Protein AF-0000000077546593 (afdb_homodimer)

Nearest PDB structures (foldseek):
  3iib-assembly1_A-2  TM=9.051E-01  e=3.977E-38  Shewanella amazonensis SB2B
  2anp-assembly1_A  TM=7.701E-01  e=1.140E-12  Vibrio proteolyticus
  3b3s-assembly1_A  TM=7.567E-01  e=2.333E-12  Vibrio proteolyticus
  1amp-assembly1_A  TM=7.661E-01  e=3.989E-12  Vibrio proteolyticus
  3b7i-assembly1_A  TM=7.477E-01  e=2.333E-12  Vibrio proteolyticus

Organism: Bursaphelenchus xylophilus (NCBI:txid6326)

pLDDT: mean 95.14, std 12.32, range [29.72, 99.0]

Secondary structure (DSSP, 8-state):
----------------------HHHHHHHHHHHHTSTTTTHHHHHHHHHHHHH----TTSHHHHHHHHHHHHHHHHHT-EEEEEEEEEEEEEEE----EEEEEESS-EE--EEEPBTPPPEEEEEEEEEESSGGGGGTS--TTSEEEE-PPP--HHHHHHHHT-HHHHHHTT--EEEEEPSSS--SS-----B-S-SSS-EEEEPHHHHHHHHHHHHTT---EEEEEE--EEEEEEEEEEEEEEE--SSEEEEEEEEEEE----SSS--IIIIIHHHHHHHHHHHHHHHHHHH-GGGS-SEEEEEEEESS-TTTSHHHHHHHHHHTTSS-EEEEEEE--S------STT-EEEEES-HHHHHHHHHHHHHHHHTT---EEEE-S--GGGHHHHHTT--EEEEE-GGGTTTHHHHTTSTT-SGGG--TTHHHHHHHHHHHHHHHHHH-S--/----------------------HHHHHHHHHHHHTSTTTTHHHHHHHHHHHHH----TTSHHHHHHHHHHHHHHHHHT-EEEEEEEEEEEEEEE----EEEEEESS-EE--EEEPBTPPPEEEEEEEEEESSGGGGGTS--TTSEEEE-PPP--HHHHHHHHT-HHHHHHTT--EEEEEPSSS--SS-----B-S-SSS-EEEEPHHHHHHHHHHHHTT---EEEEEE--EEEEEEEEEEEEEEE--SSEEEEEEEEEEE----SSS--IIIIIHHHHHHHHHHHHHHHHHHH-GGGS-SEEEEEEEESS-TTTSHHHHHHHHHHTTSS-EEEEEEE--S------STT-EEEEES-HHHHHHHHHHHHHHHHTT---EEEE-S--GGGHHHHHTT--EEEEE-GGGGTTHHHHTTSTT--GGG--TTHHHHHHHHHHHHHHHHHH-S--

Structure (mmCIF, N/CA/C/O backbone):
data_AF-0000000077546593-model_v1
#
loop_
_entity.id
_entity.type
_entity.pdbx_description
1 polymer 'Carboxypeptidase Q'
#
loop_
_atom_site.group_PDB
_atom_site.id
_atom_site.type_symbol
_atom_site.label_atom_id
_atom_site.label_alt_id
_atom_site.label_comp_id
_atom_site.label_asym_id
_atom_site.label_entity_id
_atom_site.label_seq_id
_atom_site.pdbx_PDB_ins_code
_atom_site.Cartn_x
_atom_site.Cartn_y
_atom_site.Cartn_z
_atom_site.occupancy
_atom_site.B_iso_or_equiv
_atom_site.auth_seq_id
_atom_site.auth_comp_id
_atom_site.auth_asym_id
_atom_site.auth_atom_id
_atom_site.pdbx_PDB_model_num
ATOM 1 N N . MET A 1 1 ? 4.883 -36.938 -88.875 1 29.72 1 MET A N 1
ATOM 2 C CA . MET A 1 1 ? 4.723 -35.875 -87.875 1 29.72 1 MET A CA 1
ATOM 3 C C . MET A 1 1 ? 4.043 -36.406 -86.625 1 29.72 1 MET A C 1
ATOM 5 O O . MET A 1 1 ? 2.836 -36.656 -86.625 1 29.72 1 MET A O 1
ATOM 9 N N . ASP A 1 2 ? 4.777 -37.281 -85.875 1 33.16 2 ASP A N 1
ATOM 10 C CA . ASP A 1 2 ? 4.535 -38.062 -84.625 1 33.16 2 ASP A CA 1
ATOM 11 C C . ASP A 1 2 ? 4.297 -37.125 -83.438 1 33.16 2 ASP A C 1
ATOM 13 O O . ASP A 1 2 ? 5.141 -36.281 -83.125 1 33.16 2 ASP A O 1
ATOM 17 N N . TRP A 1 3 ? 3.01 -36.75 -83.188 1 35.75 3 TRP A N 1
ATOM 18 C CA . TRP A 1 3 ? 2.479 -35.969 -82.062 1 35.75 3 TRP A CA 1
ATOM 19 C C . TRP A 1 3 ? 2.799 -36.594 -80.75 1 35.75 3 TRP A C 1
ATOM 21 O O . TRP A 1 3 ? 2.34 -37.719 -80.438 1 35.75 3 TRP A O 1
ATOM 31 N N . ILE A 1 4 ? 4.023 -36.438 -80.188 1 37.75 4 ILE A N 1
ATOM 32 C CA . ILE A 1 4 ? 4.465 -36.781 -78.812 1 37.75 4 ILE A CA 1
ATOM 33 C C . ILE A 1 4 ? 3.617 -36.062 -77.812 1 37.75 4 ILE A C 1
ATOM 35 O O . ILE A 1 4 ? 3.613 -34.812 -77.75 1 37.75 4 ILE A O 1
ATOM 39 N N . LEU A 1 5 ? 2.459 -36.562 -77.375 1 36.25 5 LEU A N 1
ATOM 40 C CA . LEU A 1 5 ? 1.644 -36.156 -76.25 1 36.25 5 LEU A CA 1
ATOM 41 C C . LEU A 1 5 ? 2.463 -36.125 -75 1 36.25 5 LEU A C 1
ATOM 43 O O . LEU A 1 5 ? 2.93 -37.156 -74.5 1 36.25 5 LEU A O 1
ATOM 47 N N . HIS A 1 6 ? 3.26 -35.062 -74.75 1 37.56 6 HIS A N 1
ATOM 48 C CA . HIS A 1 6 ? 3.922 -34.906 -73.5 1 37.56 6 HIS A CA 1
ATOM 49 C C . HIS A 1 6 ? 2.906 -34.812 -72.312 1 37.56 6 HIS A C 1
ATOM 51 O O . HIS A 1 6 ? 2.074 -33.906 -72.312 1 37.56 6 HIS A O 1
ATOM 57 N N . LEU A 1 7 ? 2.482 -35.875 -71.75 1 36.53 7 LEU A N 1
ATOM 58 C CA . LEU A 1 7 ? 1.729 -35.938 -70.5 1 36.53 7 LEU A CA 1
ATOM 59 C C . LEU A 1 7 ? 2.467 -35.188 -69.375 1 36.53 7 LEU A C 1
ATOM 61 O O . LEU A 1 7 ? 3.557 -35.594 -69 1 36.53 7 LEU A O 1
ATOM 65 N N . ILE A 1 8 ? 2.277 -33.906 -69.25 1 35.12 8 ILE A N 1
ATOM 66 C CA . ILE A 1 8 ? 2.729 -33.156 -68.062 1 35.12 8 ILE A CA 1
ATOM 67 C C . ILE A 1 8 ? 2.074 -33.719 -66.812 1 35.12 8 ILE A C 1
ATOM 69 O O . ILE A 1 8 ? 0.853 -33.656 -66.625 1 35.12 8 ILE A O 1
ATOM 73 N N . LEU A 1 9 ? 2.633 -34.781 -66.312 1 36.28 9 LEU A N 1
ATOM 74 C CA . LEU A 1 9 ? 2.26 -35.188 -64.938 1 36.28 9 LEU A CA 1
ATOM 75 C C . LEU A 1 9 ? 2.412 -34.062 -63.969 1 36.28 9 LEU A C 1
ATOM 77 O O . LEU A 1 9 ? 3.521 -33.562 -63.75 1 36.28 9 LEU A O 1
ATOM 81 N N . LEU A 1 10 ? 1.39 -33.25 -63.906 1 36.72 10 LEU A N 1
ATOM 82 C CA . LEU A 1 10 ? 1.319 -32.344 -62.75 1 36.72 10 LEU A CA 1
ATOM 83 C C . LEU A 1 10 ? 1.497 -33.094 -61.438 1 36.72 10 LEU A C 1
ATOM 85 O O . LEU A 1 10 ? 0.626 -33.844 -61.031 1 36.72 10 LEU A O 1
ATOM 89 N N . LEU A 1 11 ? 2.711 -33.469 -61.125 1 37.91 11 LEU A N 1
ATOM 90 C CA . LEU A 1 11 ? 3.002 -33.906 -59.781 1 37.91 11 LEU A CA 1
ATOM 91 C C . LEU A 1 11 ? 2.418 -32.906 -58.75 1 37.91 11 LEU A C 1
ATOM 93 O O . LEU A 1 11 ? 2.758 -31.734 -58.75 1 37.91 11 LEU A O 1
ATOM 97 N N . GLY A 1 12 ? 1.158 -33.125 -58.406 1 36.12 12 GLY A N 1
ATOM 98 C CA . GLY A 1 12 ? 0.637 -32.438 -57.219 1 36.12 12 GLY A CA 1
ATOM 99 C C . GLY A 1 12 ? 1.625 -32.375 -56.062 1 36.12 12 GLY A C 1
ATOM 100 O O . GLY A 1 12 ? 2.08 -33.438 -55.594 1 36.12 12 GLY A O 1
ATOM 101 N N . SER A 1 13 ? 2.5 -31.453 -56.125 1 37.66 13 SER A N 1
ATOM 102 C CA . SER A 1 13 ? 3.328 -31.234 -54.938 1 37.66 13 SER A CA 1
ATOM 103 C C . SER A 1 13 ? 2.514 -31.375 -53.656 1 37.66 13 SER A C 1
ATOM 105 O O . SER A 1 13 ? 1.396 -30.875 -53.562 1 37.66 13 SER A O 1
ATOM 107 N N . PRO A 1 14 ? 2.736 -32.375 -52.906 1 39.12 14 PRO A N 1
ATOM 108 C CA . PRO A 1 14 ? 2.09 -32.344 -51.594 1 39.12 14 PRO A CA 1
ATOM 109 C C . PRO A 1 14 ? 2.146 -30.969 -50.938 1 39.12 14 PRO A C 1
ATOM 111 O O . PRO A 1 14 ? 3.211 -30.344 -50.906 1 39.12 14 PRO A O 1
ATOM 114 N N . TYR A 1 15 ? 1.107 -30.156 -51.031 1 35 15 TYR A N 1
ATOM 115 C CA . TYR A 1 15 ? 1.026 -28.984 -50.188 1 35 15 TYR A CA 1
ATOM 116 C C . TYR A 1 15 ? 1.499 -29.312 -48.781 1 35 15 TYR A C 1
ATOM 118 O O . TYR A 1 15 ? 0.92 -30.172 -48.094 1 35 15 TYR A O 1
ATOM 126 N N . LEU A 1 16 ? 2.738 -29.297 -48.594 1 37.88 16 LEU A N 1
ATOM 127 C CA . LEU A 1 16 ? 3.16 -29.188 -47.219 1 37.88 16 LEU A CA 1
ATOM 128 C C . LEU A 1 16 ? 2.252 -28.234 -46.438 1 37.88 16 LEU A C 1
ATOM 130 O O . LEU A 1 16 ? 2.219 -27.031 -46.719 1 37.88 16 LEU A O 1
ATOM 134 N N . THR A 1 17 ? 1.133 -28.656 -46.031 1 39.03 17 THR A N 1
ATOM 135 C CA . THR A 1 17 ? 0.323 -27.859 -45.125 1 39.03 17 THR A CA 1
ATOM 136 C C . THR A 1 17 ? 1.181 -27.281 -44 1 39.03 17 THR A C 1
ATOM 138 O O . THR A 1 17 ? 1.534 -28 -43.062 1 39.03 17 THR A O 1
ATOM 141 N N . VAL A 1 18 ? 2.148 -26.516 -44.344 1 45.38 18 VAL A N 1
ATOM 142 C CA . VAL A 1 18 ? 2.701 -25.719 -43.25 1 45.38 18 VAL A CA 1
ATOM 143 C C . VAL A 1 18 ? 1.57 -25.234 -42.344 1 45.38 18 VAL A C 1
ATOM 145 O O . VAL A 1 18 ? 0.625 -24.594 -42.812 1 45.38 18 VAL A O 1
ATOM 148 N N . GLY A 1 19 ? 1.36 -25.875 -41.281 1 54.28 19 GLY A N 1
ATOM 149 C CA . GLY A 1 19 ? 0.28 -25.641 -40.312 1 54.28 19 GLY A CA 1
ATOM 150 C C . GLY A 1 19 ? 0.201 -24.203 -39.844 1 54.28 19 GLY A C 1
ATOM 151 O O . GLY A 1 19 ? 0.984 -23.781 -39 1 54.28 19 GLY A O 1
ATOM 152 N N . PHE A 1 20 ? -0.291 -23.328 -40.688 1 68.25 20 PHE A N 1
ATOM 153 C CA . PHE A 1 20 ? -0.585 -21.938 -40.344 1 68.25 20 PHE A CA 1
ATOM 154 C C . PHE A 1 20 ? -1.512 -21.875 -39.125 1 68.25 20 PHE A C 1
ATOM 156 O O . PHE A 1 20 ? -2.289 -22.797 -38.875 1 68.25 20 PHE A O 1
ATOM 163 N N . VAL A 1 21 ? -1.148 -20.875 -38.312 1 82.06 21 VAL A N 1
ATOM 164 C CA . VAL A 1 21 ? -2.066 -20.609 -37.188 1 82.06 21 VAL A CA 1
ATOM 165 C C . VAL A 1 21 ? -3.477 -20.391 -37.75 1 82.06 21 VAL A C 1
ATOM 167 O O . VAL A 1 21 ? -3.697 -19.547 -38.594 1 82.06 21 VAL A O 1
ATOM 170 N N . ASN A 1 22 ? -4.387 -21.266 -37.375 1 86.75 22 ASN A N 1
ATOM 171 C CA . ASN A 1 22 ? -5.781 -21.125 -37.781 1 86.75 22 ASN A CA 1
ATOM 172 C C . ASN A 1 22 ? -6.492 -20.031 -37 1 86.75 22 ASN A C 1
ATOM 174 O O . ASN A 1 22 ? -6.914 -20.25 -35.875 1 86.75 22 ASN A O 1
ATOM 178 N N . ASN A 1 23 ? -6.723 -18.984 -37.625 1 92.38 23 ASN A N 1
ATOM 179 C CA . ASN A 1 23 ? -7.277 -17.797 -36.969 1 92.38 23 ASN A CA 1
ATOM 180 C C . ASN A 1 23 ? -8.695 -18.062 -36.469 1 92.38 23 ASN A C 1
ATOM 182 O O . ASN A 1 23 ? -9.109 -17.5 -35.469 1 92.38 23 ASN A O 1
ATOM 186 N N . ASP A 1 24 ? -9.344 -18.922 -37.156 1 94.81 24 ASP A N 1
ATOM 187 C CA . ASP A 1 24 ? -10.703 -19.219 -36.75 1 94.81 24 ASP A CA 1
ATOM 188 C C . ASP A 1 24 ? -10.719 -19.984 -35.406 1 94.81 24 ASP A C 1
ATOM 190 O O . ASP A 1 24 ? -11.578 -19.734 -34.562 1 94.81 24 ASP A O 1
ATOM 194 N N . GLU A 1 25 ? -9.805 -20.859 -35.25 1 96.88 25 GLU A N 1
ATOM 195 C CA . GLU A 1 25 ? -9.703 -21.609 -34 1 96.88 25 GLU A CA 1
ATOM 196 C C . GLU A 1 25 ? -9.297 -20.703 -32.844 1 96.88 25 GLU A C 1
ATOM 198 O O . GLU A 1 25 ? -9.844 -20.797 -31.75 1 96.88 25 GLU A O 1
ATOM 203 N N . VAL A 1 26 ? -8.367 -19.812 -33.094 1 97.94 26 VAL A N 1
ATOM 204 C CA . VAL A 1 26 ? -7.93 -18.875 -32.062 1 97.94 26 VAL A CA 1
ATOM 205 C C . VAL A 1 26 ? -9.086 -17.953 -31.703 1 97.94 26 VAL A C 1
ATOM 207 O O . VAL A 1 26 ? -9.305 -17.656 -30.516 1 97.94 26 VAL A O 1
ATOM 210 N N . GLN A 1 27 ? -9.844 -17.5 -32.656 1 98.25 27 GLN A N 1
ATOM 211 C CA . GLN A 1 27 ? -11.008 -16.656 -32.406 1 98.25 27 GLN A CA 1
ATOM 212 C C . GLN A 1 27 ? -12.039 -17.375 -31.547 1 98.25 27 GLN A C 1
ATOM 214 O O . GLN A 1 27 ? -12.594 -16.812 -30.609 1 98.25 27 GLN A O 1
ATOM 219 N N . THR A 1 28 ? -12.289 -18.656 -31.938 1 98.31 28 THR A N 1
ATOM 220 C CA . THR A 1 28 ? -13.25 -19.438 -31.188 1 98.31 28 THR A CA 1
ATOM 221 C C . THR A 1 28 ? -12.805 -19.594 -29.734 1 98.31 28 THR A C 1
ATOM 223 O O . THR A 1 28 ? -13.594 -19.391 -28.812 1 98.31 28 THR A O 1
ATOM 226 N N . LEU A 1 29 ? -11.602 -19.891 -29.547 1 98.56 29 LEU A N 1
ATOM 227 C CA . LEU A 1 29 ? -11.039 -20.109 -28.219 1 98.56 29 LEU A CA 1
ATOM 228 C C . LEU A 1 29 ? -11.086 -18.828 -27.391 1 98.56 29 LEU A C 1
ATOM 230 O O . LEU A 1 29 ? -11.562 -18.844 -26.25 1 98.56 29 LEU A O 1
ATOM 234 N N . THR A 1 30 ? -10.617 -17.719 -27.938 1 98.62 30 THR A N 1
ATOM 235 C CA . THR A 1 30 ? -10.547 -16.453 -27.203 1 98.62 30 THR A CA 1
ATOM 236 C C . THR A 1 30 ? -11.945 -15.938 -26.891 1 98.62 30 THR A C 1
ATOM 238 O O . THR A 1 30 ? -12.195 -15.43 -25.797 1 98.62 30 THR A O 1
ATOM 241 N N . ARG A 1 31 ? -12.883 -16.094 -27.797 1 98.38 31 ARG A N 1
ATOM 242 C CA . ARG A 1 31 ? -14.258 -15.648 -27.547 1 98.38 31 ARG A CA 1
ATOM 243 C C . ARG A 1 31 ? -14.914 -16.5 -26.469 1 98.38 31 ARG A C 1
ATOM 245 O O . ARG A 1 31 ? -15.695 -15.977 -25.672 1 98.38 31 ARG A O 1
ATOM 252 N N . TYR A 1 32 ? -14.617 -17.797 -26.531 1 98.56 32 TYR A N 1
ATOM 253 C CA . TYR A 1 32 ? -15.156 -18.688 -25.516 1 98.56 32 TYR A CA 1
ATOM 254 C C . TYR A 1 32 ? -14.727 -18.266 -24.125 1 98.56 32 TYR A C 1
ATOM 256 O O . TYR A 1 32 ? -15.508 -18.359 -23.172 1 98.56 32 TYR A O 1
ATOM 264 N N . ILE A 1 33 ? -13.547 -17.766 -23.953 1 98.75 33 ILE A N 1
ATOM 265 C CA . ILE A 1 33 ? -12.969 -17.406 -22.656 1 98.75 33 ILE A CA 1
ATOM 266 C C . ILE A 1 33 ? -13.398 -16 -22.281 1 98.75 33 ILE A C 1
ATOM 268 O O . ILE A 1 33 ? -13.82 -15.758 -21.141 1 98.75 33 ILE A O 1
ATOM 272 N N . LEU A 1 34 ? -13.328 -15.023 -23.219 1 98.5 34 LEU A N 1
ATOM 273 C CA . LEU A 1 34 ? -13.422 -13.602 -22.891 1 98.5 34 LEU A CA 1
ATOM 274 C C . LEU A 1 34 ? -14.875 -13.141 -22.922 1 98.5 34 LEU A C 1
ATOM 276 O O . LEU A 1 34 ? -15.234 -12.172 -22.234 1 98.5 34 LEU A O 1
ATOM 280 N N . ARG A 1 35 ? -15.734 -13.797 -23.672 1 97.44 35 ARG A N 1
ATOM 281 C CA . ARG A 1 35 ? -17.094 -13.32 -23.875 1 97.44 35 ARG A CA 1
ATOM 282 C C . ARG A 1 35 ? -18.094 -14.461 -23.766 1 97.44 35 ARG A C 1
ATOM 284 O O . ARG A 1 35 ? -19.312 -14.234 -23.766 1 97.44 35 ARG A O 1
ATOM 291 N N . GLY A 1 36 ? -17.578 -15.625 -23.688 1 97.94 36 GLY A N 1
ATOM 292 C CA . GLY A 1 36 ? -18.438 -16.797 -23.734 1 97.94 36 GLY A CA 1
ATOM 293 C C . GLY A 1 36 ? -18.641 -17.453 -22.391 1 97.94 36 GLY A C 1
ATOM 294 O O . GLY A 1 36 ? -18.641 -16.781 -21.359 1 97.94 36 GLY A O 1
ATOM 295 N N . PRO A 1 37 ? -18.891 -18.75 -22.406 1 97.81 37 PRO A N 1
ATOM 296 C CA . PRO A 1 37 ? -19.297 -19.484 -21.203 1 97.81 37 PRO A CA 1
ATOM 297 C C . PRO A 1 37 ? -18.203 -19.547 -20.141 1 97.81 37 PRO A C 1
ATOM 299 O O . PRO A 1 37 ? -18.484 -19.734 -18.953 1 97.81 37 PRO A O 1
ATOM 302 N N . SER A 1 38 ? -16.984 -19.359 -20.547 1 98.5 38 SER A N 1
ATOM 303 C CA . SER A 1 38 ? -15.891 -19.547 -19.594 1 98.5 38 SER A CA 1
ATOM 304 C C . SER A 1 38 ? -15.5 -18.219 -18.938 1 98.5 38 SER A C 1
ATOM 306 O O . SER A 1 38 ? -14.602 -18.188 -18.094 1 98.5 38 SER A O 1
ATOM 308 N N . ARG A 1 39 ? -16.188 -17.172 -19.312 1 98.5 39 ARG A N 1
ATOM 309 C CA . ARG A 1 39 ? -15.844 -15.859 -18.75 1 98.5 39 ARG A CA 1
ATOM 310 C C . ARG A 1 39 ? -15.859 -15.891 -17.234 1 98.5 39 ARG A C 1
ATOM 312 O O . ARG A 1 39 ? -16.797 -16.422 -16.625 1 98.5 39 ARG A O 1
ATOM 319 N N . ASN A 1 40 ? -14.75 -15.438 -16.562 1 98.25 40 ASN A N 1
ATOM 320 C CA . ASN A 1 40 ? -14.562 -15.266 -15.125 1 98.25 40 ASN A CA 1
ATOM 321 C C . ASN A 1 40 ? -14.383 -16.609 -14.414 1 98.25 40 ASN A C 1
ATOM 323 O O . ASN A 1 40 ? -14.25 -16.656 -13.188 1 98.25 40 ASN A O 1
ATOM 327 N N . SER A 1 41 ? -14.32 -17.719 -15.164 1 98.62 41 SER A N 1
ATOM 328 C CA . SER A 1 41 ? -14.242 -19.016 -14.516 1 98.62 41 SER A CA 1
ATOM 329 C C . SER A 1 41 ? -12.914 -19.203 -13.797 1 98.62 41 SER A C 1
ATOM 331 O O . SER A 1 41 ? -12.844 -19.875 -12.773 1 98.62 41 SER A O 1
ATOM 333 N N . GLY A 1 42 ? -11.844 -18.609 -14.352 1 98.75 42 GLY A N 1
ATOM 334 C CA . GLY A 1 42 ? -10.562 -18.672 -13.672 1 98.75 42 GLY A CA 1
ATOM 335 C C . GLY A 1 42 ? -10.586 -18.016 -12.297 1 98.75 42 GLY A C 1
ATOM 336 O O . GLY A 1 42 ? -10.078 -18.594 -11.328 1 98.75 42 GLY A O 1
ATOM 337 N N . LEU A 1 43 ? -11.156 -16.844 -12.234 1 98.62 43 LEU A N 1
ATOM 338 C CA . LEU A 1 43 ? -11.281 -16.141 -10.961 1 98.62 43 LEU A CA 1
ATOM 339 C C . LEU A 1 43 ? -12.125 -16.938 -9.977 1 98.62 43 LEU A C 1
ATOM 341 O O . LEU A 1 43 ? -11.789 -17.031 -8.797 1 98.62 43 LEU A O 1
ATOM 345 N N . GLU A 1 44 ? -13.203 -17.469 -10.469 1 98.25 44 GLU A N 1
ATOM 346 C CA . GLU A 1 44 ? -14.102 -18.281 -9.633 1 98.25 44 GLU A CA 1
ATOM 347 C C . GLU A 1 44 ? -13.398 -19.531 -9.133 1 98.25 44 GLU A C 1
ATOM 349 O O . GLU A 1 44 ? -13.656 -20 -8.023 1 98.25 44 GLU A O 1
ATOM 354 N N . TRP A 1 45 ? -12.586 -20.078 -9.984 1 98.75 45 TRP A N 1
ATOM 355 C CA . TRP A 1 45 ? -11.805 -21.25 -9.625 1 98.75 45 TRP A CA 1
ATOM 356 C C . TRP A 1 45 ? -10.773 -20.922 -8.555 1 98.75 45 TRP A C 1
ATOM 358 O O . TRP A 1 45 ? -10.523 -21.719 -7.656 1 98.75 45 TRP A O 1
ATOM 368 N N . LEU A 1 46 ? -10.18 -19.766 -8.586 1 98.81 46 LEU A N 1
ATOM 369 C CA . LEU A 1 46 ? -9.102 -19.344 -7.703 1 98.81 46 LEU A CA 1
ATOM 370 C C . LEU A 1 46 ? -9.633 -19 -6.316 1 98.81 46 LEU A C 1
ATOM 372 O O . LEU A 1 46 ? -8.969 -19.234 -5.309 1 98.81 46 LEU A O 1
ATOM 376 N N . GLU A 1 47 ? -10.797 -18.422 -6.23 1 98.62 47 GLU A N 1
ATOM 377 C CA . GLU A 1 47 ? -11.359 -17.828 -5.023 1 98.62 47 GLU A CA 1
ATOM 378 C C . GLU A 1 47 ? -11.359 -18.828 -3.865 1 98.62 47 GLU A C 1
ATOM 380 O O . GLU A 1 47 ? -10.773 -18.562 -2.814 1 98.62 47 GLU A O 1
ATOM 385 N N . PRO A 1 48 ? -11.961 -20.016 -3.969 1 98.44 48 PRO A N 1
ATOM 386 C CA . PRO A 1 48 ? -11.953 -20.938 -2.82 1 98.44 48 PRO A CA 1
ATOM 387 C C . PRO A 1 48 ? -10.539 -21.406 -2.459 1 98.44 48 PRO A C 1
ATOM 389 O O . PRO A 1 48 ? -10.25 -21.641 -1.284 1 98.44 48 PRO A O 1
ATOM 392 N N . LEU A 1 49 ? -9.656 -21.516 -3.443 1 98.62 49 LEU A N 1
ATOM 393 C CA . LEU A 1 49 ? -8.289 -21.953 -3.176 1 98.62 49 LEU A CA 1
ATOM 394 C C . LEU A 1 49 ? -7.57 -20.953 -2.275 1 98.62 49 LEU A C 1
ATOM 396 O O . LEU A 1 49 ? -7.008 -21.344 -1.245 1 98.62 49 LEU A O 1
ATOM 400 N N . VAL A 1 50 ? -7.652 -19.719 -2.605 1 98.44 50 VAL A N 1
ATOM 401 C CA . VAL A 1 50 ? -6.844 -18.75 -1.884 1 98.44 50 VAL A CA 1
ATOM 402 C C . VAL A 1 50 ? -7.57 -18.312 -0.614 1 98.44 50 VAL A C 1
ATOM 404 O O . VAL A 1 50 ? -6.938 -18.016 0.401 1 98.44 50 VAL A O 1
ATOM 407 N N . ASP A 1 51 ? -8.906 -18.266 -0.627 1 98.44 51 ASP A N 1
ATOM 408 C CA . ASP A 1 51 ? -9.664 -17.844 0.545 1 98.44 51 ASP A CA 1
ATOM 409 C C . ASP A 1 51 ? -9.648 -18.906 1.633 1 98.44 51 ASP A C 1
ATOM 411 O O . ASP A 1 51 ? -9.586 -18.594 2.822 1 98.44 51 ASP A O 1
ATOM 415 N N . ASP A 1 52 ? -9.703 -20.141 1.226 1 98 52 ASP A N 1
ATOM 416 C CA . ASP A 1 52 ? -9.891 -21.203 2.207 1 98 52 ASP A CA 1
ATOM 417 C C . ASP A 1 52 ? -8.547 -21.688 2.768 1 98 52 ASP A C 1
ATOM 419 O O . ASP A 1 52 ? -8.469 -22.109 3.92 1 98 52 ASP A O 1
ATOM 423 N N . PHE A 1 53 ? -7.48 -21.578 1.986 1 98 53 PHE A N 1
ATOM 424 C CA . PHE A 1 53 ? -6.219 -22.156 2.438 1 98 53 PHE A CA 1
ATOM 425 C C . PHE A 1 53 ? -5.219 -21.062 2.781 1 98 53 PHE A C 1
ATOM 427 O O . PHE A 1 53 ? -4.25 -21.297 3.506 1 98 53 PHE A O 1
ATOM 434 N N . GLY A 1 54 ? -5.434 -19.828 2.242 1 97.44 54 GLY A N 1
ATOM 435 C CA . GLY A 1 54 ? -4.477 -18.75 2.48 1 97.44 54 GLY A CA 1
ATOM 436 C C . GLY A 1 54 ? -3.176 -18.938 1.719 1 97.44 54 GLY A C 1
ATOM 437 O O . GLY A 1 54 ? -3.178 -19.422 0.584 1 97.44 54 GLY A O 1
ATOM 438 N N . HIS A 1 55 ? -2.137 -18.422 2.293 1 97.62 55 HIS A N 1
ATOM 439 C CA . HIS A 1 55 ? -0.828 -18.594 1.674 1 97.62 55 HIS A CA 1
ATOM 440 C C . HIS A 1 55 ? -0.419 -20.062 1.662 1 97.62 55 HIS A C 1
ATOM 442 O O . HIS A 1 55 ? -0.894 -20.859 2.484 1 97.62 55 HIS A O 1
ATOM 448 N N . ARG A 1 56 ? 0.406 -20.344 0.781 1 98.56 56 ARG A N 1
ATOM 449 C CA . ARG A 1 56 ? 0.837 -21.719 0.562 1 98.56 56 ARG A CA 1
ATOM 450 C C . ARG A 1 56 ? 2.355 -21.828 0.656 1 98.56 56 ARG A C 1
ATOM 452 O O . ARG A 1 56 ? 3.012 -22.234 -0.306 1 98.56 56 ARG A O 1
ATOM 459 N N . MET A 1 57 ? 2.814 -21.547 1.843 1 98.19 57 MET A N 1
ATOM 460 C CA . MET A 1 57 ? 4.25 -21.594 2.111 1 98.19 57 MET A CA 1
ATOM 461 C C . MET A 1 57 ? 4.77 -23.016 2.078 1 98.19 57 MET A C 1
ATOM 463 O O . MET A 1 57 ? 4.117 -23.938 2.588 1 98.19 57 MET A O 1
ATOM 467 N N . LEU A 1 58 ? 5.891 -23.156 1.426 1 98.62 58 LEU A N 1
ATOM 468 C CA . LEU A 1 58 ? 6.551 -24.453 1.335 1 98.62 58 LEU A CA 1
ATOM 469 C C . LEU A 1 58 ? 6.688 -25.094 2.713 1 98.62 58 LEU A C 1
ATOM 471 O O . LEU A 1 58 ? 7.062 -24.422 3.678 1 98.62 58 LEU A O 1
ATOM 475 N N . CYS A 1 59 ? 6.355 -26.375 2.838 1 98.56 59 CYS A N 1
ATOM 476 C CA . CYS A 1 59 ? 6.516 -27.234 4.008 1 98.56 59 CYS A CA 1
ATOM 477 C C . CYS A 1 59 ? 5.457 -26.922 5.059 1 98.56 59 CYS A C 1
ATOM 479 O O . CYS A 1 59 ? 5.562 -27.359 6.203 1 98.56 59 CYS A O 1
ATOM 481 N N . ARG A 1 60 ? 4.477 -26.172 4.738 1 98.06 60 ARG A N 1
ATOM 482 C CA . ARG A 1 60 ? 3.344 -25.953 5.629 1 98.06 60 ARG A CA 1
ATOM 483 C C . ARG A 1 60 ? 2.148 -26.797 5.227 1 98.06 60 ARG A C 1
ATOM 485 O O . ARG A 1 60 ? 2.02 -27.188 4.062 1 98.06 60 ARG A O 1
ATOM 492 N N . LYS A 1 61 ? 1.291 -27.031 6.211 1 97.38 61 LYS A N 1
ATOM 493 C CA . LYS A 1 61 ? 0.089 -27.828 5.98 1 97.38 61 LYS A CA 1
ATOM 494 C C . LYS A 1 61 ? -0.821 -27.172 4.949 1 97.38 61 LYS A C 1
ATOM 496 O O . LYS A 1 61 ? -1.491 -27.844 4.176 1 97.38 61 LYS A O 1
ATOM 501 N N . SER A 1 62 ? -0.861 -25.891 4.902 1 97.62 62 SER A N 1
ATOM 502 C CA . SER A 1 62 ? -1.716 -25.172 3.969 1 97.62 62 SER A CA 1
ATOM 503 C C . SER A 1 62 ? -1.378 -25.516 2.523 1 97.62 62 SER A C 1
ATOM 505 O O . SER A 1 62 ? -2.275 -25.703 1.697 1 97.62 62 SER A O 1
ATOM 507 N N . LEU A 1 63 ? -0.108 -25.625 2.186 1 98.75 63 LEU A N 1
ATOM 508 C CA . LEU A 1 63 ? 0.301 -25.969 0.83 1 98.75 63 LEU A CA 1
ATOM 509 C C . LEU A 1 63 ? -0.158 -27.375 0.468 1 98.75 63 LEU A C 1
ATOM 511 O O . LEU A 1 63 ? -0.766 -27.578 -0.584 1 98.75 63 LEU A O 1
ATOM 515 N N . GLU A 1 64 ? 0.115 -28.297 1.307 1 98.75 64 GLU A N 1
ATOM 516 C CA . GLU A 1 64 ? -0.197 -29.688 0.982 1 98.75 64 GLU A CA 1
ATOM 517 C C . GLU A 1 64 ? -1.704 -29.922 0.921 1 98.75 64 GLU A C 1
ATOM 519 O O . GLU A 1 64 ? -2.189 -30.672 0.076 1 98.75 64 GLU A O 1
ATOM 524 N N . ASP A 1 65 ? -2.459 -29.281 1.842 1 98.69 65 ASP A N 1
ATOM 525 C CA . ASP A 1 65 ? -3.916 -29.344 1.769 1 98.69 65 ASP A CA 1
ATOM 526 C C . ASP A 1 65 ? -4.43 -28.719 0.474 1 98.69 65 ASP A C 1
ATOM 528 O O . ASP A 1 65 ? -5.375 -29.234 -0.132 1 98.69 65 ASP A O 1
ATOM 532 N N . ALA A 1 66 ? -3.855 -27.625 0.105 1 98.88 66 ALA A N 1
ATOM 533 C CA . ALA A 1 66 ? -4.234 -26.953 -1.141 1 98.88 66 ALA A CA 1
ATOM 534 C C . ALA A 1 66 ? -3.936 -27.844 -2.346 1 98.88 66 ALA A C 1
ATOM 536 O O . ALA A 1 66 ? -4.691 -27.859 -3.318 1 98.88 66 ALA A O 1
ATOM 537 N N . ILE A 1 67 ? -2.828 -28.516 -2.311 1 98.94 67 ILE A N 1
ATOM 538 C CA . ILE A 1 67 ? -2.477 -29.453 -3.377 1 98.94 67 ILE A CA 1
ATOM 539 C C . ILE A 1 67 ? -3.545 -30.531 -3.484 1 98.94 67 ILE A C 1
ATOM 541 O O . ILE A 1 67 ? -4.047 -30.812 -4.574 1 98.94 67 ILE A O 1
ATOM 545 N N . ASP A 1 68 ? -3.898 -31.141 -2.363 1 98.94 68 ASP A N 1
ATOM 546 C CA . ASP A 1 68 ? -4.93 -32.156 -2.361 1 98.94 68 ASP A CA 1
ATOM 547 C C . ASP A 1 68 ? -6.25 -31.625 -2.908 1 98.94 68 ASP A C 1
ATOM 549 O O . ASP A 1 68 ? -6.906 -32.281 -3.719 1 98.94 68 ASP A O 1
ATOM 553 N N . PHE A 1 69 ? -6.613 -30.5 -2.449 1 98.88 69 PHE A N 1
ATOM 554 C CA . PHE A 1 69 ? -7.824 -29.828 -2.896 1 98.88 69 PHE A CA 1
ATOM 555 C C . PHE A 1 69 ? -7.809 -29.641 -4.406 1 98.88 69 PHE A C 1
ATOM 557 O O . PHE A 1 69 ? -8.797 -29.906 -5.086 1 98.88 69 PHE A O 1
ATOM 564 N N . THR A 1 70 ? -6.711 -29.125 -4.902 1 98.94 70 THR A N 1
ATOM 565 C CA . THR A 1 70 ? -6.559 -28.828 -6.324 1 98.94 70 THR A CA 1
ATOM 566 C C . THR A 1 70 ? -6.598 -30.109 -7.145 1 98.94 70 THR A C 1
ATOM 568 O O . THR A 1 70 ? -7.27 -30.188 -8.18 1 98.94 70 THR A O 1
ATOM 571 N N . VAL A 1 71 ? -5.957 -31.125 -6.727 1 98.94 71 VAL A N 1
ATOM 572 C CA . VAL A 1 71 ? -5.91 -32.406 -7.434 1 98.94 71 VAL A CA 1
ATOM 573 C C . VAL A 1 71 ? -7.32 -32.969 -7.559 1 98.94 71 VAL A C 1
ATOM 575 O O . VAL A 1 71 ? -7.711 -33.438 -8.633 1 98.94 71 VAL A O 1
ATOM 578 N N . GLU A 1 72 ? -8.031 -32.938 -6.516 1 98.81 72 GLU A N 1
ATOM 579 C CA . GLU A 1 72 ? -9.398 -33.438 -6.539 1 98.81 72 GLU A CA 1
ATOM 580 C C . GLU A 1 72 ? -10.266 -32.688 -7.543 1 98.81 72 GLU A C 1
ATOM 582 O O . GLU A 1 72 ? -11.031 -33.281 -8.289 1 98.81 72 GLU A O 1
ATOM 587 N N . ARG A 1 73 ? -10.109 -31.453 -7.562 1 98.69 73 ARG A N 1
ATOM 588 C CA . ARG A 1 73 ? -10.875 -30.625 -8.492 1 98.69 73 ARG A CA 1
ATOM 589 C C . ARG A 1 73 ? -10.5 -30.938 -9.938 1 98.69 73 ARG A C 1
ATOM 591 O O . ARG A 1 73 ? -11.359 -30.984 -10.812 1 98.69 73 ARG A O 1
ATOM 598 N N . LEU A 1 74 ? -9.227 -31.094 -10.133 1 98.94 74 LEU A N 1
ATOM 599 C CA . LEU A 1 74 ? -8.758 -31.406 -11.484 1 98.94 74 LEU A CA 1
ATOM 600 C C . LEU A 1 74 ? -9.289 -32.75 -11.945 1 98.94 74 LEU A C 1
ATOM 602 O O . LEU A 1 74 ? -9.641 -32.906 -13.117 1 98.94 74 LEU A O 1
ATOM 606 N N . ARG A 1 75 ? -9.352 -33.719 -11.086 1 98.81 75 ARG A N 1
ATOM 607 C CA . ARG A 1 75 ? -9.93 -35 -11.398 1 98.81 75 ARG A CA 1
ATOM 608 C C . ARG A 1 75 ? -11.406 -34.875 -11.758 1 98.81 75 ARG A C 1
ATOM 610 O O . ARG A 1 75 ? -11.867 -35.469 -12.734 1 98.81 75 ARG A O 1
ATOM 617 N N . GLN A 1 76 ? -12.086 -34.094 -11.008 1 98.5 76 GLN A N 1
ATOM 618 C CA . GLN A 1 76 ? -13.508 -33.875 -11.25 1 98.5 76 GLN A CA 1
ATOM 619 C C . GLN A 1 76 ? -13.742 -33.188 -12.594 1 98.5 76 GLN A C 1
ATOM 621 O O . GLN A 1 76 ? -14.766 -33.406 -13.242 1 98.5 76 GLN A O 1
ATOM 626 N N . ASP A 1 77 ? -12.773 -32.406 -12.969 1 98.44 77 ASP A N 1
ATOM 627 C CA . ASP A 1 77 ? -12.859 -31.719 -14.25 1 98.44 77 ASP A CA 1
ATOM 628 C C . ASP A 1 77 ? -12.688 -32.688 -15.414 1 98.44 77 ASP A C 1
ATOM 630 O O . ASP A 1 77 ? -13.016 -32.344 -16.562 1 98.44 77 ASP A O 1
ATOM 634 N N . GLY A 1 78 ? -12.086 -33.844 -15.211 1 98.25 78 GLY A N 1
ATOM 635 C CA . GLY A 1 78 ? -11.969 -34.875 -16.25 1 98.25 78 GLY A CA 1
ATOM 636 C C . GLY A 1 78 ? -10.648 -34.812 -16.984 1 98.25 78 GLY A C 1
ATOM 637 O O . GLY A 1 78 ? -10.531 -35.375 -18.078 1 98.25 78 GLY A O 1
ATOM 638 N N . PHE A 1 79 ? -9.703 -34.188 -16.438 1 98.88 79 PHE A N 1
ATOM 639 C CA . PHE A 1 79 ? -8.398 -34.125 -17.094 1 98.88 79 PHE A CA 1
ATOM 640 C C . PHE A 1 79 ? -7.73 -35.5 -17.062 1 98.88 79 PHE A C 1
ATOM 642 O O . PHE A 1 79 ? -8.062 -36.344 -16.219 1 98.88 79 PHE A O 1
ATOM 649 N N . ASP A 1 80 ? -6.848 -35.719 -17.984 1 98.5 80 ASP A N 1
ATOM 650 C CA . ASP A 1 80 ? -6.082 -36.969 -18.047 1 98.5 80 ASP A CA 1
ATOM 651 C C . ASP A 1 80 ? -4.859 -36.906 -17.141 1 98.5 80 ASP A C 1
ATOM 653 O O . ASP A 1 80 ? -4.309 -35.812 -16.906 1 98.5 80 ASP A O 1
ATOM 657 N N . ASN A 1 81 ? -4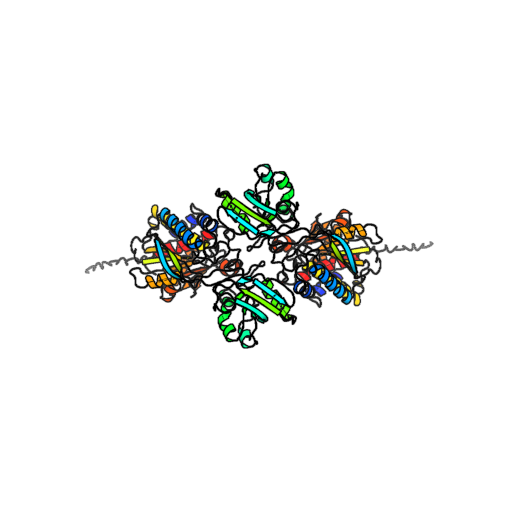.484 -38.031 -16.562 1 98.5 81 ASN A N 1
ATOM 658 C CA . ASN A 1 81 ? -3.211 -38.219 -15.867 1 98.5 81 ASN A CA 1
ATOM 659 C C . ASN A 1 81 ? -3.053 -37.25 -14.703 1 98.5 81 ASN A C 1
ATOM 661 O O . ASN A 1 81 ? -1.994 -36.656 -14.531 1 98.5 81 ASN A O 1
ATOM 665 N N . VAL A 1 82 ? -4.156 -37 -14.016 1 98.88 82 VAL A N 1
ATOM 666 C CA . VAL A 1 82 ? -4.082 -36.125 -12.852 1 98.88 82 VAL A CA 1
ATOM 667 C C . VAL A 1 82 ? -3.357 -36.812 -11.711 1 98.88 82 VAL A C 1
ATOM 669 O O . VAL A 1 82 ? -3.814 -37.875 -11.227 1 98.88 82 VAL A O 1
ATOM 672 N N . HIS A 1 83 ? -2.176 -36.312 -11.289 1 98.88 83 HIS A N 1
ATOM 673 C CA . HIS A 1 83 ? -1.42 -36.906 -10.195 1 98.88 83 HIS A CA 1
ATOM 674 C C . HIS A 1 83 ? -0.409 -35.906 -9.625 1 98.88 83 HIS A C 1
ATOM 676 O O . HIS A 1 83 ? -0.243 -34.812 -10.148 1 98.88 83 HIS A O 1
ATOM 682 N N . THR A 1 84 ? 0.14 -36.281 -8.492 1 98.94 84 THR A N 1
ATOM 683 C CA . THR A 1 84 ? 1.228 -35.5 -7.902 1 98.94 84 THR A CA 1
ATOM 684 C C . THR A 1 84 ? 2.553 -36.25 -8.031 1 98.94 84 THR A C 1
ATOM 686 O O . THR A 1 84 ? 2.572 -37.469 -8.172 1 98.94 84 THR A O 1
ATOM 689 N N . GLU A 1 85 ? 3.609 -35.531 -8.141 1 98.88 85 GLU A N 1
ATOM 690 C CA . GLU A 1 85 ? 4.961 -36.062 -8.039 1 98.88 85 GLU A CA 1
ATOM 691 C C . GLU A 1 85 ? 5.742 -35.406 -6.91 1 98.88 85 GLU A C 1
ATOM 693 O O . GLU A 1 85 ? 5.805 -34.188 -6.824 1 98.88 85 GLU A O 1
ATOM 698 N N . GLU A 1 86 ? 6.336 -36.219 -6.102 1 98.62 86 GLU A N 1
ATOM 699 C CA . GLU A 1 86 ? 7.066 -35.719 -4.938 1 98.62 86 GLU A CA 1
ATOM 700 C C . GLU A 1 86 ? 8.328 -34.969 -5.352 1 98.62 86 GLU A C 1
ATOM 702 O O . GLU A 1 86 ? 9 -35.344 -6.312 1 98.62 86 GLU A O 1
ATOM 707 N N . ALA A 1 87 ? 8.578 -33.938 -4.695 1 98.62 87 ALA A N 1
ATOM 708 C CA . ALA A 1 87 ? 9.844 -33.219 -4.691 1 98.62 87 ALA A CA 1
ATOM 709 C C . ALA A 1 87 ? 10.477 -33.219 -3.303 1 98.62 87 ALA A C 1
ATOM 711 O O . ALA A 1 87 ? 10.055 -32.438 -2.426 1 98.62 87 ALA A O 1
ATOM 712 N N . PRO A 1 88 ? 11.484 -33.969 -3.039 1 98.31 88 PRO A N 1
ATOM 713 C CA . PRO A 1 88 ? 12.047 -34.125 -1.696 1 98.31 88 PRO A CA 1
ATOM 714 C C . PRO A 1 88 ? 13.141 -33.094 -1.398 1 98.31 88 PRO A C 1
ATOM 716 O O . PRO A 1 88 ? 13.547 -32.344 -2.287 1 98.31 88 PRO A O 1
ATOM 719 N N . ASN A 1 89 ? 13.562 -33.062 -0.169 1 97.88 89 ASN A N 1
ATOM 720 C CA . ASN A 1 89 ? 14.695 -32.281 0.322 1 97.88 89 ASN A CA 1
ATOM 721 C C . ASN A 1 89 ? 14.508 -30.797 0.072 1 97.88 89 ASN A C 1
ATOM 723 O O . ASN A 1 89 ? 15.422 -30.109 -0.38 1 97.88 89 ASN A O 1
ATOM 727 N N . MET A 1 90 ? 13.258 -30.328 0.309 1 98.19 90 MET A N 1
ATOM 728 C CA . MET A 1 90 ? 12.938 -28.906 0.129 1 98.19 90 MET A CA 1
ATOM 729 C C . MET A 1 90 ? 13.289 -28.109 1.38 1 98.19 90 MET A C 1
ATOM 731 O O . MET A 1 90 ? 13.109 -28.594 2.5 1 98.19 90 MET A O 1
ATOM 735 N N . PRO A 1 91 ? 13.852 -26.875 1.18 1 97 91 PRO A N 1
ATOM 736 C CA . PRO A 1 91 ? 14.125 -26.062 2.361 1 97 91 PRO A CA 1
ATOM 737 C C . PRO A 1 91 ? 12.867 -25.766 3.182 1 97 91 PRO A C 1
ATOM 739 O O . PRO A 1 91 ? 11.789 -25.562 2.617 1 97 91 PRO A O 1
ATOM 742 N N . ASN A 1 92 ? 13.008 -25.766 4.48 1 98.12 92 ASN A N 1
ATOM 743 C CA . ASN A 1 92 ? 11.938 -25.531 5.449 1 98.12 92 ASN A CA 1
ATOM 744 C C . ASN A 1 92 ? 12.289 -24.406 6.406 1 98.12 92 ASN A C 1
ATOM 746 O O . ASN A 1 92 ? 13.289 -24.484 7.129 1 98.12 92 ASN A O 1
ATOM 750 N N . TRP A 1 93 ? 11.562 -23.328 6.367 1 97.94 93 TRP A N 1
ATOM 751 C CA . TRP A 1 93 ? 11.82 -22.125 7.152 1 97.94 93 TRP A CA 1
ATOM 752 C C . TRP A 1 93 ? 10.531 -21.562 7.73 1 97.94 93 TRP A C 1
ATOM 754 O O . TRP A 1 93 ? 9.492 -21.562 7.066 1 97.94 93 TRP A O 1
ATOM 764 N N . GLU A 1 94 ? 10.57 -21.125 8.945 1 97.75 94 GLU A N 1
ATOM 765 C CA . GLU A 1 94 ? 9.398 -20.562 9.625 1 97.75 94 GLU A CA 1
ATOM 766 C C . GLU A 1 94 ? 9.688 -19.172 10.164 1 97.75 94 GLU A C 1
ATOM 768 O O . GLU A 1 94 ? 10.656 -18.969 10.898 1 97.75 94 GLU A O 1
ATOM 773 N N . ARG A 1 95 ? 8.836 -18.219 9.789 1 97.88 95 ARG A N 1
ATOM 774 C CA . ARG A 1 95 ? 8.977 -16.859 10.273 1 97.88 95 ARG A CA 1
ATOM 775 C C . ARG A 1 95 ? 8.586 -16.766 11.75 1 97.88 95 ARG A C 1
ATOM 777 O O . ARG A 1 95 ? 7.59 -17.344 12.172 1 97.88 95 ARG A O 1
ATOM 784 N N . GLY A 1 96 ? 9.383 -16.031 12.508 1 97.5 96 GLY A N 1
ATOM 785 C CA . GLY A 1 96 ? 9.086 -15.781 13.906 1 97.5 96 GLY A CA 1
ATOM 786 C C . GLY A 1 96 ? 8.68 -14.344 14.172 1 97.5 96 GLY A C 1
ATOM 787 O O . GLY A 1 96 ? 8.398 -13.586 13.242 1 97.5 96 GLY A O 1
ATOM 788 N N . GLU A 1 97 ? 8.469 -14.023 15.461 1 96.69 97 GLU A N 1
ATOM 789 C CA . GLU A 1 97 ? 8.211 -12.641 15.867 1 96.69 97 GLU A CA 1
ATOM 790 C C . GLU A 1 97 ? 9.484 -11.805 15.828 1 96.69 97 GLU A C 1
ATOM 792 O O . GLU A 1 97 ? 10.008 -11.406 16.875 1 96.69 97 GLU A O 1
ATOM 797 N N . ASP A 1 98 ? 9.914 -11.492 14.664 1 98.56 98 ASP A N 1
ATOM 798 C CA . ASP A 1 98 ? 11.148 -10.75 14.414 1 98.56 98 ASP A CA 1
ATOM 799 C C . ASP A 1 98 ? 10.945 -9.258 14.641 1 98.56 98 ASP A C 1
ATOM 801 O O . ASP A 1 98 ? 9.898 -8.703 14.312 1 98.56 98 ASP A O 1
ATOM 805 N N . THR A 1 99 ? 11.938 -8.602 15.258 1 98.62 99 THR A N 1
ATOM 806 C CA . THR A 1 99 ? 11.82 -7.164 15.477 1 98.62 99 THR A CA 1
ATOM 807 C C . THR A 1 99 ? 13.117 -6.457 15.102 1 98.62 99 THR A C 1
ATOM 809 O O . THR A 1 99 ? 14.211 -7.004 15.289 1 98.62 99 THR A O 1
ATOM 812 N N . VAL A 1 100 ? 13.023 -5.336 14.523 1 98.88 100 VAL A N 1
ATOM 813 C CA . VAL A 1 100 ? 14.109 -4.387 14.289 1 98.88 100 VAL A CA 1
ATOM 814 C C . VAL A 1 100 ? 13.727 -3.021 14.867 1 98.88 100 VAL A C 1
ATOM 816 O O . VAL A 1 100 ? 12.656 -2.496 14.578 1 98.88 100 VAL A O 1
ATOM 819 N N . THR A 1 101 ? 14.586 -2.459 15.703 1 98.88 101 THR A N 1
ATOM 820 C CA . THR A 1 101 ? 14.305 -1.189 16.359 1 98.88 101 THR A CA 1
ATOM 821 C C . THR A 1 101 ? 15.453 -0.204 16.156 1 98.88 101 THR A C 1
ATOM 823 O O . THR A 1 101 ? 16.609 -0.54 16.406 1 98.88 101 THR A O 1
ATOM 826 N N . LEU A 1 102 ? 15.156 0.927 15.633 1 98.88 102 LEU A N 1
ATOM 827 C CA . LEU A 1 102 ? 16.094 2.043 15.688 1 98.88 102 LEU A CA 1
ATOM 828 C C . LEU A 1 102 ? 16.188 2.611 17.094 1 98.88 102 LEU A C 1
ATOM 830 O O . LEU A 1 102 ? 15.211 3.162 17.609 1 98.88 102 LEU A O 1
ATOM 834 N N . LEU A 1 103 ? 17.281 2.525 17.672 1 98.75 103 LEU A N 1
ATOM 835 C CA . LEU A 1 103 ? 17.484 2.961 19.047 1 98.75 103 LEU A CA 1
ATOM 836 C C . LEU A 1 103 ? 17.922 4.418 19.094 1 98.75 103 LEU A C 1
ATOM 838 O O . LEU A 1 103 ? 17.562 5.152 20.016 1 98.75 103 LEU A O 1
ATOM 842 N N . GLU A 1 104 ? 18.781 4.77 18.188 1 98.25 104 GLU A N 1
ATOM 843 C CA . GLU A 1 104 ? 19.266 6.137 17.984 1 98.25 104 GLU A CA 1
ATOM 844 C C . GLU A 1 104 ? 19.141 6.555 16.516 1 98.25 104 GLU A C 1
ATOM 846 O O . GLU A 1 104 ? 19.359 5.75 15.617 1 98.25 104 GLU A O 1
ATOM 851 N N . PRO A 1 105 ? 18.781 7.73 16.281 1 97.56 105 PRO A N 1
ATOM 852 C CA . PRO A 1 105 ? 18.656 8.875 17.203 1 97.56 105 PRO A CA 1
ATOM 853 C C . PRO A 1 105 ? 17.359 8.867 17.984 1 97.56 105 PRO A C 1
ATOM 855 O O . PRO A 1 105 ? 17.188 9.656 18.922 1 97.56 105 PRO A O 1
ATOM 858 N N . ARG A 1 106 ? 16.438 8.047 17.609 1 94.75 106 ARG A N 1
ATOM 859 C CA . ARG A 1 106 ? 15.219 7.906 18.406 1 94.75 106 ARG A CA 1
ATOM 860 C C . ARG A 1 106 ? 14.734 6.461 18.406 1 94.75 106 ARG A C 1
ATOM 862 O O . ARG A 1 106 ? 15.07 5.684 17.5 1 94.75 106 ARG A O 1
ATOM 869 N N . ASN A 1 107 ? 13.914 6.16 19.422 1 96.5 107 ASN A N 1
ATOM 870 C CA . ASN A 1 107 ? 13.359 4.816 19.547 1 96.5 107 ASN A CA 1
ATOM 871 C C . ASN A 1 107 ? 12.195 4.602 18.578 1 96.5 107 ASN A C 1
ATOM 873 O O . ASN A 1 107 ? 11.141 5.211 18.734 1 96.5 107 ASN A O 1
ATOM 877 N N . LEU A 1 108 ? 12.422 3.779 17.594 1 97.5 108 LEU A N 1
ATOM 878 C CA . LEU A 1 108 ? 11.43 3.514 16.562 1 97.5 108 LEU A CA 1
ATOM 879 C C . LEU A 1 108 ? 11.445 2.043 16.156 1 97.5 108 LEU A C 1
ATOM 881 O O . LEU A 1 108 ? 12.445 1.549 15.641 1 97.5 108 LEU A O 1
ATOM 885 N N . LYS A 1 109 ? 10.344 1.334 16.5 1 97.62 109 LYS A N 1
ATOM 886 C CA . LYS A 1 109 ? 10.18 -0.006 15.953 1 97.62 109 LYS A CA 1
ATOM 887 C C . LYS A 1 109 ? 9.93 0.049 14.445 1 97.62 109 LYS A C 1
ATOM 889 O O . LYS A 1 109 ? 8.953 0.649 13.992 1 97.62 109 LYS A O 1
ATOM 894 N N . LEU A 1 110 ? 10.766 -0.577 13.648 1 98.5 110 LEU A N 1
ATOM 895 C CA . LEU A 1 110 ? 10.672 -0.517 12.195 1 98.5 110 LEU A CA 1
ATOM 896 C C . LEU A 1 110 ? 9.727 -1.589 11.664 1 98.5 110 LEU A C 1
ATOM 898 O O . LEU A 1 110 ? 9.578 -2.648 12.281 1 98.5 110 LEU A O 1
ATOM 902 N N . ASN A 1 111 ? 9.039 -1.231 10.617 1 97.44 111 ASN A N 1
ATOM 903 C CA . ASN A 1 111 ? 8.164 -2.158 9.906 1 97.44 111 ASN A CA 1
ATOM 904 C C . ASN A 1 111 ? 8.953 -3.051 8.953 1 97.44 111 ASN A C 1
ATOM 906 O O . ASN A 1 111 ? 9.312 -2.627 7.848 1 97.44 111 ASN A O 1
ATOM 910 N N . ILE A 1 112 ? 9.148 -4.348 9.328 1 98.5 112 ILE A N 1
ATOM 911 C CA . ILE A 1 112 ? 10.078 -5.18 8.57 1 98.5 112 ILE A CA 1
ATOM 912 C C . ILE A 1 112 ? 9.398 -6.496 8.195 1 98.5 112 ILE A C 1
ATOM 914 O O . ILE A 1 112 ? 8.367 -6.859 8.781 1 98.5 112 ILE A O 1
ATOM 918 N N . LEU A 1 113 ? 9.914 -7.09 7.176 1 98.5 113 LEU A N 1
ATOM 919 C CA . LEU A 1 113 ? 9.758 -8.516 6.926 1 98.5 113 LEU A CA 1
ATOM 920 C C . LEU A 1 113 ? 11.117 -9.203 6.82 1 98.5 113 LEU A C 1
ATOM 922 O O . LEU A 1 113 ? 11.969 -8.781 6.035 1 98.5 113 LEU A O 1
ATOM 926 N N . THR A 1 114 ? 11.258 -10.172 7.605 1 98.38 114 THR A N 1
ATOM 927 C CA . THR A 1 114 ? 12.516 -10.898 7.602 1 98.38 114 THR A CA 1
ATOM 928 C C . THR A 1 114 ? 12.75 -11.578 6.25 1 98.38 114 THR A C 1
ATOM 930 O O . THR A 1 114 ? 11.805 -12.078 5.633 1 98.38 114 THR A O 1
ATOM 933 N N . ILE A 1 115 ? 13.992 -11.555 5.836 1 98.19 115 ILE A N 1
ATOM 934 C CA . ILE A 1 115 ? 14.383 -12.25 4.613 1 98.19 115 ILE A CA 1
ATOM 935 C C . ILE A 1 115 ? 14.359 -13.758 4.852 1 98.19 115 ILE A C 1
ATOM 937 O O . ILE A 1 115 ? 14.789 -14.234 5.902 1 98.19 115 ILE A O 1
ATOM 941 N N . GLY A 1 116 ? 13.82 -14.453 3.93 1 97.25 116 GLY A N 1
ATOM 942 C CA . GLY A 1 116 ? 13.625 -15.891 4.074 1 97.25 116 GLY A CA 1
ATOM 943 C C . GLY A 1 116 ? 14.922 -16.656 4.242 1 97.25 116 GLY A C 1
ATOM 944 O O . GLY A 1 116 ? 15.922 -16.344 3.586 1 97.25 116 GLY A O 1
ATOM 945 N N . GLY A 1 117 ? 14.938 -17.609 5.141 1 97.25 117 GLY A N 1
ATOM 946 C CA . GLY A 1 117 ? 16.031 -18.547 5.273 1 97.25 117 GLY A CA 1
ATOM 947 C C . GLY A 1 117 ? 17.016 -18.172 6.375 1 97.25 117 GLY A C 1
ATOM 948 O O . GLY A 1 117 ? 17.938 -18.922 6.664 1 97.25 117 GLY A O 1
ATOM 949 N N . VAL A 1 118 ? 16.797 -17.047 7.039 1 98.06 118 VAL A N 1
ATOM 950 C CA . VAL A 1 118 ? 17.766 -16.641 8.055 1 98.06 118 VAL A CA 1
ATOM 951 C C . VAL A 1 118 ? 17.516 -17.406 9.352 1 98.06 118 VAL A C 1
ATOM 953 O O . VAL A 1 118 ? 16.391 -17.828 9.609 1 98.06 118 VAL A O 1
ATOM 956 N N . ASP A 1 119 ? 18.516 -17.562 10.117 1 98.31 119 ASP A N 1
ATOM 957 C CA . ASP A 1 119 ? 18.469 -18.188 11.438 1 98.31 119 ASP A CA 1
ATOM 958 C C . ASP A 1 119 ? 18.25 -17.156 12.531 1 98.31 119 ASP A C 1
ATOM 960 O O . ASP A 1 119 ? 18.438 -15.953 12.312 1 98.31 119 ASP A O 1
ATOM 964 N N . PRO A 1 120 ? 17.844 -17.656 13.734 1 98.5 120 PRO A N 1
ATOM 965 C CA . PRO A 1 120 ? 17.719 -16.719 14.852 1 98.5 120 PRO A CA 1
ATOM 966 C C . PRO A 1 120 ? 19.031 -15.992 15.172 1 98.5 120 PRO A C 1
ATOM 968 O O . PRO A 1 120 ? 20.109 -16.594 15.102 1 98.5 120 PRO A O 1
ATOM 971 N N . ALA A 1 121 ? 18.922 -14.781 15.445 1 98.5 121 ALA A N 1
ATOM 972 C CA . ALA A 1 121 ? 20.094 -13.969 15.805 1 98.5 121 ALA A CA 1
ATOM 973 C C . ALA A 1 121 ? 19.672 -12.672 16.484 1 98.5 121 ALA A C 1
ATOM 975 O O . ALA A 1 121 ? 18.547 -12.188 16.266 1 98.5 121 ALA A O 1
ATOM 976 N N . LYS A 1 122 ? 20.516 -12.188 17.359 1 98.31 122 LYS A N 1
ATOM 977 C CA . LYS A 1 122 ? 20.344 -10.883 17.984 1 98.31 122 LYS A CA 1
ATOM 978 C C . LYS A 1 122 ? 21.594 -10.031 17.828 1 98.31 122 LYS A C 1
ATOM 980 O O . LYS A 1 122 ? 22.703 -10.492 18.125 1 98.31 122 LYS A O 1
ATOM 985 N N . VAL A 1 123 ? 21.438 -8.859 17.359 1 98.75 123 VAL A N 1
ATOM 986 C CA . VAL A 1 123 ? 22.594 -7.98 17.188 1 98.75 123 VAL A CA 1
ATOM 987 C C . VAL A 1 123 ? 22.156 -6.527 17.391 1 98.75 123 VAL A C 1
ATOM 989 O O . VAL A 1 123 ? 21.047 -6.148 17.031 1 98.75 123 VAL A O 1
ATOM 992 N N . THR A 1 124 ? 22.906 -5.746 18.078 1 98.94 124 THR A N 1
ATOM 993 C CA . THR A 1 124 ? 22.797 -4.293 18.172 1 98.94 124 THR A CA 1
ATOM 994 C C . THR A 1 124 ? 24.078 -3.629 17.703 1 98.94 124 THR A C 1
ATOM 996 O O . THR A 1 124 ? 25.172 -3.951 18.188 1 98.94 124 THR A O 1
ATOM 999 N N . ALA A 1 125 ? 23.984 -2.762 16.719 1 98.94 125 ALA A N 1
ATOM 1000 C CA . ALA A 1 125 ? 25.172 -2.119 16.156 1 98.94 125 ALA A CA 1
ATOM 1001 C C . ALA A 1 125 ? 24.812 -0.794 15.492 1 98.94 125 ALA A C 1
ATOM 1003 O O . ALA A 1 125 ? 23.625 -0.474 15.32 1 98.94 125 ALA A O 1
ATOM 1004 N N . GLU A 1 126 ? 25.844 -0.036 15.227 1 98.88 126 GLU A N 1
ATOM 1005 C CA . GLU A 1 126 ? 25.656 1.117 14.352 1 98.88 126 GLU A CA 1
ATOM 1006 C C . GLU A 1 126 ? 25.375 0.683 12.922 1 98.88 126 GLU A C 1
ATOM 1008 O O . GLU A 1 126 ? 25.766 -0.41 12.508 1 98.88 126 GLU A O 1
ATOM 1013 N N . ALA A 1 127 ? 24.688 1.592 12.203 1 98.94 127 ALA A N 1
ATOM 1014 C CA . ALA A 1 127 ? 24.344 1.258 10.828 1 98.94 127 ALA A CA 1
ATOM 1015 C C . ALA A 1 127 ? 25 2.23 9.852 1 98.94 127 ALA A C 1
ATOM 1017 O O . ALA A 1 127 ? 25.25 3.389 10.188 1 98.94 127 ALA A O 1
ATOM 1018 N N . VAL A 1 128 ? 25.281 1.756 8.711 1 98.81 128 VAL A N 1
ATOM 1019 C CA . VAL A 1 128 ? 25.672 2.58 7.574 1 98.81 128 VAL A CA 1
ATOM 1020 C C . VAL A 1 128 ? 24.641 2.432 6.457 1 98.81 128 VAL A C 1
ATOM 1022 O O . VAL A 1 128 ? 24.125 1.336 6.223 1 98.81 128 VAL A O 1
ATOM 1025 N N . VAL A 1 129 ? 24.234 3.555 5.848 1 98.94 129 VAL A N 1
ATOM 1026 C CA . VAL A 1 129 ? 23.25 3.537 4.773 1 98.94 129 VAL A CA 1
ATOM 1027 C C . VAL A 1 129 ? 23.938 3.713 3.426 1 98.94 129 VAL A C 1
ATOM 1029 O O . VAL A 1 129 ? 24.672 4.68 3.223 1 98.94 129 VAL A O 1
ATOM 1032 N N . LEU A 1 130 ? 23.719 2.748 2.547 1 98.88 130 LEU A N 1
ATOM 1033 C CA . LEU A 1 130 ? 24.328 2.777 1.22 1 98.88 130 LEU A CA 1
ATOM 1034 C C . LEU A 1 130 ? 23.266 2.953 0.142 1 98.88 130 LEU A C 1
ATOM 1036 O O . LEU A 1 130 ? 22.297 2.188 0.086 1 98.88 130 LEU A O 1
ATOM 1040 N N . GLU A 1 131 ? 23.453 3.85 -0.778 1 97.75 131 GLU A N 1
ATOM 1041 C CA . GLU A 1 131 ? 22.469 4.156 -1.823 1 97.75 131 GLU A CA 1
ATOM 1042 C C . GLU A 1 131 ? 22.75 3.34 -3.086 1 97.75 131 GLU A C 1
ATOM 1044 O O . GLU A 1 131 ? 21.938 3.338 -4.016 1 97.75 131 GLU A O 1
ATOM 1049 N N . ASP A 1 132 ? 23.906 2.713 -3.068 1 97.44 132 ASP A N 1
ATOM 1050 C CA . ASP A 1 132 ? 24.312 1.876 -4.195 1 97.44 132 ASP A CA 1
ATOM 1051 C C . ASP A 1 132 ? 25.078 0.645 -3.723 1 97.44 132 ASP A C 1
ATOM 1053 O O . ASP A 1 132 ? 25.797 0.704 -2.727 1 97.44 132 ASP A O 1
ATOM 1057 N N . TYR A 1 133 ? 24.938 -0.379 -4.523 1 98.06 133 TYR A N 1
ATOM 1058 C CA . TYR A 1 133 ? 25.516 -1.659 -4.129 1 98.06 133 TYR A CA 1
ATOM 1059 C C . TYR A 1 133 ? 27.047 -1.57 -4.055 1 98.06 133 TYR A C 1
ATOM 1061 O O . TYR A 1 133 ? 27.656 -2.104 -3.127 1 98.06 133 TYR A O 1
ATOM 1069 N N . ASP A 1 134 ? 27.688 -0.84 -4.969 1 97.12 134 ASP A N 1
ATOM 1070 C CA . ASP A 1 134 ? 29.141 -0.818 -5.109 1 97.12 134 ASP A CA 1
ATOM 1071 C C . ASP A 1 134 ? 29.797 -0.104 -3.93 1 97.12 134 ASP A C 1
ATOM 1073 O O . ASP A 1 134 ? 31 -0.26 -3.693 1 97.12 134 ASP A O 1
ATOM 1077 N N . LEU A 1 135 ? 29.078 0.599 -3.213 1 98.06 135 LEU A N 1
ATOM 1078 C CA . LEU A 1 135 ? 29.609 1.348 -2.082 1 98.06 135 LEU A CA 1
ATOM 1079 C C . LEU A 1 135 ? 30.047 0.407 -0.965 1 98.06 135 LEU A C 1
ATOM 1081 O O . LEU A 1 135 ? 30.766 0.816 -0.049 1 98.06 135 LEU A O 1
ATOM 1085 N N . ILE A 1 136 ? 29.656 -0.896 -1.018 1 97.56 136 ILE A N 1
ATOM 1086 C CA . ILE A 1 136 ? 30.109 -1.848 -0.006 1 97.56 136 ILE A CA 1
ATOM 1087 C C . ILE A 1 136 ? 31.625 -1.989 -0.065 1 97.56 136 ILE A C 1
ATOM 1089 O O . ILE A 1 136 ? 32.25 -2.367 0.924 1 97.56 136 ILE A O 1
ATOM 1093 N N . ASN A 1 137 ? 32.219 -1.678 -1.222 1 95.88 137 ASN A N 1
ATOM 1094 C CA . ASN A 1 137 ? 33.656 -1.856 -1.423 1 95.88 137 ASN A CA 1
ATOM 1095 C C . ASN A 1 137 ? 34.438 -0.639 -0.95 1 95.88 137 ASN A C 1
ATOM 1097 O O . ASN A 1 137 ? 35.656 -0.714 -0.77 1 95.88 137 ASN A O 1
ATOM 1101 N N . THR A 1 138 ? 33.812 0.442 -0.758 1 97.69 138 THR A N 1
ATOM 1102 C CA . THR A 1 138 ? 34.531 1.667 -0.43 1 97.69 138 THR A CA 1
ATOM 1103 C C . THR A 1 138 ? 34.125 2.195 0.937 1 97.69 138 THR A C 1
ATOM 1105 O O . THR A 1 138 ? 34.688 3.184 1.426 1 97.69 138 THR A O 1
ATOM 1108 N N . THR A 1 139 ? 33.156 1.611 1.5 1 98.06 139 THR A N 1
ATOM 1109 C CA . THR A 1 139 ? 32.656 2.016 2.811 1 98.06 139 THR A CA 1
ATOM 1110 C C . THR A 1 139 ? 33.031 0.993 3.875 1 98.06 139 THR A C 1
ATOM 1112 O O . THR A 1 139 ? 32.969 -0.215 3.633 1 98.06 139 THR A O 1
ATOM 1115 N N . ASN A 1 140 ? 33.438 1.428 5.023 1 98.12 140 ASN A N 1
ATOM 1116 C CA . ASN A 1 140 ? 33.719 0.521 6.133 1 98.12 140 ASN A CA 1
ATOM 1117 C C . ASN A 1 140 ? 32.438 -0.046 6.727 1 98.12 140 ASN A C 1
ATOM 1119 O O . ASN A 1 140 ? 31.719 0.652 7.445 1 98.12 140 ASN A O 1
ATOM 1123 N N . VAL A 1 141 ? 32.188 -1.314 6.59 1 98.62 141 VAL A N 1
ATOM 1124 C CA . VAL A 1 141 ? 30.969 -1.938 7.062 1 98.62 141 VAL A CA 1
ATOM 1125 C C . VAL A 1 141 ? 31.281 -2.904 8.203 1 98.62 141 VAL A C 1
ATOM 1127 O O . VAL A 1 141 ? 30.391 -3.582 8.719 1 98.62 141 VAL A O 1
ATOM 1130 N N . ASN A 1 142 ? 32.562 -3.008 8.57 1 98.62 142 ASN A N 1
ATOM 1131 C CA . ASN A 1 142 ? 32.969 -3.934 9.625 1 98.62 142 ASN A CA 1
ATOM 1132 C C . ASN A 1 142 ? 32.281 -3.627 10.945 1 98.62 142 ASN A C 1
ATOM 1134 O O . ASN A 1 142 ? 32.406 -2.518 11.469 1 98.62 142 ASN A O 1
ATOM 1138 N N . GLY A 1 143 ? 31.609 -4.617 11.43 1 98.75 143 GLY A N 1
ATOM 1139 C CA . GLY A 1 143 ? 30.922 -4.477 12.703 1 98.75 143 GLY A CA 1
ATOM 1140 C C . GLY A 1 143 ? 29.641 -3.664 12.617 1 98.75 143 GLY A C 1
ATOM 1141 O O . GLY A 1 143 ? 29.094 -3.238 13.633 1 98.75 143 GLY A O 1
ATOM 1142 N N . LYS A 1 144 ? 29.156 -3.383 11.461 1 98.94 144 LYS A N 1
ATOM 1143 C CA . LYS A 1 144 ? 28 -2.51 11.289 1 98.94 144 LYS A CA 1
ATOM 1144 C C . LYS A 1 144 ? 26.844 -3.246 10.617 1 98.94 144 LYS A C 1
ATOM 1146 O O . LYS A 1 144 ? 27.031 -4.309 10.031 1 98.94 144 LYS A O 1
ATOM 1151 N N . ILE A 1 145 ? 25.641 -2.734 10.844 1 98.94 145 ILE A N 1
ATOM 1152 C CA . ILE A 1 145 ? 24.484 -3.135 10.055 1 98.94 145 ILE A CA 1
ATOM 1153 C C . ILE A 1 145 ? 24.453 -2.346 8.75 1 98.94 145 ILE A C 1
ATOM 1155 O O . ILE A 1 145 ? 24.562 -1.118 8.758 1 98.94 145 ILE A O 1
ATOM 1159 N N . VAL A 1 146 ? 24.375 -3.02 7.648 1 98.94 146 VAL A N 1
ATOM 1160 C CA . VAL A 1 146 ? 24.281 -2.355 6.352 1 98.94 146 VAL A CA 1
ATOM 1161 C C . VAL A 1 146 ? 22.828 -2.139 5.977 1 98.94 146 VAL A C 1
ATOM 1163 O O . VAL A 1 146 ? 22.031 -3.082 5.977 1 98.94 146 VAL A O 1
ATOM 1166 N N . VAL A 1 147 ? 22.484 -0.902 5.723 1 98.94 147 VAL A N 1
ATOM 1167 C CA . VAL A 1 147 ? 21.172 -0.525 5.207 1 98.94 147 VAL A CA 1
ATOM 1168 C C . VAL A 1 147 ? 21.281 -0.1 3.746 1 98.94 147 VAL A C 1
ATOM 1170 O O . VAL A 1 147 ? 22.078 0.793 3.416 1 98.94 147 VAL A O 1
ATOM 1173 N N . PHE A 1 148 ? 20.562 -0.727 2.863 1 98.94 148 PHE A N 1
ATOM 1174 C CA . PHE A 1 148 ? 20.516 -0.267 1.48 1 98.94 148 PHE A CA 1
ATOM 1175 C C . PHE A 1 148 ? 19.297 0.631 1.252 1 98.94 148 PHE A C 1
ATOM 1177 O O . PHE A 1 148 ? 18.203 0.319 1.703 1 98.94 148 PHE A O 1
ATOM 1184 N N . ASN A 1 149 ? 19.484 1.718 0.632 1 98.69 149 ASN A N 1
ATOM 1185 C CA . ASN A 1 149 ? 18.453 2.691 0.266 1 98.69 149 ASN A CA 1
ATOM 1186 C C . ASN A 1 149 ? 18.562 3.084 -1.204 1 98.69 149 ASN A C 1
ATOM 1188 O O . ASN A 1 149 ? 18.656 4.27 -1.529 1 98.69 149 ASN A O 1
ATOM 1192 N N . GLN A 1 150 ? 18.5 2.115 -2.068 1 98.19 150 GLN A N 1
ATOM 1193 C CA . GLN A 1 150 ? 18.703 2.322 -3.498 1 98.19 150 GLN A CA 1
ATOM 1194 C C . GLN A 1 150 ? 17.453 2.865 -4.168 1 98.19 150 GLN A C 1
ATOM 1196 O O . GLN A 1 150 ? 16.359 2.752 -3.623 1 98.19 150 GLN A O 1
ATOM 1201 N N . LYS A 1 151 ? 17.672 3.461 -5.324 1 97.12 151 LYS A N 1
ATOM 1202 C CA . LYS A 1 151 ? 16.547 3.775 -6.191 1 97.12 151 LYS A CA 1
ATOM 1203 C C . LYS A 1 151 ? 16.047 2.533 -6.93 1 97.12 151 LYS A C 1
ATOM 1205 O O . LYS A 1 151 ? 16.844 1.664 -7.289 1 97.12 151 LYS A O 1
ATOM 1210 N N . TRP A 1 152 ? 14.758 2.457 -7.16 1 97.06 152 TRP A N 1
ATOM 1211 C CA . TRP A 1 152 ? 14.164 1.337 -7.879 1 97.06 152 TRP A CA 1
ATOM 1212 C C . TRP A 1 152 ? 14.523 1.388 -9.359 1 97.06 152 TRP A C 1
ATOM 1214 O O . TRP A 1 152 ? 14.312 2.404 -10.023 1 97.06 152 TRP A O 1
ATOM 1224 N N . THR A 1 153 ? 15.078 0.327 -9.883 1 96.62 153 THR A N 1
ATOM 1225 C CA . THR A 1 153 ? 15.406 0.265 -11.305 1 96.62 153 THR A CA 1
ATOM 1226 C C . THR A 1 153 ? 14.844 -1.005 -11.938 1 96.62 153 THR A C 1
ATOM 1228 O O . THR A 1 153 ? 15.133 -1.313 -13.094 1 96.62 153 THR A O 1
ATOM 1231 N N . GLY A 1 154 ? 14.078 -1.76 -11.18 1 95.12 154 GLY A N 1
ATOM 1232 C CA . GLY A 1 154 ? 13.516 -3.025 -11.617 1 95.12 154 GLY A CA 1
ATOM 1233 C C . GLY A 1 154 ? 13.875 -4.188 -10.711 1 95.12 154 GLY A C 1
ATOM 1234 O O . GLY A 1 154 ? 14.93 -4.176 -10.078 1 95.12 154 GLY A O 1
ATOM 1235 N N . TYR A 1 155 ? 13.102 -5.156 -10.695 1 94.31 155 TYR A N 1
ATOM 1236 C CA . TYR A 1 155 ? 13.25 -6.262 -9.758 1 94.31 155 TYR A CA 1
ATOM 1237 C C . TYR A 1 155 ? 14.547 -7.016 -10.008 1 94.31 155 TYR A C 1
ATOM 1239 O O . TYR A 1 155 ? 15.32 -7.266 -9.07 1 94.31 155 TYR A O 1
ATOM 1247 N N . TYR A 1 156 ? 14.82 -7.391 -11.203 1 92.62 156 TYR A N 1
ATOM 1248 C CA . TYR A 1 156 ? 15.953 -8.25 -11.531 1 92.62 156 TYR A CA 1
ATOM 1249 C C . TYR A 1 156 ? 17.266 -7.52 -11.336 1 92.62 156 TYR A C 1
ATOM 1251 O O . TYR A 1 156 ? 18.281 -8.125 -10.969 1 92.62 156 TYR A O 1
ATOM 1259 N N . GLU A 1 157 ? 17.188 -6.227 -11.508 1 94.94 157 GLU A N 1
ATOM 1260 C CA . GLU A 1 157 ? 18.375 -5.422 -11.266 1 94.94 157 GLU A CA 1
ATOM 1261 C C . GLU A 1 157 ? 18.609 -5.215 -9.773 1 94.94 157 GLU A C 1
ATOM 1263 O O . GLU A 1 157 ? 19.75 -5.172 -9.312 1 94.94 157 GLU A O 1
ATOM 1268 N N . ASP A 1 158 ? 17.547 -5.156 -9.023 1 97.12 158 ASP A N 1
ATOM 1269 C CA . ASP A 1 158 ? 17.672 -4.695 -7.645 1 97.12 158 ASP A CA 1
ATOM 1270 C C . ASP A 1 158 ? 17.672 -5.867 -6.668 1 97.12 158 ASP A C 1
ATOM 1272 O O . ASP A 1 158 ? 17.953 -5.695 -5.48 1 97.12 158 ASP A O 1
ATOM 1276 N N . ILE A 1 159 ? 17.453 -7.105 -7.102 1 97.12 159 ILE A N 1
ATOM 1277 C CA . ILE A 1 159 ? 17.406 -8.266 -6.219 1 97.12 159 ILE A CA 1
ATOM 1278 C C . ILE A 1 159 ? 18.734 -8.438 -5.512 1 97.12 159 ILE A C 1
ATOM 1280 O O . ILE A 1 159 ? 18.812 -9.023 -4.426 1 97.12 159 ILE A O 1
ATOM 1284 N N . LYS A 1 160 ? 19.828 -7.902 -6.051 1 97.81 160 LYS A N 1
ATOM 1285 C CA . LYS A 1 160 ? 21.156 -8.016 -5.465 1 97.81 160 LYS A CA 1
ATOM 1286 C C . LYS A 1 160 ? 21.203 -7.391 -4.078 1 97.81 160 LYS A C 1
ATOM 1288 O O . LYS A 1 160 ? 21.953 -7.84 -3.209 1 97.81 160 LYS A O 1
ATOM 1293 N N . TYR A 1 161 ? 20.438 -6.41 -3.842 1 98.62 161 TYR A N 1
ATOM 1294 C CA . TYR A 1 161 ? 20.453 -5.734 -2.549 1 98.62 161 TYR A CA 1
ATOM 1295 C C . TYR A 1 161 ? 19.875 -6.637 -1.46 1 98.62 161 TYR A C 1
ATOM 1297 O O . TYR A 1 161 ? 20.406 -6.68 -0.344 1 98.62 161 TYR A O 1
ATOM 1305 N N . ARG A 1 162 ? 18.781 -7.344 -1.724 1 98.31 162 ARG A N 1
ATOM 1306 C CA . ARG A 1 162 ? 18.219 -8.289 -0.762 1 98.31 162 ARG A CA 1
ATOM 1307 C C . ARG A 1 162 ? 19.156 -9.469 -0.544 1 98.31 162 ARG A C 1
ATOM 1309 O O . ARG A 1 162 ? 19.203 -10.039 0.548 1 98.31 162 ARG A O 1
ATOM 1316 N N . ARG A 1 163 ? 19.953 -9.781 -1.566 1 98.12 163 ARG A N 1
ATOM 1317 C CA . ARG A 1 163 ? 20.812 -10.953 -1.528 1 98.12 163 ARG A CA 1
ATOM 1318 C C . ARG A 1 163 ? 22.266 -10.562 -1.229 1 98.12 163 ARG A C 1
ATOM 1320 O O . ARG A 1 163 ? 23.188 -11.273 -1.606 1 98.12 163 ARG A O 1
ATOM 1327 N N . ALA A 1 164 ? 22.453 -9.516 -0.578 1 98.62 164 ALA A N 1
ATOM 1328 C CA . ALA A 1 164 ? 23.797 -8.977 -0.362 1 98.62 164 ALA A CA 1
ATOM 1329 C C . ALA A 1 164 ? 24.453 -9.625 0.852 1 98.62 164 ALA A C 1
ATOM 1331 O O . ALA A 1 164 ? 25.641 -9.406 1.109 1 98.62 164 ALA A O 1
ATOM 1332 N N . ALA A 1 165 ? 23.781 -10.43 1.605 1 98.69 165 ALA A N 1
ATOM 1333 C CA . ALA A 1 165 ? 24.203 -10.875 2.932 1 98.69 165 ALA A CA 1
ATOM 1334 C C . ALA A 1 165 ? 25.562 -11.562 2.873 1 98.69 165 ALA A C 1
ATOM 1336 O O . ALA A 1 165 ? 26.453 -11.281 3.682 1 98.69 165 ALA A O 1
ATOM 1337 N N . LYS A 1 166 ? 25.719 -12.492 1.958 1 98.31 166 LYS A N 1
ATOM 1338 C CA . LYS A 1 166 ? 26.969 -13.25 1.871 1 98.31 166 LYS A CA 1
ATOM 1339 C C . LYS A 1 166 ? 28.156 -12.32 1.676 1 98.31 166 LYS A C 1
ATOM 1341 O O . LYS A 1 166 ? 29.172 -12.445 2.377 1 98.31 166 LYS A O 1
ATOM 1346 N N . GLU A 1 167 ? 28.031 -11.406 0.766 1 98.44 167 GLU A N 1
ATOM 1347 C CA . GLU A 1 167 ? 29.141 -10.516 0.415 1 98.44 167 GLU A CA 1
ATOM 1348 C C . GLU A 1 167 ? 29.453 -9.555 1.557 1 98.44 167 GLU A C 1
ATOM 1350 O O . GLU A 1 167 ? 30.625 -9.367 1.908 1 98.44 167 GLU A O 1
ATOM 1355 N N . ILE A 1 168 ? 28.453 -8.961 2.168 1 98.75 168 ILE A N 1
ATOM 1356 C CA . ILE A 1 168 ? 28.75 -7.949 3.178 1 98.75 168 ILE A CA 1
ATOM 1357 C C . ILE A 1 168 ? 29.219 -8.625 4.465 1 98.75 168 ILE A C 1
ATOM 1359 O O . ILE A 1 168 ? 29.984 -8.047 5.227 1 98.75 168 ILE A O 1
ATOM 1363 N N . LYS A 1 169 ? 28.719 -9.812 4.723 1 98.62 169 LYS A N 1
ATOM 1364 C CA . LYS A 1 169 ? 29.25 -10.578 5.852 1 98.62 169 LYS A CA 1
ATOM 1365 C C . LYS A 1 169 ? 30.75 -10.812 5.711 1 98.62 169 LYS A C 1
ATOM 1367 O O . LYS A 1 169 ? 31.484 -10.703 6.688 1 98.62 169 LYS A O 1
ATOM 1372 N N . ALA A 1 170 ? 31.188 -11.141 4.527 1 98.38 170 ALA A N 1
ATOM 1373 C CA . ALA A 1 170 ? 32.594 -11.352 4.25 1 98.38 170 ALA A CA 1
ATOM 1374 C C . ALA A 1 170 ? 33.406 -10.094 4.52 1 98.38 170 ALA A C 1
ATOM 1376 O O . ALA A 1 170 ? 34.625 -10.164 4.82 1 98.38 170 ALA A O 1
ATOM 1377 N N . LEU A 1 171 ? 32.781 -8.938 4.426 1 98.5 171 LEU A N 1
ATOM 1378 C CA . LEU A 1 171 ? 33.438 -7.66 4.664 1 98.5 171 LEU A CA 1
ATOM 1379 C C . LEU A 1 171 ? 33.312 -7.238 6.125 1 98.5 171 LEU A C 1
ATOM 1381 O O . LEU A 1 171 ? 33.75 -6.16 6.508 1 98.5 171 LEU A O 1
ATOM 1385 N N . GLY A 1 172 ? 32.625 -8.047 6.945 1 98.56 172 GLY A N 1
ATOM 1386 C CA . GLY A 1 172 ? 32.594 -7.832 8.383 1 98.56 172 GLY A CA 1
ATOM 1387 C C . GLY A 1 172 ? 31.266 -7.262 8.875 1 98.56 172 GLY A C 1
ATOM 1388 O O . GLY A 1 172 ? 31.125 -6.957 10.062 1 98.56 172 GLY A O 1
ATOM 1389 N N . ALA A 1 173 ? 30.266 -7.129 8.055 1 98.88 173 ALA A N 1
ATOM 1390 C CA . ALA A 1 173 ? 28.953 -6.633 8.484 1 98.88 173 ALA A CA 1
ATOM 1391 C C . ALA A 1 173 ? 28.281 -7.613 9.438 1 98.88 173 ALA A C 1
ATOM 1393 O O . ALA A 1 173 ? 28.516 -8.82 9.359 1 98.88 173 ALA A O 1
ATOM 1394 N N . VAL A 1 174 ? 27.391 -7.074 10.281 1 98.94 174 VAL A N 1
ATOM 1395 C CA . VAL A 1 174 ? 26.797 -7.934 11.297 1 98.94 174 VAL A CA 1
ATOM 1396 C C . VAL A 1 174 ? 25.297 -8 11.109 1 98.94 174 VAL A C 1
ATOM 1398 O O . VAL A 1 174 ? 24.594 -8.664 11.875 1 98.94 174 VAL A O 1
ATOM 1401 N N . GLY A 1 175 ? 24.766 -7.359 10.086 1 98.88 175 GLY A N 1
ATOM 1402 C CA . GLY A 1 175 ? 23.359 -7.391 9.75 1 98.88 175 GLY A CA 1
ATOM 1403 C C . GLY A 1 175 ? 23.047 -6.719 8.422 1 98.88 175 GLY A C 1
ATOM 1404 O O . GLY A 1 175 ? 23.844 -5.926 7.922 1 98.88 175 GLY A O 1
ATOM 1405 N N . LEU A 1 176 ? 21.906 -7.047 7.844 1 98.94 176 LEU A N 1
ATOM 1406 C CA . LEU A 1 176 ? 21.422 -6.477 6.59 1 98.94 176 LEU A CA 1
ATOM 1407 C C . LEU A 1 176 ? 19.984 -5.977 6.73 1 98.94 176 LEU A C 1
ATOM 1409 O O . LEU A 1 176 ? 19.109 -6.723 7.168 1 98.94 176 LEU A O 1
ATOM 1413 N N . LEU A 1 177 ? 19.797 -4.746 6.438 1 98.94 177 LEU A N 1
ATOM 1414 C CA . LEU A 1 177 ? 18.469 -4.199 6.203 1 98.94 177 LEU A CA 1
ATOM 1415 C C . LEU A 1 177 ? 18.328 -3.725 4.762 1 98.94 177 LEU A C 1
ATOM 1417 O O . LEU A 1 177 ? 18.859 -2.682 4.391 1 98.94 177 LEU A O 1
ATOM 1421 N N . ALA A 1 178 ? 17.578 -4.492 3.988 1 98.81 178 ALA A N 1
ATOM 1422 C CA . ALA A 1 178 ? 17.406 -4.191 2.568 1 98.81 178 ALA A CA 1
ATOM 1423 C C . ALA A 1 178 ? 16.125 -3.414 2.324 1 98.81 178 ALA A C 1
ATOM 1425 O O . ALA A 1 178 ? 15.078 -3.738 2.893 1 98.81 178 ALA A O 1
ATOM 1426 N N . LYS A 1 179 ? 16.219 -2.336 1.52 1 98.69 179 LYS A N 1
ATOM 1427 C CA . LYS A 1 179 ? 14.992 -1.7 1.055 1 98.69 179 LYS A CA 1
ATOM 1428 C C . LYS A 1 179 ? 14.164 -2.662 0.21 1 98.69 179 LYS A C 1
ATOM 1430 O O . LYS A 1 179 ? 14.703 -3.387 -0.628 1 98.69 179 LYS A O 1
ATOM 1435 N N . SER A 1 180 ? 12.867 -2.705 0.447 1 98.56 180 SER A N 1
ATOM 1436 C CA . SER A 1 180 ? 11.953 -3.588 -0.266 1 98.56 180 SER A CA 1
ATOM 1437 C C . SER A 1 180 ? 12.039 -3.375 -1.773 1 98.56 180 SER A C 1
ATOM 1439 O O . SER A 1 180 ? 12.25 -2.252 -2.236 1 98.56 180 SER A O 1
ATOM 1441 N N . LEU A 1 181 ? 11.859 -4.445 -2.514 1 97.69 181 LEU A N 1
ATOM 1442 C CA . LEU A 1 181 ? 11.984 -4.426 -3.967 1 97.69 181 LEU A CA 1
ATOM 1443 C C . LEU A 1 181 ? 10.633 -4.152 -4.625 1 97.69 181 LEU A C 1
ATOM 1445 O O . LEU A 1 181 ? 9.875 -5.086 -4.91 1 97.69 181 LEU A O 1
ATOM 1449 N N . GLY A 1 182 ? 10.375 -2.971 -4.961 1 96.56 182 GLY A N 1
ATOM 1450 C CA . GLY A 1 182 ? 9.164 -2.498 -5.617 1 96.56 182 GLY A CA 1
ATOM 1451 C C . GLY A 1 182 ? 9.117 -0.989 -5.758 1 96.56 182 GLY A C 1
ATOM 1452 O O . GLY A 1 182 ? 9.836 -0.27 -5.066 1 96.56 182 GLY A O 1
ATOM 1453 N N . PRO A 1 183 ? 8.273 -0.524 -6.59 1 96.94 183 PRO A N 1
ATOM 1454 C CA . PRO A 1 183 ? 8.258 0.905 -6.91 1 96.94 183 PRO A CA 1
ATOM 1455 C C . PRO A 1 183 ? 7.297 1.695 -6.027 1 96.94 183 PRO A C 1
ATOM 1457 O O . PRO A 1 183 ? 7.262 2.926 -6.094 1 96.94 183 PRO A O 1
ATOM 1460 N N . PHE A 1 184 ? 6.504 1.004 -5.25 1 97.56 184 PHE A N 1
ATOM 1461 C CA . PHE A 1 184 ? 5.449 1.673 -4.496 1 97.56 184 PHE A CA 1
ATOM 1462 C C . PHE A 1 184 ? 5.176 0.944 -3.186 1 97.56 184 PHE A C 1
ATOM 1464 O O . PHE A 1 184 ? 5.305 -0.28 -3.111 1 97.56 184 PHE A O 1
ATOM 1471 N N . SER A 1 185 ? 4.863 1.708 -2.213 1 97.88 185 SER A N 1
ATOM 1472 C CA . SER A 1 185 ? 4.664 1.163 -0.875 1 97.88 185 SER A CA 1
ATOM 1473 C C . SER A 1 185 ? 3.693 2.018 -0.068 1 97.88 185 SER A C 1
ATOM 1475 O O . SER A 1 185 ? 3.654 3.24 -0.226 1 97.88 185 SER A O 1
ATOM 1477 N N . ILE A 1 186 ? 2.826 1.453 0.714 1 98.31 186 ILE A N 1
ATOM 1478 C CA . ILE A 1 186 ? 2.07 2.066 1.8 1 98.31 186 ILE A CA 1
ATOM 1479 C C . ILE A 1 186 ? 2.451 1.416 3.127 1 98.31 186 ILE A C 1
ATOM 1481 O O . ILE A 1 186 ? 1.636 0.728 3.746 1 98.31 186 ILE A O 1
ATOM 1485 N N . GLY A 1 187 ? 3.703 1.649 3.428 1 98.06 187 GLY A N 1
ATOM 1486 C CA . GLY A 1 187 ? 4.25 0.964 4.586 1 98.06 187 GLY A CA 1
ATOM 1487 C C . GLY A 1 187 ? 4.281 -0.544 4.43 1 98.06 187 GLY A C 1
ATOM 1488 O O . GLY A 1 187 ? 3.957 -1.277 5.367 1 98.06 187 GLY A O 1
ATOM 1489 N N . SER A 1 188 ? 4.66 -1.019 3.289 1 97.88 188 SER A N 1
ATOM 1490 C CA . SER A 1 188 ? 4.496 -2.434 2.967 1 97.88 188 SER A CA 1
ATOM 1491 C C . SER A 1 188 ? 5.832 -3.078 2.617 1 97.88 188 SER A C 1
ATOM 1493 O O . SER A 1 188 ? 6.227 -3.109 1.45 1 97.88 188 SER A O 1
ATOM 1495 N N . PRO A 1 189 ? 6.504 -3.68 3.508 1 98.12 189 PRO A N 1
ATOM 1496 C CA . PRO A 1 189 ? 7.766 -4.352 3.189 1 98.12 189 PRO A CA 1
ATOM 1497 C C . PRO A 1 189 ? 7.562 -5.648 2.408 1 98.12 189 PRO A C 1
ATOM 1499 O O . PRO A 1 189 ? 6.484 -6.246 2.465 1 98.12 189 PRO A O 1
ATOM 1502 N N . HIS A 1 190 ? 8.57 -6.008 1.683 1 97.75 190 HIS A N 1
ATOM 1503 C CA . HIS A 1 190 ? 8.586 -7.223 0.875 1 97.75 190 HIS A CA 1
ATOM 1504 C C . HIS A 1 190 ? 9.477 -8.289 1.505 1 97.75 190 HIS A C 1
ATOM 1506 O O . HIS A 1 190 ? 10.547 -7.98 2.031 1 97.75 190 HIS A O 1
ATOM 1512 N N . THR A 1 191 ? 9.039 -9.469 1.491 1 97.31 191 THR A N 1
ATOM 1513 C CA . THR A 1 191 ? 9.922 -10.57 1.866 1 97.31 191 THR A CA 1
ATOM 1514 C C . THR A 1 191 ? 10.594 -11.164 0.633 1 97.31 191 THR A C 1
ATOM 1516 O O . THR A 1 191 ? 10.633 -10.531 -0.425 1 97.31 191 THR A O 1
ATOM 1519 N N . GLY A 1 192 ? 11.211 -12.344 0.776 1 97.19 192 GLY A N 1
ATOM 1520 C CA . GLY A 1 192 ? 11.922 -13.07 -0.266 1 97.19 192 GLY A CA 1
ATOM 1521 C C . GLY A 1 192 ? 13.148 -13.797 0.244 1 97.19 192 GLY A C 1
ATOM 1522 O O . GLY A 1 192 ? 13.523 -13.648 1.409 1 97.19 192 GLY A O 1
ATOM 1523 N N . GLY A 1 193 ? 13.766 -14.508 -0.626 1 96.12 193 GLY A N 1
ATOM 1524 C CA . GLY A 1 193 ? 14.922 -15.305 -0.249 1 96.12 193 GLY A CA 1
ATOM 1525 C C . GLY A 1 193 ? 16.188 -14.492 -0.138 1 96.12 193 GLY A C 1
ATOM 1526 O O . GLY A 1 193 ? 16.344 -13.469 -0.816 1 96.12 193 GLY A O 1
ATOM 1527 N N . GLY A 1 194 ? 17.094 -14.977 0.705 1 95.19 194 GLY A N 1
ATOM 1528 C CA . GLY A 1 194 ? 18.406 -14.352 0.891 1 95.19 194 GLY A CA 1
ATOM 1529 C C . GLY A 1 194 ? 19.547 -15.203 0.374 1 95.19 194 GLY A C 1
ATOM 1530 O O . GLY A 1 194 ? 19.344 -16.109 -0.441 1 95.19 194 GLY A O 1
ATOM 1531 N N . SER A 1 195 ? 20.75 -14.742 0.827 1 94 195 SER A N 1
ATOM 1532 C CA . SER A 1 195 ? 21.922 -15.438 0.308 1 94 195 SER A CA 1
ATOM 1533 C C . SER A 1 195 ? 22.766 -16.031 1.438 1 94 195 SER A C 1
ATOM 1535 O O . SER A 1 195 ? 23.75 -16.719 1.188 1 94 195 SER A O 1
ATOM 1537 N N . ASP A 1 196 ? 22.406 -15.758 2.689 1 94.44 196 ASP A N 1
ATOM 1538 C CA . ASP A 1 196 ? 23.141 -16.234 3.859 1 94.44 196 ASP A CA 1
ATOM 1539 C C . ASP A 1 196 ? 22.203 -16.422 5.051 1 94.44 196 ASP A C 1
ATOM 1541 O O . ASP A 1 196 ? 21.469 -15.516 5.426 1 94.44 196 ASP A O 1
ATOM 1545 N N . GLU A 1 197 ? 22.297 -17.625 5.676 1 94.69 197 GLU A N 1
ATOM 1546 C CA . GLU A 1 197 ? 21.391 -17.938 6.773 1 94.69 197 GLU A CA 1
ATOM 1547 C C . GLU A 1 197 ? 21.938 -17.422 8.102 1 94.69 197 GLU A C 1
ATOM 1549 O O . GLU A 1 197 ? 21.203 -17.328 9.086 1 94.69 197 GLU A O 1
ATOM 1554 N N . HIS A 1 198 ? 23.156 -16.953 8.102 1 96.62 198 HIS A N 1
ATOM 1555 C CA . HIS A 1 198 ? 23.797 -16.656 9.383 1 96.62 198 HIS A CA 1
ATOM 1556 C C . HIS A 1 198 ? 23.922 -15.156 9.602 1 96.62 198 HIS A C 1
ATOM 1558 O O . HIS A 1 198 ? 24.328 -14.711 10.68 1 96.62 198 HIS A O 1
ATOM 1564 N N . LEU A 1 199 ? 23.688 -14.344 8.664 1 98.5 199 LEU A N 1
ATOM 1565 C CA . LEU A 1 199 ? 23.594 -12.898 8.867 1 98.5 199 LEU A CA 1
ATOM 1566 C C . LEU A 1 199 ? 22.141 -12.469 9.094 1 98.5 199 LEU A C 1
ATOM 1568 O O . LEU A 1 199 ? 21.297 -12.648 8.211 1 98.5 199 LEU A O 1
ATOM 1572 N N . PRO A 1 200 ? 21.812 -11.953 10.297 1 98.62 200 PRO A N 1
ATOM 1573 C CA . PRO A 1 200 ? 20.453 -11.445 10.438 1 98.62 200 PRO A CA 1
ATOM 1574 C C . PRO A 1 200 ? 20.094 -10.422 9.359 1 98.62 200 PRO A C 1
ATOM 1576 O O . PRO A 1 200 ? 20.859 -9.492 9.102 1 98.62 200 PRO A O 1
ATOM 1579 N N . ALA A 1 201 ? 18.953 -10.656 8.68 1 98.81 201 ALA A N 1
ATOM 1580 C CA . ALA A 1 201 ? 18.578 -9.836 7.527 1 98.81 201 ALA A CA 1
ATOM 1581 C C . ALA A 1 201 ? 17.062 -9.648 7.449 1 98.81 201 ALA A C 1
ATOM 1583 O O . ALA A 1 201 ? 16.312 -10.578 7.719 1 98.81 201 ALA A O 1
ATOM 1584 N N . ALA A 1 202 ? 16.656 -8.445 7.16 1 98.81 202 ALA A N 1
ATOM 1585 C CA . ALA A 1 202 ? 15.25 -8.109 6.977 1 98.81 202 ALA A CA 1
ATOM 1586 C C . ALA A 1 202 ? 15.086 -7.02 5.918 1 98.81 202 ALA A C 1
ATOM 1588 O O . ALA A 1 202 ? 16.047 -6.34 5.559 1 98.81 202 ALA A O 1
ATOM 1589 N N . SER A 1 203 ? 13.93 -6.969 5.395 1 98.81 203 SER A N 1
ATOM 1590 C CA . SER A 1 203 ? 13.562 -5.895 4.477 1 98.81 203 SER A CA 1
ATOM 1591 C C . SER A 1 203 ? 12.797 -4.785 5.195 1 98.81 203 SER A C 1
ATOM 1593 O O . SER A 1 203 ? 11.977 -5.059 6.07 1 98.81 203 SER A O 1
ATOM 1595 N N . LEU A 1 204 ? 13.125 -3.59 4.766 1 98.75 204 LEU A N 1
ATOM 1596 C CA . LEU A 1 204 ? 12.414 -2.402 5.23 1 98.75 204 LEU A CA 1
ATOM 1597 C C . LEU A 1 204 ? 11.367 -1.963 4.211 1 98.75 204 LEU A C 1
ATOM 1599 O O . LEU A 1 204 ? 11.492 -2.256 3.02 1 98.75 204 LEU A O 1
ATOM 1603 N N . SER A 1 205 ? 10.305 -1.269 4.723 1 98.25 205 SER A N 1
ATOM 1604 C CA . SER A 1 205 ? 9.477 -0.543 3.77 1 98.25 205 SER A CA 1
ATOM 1605 C C . SER A 1 205 ? 10.281 0.521 3.029 1 98.25 205 SER A C 1
ATOM 1607 O O . SER A 1 205 ? 11.359 0.911 3.475 1 98.25 205 SER A O 1
ATOM 1609 N N . LEU A 1 206 ? 9.781 0.959 1.865 1 98.69 206 LEU A N 1
ATOM 1610 C CA . LEU A 1 206 ? 10.438 2.047 1.149 1 98.69 206 LEU A CA 1
ATOM 1611 C C . LEU A 1 206 ? 10.578 3.279 2.039 1 98.69 206 LEU A C 1
ATOM 1613 O O . LEU A 1 206 ? 11.633 3.91 2.076 1 98.69 206 LEU A O 1
ATOM 1617 N N . GLU A 1 207 ? 9.508 3.564 2.764 1 98.62 207 GLU A N 1
ATOM 1618 C CA . GLU A 1 207 ? 9.414 4.758 3.6 1 98.62 207 GLU A CA 1
ATOM 1619 C C . GLU A 1 207 ? 10.516 4.781 4.656 1 98.62 207 GLU A C 1
ATOM 1621 O O . GLU A 1 207 ? 11.188 5.801 4.844 1 98.62 207 GLU A O 1
ATOM 1626 N N . GLU A 1 208 ? 10.727 3.662 5.242 1 98.75 208 GLU A N 1
ATOM 1627 C CA . GLU A 1 208 ? 11.625 3.646 6.391 1 98.75 208 GLU A CA 1
ATOM 1628 C C . GLU A 1 208 ? 13.078 3.508 5.953 1 98.75 208 GLU A C 1
ATOM 1630 O O . GLU A 1 208 ? 13.984 4.016 6.617 1 98.75 208 GLU A O 1
ATOM 1635 N N . ALA A 1 209 ? 13.328 2.846 4.805 1 98.88 209 ALA A N 1
ATOM 1636 C CA . ALA A 1 209 ? 14.672 2.912 4.234 1 98.88 209 ALA A CA 1
ATOM 1637 C C . ALA A 1 209 ? 15.055 4.352 3.896 1 98.88 209 ALA A C 1
ATOM 1639 O O . ALA A 1 209 ? 16.172 4.789 4.188 1 98.88 209 ALA A O 1
ATOM 1640 N N . GLU A 1 210 ? 14.164 5.066 3.35 1 98.75 210 GLU A N 1
ATOM 1641 C CA . GLU A 1 210 ? 14.414 6.453 2.975 1 98.75 210 GLU A CA 1
ATOM 1642 C C . GLU A 1 210 ? 14.555 7.344 4.207 1 98.75 210 GLU A C 1
ATOM 1644 O O . GLU A 1 210 ? 15.352 8.281 4.211 1 98.75 210 GLU A O 1
ATOM 1649 N N . LEU A 1 211 ? 13.75 7.062 5.23 1 98.81 211 LEU A N 1
ATOM 1650 C CA . LEU A 1 211 ? 13.914 7.754 6.508 1 98.81 211 LEU A CA 1
ATOM 1651 C C . LEU A 1 211 ? 15.336 7.594 7.035 1 98.81 211 LEU A C 1
ATOM 1653 O O . LEU A 1 211 ? 15.984 8.578 7.398 1 98.81 211 LEU A O 1
ATOM 1657 N N . LEU A 1 212 ? 15.828 6.352 7.078 1 98.88 212 LEU A N 1
ATOM 1658 C CA . LEU A 1 212 ? 17.172 6.105 7.562 1 98.88 212 LEU A CA 1
ATOM 1659 C C . LEU A 1 212 ? 18.203 6.816 6.691 1 98.88 212 LEU A C 1
ATOM 1661 O O . LEU A 1 212 ? 19.203 7.324 7.199 1 98.88 212 LEU A O 1
ATOM 1665 N N . GLY A 1 213 ? 17.938 6.816 5.391 1 98.75 213 GLY A N 1
ATOM 1666 C CA . GLY A 1 213 ? 18.797 7.559 4.488 1 98.75 213 GLY A CA 1
ATOM 1667 C C . GLY A 1 213 ? 18.875 9.039 4.812 1 98.75 213 GLY A C 1
ATOM 1668 O O . GLY A 1 213 ? 19.953 9.625 4.832 1 98.75 213 GLY A O 1
ATOM 1669 N N . ARG A 1 214 ? 17.734 9.68 5.035 1 98.5 214 ARG A N 1
ATOM 1670 C CA . ARG A 1 214 ? 17.703 11.109 5.355 1 98.5 214 ARG A CA 1
ATOM 1671 C C . ARG A 1 214 ? 18.391 11.391 6.684 1 98.5 214 ARG A C 1
ATOM 1673 O O . ARG A 1 214 ? 19.109 12.383 6.816 1 98.5 214 ARG A O 1
ATOM 1680 N N . LEU A 1 215 ? 18.188 10.516 7.68 1 98.69 215 LEU A N 1
ATOM 1681 C CA . LEU A 1 215 ? 18.859 10.672 8.961 1 98.69 215 LEU A CA 1
ATOM 1682 C C . LEU A 1 215 ? 20.375 10.586 8.797 1 98.69 215 LEU A C 1
ATOM 1684 O O . LEU A 1 215 ? 21.109 11.406 9.359 1 98.69 215 LEU A O 1
ATOM 1688 N N . ALA A 1 216 ? 20.781 9.625 8.008 1 98.56 216 ALA A N 1
ATOM 1689 C CA . ALA A 1 216 ? 22.219 9.461 7.754 1 98.56 216 ALA A CA 1
ATOM 1690 C C . ALA A 1 216 ? 22.781 10.688 7.047 1 98.56 216 ALA A C 1
ATOM 1692 O O . ALA A 1 216 ? 23.891 11.141 7.375 1 98.56 216 ALA A O 1
ATOM 1693 N N . ARG A 1 217 ? 22.078 11.219 6.117 1 97.62 217 ARG A N 1
ATOM 1694 C CA . ARG A 1 217 ? 22.531 12.383 5.367 1 97.62 217 ARG A CA 1
ATOM 1695 C C . ARG A 1 217 ? 22.672 13.602 6.273 1 97.62 217 ARG A C 1
ATOM 1697 O O . ARG A 1 217 ? 23.5 14.484 6.012 1 97.62 217 ARG A O 1
ATOM 1704 N N . ARG A 1 218 ? 21.922 13.625 7.305 1 97.88 218 ARG A N 1
ATOM 1705 C CA . ARG A 1 218 ? 22 14.727 8.266 1 97.88 218 ARG A CA 1
ATOM 1706 C C . ARG A 1 218 ? 23 14.406 9.367 1 97.88 218 ARG A C 1
ATOM 1708 O O . ARG A 1 218 ? 22.969 15.023 10.438 1 97.88 218 ARG A O 1
ATOM 1715 N N . ASN A 1 219 ? 23.797 13.383 9.219 1 97.75 219 ASN A N 1
ATOM 1716 C CA . ASN A 1 219 ? 24.906 12.977 10.062 1 97.75 219 ASN A CA 1
ATOM 1717 C C . ASN A 1 219 ? 24.438 12.492 11.43 1 97.75 219 ASN A C 1
ATOM 1719 O O . ASN A 1 219 ? 25.094 12.719 12.438 1 97.75 219 ASN A O 1
ATOM 1723 N N . LYS A 1 220 ? 23.25 11.953 11.445 1 98.25 220 LYS A N 1
ATOM 1724 C CA . LYS A 1 220 ? 22.797 11.297 12.672 1 98.25 220 LYS A CA 1
ATOM 1725 C C . LYS A 1 220 ? 23.391 9.906 12.797 1 98.25 220 LYS A C 1
ATOM 1727 O O . LYS A 1 220 ? 23.516 9.18 11.812 1 98.25 220 LYS A O 1
ATOM 1732 N N . THR A 1 221 ? 23.812 9.57 14 1 98.44 221 THR A N 1
ATOM 1733 C CA . THR A 1 221 ? 24.219 8.195 14.266 1 98.44 221 THR A CA 1
ATOM 1734 C C . THR A 1 221 ? 23.016 7.27 14.344 1 98.44 221 THR A C 1
ATOM 1736 O O . THR A 1 221 ? 22.078 7.527 15.094 1 98.44 221 THR A O 1
ATOM 1739 N N . LEU A 1 222 ? 23.125 6.203 13.625 1 98.88 222 LEU A N 1
ATOM 1740 C CA . LEU A 1 222 ? 22.062 5.203 13.625 1 98.88 222 LEU A CA 1
ATOM 1741 C C . LEU A 1 222 ? 22.484 3.965 14.406 1 98.88 222 LEU A C 1
ATOM 1743 O O . LEU A 1 222 ? 23.391 3.242 13.992 1 98.88 222 LEU A O 1
ATOM 1747 N N . LYS A 1 223 ? 21.906 3.74 15.5 1 98.94 223 LYS A N 1
ATOM 1748 C CA . LYS A 1 223 ? 22.062 2.496 16.25 1 98.94 223 LYS A CA 1
ATOM 1749 C C . LYS A 1 223 ? 20.812 1.634 16.156 1 98.94 223 LYS A C 1
ATOM 1751 O O . LYS A 1 223 ? 19.703 2.088 16.469 1 98.94 223 LYS A O 1
ATOM 1756 N N . ILE A 1 224 ? 20.953 0.409 15.703 1 98.94 224 ILE A N 1
ATOM 1757 C CA . ILE A 1 224 ? 19.797 -0.441 15.406 1 98.94 224 ILE A CA 1
ATOM 1758 C C . ILE A 1 224 ? 19.953 -1.785 16.109 1 98.94 224 ILE A C 1
ATOM 1760 O O . ILE A 1 224 ? 21.062 -2.34 16.172 1 98.94 224 ILE A O 1
ATOM 1764 N N . SER A 1 225 ? 18.891 -2.256 16.672 1 98.94 225 SER A N 1
ATOM 1765 C CA . SER A 1 225 ? 18.797 -3.594 17.234 1 98.94 225 SER A CA 1
ATOM 1766 C C . SER A 1 225 ? 17.969 -4.523 16.344 1 98.94 225 SER A C 1
ATOM 1768 O O . SER A 1 225 ? 16.844 -4.195 15.969 1 98.94 225 SER A O 1
ATOM 1770 N N . ILE A 1 226 ? 18.547 -5.625 15.977 1 98.94 226 ILE A N 1
ATOM 1771 C CA . ILE A 1 226 ? 17.875 -6.684 15.227 1 98.94 226 ILE A CA 1
ATOM 1772 C C . ILE A 1 226 ? 17.703 -7.91 16.109 1 98.94 226 ILE A C 1
ATOM 1774 O O . ILE A 1 226 ? 18.672 -8.406 16.703 1 98.94 226 ILE A O 1
ATOM 1778 N N . ASP A 1 227 ? 16.484 -8.375 16.266 1 98.88 227 ASP A N 1
ATOM 1779 C CA . ASP A 1 227 ? 16.141 -9.594 17 1 98.88 227 ASP A CA 1
ATOM 1780 C C . ASP A 1 227 ? 15.336 -10.555 16.125 1 98.88 227 ASP A C 1
ATOM 1782 O O . ASP A 1 227 ? 14.109 -10.453 16.047 1 98.88 227 ASP A O 1
ATOM 1786 N N . ILE A 1 228 ? 16.016 -11.508 15.516 1 98.75 228 ILE A N 1
ATOM 1787 C CA . ILE A 1 228 ? 15.398 -12.477 14.609 1 98.75 228 ILE A CA 1
ATOM 1788 C C . ILE A 1 228 ? 15.078 -13.758 15.375 1 98.75 228 ILE A C 1
ATOM 1790 O O . ILE A 1 228 ? 15.961 -14.359 15.984 1 98.75 228 ILE A O 1
ATOM 1794 N N . ARG A 1 229 ? 13.828 -14.141 15.281 1 98.62 229 ARG A N 1
ATOM 1795 C CA . ARG A 1 229 ? 13.359 -15.367 15.914 1 98.62 229 ARG A CA 1
ATOM 1796 C C . ARG A 1 229 ? 12.992 -16.422 14.859 1 98.62 229 ARG A C 1
ATOM 1798 O O . ARG A 1 229 ? 12.805 -17.594 15.188 1 98.62 229 ARG A O 1
ATOM 1805 N N . SER A 1 230 ? 12.93 -16.031 13.625 1 98.38 230 SER A N 1
ATOM 1806 C CA . SER A 1 230 ? 12.727 -16.953 12.523 1 98.38 230 SER A CA 1
ATOM 1807 C C . SER A 1 230 ? 13.789 -18.062 12.531 1 98.38 230 SER A C 1
ATOM 1809 O O . SER A 1 230 ? 14.891 -17.859 13.039 1 98.38 230 SER A O 1
ATOM 1811 N N . LYS A 1 231 ? 13.367 -19.219 11.938 1 98.25 231 LYS A N 1
ATOM 1812 C CA . LYS A 1 231 ? 14.312 -20.328 12.055 1 98.25 231 LYS A CA 1
ATOM 1813 C C . LYS A 1 231 ? 14.164 -21.312 10.898 1 98.25 231 LYS A C 1
ATOM 1815 O O . LYS A 1 231 ? 13.07 -21.484 10.359 1 98.25 231 LYS A O 1
ATOM 1820 N N . ASN A 1 232 ? 15.227 -21.906 10.594 1 98.12 232 ASN A N 1
ATOM 1821 C CA . ASN A 1 232 ? 15.242 -23.031 9.664 1 98.12 232 ASN A CA 1
ATOM 1822 C C . ASN A 1 232 ? 14.891 -24.344 10.367 1 98.12 232 ASN A C 1
ATOM 1824 O O . ASN A 1 232 ? 15.266 -24.547 11.523 1 98.12 232 ASN A O 1
ATOM 1828 N N . LEU A 1 233 ? 14.164 -25.125 9.695 1 98.38 233 LEU A N 1
ATOM 1829 C CA . LEU A 1 233 ? 13.727 -26.438 10.148 1 98.38 233 LEU A CA 1
ATOM 1830 C C . LEU A 1 233 ? 14.242 -27.547 9.234 1 98.38 233 LEU A C 1
ATOM 1832 O O . LEU A 1 233 ? 14.805 -27.25 8.172 1 98.38 233 LEU A O 1
ATOM 1836 N N . PRO A 1 234 ? 14.156 -28.828 9.664 1 98.19 234 PRO A N 1
ATOM 1837 C CA . PRO A 1 234 ? 14.578 -29.906 8.766 1 98.19 234 PRO A CA 1
ATOM 1838 C C . PRO A 1 234 ? 13.844 -29.891 7.426 1 98.19 234 PRO A C 1
ATOM 1840 O O . PRO A 1 234 ? 12.656 -29.562 7.375 1 98.19 234 PRO A O 1
ATOM 1843 N N . PRO A 1 235 ? 14.531 -30.281 6.367 1 98.25 235 PRO A N 1
ATOM 1844 C CA . PRO A 1 235 ? 13.906 -30.266 5.043 1 98.25 235 PRO A CA 1
ATOM 1845 C C . PRO A 1 235 ? 12.625 -31.094 4.98 1 98.25 235 PRO A C 1
ATOM 1847 O O . PRO A 1 235 ? 12.414 -31.969 5.82 1 98.25 235 PRO A O 1
ATOM 1850 N N . CYS A 1 236 ? 11.82 -30.766 3.998 1 98.69 236 CYS A N 1
ATOM 1851 C CA . CYS A 1 236 ? 10.555 -31.469 3.828 1 98.69 236 CYS A CA 1
ATOM 1852 C C . CYS A 1 236 ? 10.398 -31.984 2.4 1 98.69 236 CYS A C 1
ATOM 1854 O O . CYS A 1 236 ? 11.312 -31.828 1.581 1 98.69 236 CYS A O 1
ATOM 1856 N N . THR A 1 237 ? 9.375 -32.781 2.168 1 98.69 237 THR A N 1
ATOM 1857 C CA . THR A 1 237 ? 8.945 -33.156 0.833 1 98.69 237 THR A CA 1
ATOM 1858 C C . THR A 1 237 ? 7.645 -32.469 0.45 1 98.69 237 THR A C 1
ATOM 1860 O O . THR A 1 237 ? 6.73 -32.344 1.268 1 98.69 237 THR A O 1
ATOM 1863 N N . SER A 1 238 ? 7.621 -31.906 -0.64 1 98.75 238 SER A N 1
ATOM 1864 C CA . SER A 1 238 ? 6.406 -31.328 -1.216 1 98.75 238 SER A CA 1
ATOM 1865 C C . SER A 1 238 ? 6.078 -31.969 -2.561 1 98.75 238 SER A C 1
ATOM 1867 O O . SER A 1 238 ? 6.664 -33 -2.928 1 98.75 238 SER A O 1
ATOM 1869 N N . ARG A 1 239 ? 4.988 -31.469 -3.268 1 98.88 239 ARG A N 1
ATOM 1870 C CA . ARG A 1 239 ? 4.535 -32.156 -4.465 1 98.88 239 ARG A CA 1
ATOM 1871 C C . ARG A 1 239 ? 4.191 -31.188 -5.578 1 98.88 239 ARG A C 1
ATOM 1873 O O . ARG A 1 239 ? 3.619 -30.125 -5.324 1 98.88 239 ARG A O 1
ATOM 1880 N N . ASN A 1 240 ? 4.656 -31.531 -6.75 1 98.94 240 ASN A N 1
ATOM 1881 C CA . ASN A 1 240 ? 4.121 -30.922 -7.961 1 98.94 240 ASN A CA 1
ATOM 1882 C C . ASN A 1 240 ? 2.773 -31.516 -8.352 1 98.94 240 ASN A C 1
ATOM 1884 O O . ASN A 1 240 ? 2.496 -32.688 -8.039 1 98.94 240 ASN A O 1
ATOM 1888 N N . ILE A 1 241 ? 1.904 -30.75 -9.016 1 99 241 ILE A N 1
ATOM 1889 C CA . ILE A 1 241 ? 0.662 -31.25 -9.586 1 99 241 ILE A CA 1
ATOM 1890 C C . ILE A 1 241 ? 0.787 -31.328 -11.109 1 99 241 ILE A C 1
ATOM 1892 O O . ILE A 1 241 ? 1.165 -30.359 -11.758 1 99 241 ILE A O 1
ATOM 1896 N N . ILE A 1 242 ? 0.455 -32.5 -11.68 1 98.94 242 ILE A N 1
ATOM 1897 C CA . ILE A 1 242 ? 0.496 -32.719 -13.117 1 98.94 242 ILE A CA 1
ATOM 1898 C C . ILE A 1 242 ? -0.893 -33.094 -13.625 1 98.94 242 ILE A C 1
ATOM 1900 O O . ILE A 1 242 ? -1.589 -33.906 -13 1 98.94 242 ILE A O 1
ATOM 1904 N N . PHE A 1 243 ? -1.316 -32.531 -14.75 1 98.94 243 PHE A N 1
ATOM 1905 C CA . PHE A 1 243 ? -2.531 -32.969 -15.422 1 98.94 243 PHE A CA 1
ATOM 1906 C C . PHE A 1 243 ? -2.455 -32.688 -16.922 1 98.94 243 PHE A C 1
ATOM 1908 O O . PHE A 1 243 ? -1.799 -31.75 -17.344 1 98.94 243 PHE A O 1
ATOM 1915 N N . ASP A 1 244 ? -3.162 -33.562 -17.75 1 98.88 244 ASP A N 1
ATOM 1916 C CA . ASP A 1 244 ? -2.965 -33.562 -19.188 1 98.88 244 ASP A CA 1
ATOM 1917 C C . ASP A 1 244 ? -4.297 -33.469 -19.922 1 98.88 244 ASP A C 1
ATOM 1919 O O . ASP A 1 244 ? -5.352 -33.75 -19.344 1 98.88 244 ASP A O 1
ATOM 1923 N N . ILE A 1 245 ? -4.199 -32.938 -21.078 1 98.88 245 ILE A N 1
ATOM 1924 C CA . ILE A 1 245 ? -5.039 -33.344 -22.203 1 98.88 245 ILE A CA 1
ATOM 1925 C C . ILE A 1 245 ? -4.23 -34.219 -23.156 1 98.88 245 ILE A C 1
ATOM 1927 O O . ILE A 1 245 ? -3.348 -33.719 -23.875 1 98.88 245 ILE A O 1
ATOM 1931 N N . LYS A 1 246 ? -4.547 -35.469 -23.188 1 98.5 246 LYS A N 1
ATOM 1932 C CA . LYS A 1 246 ? -3.732 -36.438 -23.922 1 98.5 246 LYS A CA 1
ATOM 1933 C C . LYS A 1 246 ? -3.811 -36.188 -25.422 1 98.5 246 LYS A C 1
ATOM 1935 O O . LYS A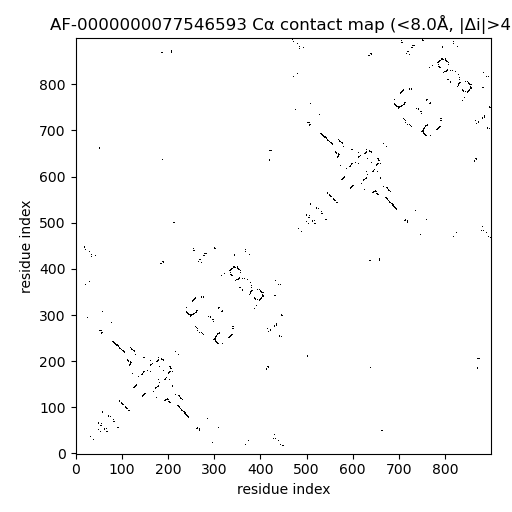 1 246 ? -4.895 -35.938 -25.969 1 98.5 246 LYS A O 1
ATOM 1940 N N . GLY A 1 247 ? -2.643 -36.25 -26.031 1 98.25 247 GLY A N 1
ATOM 1941 C CA . GLY A 1 247 ? -2.58 -36.062 -27.469 1 98.25 247 GLY A CA 1
ATOM 1942 C C . GLY A 1 247 ? -3.158 -37.219 -28.25 1 98.25 247 GLY A C 1
ATOM 1943 O O . GLY A 1 247 ? -2.996 -38.375 -27.859 1 98.25 247 GLY A O 1
ATOM 1944 N N . SER A 1 248 ? -3.668 -36.875 -29.438 1 97.06 248 SER A N 1
ATOM 1945 C CA . SER A 1 248 ? -4.359 -37.875 -30.234 1 97.06 248 SER A CA 1
ATOM 1946 C C . SER A 1 248 ? -3.402 -38.562 -31.203 1 97.06 248 SER A C 1
ATOM 1948 O O . SER A 1 248 ? -3.607 -39.75 -31.562 1 97.06 248 SER A O 1
ATOM 1950 N N . GLU A 1 249 ? -2.375 -37.875 -31.594 1 97.38 249 GLU A N 1
ATOM 1951 C CA . GLU A 1 249 ? -1.489 -38.438 -32.625 1 97.38 249 GLU A CA 1
ATOM 1952 C C . GLU A 1 249 ? -0.076 -38.625 -32.094 1 97.38 249 GLU A C 1
ATOM 1954 O O . GLU A 1 249 ? 0.589 -39.594 -32.438 1 97.38 249 GLU A O 1
ATOM 1959 N N . LYS A 1 250 ? 0.334 -37.719 -31.328 1 97.5 250 LYS A N 1
ATOM 1960 C CA . LYS A 1 250 ? 1.679 -37.75 -30.75 1 97.5 250 LYS A CA 1
ATOM 1961 C C . LYS A 1 250 ? 1.636 -37.625 -29.234 1 97.5 250 LYS A C 1
ATOM 1963 O O . LYS A 1 250 ? 2.186 -36.656 -28.688 1 97.5 250 LYS A O 1
ATOM 1968 N N . PRO A 1 251 ? 1.107 -38.594 -28.531 1 97.44 251 PRO A N 1
ATOM 1969 C CA . PRO A 1 251 ? 0.878 -38.469 -27.094 1 97.44 251 PRO A CA 1
ATOM 1970 C C . PRO A 1 251 ? 2.176 -38.344 -26.297 1 97.44 251 PRO A C 1
ATOM 1972 O O . PRO A 1 251 ? 2.16 -37.906 -25.156 1 97.44 251 PRO A O 1
ATOM 1975 N N . GLU A 1 252 ? 3.324 -38.688 -26.891 1 97.56 252 GLU A N 1
ATOM 1976 C CA . GLU A 1 252 ? 4.594 -38.625 -26.172 1 97.56 252 GLU A CA 1
ATOM 1977 C C . GLU A 1 252 ? 5.281 -37.281 -26.375 1 97.56 252 GLU A C 1
ATOM 1979 O O . GLU A 1 252 ? 6.285 -36.969 -25.719 1 97.56 252 GLU A O 1
ATOM 1984 N N . GLU A 1 253 ? 4.789 -36.406 -27.25 1 98.25 253 GLU A N 1
ATOM 1985 C CA . GLU A 1 253 ? 5.246 -35.031 -27.375 1 98.25 253 GLU A CA 1
ATOM 1986 C C . GLU A 1 253 ? 4.383 -34.094 -26.547 1 98.25 253 GLU A C 1
ATOM 1988 O O . GLU A 1 253 ? 3.156 -34.219 -26.547 1 98.25 253 GLU A O 1
ATOM 1993 N N . VAL A 1 254 ? 5.102 -33.188 -25.828 1 98.62 254 VAL A N 1
ATOM 1994 C CA . VAL A 1 254 ? 4.379 -32.438 -24.797 1 98.62 254 VAL A CA 1
ATOM 1995 C C . VAL A 1 254 ? 4.508 -30.953 -25.062 1 98.62 254 VAL A C 1
ATOM 1997 O O . VAL A 1 254 ? 5.609 -30.453 -25.312 1 98.62 254 VAL A O 1
ATOM 2000 N N . VAL A 1 255 ? 3.436 -30.266 -25.094 1 98.81 255 VAL A N 1
ATOM 2001 C CA . VAL A 1 255 ? 3.361 -28.812 -24.938 1 98.81 255 VAL A CA 1
ATOM 2002 C C . VAL A 1 255 ? 3 -28.469 -23.5 1 98.81 255 VAL A C 1
ATOM 2004 O O . VAL A 1 255 ? 1.901 -28.781 -23.031 1 98.81 255 VAL A O 1
ATOM 2007 N N . LEU A 1 256 ? 3.951 -27.797 -22.812 1 98.88 256 LEU A N 1
ATOM 2008 C CA . LEU A 1 256 ? 3.814 -27.562 -21.375 1 98.88 256 LEU A CA 1
ATOM 2009 C C . LEU A 1 256 ? 3.422 -26.125 -21.078 1 98.88 256 LEU A C 1
ATOM 2011 O O . LEU A 1 256 ? 4.082 -25.188 -21.547 1 98.88 256 LEU A O 1
ATOM 2015 N N . ILE A 1 257 ? 2.322 -25.906 -20.375 1 98.88 257 ILE A N 1
ATOM 2016 C CA . ILE A 1 257 ? 1.991 -24.625 -19.766 1 98.88 257 ILE A CA 1
ATOM 2017 C C . ILE A 1 257 ? 1.949 -24.781 -18.25 1 98.88 257 ILE A C 1
ATOM 2019 O O . ILE A 1 257 ? 1.535 -25.828 -17.734 1 98.88 257 ILE A O 1
ATOM 2023 N N . SER A 1 258 ? 2.457 -23.766 -17.531 1 98.88 258 SER A N 1
ATOM 2024 C CA . SER A 1 258 ? 2.65 -24.031 -16.109 1 98.88 258 SER A CA 1
ATOM 2025 C C . SER A 1 258 ? 2.551 -22.766 -15.273 1 98.88 258 SER A C 1
ATOM 2027 O O . SER A 1 258 ? 2.514 -21.656 -15.828 1 98.88 258 SER A O 1
ATOM 2029 N N . ALA A 1 259 ? 2.365 -22.906 -14.031 1 98.88 259 ALA A N 1
ATOM 2030 C CA . ALA A 1 259 ? 2.385 -21.938 -12.938 1 98.88 259 ALA A CA 1
ATOM 2031 C C . ALA A 1 259 ? 2.859 -22.594 -11.641 1 98.88 259 ALA A C 1
ATOM 2033 O O . ALA A 1 259 ? 3.199 -23.781 -11.617 1 98.88 259 ALA A O 1
ATOM 2034 N N . HIS A 1 260 ? 2.986 -21.781 -10.594 1 98.88 260 HIS A N 1
ATOM 2035 C CA . HIS A 1 260 ? 3.428 -22.453 -9.375 1 98.88 260 HIS A CA 1
ATOM 2036 C C . HIS A 1 260 ? 2.398 -22.297 -8.258 1 98.88 260 HIS A C 1
ATOM 2038 O O . HIS A 1 260 ? 1.675 -21.312 -8.211 1 98.88 260 HIS A O 1
ATOM 2044 N N . ILE A 1 261 ? 2.395 -23.25 -7.359 1 98.88 261 ILE A N 1
ATOM 2045 C CA . ILE A 1 261 ? 1.31 -23.312 -6.387 1 98.88 261 ILE A CA 1
ATOM 2046 C C . ILE A 1 261 ? 1.781 -22.75 -5.055 1 98.88 261 ILE A C 1
ATOM 2048 O O . ILE A 1 261 ? 0.979 -22.219 -4.277 1 98.88 261 ILE A O 1
ATOM 2052 N N . ASP A 1 262 ? 3.09 -22.812 -4.758 1 98.75 262 ASP A N 1
ATOM 2053 C CA . ASP A 1 262 ? 3.557 -22.297 -3.471 1 98.75 262 ASP A CA 1
ATOM 2054 C C . ASP A 1 262 ? 3.568 -20.766 -3.457 1 98.75 262 ASP A C 1
ATOM 2056 O O . ASP A 1 262 ? 3.455 -20.125 -4.508 1 98.75 262 ASP A O 1
ATOM 2060 N N . SER A 1 263 ? 3.588 -20.188 -2.35 1 98.31 263 SER A N 1
ATOM 2061 C CA . SER A 1 263 ? 3.764 -18.766 -2.121 1 98.31 263 SER A CA 1
ATOM 2062 C C . SER A 1 263 ? 4.531 -18.5 -0.831 1 98.31 263 SER A C 1
ATOM 2064 O O . SER A 1 263 ? 4.797 -19.422 -0.06 1 98.31 263 SER A O 1
ATOM 2066 N N . TRP A 1 264 ? 4.977 -17.297 -0.622 1 98.06 264 TRP A N 1
ATOM 2067 C CA . TRP A 1 264 ? 5.477 -16.906 0.694 1 98.06 264 TRP A CA 1
ATOM 2068 C C . TRP A 1 264 ? 4.352 -16.906 1.727 1 98.06 264 TRP A C 1
ATOM 2070 O O . TRP A 1 264 ? 3.188 -17.125 1.384 1 98.06 264 TRP A O 1
ATOM 2080 N N . ASP A 1 265 ? 4.656 -16.719 3.006 1 97.12 265 ASP A N 1
ATOM 2081 C CA . ASP A 1 265 ? 3.785 -16.953 4.156 1 97.12 265 ASP A CA 1
ATOM 2082 C C . ASP A 1 265 ? 2.914 -15.727 4.438 1 97.12 265 ASP A C 1
ATOM 2084 O O . ASP A 1 265 ? 2.48 -15.516 5.57 1 97.12 265 ASP A O 1
ATOM 2088 N N . LEU A 1 266 ? 2.73 -14.852 3.43 1 95.5 266 LEU A N 1
ATOM 2089 C CA . LEU A 1 266 ? 1.966 -13.617 3.582 1 95.5 266 LEU A CA 1
ATOM 2090 C C . LEU A 1 266 ? 0.809 -13.57 2.59 1 95.5 266 LEU A C 1
ATOM 2092 O O . LEU A 1 266 ? 0.878 -14.18 1.519 1 95.5 266 LEU A O 1
ATOM 2096 N N . GLY A 1 267 ? -0.255 -12.75 2.947 1 96.31 267 GLY A N 1
ATOM 2097 C CA . GLY A 1 267 ? -1.395 -12.672 2.047 1 96.31 267 GLY A CA 1
ATOM 2098 C C . GLY A 1 267 ? -2.016 -14.023 1.747 1 96.31 267 GLY A C 1
ATOM 2099 O O . GLY A 1 267 ? -2.141 -14.867 2.637 1 96.31 267 GLY A O 1
ATOM 2100 N N . GLN A 1 268 ? -2.43 -14.078 0.429 1 97.44 268 GLN A N 1
ATOM 2101 C CA . GLN A 1 268 ? -3.078 -15.32 0.021 1 97.44 268 GLN A CA 1
ATOM 2102 C C . GLN A 1 268 ? -2.309 -16 -1.111 1 97.44 268 GLN A C 1
ATOM 2104 O O . GLN A 1 268 ? -2.65 -17.109 -1.526 1 97.44 268 GLN A O 1
ATOM 2109 N N . GLY A 1 269 ? -1.368 -15.32 -1.634 1 98.12 269 GLY A N 1
ATOM 2110 C CA . GLY A 1 269 ? -0.708 -15.844 -2.82 1 98.12 269 GLY A CA 1
ATOM 2111 C C . GLY A 1 269 ? -1.592 -15.82 -4.051 1 98.12 269 GLY A C 1
ATOM 2112 O O . GLY A 1 269 ? -1.448 -16.672 -4.941 1 98.12 269 GLY A O 1
ATOM 2113 N N . ALA A 1 270 ? -2.535 -14.953 -4.078 1 98.69 270 ALA A N 1
ATOM 2114 C CA . ALA A 1 270 ? -3.441 -14.883 -5.223 1 98.69 270 ALA A CA 1
ATOM 2115 C C . ALA A 1 270 ? -2.715 -14.391 -6.469 1 98.69 270 ALA A C 1
ATOM 2117 O O . ALA A 1 270 ? -2.906 -14.93 -7.562 1 98.69 270 ALA A O 1
ATOM 2118 N N . LEU A 1 271 ? -1.945 -13.352 -6.254 1 98.38 271 LEU A N 1
ATOM 2119 C CA . LEU A 1 271 ? -1.174 -12.781 -7.352 1 98.38 271 LEU A CA 1
ATOM 2120 C C . LEU A 1 271 ? 0 -13.68 -7.715 1 98.38 271 LEU A C 1
ATOM 2122 O O . LEU A 1 271 ? 0.202 -14 -8.891 1 98.38 271 LEU A O 1
ATOM 2126 N N . ASP A 1 272 ? 0.724 -14.141 -6.805 1 98 272 ASP A N 1
ATOM 2127 C CA . ASP A 1 272 ? 1.951 -14.922 -6.93 1 98 272 ASP A CA 1
ATOM 2128 C C . ASP A 1 272 ? 1.806 -16.281 -6.258 1 98 272 ASP A C 1
ATOM 2130 O O . ASP A 1 272 ? 2.154 -16.438 -5.086 1 98 272 ASP A O 1
ATOM 2134 N N . ASP A 1 273 ? 1.357 -17.312 -6.906 1 98.12 273 ASP A N 1
ATOM 2135 C CA . ASP A 1 273 ? 1.047 -17.328 -8.336 1 98.12 273 ASP A CA 1
ATOM 2136 C C . ASP A 1 273 ? -0.313 -17.969 -8.594 1 98.12 273 ASP A C 1
ATOM 2138 O O . ASP A 1 273 ? -0.479 -18.719 -9.562 1 98.12 273 ASP A O 1
ATOM 2142 N N . GLY A 1 274 ? -1.254 -17.766 -7.633 1 98.81 274 GLY A N 1
ATOM 2143 C CA . GLY A 1 274 ? -2.598 -18.297 -7.812 1 98.81 274 GLY A CA 1
ATOM 2144 C C . GLY A 1 274 ? -3.232 -17.875 -9.125 1 98.81 274 GLY A C 1
ATOM 2145 O O . GLY A 1 274 ? -3.945 -18.656 -9.758 1 98.81 274 GLY A O 1
ATOM 2146 N N . GLY A 1 275 ? -3.016 -16.625 -9.5 1 98.75 275 GLY A N 1
ATOM 2147 C CA . GLY A 1 275 ? -3.543 -16.141 -10.766 1 98.75 275 GLY A CA 1
ATOM 2148 C C . GLY A 1 275 ? -3.053 -16.938 -11.961 1 98.75 275 GLY A C 1
ATOM 2149 O O . GLY A 1 275 ? -3.828 -17.25 -12.867 1 98.75 275 GLY A O 1
ATOM 2150 N N . GLY A 1 276 ? -1.754 -17.234 -11.969 1 98.81 276 GLY A N 1
ATOM 2151 C CA . GLY A 1 276 ? -1.219 -18.078 -13.023 1 98.81 276 GLY A CA 1
ATOM 2152 C C . GLY A 1 276 ? -1.841 -19.453 -13.062 1 98.81 276 GLY A C 1
ATOM 2153 O O . GLY A 1 276 ? -2.164 -19.969 -14.133 1 98.81 276 GLY A O 1
ATOM 2154 N N . MET A 1 277 ? -2.02 -20.047 -11.898 1 98.94 277 MET A N 1
ATOM 2155 C CA . MET A 1 277 ? -2.674 -21.359 -11.82 1 98.94 277 MET A CA 1
ATOM 2156 C C . MET A 1 277 ? -4.074 -21.297 -12.422 1 98.94 277 MET A C 1
ATOM 2158 O O . MET A 1 277 ? -4.453 -22.172 -13.203 1 98.94 277 MET A O 1
ATOM 2162 N N . ALA A 1 278 ? -4.785 -20.281 -12.047 1 98.94 278 ALA A N 1
ATOM 2163 C CA . ALA A 1 278 ? -6.156 -20.125 -12.523 1 98.94 278 ALA A CA 1
ATOM 2164 C C . ALA A 1 278 ? -6.203 -19.969 -14.039 1 98.94 278 ALA A C 1
ATOM 2166 O O . ALA A 1 278 ? -7.07 -20.547 -14.703 1 98.94 278 ALA A O 1
ATOM 2167 N N . ALA A 1 279 ? -5.309 -19.188 -14.57 1 98.94 279 ALA A N 1
ATOM 2168 C CA . ALA A 1 279 ? -5.254 -18.969 -16.016 1 98.94 279 ALA A CA 1
ATOM 2169 C C . ALA A 1 279 ? -4.934 -20.266 -16.75 1 98.94 279 ALA A C 1
ATOM 2171 O O . ALA A 1 279 ? -5.566 -20.594 -17.766 1 98.94 279 ALA A O 1
ATOM 2172 N N . VAL A 1 280 ? -3.969 -20.984 -16.281 1 98.94 280 VAL A N 1
ATOM 2173 C CA . VAL A 1 280 ? -3.566 -22.25 -16.891 1 98.94 280 VAL A CA 1
ATOM 2174 C C . VAL A 1 280 ? -4.719 -23.25 -16.812 1 98.94 280 VAL A C 1
ATOM 2176 O O . VAL A 1 280 ? -5.035 -23.906 -17.812 1 98.94 280 VAL A O 1
ATOM 2179 N N . TRP A 1 281 ? -5.324 -23.344 -15.656 1 98.94 281 TRP A N 1
ATOM 2180 C CA . TRP A 1 281 ? -6.48 -24.219 -15.508 1 98.94 281 TRP A CA 1
ATOM 2181 C C . TRP A 1 281 ? -7.57 -23.859 -16.516 1 98.94 281 TRP A C 1
ATOM 2183 O O . TRP A 1 281 ? -8.117 -24.734 -17.188 1 98.94 281 TRP A O 1
ATOM 2193 N N . GLN A 1 282 ? -7.891 -22.578 -16.594 1 98.94 282 GLN A N 1
ATOM 2194 C CA . GLN A 1 282 ? -8.969 -22.125 -17.469 1 98.94 282 GLN A CA 1
ATOM 2195 C C . GLN A 1 282 ? -8.648 -22.438 -18.922 1 98.94 282 GLN A C 1
ATOM 2197 O O . GLN A 1 282 ? -9.531 -22.859 -19.672 1 98.94 282 GLN A O 1
ATOM 2202 N N . ALA A 1 283 ? -7.406 -22.219 -19.312 1 98.94 283 ALA A N 1
ATOM 2203 C CA . ALA A 1 283 ? -6.965 -22.547 -20.672 1 98.94 283 ALA A CA 1
ATOM 2204 C C . ALA A 1 283 ? -7.176 -24.031 -20.969 1 98.94 283 ALA A C 1
ATOM 2206 O O . ALA A 1 283 ? -7.777 -24.391 -21.984 1 98.94 283 ALA A O 1
ATOM 2207 N N . MET A 1 284 ? -6.738 -24.875 -20.062 1 98.94 284 MET A N 1
ATOM 2208 C CA . MET A 1 284 ? -6.859 -26.312 -20.219 1 98.94 284 MET A CA 1
ATOM 2209 C C . MET A 1 284 ? -8.328 -26.734 -20.281 1 98.94 284 MET A C 1
ATOM 2211 O O . MET A 1 284 ? -8.711 -27.547 -21.125 1 98.94 284 MET A O 1
ATOM 2215 N N . LYS A 1 285 ? -9.102 -26.172 -19.422 1 98.94 285 LYS A N 1
ATOM 2216 C CA . LYS A 1 285 ? -10.516 -26.516 -19.328 1 98.94 285 LYS A CA 1
ATOM 2217 C C . LYS A 1 285 ? -11.25 -26.172 -20.625 1 98.94 285 LYS A C 1
ATOM 2219 O O . LYS A 1 285 ? -12.031 -26.984 -21.125 1 98.94 285 LYS A O 1
ATOM 2224 N N . VAL A 1 286 ? -10.984 -25.047 -21.156 1 98.81 286 VAL A N 1
ATOM 2225 C CA . VAL A 1 286 ? -11.664 -24.578 -22.359 1 98.81 286 VAL A CA 1
ATOM 2226 C C . VAL A 1 286 ? -11.266 -25.438 -23.547 1 98.81 286 VAL A C 1
ATOM 2228 O O . VAL A 1 286 ? -12.109 -25.844 -24.359 1 98.81 286 VAL A O 1
ATOM 2231 N N . ILE A 1 287 ? -9.953 -25.75 -23.672 1 98.88 287 ILE A N 1
ATOM 2232 C CA . ILE A 1 287 ? -9.5 -26.594 -24.781 1 98.88 287 ILE A CA 1
ATOM 2233 C C . ILE A 1 287 ? -10.18 -27.953 -24.703 1 98.88 287 ILE A C 1
ATOM 2235 O O . ILE A 1 287 ? -10.656 -28.484 -25.719 1 98.88 287 ILE A O 1
ATOM 2239 N N . ARG A 1 288 ? -10.258 -28.5 -23.547 1 98.56 288 ARG A N 1
ATOM 2240 C CA . ARG A 1 288 ? -10.906 -29.781 -23.359 1 98.56 288 ARG A CA 1
ATOM 2241 C C . ARG A 1 288 ? -12.383 -29.719 -23.734 1 98.56 288 ARG A C 1
ATOM 2243 O O . ARG A 1 288 ? -12.891 -30.594 -24.438 1 98.56 288 ARG A O 1
ATOM 2250 N N . GLU A 1 289 ? -13.062 -28.688 -23.266 1 98.19 289 GLU A N 1
ATOM 2251 C CA . GLU A 1 289 ? -14.484 -28.531 -23.531 1 98.19 289 GLU A CA 1
ATOM 2252 C C . GLU A 1 289 ? -14.758 -28.359 -25.016 1 98.19 289 GLU A C 1
ATOM 2254 O O . GLU A 1 289 ? -15.672 -28.984 -25.562 1 98.19 289 GLU A O 1
ATOM 2259 N N . LEU A 1 290 ? -13.992 -27.547 -25.594 1 98.19 290 LEU A N 1
ATOM 2260 C CA . LEU A 1 290 ? -14.164 -27.344 -27.031 1 98.19 290 LEU A CA 1
ATOM 2261 C C . LEU A 1 290 ? -13.883 -28.625 -27.797 1 98.19 290 LEU A C 1
ATOM 2263 O O . LEU A 1 290 ? -14.539 -28.922 -28.797 1 98.19 290 LEU A O 1
ATOM 2267 N N . GLY A 1 291 ? -12.953 -29.453 -27.328 1 97.19 291 GLY A N 1
ATOM 2268 C CA . GLY A 1 291 ? -12.594 -30.703 -27.969 1 97.19 291 GLY A CA 1
ATOM 2269 C C . GLY A 1 291 ? -13.711 -31.719 -27.938 1 97.19 291 GLY A C 1
ATOM 2270 O O . GLY A 1 291 ? -13.734 -32.656 -28.75 1 97.19 291 GLY A O 1
ATOM 2271 N N . GLN A 1 292 ? -14.633 -31.547 -27.094 1 95.88 292 GLN A N 1
ATOM 2272 C CA . GLN A 1 292 ? -15.75 -32.469 -26.969 1 95.88 292 GLN A CA 1
ATOM 2273 C C . GLN A 1 292 ? -16.75 -32.281 -28.094 1 95.88 292 GLN A C 1
ATOM 2275 O O . GLN A 1 292 ? -17.484 -33.188 -28.469 1 95.88 292 GLN A O 1
ATOM 2280 N N . THR A 1 293 ? -16.75 -31.062 -28.703 1 95.5 293 THR A N 1
ATOM 2281 C CA . THR A 1 293 ? -17.781 -30.766 -29.688 1 95.5 293 THR A CA 1
ATOM 2282 C C . THR A 1 293 ? -17.156 -30.391 -31.031 1 95.5 293 THR A C 1
ATOM 2284 O O . THR A 1 293 ? -17.844 -30.406 -32.062 1 95.5 293 THR A O 1
ATOM 2287 N N . ASP A 1 294 ? -15.898 -30.094 -31.031 1 96.5 294 ASP A N 1
ATOM 2288 C CA . ASP A 1 294 ? -15.172 -29.688 -32.25 1 96.5 294 ASP A CA 1
ATOM 2289 C C . ASP A 1 294 ? -13.828 -30.391 -32.344 1 96.5 294 ASP A C 1
ATOM 2291 O O . ASP A 1 294 ? -12.883 -30.047 -31.609 1 96.5 294 ASP A O 1
ATOM 2295 N N . LYS A 1 295 ? -13.625 -31.219 -33.25 1 94.38 295 LYS A N 1
ATOM 2296 C CA . LYS A 1 295 ? -12.438 -32.062 -33.375 1 94.38 295 LYS A CA 1
ATOM 2297 C C . LYS A 1 295 ? -11.195 -31.219 -33.625 1 94.38 295 LYS A C 1
ATOM 2299 O O . LYS A 1 295 ? -10.07 -31.672 -33.375 1 94.38 295 LYS A O 1
ATOM 2304 N N . ARG A 1 296 ? -11.484 -30.047 -34.188 1 93.88 296 ARG A N 1
ATOM 2305 C CA . ARG A 1 296 ? -10.359 -29.156 -34.438 1 93.88 296 ARG A CA 1
ATOM 2306 C C . ARG A 1 296 ? -9.617 -28.812 -33.156 1 93.88 296 ARG A C 1
ATOM 2308 O O . ARG A 1 296 ? -8.461 -28.391 -33.219 1 93.88 296 ARG A O 1
ATOM 2315 N N . PHE A 1 297 ? -10.211 -29.125 -31.984 1 97.56 297 PHE A N 1
ATOM 2316 C CA . PHE A 1 297 ? -9.641 -28.734 -30.703 1 97.56 297 PHE A CA 1
ATOM 2317 C C . PHE A 1 297 ? -9.102 -29.969 -29.969 1 97.56 297 PHE A C 1
ATOM 2319 O O . PHE A 1 297 ? -8.664 -29.859 -28.812 1 97.56 297 PHE A O 1
ATOM 2326 N N . LEU A 1 298 ? -9.141 -31.078 -30.609 1 97.56 298 LEU A N 1
ATOM 2327 C CA . LEU A 1 298 ? -8.406 -32.25 -30.094 1 97.56 298 LEU A CA 1
ATOM 2328 C C . LEU A 1 298 ? -6.918 -32.094 -30.391 1 97.56 298 LEU A C 1
ATOM 2330 O O . LEU A 1 298 ? -6.504 -32.156 -31.547 1 97.56 298 LEU A O 1
ATOM 2334 N N . PRO A 1 299 ? -6.133 -32 -29.328 1 98.31 299 PRO A N 1
ATOM 2335 C CA . PRO A 1 299 ? -4.711 -31.766 -29.609 1 98.31 299 PRO A CA 1
ATOM 2336 C C . PRO A 1 299 ? -4.02 -33 -30.203 1 98.31 299 PRO A C 1
ATOM 2338 O O . PRO A 1 299 ? -4.312 -34.125 -29.812 1 98.31 299 PRO A O 1
ATOM 2341 N N . LYS A 1 300 ? -3.092 -32.781 -31.156 1 97.94 300 LYS A N 1
ATOM 2342 C CA . LYS A 1 300 ? -2.254 -33.844 -31.703 1 97.94 300 LYS A CA 1
ATOM 2343 C C . LYS A 1 300 ? -1.175 -34.25 -30.703 1 97.94 300 LYS A C 1
ATOM 2345 O O . LYS A 1 300 ? -0.899 -35.438 -30.547 1 97.94 300 LYS A O 1
ATOM 2350 N N . ARG A 1 301 ? -0.552 -33.312 -30.094 1 98.62 301 ARG A N 1
ATOM 2351 C CA . ARG A 1 301 ? 0.407 -33.531 -29.016 1 98.62 301 ARG A CA 1
ATOM 2352 C C . ARG A 1 301 ? -0.262 -33.375 -27.656 1 98.62 301 ARG A C 1
ATOM 2354 O O . ARG A 1 301 ? -1.273 -32.688 -27.516 1 98.62 301 ARG A O 1
ATOM 2361 N N . THR A 1 302 ? 0.293 -34 -26.609 1 98.69 302 THR A N 1
ATOM 2362 C CA . THR A 1 302 ? -0.216 -33.844 -25.25 1 98.69 302 THR A CA 1
ATOM 2363 C C . THR A 1 302 ? -0.002 -32.406 -24.75 1 98.69 302 THR A C 1
ATOM 2365 O O . THR A 1 302 ? 1.091 -31.859 -24.891 1 98.69 302 THR A O 1
ATOM 2368 N N . ILE A 1 303 ? -1.075 -31.781 -24.344 1 98.94 303 ILE A N 1
ATOM 2369 C CA . ILE A 1 303 ? -0.927 -30.562 -23.562 1 98.94 303 ILE A CA 1
ATOM 2370 C C . ILE A 1 303 ? -0.841 -30.891 -22.078 1 98.94 303 ILE A C 1
ATOM 2372 O O . ILE A 1 303 ? -1.76 -31.5 -21.516 1 98.94 303 ILE A O 1
ATOM 2376 N N . ARG A 1 304 ? 0.246 -30.594 -21.438 1 98.94 304 ARG A N 1
ATOM 2377 C CA . ARG A 1 304 ? 0.457 -30.828 -20.016 1 98.94 304 ARG A CA 1
ATOM 2378 C C . ARG A 1 304 ? 0.483 -29.516 -19.234 1 98.94 304 ARG A C 1
ATOM 2380 O O . ARG A 1 304 ? 1.134 -28.562 -19.656 1 98.94 304 ARG A O 1
ATOM 2387 N N . ALA A 1 305 ? -0.234 -29.5 -18.203 1 98.94 305 ALA A N 1
ATOM 2388 C CA . ALA A 1 305 ? -0.129 -28.422 -17.234 1 98.94 305 ALA A CA 1
ATOM 2389 C C . ALA A 1 305 ? 0.508 -28.906 -15.93 1 98.94 305 ALA A C 1
ATOM 2391 O O . ALA A 1 305 ? 0.238 -30.016 -15.477 1 98.94 305 ALA A O 1
ATOM 2392 N N . ILE A 1 306 ? 1.393 -28.078 -15.398 1 98.94 306 ILE A N 1
ATOM 2393 C CA . ILE A 1 306 ? 2.012 -28.391 -14.117 1 98.94 306 ILE A CA 1
ATOM 2394 C C . ILE A 1 306 ? 1.935 -27.188 -13.188 1 98.94 306 ILE A C 1
ATOM 2396 O O . ILE A 1 306 ? 2.225 -26.062 -13.594 1 98.94 306 ILE A O 1
ATOM 2400 N N . PHE A 1 307 ? 1.472 -27.391 -11.969 1 98.94 307 PHE A N 1
ATOM 2401 C CA . PHE A 1 307 ? 1.61 -26.438 -10.875 1 98.94 307 PHE A CA 1
ATOM 2402 C C . PHE A 1 307 ? 2.793 -26.797 -9.984 1 98.94 307 PHE A C 1
ATOM 2404 O O . PHE A 1 307 ? 2.734 -27.781 -9.227 1 98.94 307 PHE A O 1
ATOM 2411 N N . TRP A 1 308 ? 3.809 -25.984 -10.086 1 98.94 308 TRP A N 1
ATOM 2412 C CA . TRP A 1 308 ? 5.082 -26.281 -9.438 1 98.94 308 TRP A CA 1
ATOM 2413 C C . TRP A 1 308 ? 5.027 -25.938 -7.949 1 98.94 308 TRP A C 1
ATOM 2415 O O . TRP A 1 308 ? 4.48 -24.906 -7.562 1 98.94 308 TRP A O 1
ATOM 2425 N N . THR A 1 309 ? 5.551 -26.812 -7.102 1 98.81 309 THR A N 1
ATOM 2426 C CA . THR A 1 309 ? 5.875 -26.453 -5.727 1 98.81 309 THR A CA 1
ATOM 2427 C C . THR A 1 309 ? 7.262 -25.828 -5.641 1 98.81 309 THR A C 1
ATOM 2429 O O . THR A 1 309 ? 8.016 -25.844 -6.617 1 98.81 309 THR A O 1
ATOM 2432 N N . ALA A 1 310 ? 7.582 -25.141 -4.555 1 98.44 310 ALA A N 1
ATOM 2433 C CA . ALA A 1 310 ? 8.898 -24.641 -4.172 1 98.44 310 ALA A CA 1
ATOM 2434 C C . ALA A 1 310 ? 9.477 -23.719 -5.246 1 98.44 310 ALA A C 1
ATOM 2436 O O . ALA A 1 310 ? 10.68 -23.719 -5.488 1 98.44 310 ALA A O 1
ATOM 2437 N N . GLU A 1 311 ? 8.617 -23.062 -5.992 1 98.5 311 GLU A N 1
ATOM 2438 C CA . GLU A 1 311 ? 9.117 -22.047 -6.914 1 98.5 311 GLU A CA 1
ATOM 2439 C C . GLU A 1 311 ? 9.867 -20.938 -6.172 1 98.5 311 GLU A C 1
ATOM 2441 O O . GLU A 1 311 ? 10.938 -20.516 -6.598 1 98.5 311 GLU A O 1
ATOM 2446 N N . GLU A 1 312 ? 9.352 -20.5 -5.008 1 97.5 312 GLU A N 1
ATOM 2447 C CA . GLU A 1 312 ? 9.875 -19.391 -4.227 1 97.5 312 GLU A CA 1
ATOM 2448 C C . GLU A 1 312 ? 11.273 -19.688 -3.701 1 97.5 312 GLU A C 1
ATOM 2450 O O . GLU A 1 312 ? 11.984 -18.781 -3.25 1 97.5 312 GLU A O 1
ATOM 2455 N N . HIS A 1 313 ? 11.594 -20.922 -3.754 1 95.81 313 HIS A N 1
ATOM 2456 C CA . HIS A 1 313 ? 12.883 -21.375 -3.246 1 95.81 313 HIS A CA 1
ATOM 2457 C C . HIS A 1 313 ? 13.781 -21.859 -4.379 1 95.81 313 HIS A C 1
ATOM 2459 O O . HIS A 1 313 ? 14.344 -22.953 -4.305 1 95.81 313 HIS A O 1
ATOM 2465 N N . GLY A 1 314 ? 13.82 -21.062 -5.379 1 94.94 314 GLY A N 1
ATOM 2466 C CA . GLY A 1 314 ? 14.766 -21.281 -6.465 1 94.94 314 GLY A CA 1
ATOM 2467 C C . GLY A 1 314 ? 14.234 -22.234 -7.52 1 94.94 314 GLY A C 1
ATOM 2468 O O . GLY A 1 314 ? 14.992 -23.047 -8.07 1 94.94 314 GLY A O 1
ATOM 2469 N N . PHE A 1 315 ? 13.008 -22.328 -7.75 1 97.81 315 PHE A N 1
ATOM 2470 C CA . PHE A 1 315 ? 12.383 -23.172 -8.766 1 97.81 315 PHE A CA 1
ATOM 2471 C C . PHE A 1 315 ? 12.609 -24.656 -8.461 1 97.81 315 PHE A C 1
ATOM 2473 O O . PHE A 1 315 ? 12.727 -25.469 -9.383 1 97.81 315 PHE A O 1
ATOM 2480 N N . ALA A 1 316 ? 12.688 -25 -7.242 1 98.19 316 ALA A N 1
ATOM 2481 C CA . ALA A 1 316 ? 13.18 -26.328 -6.859 1 98.19 316 ALA A CA 1
ATOM 2482 C C . ALA A 1 316 ? 12.242 -27.422 -7.348 1 98.19 316 ALA A C 1
ATOM 2484 O O . ALA A 1 316 ? 12.688 -28.5 -7.754 1 98.19 316 ALA A O 1
ATOM 2485 N N . GLY A 1 317 ? 10.961 -27.203 -7.27 1 98.69 317 GLY A N 1
ATOM 2486 C CA . GLY A 1 317 ? 10.016 -28.188 -7.762 1 98.69 317 GLY A CA 1
ATOM 2487 C C . GLY A 1 317 ? 10.156 -28.469 -9.25 1 98.69 317 GLY A C 1
ATOM 2488 O O . GLY A 1 317 ? 10.18 -29.625 -9.68 1 98.69 317 GLY A O 1
ATOM 2489 N N . ALA A 1 318 ? 10.266 -27.406 -9.984 1 98.81 318 ALA A N 1
ATOM 2490 C CA . ALA A 1 318 ? 10.422 -27.516 -11.438 1 98.81 318 ALA A CA 1
ATOM 2491 C C . ALA A 1 318 ? 11.75 -28.172 -11.797 1 98.81 318 ALA A C 1
ATOM 2493 O O . ALA A 1 318 ? 11.812 -29.016 -12.695 1 98.81 318 ALA A O 1
ATOM 2494 N N . LYS A 1 319 ? 12.805 -27.766 -11.125 1 98.56 319 LYS A N 1
ATOM 2495 C CA . LYS A 1 319 ? 14.125 -28.344 -11.375 1 98.56 319 LYS A CA 1
ATOM 2496 C C . LYS A 1 319 ? 14.125 -29.844 -11.102 1 98.56 319 LYS A C 1
ATOM 2498 O O . LYS A 1 319 ? 14.695 -30.625 -11.867 1 98.56 319 LYS A O 1
ATOM 2503 N N . HIS A 1 320 ? 13.516 -30.219 -10.008 1 98.62 320 HIS A N 1
ATOM 2504 C CA . HIS A 1 320 ? 13.438 -31.641 -9.672 1 98.62 320 HIS A CA 1
ATOM 2505 C C . HIS A 1 320 ? 12.68 -32.406 -10.742 1 98.62 320 HIS A C 1
ATOM 2507 O O . HIS A 1 320 ? 13.109 -33.5 -11.164 1 98.62 320 HIS A O 1
ATOM 2513 N N . TYR A 1 321 ? 11.547 -31.938 -11.156 1 98.69 321 TYR A N 1
ATOM 2514 C CA . TYR A 1 321 ? 10.758 -32.594 -12.203 1 98.69 321 TYR A CA 1
ATOM 2515 C C . TYR A 1 321 ? 11.578 -32.75 -13.484 1 98.69 321 TYR A C 1
ATOM 2517 O O . TYR A 1 321 ? 11.555 -33.781 -14.117 1 98.69 321 TYR A O 1
ATOM 2525 N N . TYR A 1 322 ? 12.242 -31.656 -13.898 1 98.69 322 TYR A N 1
ATOM 2526 C CA . TYR A 1 322 ? 13.078 -31.688 -15.094 1 98.69 322 TYR A CA 1
ATOM 2527 C C . TYR A 1 322 ? 14.102 -32.812 -15.023 1 98.69 322 TYR A C 1
ATOM 2529 O O . TYR A 1 322 ? 14.242 -33.594 -15.969 1 98.69 322 TYR A O 1
ATOM 2537 N N . GLU A 1 323 ? 14.797 -32.906 -13.914 1 98.06 323 GLU A N 1
ATOM 2538 C CA . GLU A 1 323 ? 15.844 -33.906 -13.75 1 98.06 323 GLU A CA 1
ATOM 2539 C C . GLU A 1 323 ? 15.266 -35.312 -13.828 1 98.06 323 GLU A C 1
ATOM 2541 O O . GLU A 1 323 ? 15.914 -36.25 -14.352 1 98.06 323 GLU A O 1
ATOM 2546 N N . GLN A 1 324 ? 14.047 -35.469 -13.32 1 97.25 324 GLN A N 1
ATOM 2547 C CA . GLN A 1 324 ? 13.422 -36.781 -13.297 1 97.25 324 GLN A CA 1
ATOM 2548 C C . GLN A 1 324 ? 12.922 -37.188 -14.68 1 97.25 324 GLN A C 1
ATOM 2550 O O . GLN A 1 324 ? 12.789 -38.375 -14.984 1 97.25 324 GLN A O 1
ATOM 2555 N N . HIS A 1 325 ? 12.664 -36.188 -15.539 1 97.25 325 HIS A N 1
ATOM 2556 C CA . HIS A 1 325 ? 11.938 -36.5 -16.766 1 97.25 325 HIS A CA 1
ATOM 2557 C C . HIS A 1 325 ? 12.797 -36.219 -18 1 97.25 325 HIS A C 1
ATOM 2559 O O . HIS A 1 325 ? 12.422 -36.625 -19.109 1 97.25 325 HIS A O 1
ATOM 2565 N N . LYS A 1 326 ? 13.93 -35.594 -17.875 1 95.06 326 LYS A N 1
ATOM 2566 C CA . LYS A 1 326 ? 14.719 -35.125 -19 1 95.06 326 LYS A CA 1
ATOM 2567 C C . LYS A 1 326 ? 15.172 -36.281 -19.891 1 95.06 326 LYS A C 1
ATOM 2569 O O . LYS A 1 326 ? 15.359 -36.125 -21.094 1 95.06 326 LYS A O 1
ATOM 2574 N N . ASN A 1 327 ? 15.32 -37.562 -19.359 1 93.81 327 ASN A N 1
ATOM 2575 C CA . ASN A 1 327 ? 15.789 -38.719 -20.109 1 93.81 327 ASN A CA 1
ATOM 2576 C C . ASN A 1 327 ? 14.672 -39.719 -20.344 1 93.81 327 ASN A C 1
ATOM 2578 O O . ASN A 1 327 ? 14.93 -40.875 -20.703 1 93.81 327 ASN A O 1
ATOM 2582 N N . GLY A 1 328 ? 13.445 -39.25 -20.125 1 92.62 328 GLY A N 1
ATOM 2583 C CA . GLY A 1 328 ? 12.328 -40.188 -20.281 1 92.62 328 GLY A CA 1
ATOM 2584 C C . GLY A 1 328 ? 11.82 -40.281 -21.703 1 92.62 328 GLY A C 1
ATOM 2585 O O . GLY A 1 328 ? 12.477 -39.812 -22.641 1 92.62 328 GLY A O 1
ATOM 2586 N N . LYS A 1 329 ? 10.695 -40.906 -21.859 1 92.38 329 LYS A N 1
ATOM 2587 C CA . LYS A 1 329 ? 10.086 -41.156 -23.156 1 92.38 329 LYS A CA 1
ATOM 2588 C C . LYS A 1 329 ? 9.414 -39.906 -23.719 1 92.38 329 LYS A C 1
ATOM 2590 O O . LYS A 1 329 ? 9.258 -39.781 -24.922 1 92.38 329 LYS A O 1
ATOM 2595 N N . GLU A 1 330 ? 9.086 -39.062 -22.859 1 95.31 330 GLU A N 1
ATOM 2596 C CA . GLU A 1 330 ? 8.383 -37.875 -23.297 1 95.31 330 GLU A CA 1
ATOM 2597 C C . GLU A 1 330 ? 9.359 -36.812 -23.844 1 95.31 330 GLU A C 1
ATOM 2599 O O . GLU A 1 330 ? 10.461 -36.656 -23.312 1 95.31 330 GLU A O 1
ATOM 2604 N N . LYS A 1 331 ? 8.945 -36.219 -24.906 1 95.94 331 LYS A N 1
ATOM 2605 C CA . LYS A 1 331 ? 9.703 -35.125 -25.5 1 95.94 331 LYS A CA 1
ATOM 2606 C C . LYS A 1 331 ? 8.938 -33.812 -25.375 1 95.94 331 LYS A C 1
ATOM 2608 O O . LYS A 1 331 ? 7.82 -33.688 -25.875 1 95.94 331 LYS A O 1
ATOM 2613 N N . PHE A 1 332 ? 9.57 -32.875 -24.766 1 98.12 332 PHE A N 1
ATOM 2614 C CA . PHE A 1 332 ? 8.922 -31.562 -24.625 1 98.12 332 PHE A CA 1
ATOM 2615 C C . PHE A 1 332 ? 9.117 -30.734 -25.891 1 98.12 332 PHE A C 1
ATOM 2617 O O . PHE A 1 332 ? 10.242 -30.375 -26.234 1 98.12 332 PHE A O 1
ATOM 2624 N N . TYR A 1 333 ? 8.039 -30.484 -26.562 1 97.81 333 TYR A N 1
ATOM 2625 C CA . TYR A 1 333 ? 8.008 -29.75 -27.828 1 97.81 333 TYR A CA 1
ATOM 2626 C C . TYR A 1 333 ? 8.062 -28.234 -27.578 1 97.81 333 TYR A C 1
ATOM 2628 O O . TYR A 1 333 ? 8.633 -27.5 -28.375 1 97.81 333 TYR A O 1
ATOM 2636 N N . PHE A 1 334 ? 7.492 -27.781 -26.516 1 98.5 334 PHE A N 1
ATOM 2637 C CA . PHE A 1 334 ? 7.371 -26.391 -26.078 1 98.5 334 PHE A CA 1
ATOM 2638 C C . PHE A 1 334 ? 7.062 -26.312 -24.594 1 98.5 334 PHE A C 1
ATOM 2640 O O . PHE A 1 334 ? 6.359 -27.172 -24.047 1 98.5 334 PHE A O 1
ATOM 2647 N N . VAL A 1 335 ? 7.676 -25.297 -23.922 1 98.88 335 VAL A N 1
ATOM 2648 C CA . VAL A 1 335 ? 7.383 -25.125 -22.5 1 98.88 335 VAL A CA 1
ATOM 2649 C C . VAL A 1 335 ? 7.098 -23.641 -22.219 1 98.88 335 VAL A C 1
ATOM 2651 O O . VAL A 1 335 ? 7.691 -22.766 -22.828 1 98.88 335 VAL A O 1
ATOM 2654 N N . SER A 1 336 ? 6.18 -23.375 -21.25 1 98.69 336 SER A N 1
ATOM 2655 C CA . SER A 1 336 ? 5.84 -22.016 -20.906 1 98.69 336 SER A CA 1
ATOM 2656 C C . SER A 1 336 ? 5.395 -21.906 -19.453 1 98.69 336 SER A C 1
ATOM 2658 O O . SER A 1 336 ? 5.027 -22.906 -18.828 1 98.69 336 SER A O 1
ATOM 2660 N N . GLU A 1 337 ? 5.527 -20.719 -18.922 1 97.44 337 GLU A N 1
ATOM 2661 C CA . GLU A 1 337 ? 4.98 -20.406 -17.609 1 97.44 337 GLU A CA 1
ATOM 2662 C C . GLU A 1 337 ? 4.445 -18.969 -17.562 1 97.44 337 GLU A C 1
ATOM 2664 O O . GLU A 1 337 ? 4.707 -18.188 -18.453 1 97.44 337 GLU A O 1
ATOM 2669 N N . THR A 1 338 ? 3.596 -18.656 -16.609 1 96.56 338 THR A N 1
ATOM 2670 C CA . THR A 1 338 ? 3.125 -17.312 -16.312 1 96.56 338 THR A CA 1
ATOM 2671 C C . THR A 1 338 ? 3.273 -17.016 -14.82 1 96.56 338 THR A C 1
ATOM 2673 O O . THR A 1 338 ? 2.574 -17.594 -13.992 1 96.56 338 THR A O 1
ATOM 2676 N N . ASP A 1 339 ? 4.215 -16.078 -14.484 1 95.5 339 ASP A N 1
ATOM 2677 C CA . ASP A 1 339 ? 4.527 -15.859 -13.07 1 95.5 339 ASP A CA 1
ATOM 2678 C C . ASP A 1 339 ? 4.805 -14.383 -12.805 1 95.5 339 ASP A C 1
ATOM 2680 O O . ASP A 1 339 ? 5.48 -14.039 -11.828 1 95.5 339 ASP A O 1
ATOM 2684 N N . GLN A 1 340 ? 4.422 -13.469 -13.578 1 95.06 340 GLN A N 1
ATOM 2685 C CA . GLN A 1 340 ? 4.578 -12.039 -13.312 1 95.06 340 GLN A CA 1
ATOM 2686 C C . GLN A 1 340 ? 3.238 -11.32 -13.391 1 95.06 340 GLN A C 1
ATOM 2688 O O . GLN A 1 340 ? 3.137 -10.242 -13.984 1 95.06 340 GLN A O 1
ATOM 2693 N N . GLY A 1 341 ? 2.258 -12.055 -12.812 1 94.38 341 GLY A N 1
ATOM 2694 C CA . GLY A 1 341 ? 0.911 -11.516 -12.719 1 94.38 341 GLY A CA 1
ATOM 2695 C C . GLY A 1 341 ? 0.028 -11.906 -13.891 1 94.38 341 GLY A C 1
ATOM 2696 O O . GLY A 1 341 ? 0.355 -11.617 -15.047 1 94.38 341 GLY A O 1
ATOM 2697 N N . ALA A 1 342 ? -1.023 -12.586 -13.609 1 98.12 342 ALA A N 1
ATOM 2698 C CA . ALA A 1 342 ? -2.033 -12.922 -14.602 1 98.12 342 ALA A CA 1
ATOM 2699 C C . ALA A 1 342 ? -2.916 -11.719 -14.93 1 98.12 342 ALA A C 1
ATOM 2701 O O . ALA A 1 342 ? -4.102 -11.711 -14.594 1 98.12 342 ALA A O 1
ATOM 2702 N N . PHE A 1 343 ? -2.273 -10.734 -15.633 1 98.44 343 PHE A N 1
ATOM 2703 C CA . PHE A 1 343 ? -2.967 -9.484 -15.93 1 98.44 343 PHE A CA 1
ATOM 2704 C C . PHE A 1 343 ? -3.35 -9.406 -17.406 1 98.44 343 PHE A C 1
ATOM 2706 O O . PHE A 1 343 ? -2.682 -10 -18.25 1 98.44 343 PHE A O 1
ATOM 2713 N N . LYS A 1 344 ? -4.387 -8.688 -17.641 1 98.19 344 LYS A N 1
ATOM 2714 C CA . LYS A 1 344 ? -4.82 -8.352 -19 1 98.19 344 LYS A CA 1
ATOM 2715 C C . LYS A 1 344 ? -3.791 -7.469 -19.703 1 98.19 344 LYS A C 1
ATOM 2717 O O . LYS A 1 344 ? -3.344 -6.465 -19.141 1 98.19 344 LYS A O 1
ATOM 2722 N N . PRO A 1 345 ? -3.359 -7.891 -20.891 1 98.06 345 PRO A N 1
ATOM 2723 C CA . PRO A 1 345 ? -2.529 -6.973 -21.672 1 98.06 345 PRO A CA 1
ATOM 2724 C C . PRO A 1 345 ? -3.301 -5.738 -22.141 1 98.06 345 PRO A C 1
ATOM 2726 O O . PRO A 1 345 ? -4.402 -5.863 -22.688 1 98.06 345 PRO A O 1
ATOM 2729 N N . THR A 1 346 ? -2.721 -4.598 -21.953 1 97.31 346 THR A N 1
ATOM 2730 C CA . THR A 1 346 ? -3.436 -3.389 -22.344 1 97.31 346 THR A CA 1
ATOM 2731 C C . THR A 1 346 ? -2.719 -2.678 -23.484 1 97.31 346 THR A C 1
ATOM 2733 O O . THR A 1 346 ? -3.312 -1.845 -24.172 1 97.31 346 THR A O 1
ATOM 2736 N N . THR A 1 347 ? -1.472 -2.959 -23.672 1 97.44 347 THR A N 1
ATOM 2737 C CA . THR A 1 347 ? -0.675 -2.422 -24.766 1 97.44 347 THR A CA 1
ATOM 2738 C C . THR A 1 347 ? 0.262 -3.488 -25.328 1 97.44 347 THR A C 1
ATOM 2740 O O . THR A 1 347 ? 0.363 -4.586 -24.781 1 97.44 347 THR A O 1
ATOM 2743 N N . THR A 1 348 ? 0.965 -3.146 -26.344 1 96.62 348 THR A N 1
ATOM 2744 C CA . THR A 1 348 ? 1.904 -4.074 -26.969 1 96.62 348 THR A CA 1
ATOM 2745 C C . THR A 1 348 ? 3.193 -4.164 -26.156 1 96.62 348 THR A C 1
ATOM 2747 O O . THR A 1 348 ? 4.133 -4.859 -26.547 1 96.62 348 THR A O 1
ATOM 2750 N N . LYS A 1 349 ? 3.168 -3.51 -24.984 1 96.56 349 LYS A N 1
ATOM 2751 C CA . LYS A 1 349 ? 4.277 -3.693 -24.047 1 96.56 349 LYS A CA 1
ATOM 2752 C C . LYS A 1 349 ? 4.125 -4.992 -23.25 1 96.56 349 LYS A C 1
ATOM 2754 O O . LYS A 1 349 ? 5.07 -5.441 -22.609 1 96.56 349 LYS A O 1
ATOM 2759 N N . SER A 1 350 ? 2.934 -5.516 -23.344 1 98 350 SER A N 1
ATOM 2760 C CA . SER A 1 350 ? 2.809 -6.91 -22.922 1 98 350 SER A CA 1
ATOM 2761 C C . SER A 1 350 ? 3.518 -7.844 -23.891 1 98 350 SER A C 1
ATOM 2763 O O . SER A 1 350 ? 3.4 -7.684 -25.109 1 98 350 SER A O 1
ATOM 2765 N N . ILE A 1 351 ? 4.25 -8.844 -23.312 1 97.81 351 ILE A N 1
ATOM 2766 C CA . ILE A 1 351 ? 5.113 -9.57 -24.219 1 97.81 351 ILE A CA 1
ATOM 2767 C C . ILE A 1 351 ? 5.035 -11.07 -23.922 1 97.81 351 ILE A C 1
ATOM 2769 O O . ILE A 1 351 ? 4.75 -11.469 -22.797 1 97.81 351 ILE A O 1
ATOM 2773 N N . LEU A 1 352 ? 5.258 -11.828 -24.969 1 98.31 352 LEU A N 1
ATOM 2774 C CA . LEU A 1 352 ? 5.789 -13.18 -24.844 1 98.31 352 LEU A CA 1
ATOM 2775 C C . LEU A 1 352 ? 7.316 -13.172 -24.828 1 98.31 352 LEU A C 1
ATOM 2777 O O . LEU A 1 352 ? 7.945 -13.031 -25.891 1 98.31 352 LEU A O 1
ATOM 2781 N N . ARG A 1 353 ? 7.898 -13.281 -23.688 1 97.75 353 ARG A N 1
ATOM 2782 C CA . ARG A 1 353 ? 9.352 -13.422 -23.625 1 97.75 353 ARG A CA 1
ATOM 2783 C C . ARG A 1 353 ? 9.781 -14.789 -24.141 1 97.75 353 ARG A C 1
ATOM 2785 O O . ARG A 1 353 ? 9.586 -15.805 -23.469 1 97.75 353 ARG A O 1
ATOM 2792 N N . PHE A 1 354 ? 10.406 -14.789 -25.266 1 98.56 354 PHE A N 1
ATOM 2793 C CA . PHE A 1 354 ? 10.609 -16 -26.031 1 98.56 354 PHE A CA 1
ATOM 2794 C C . PHE A 1 354 ? 12.094 -16.375 -26.078 1 98.56 354 PHE A C 1
ATOM 2796 O O . PHE A 1 354 ? 12.953 -15.508 -26.219 1 98.56 354 PHE A O 1
ATOM 2803 N N . MET A 1 355 ? 12.375 -17.609 -25.859 1 98.62 355 MET A N 1
ATOM 2804 C CA . MET A 1 355 ? 13.695 -18.188 -26.094 1 98.62 355 MET A CA 1
ATOM 2805 C C . MET A 1 355 ? 13.609 -19.344 -27.078 1 98.62 355 MET A C 1
ATOM 2807 O O . MET A 1 355 ? 12.867 -20.312 -26.859 1 98.62 355 MET A O 1
ATOM 2811 N N . GLY A 1 356 ? 14.242 -19.266 -28.188 1 98.12 356 GLY A N 1
ATOM 2812 C CA . GLY A 1 356 ? 14.258 -20.25 -29.266 1 98.12 356 GLY A CA 1
ATOM 2813 C C . GLY A 1 356 ? 14.977 -19.766 -30.516 1 98.12 356 GLY A C 1
ATOM 2814 O O . GLY A 1 356 ? 15.672 -18.734 -30.469 1 98.12 356 GLY A O 1
ATOM 2815 N N . ASN A 1 357 ? 14.898 -20.469 -31.641 1 97.06 357 ASN A N 1
ATOM 2816 C CA . ASN A 1 357 ? 15.586 -20.094 -32.875 1 97.06 357 ASN A CA 1
ATOM 2817 C C . ASN A 1 357 ? 14.703 -19.219 -33.75 1 97.06 357 ASN A C 1
ATOM 2819 O O . ASN A 1 357 ? 13.562 -18.922 -33.406 1 97.06 357 ASN A O 1
ATOM 2823 N N . THR A 1 358 ? 15.188 -18.891 -34.844 1 96.75 358 THR A N 1
ATOM 2824 C CA . THR A 1 358 ? 14.539 -17.938 -35.75 1 96.75 358 THR A CA 1
ATOM 2825 C C . THR A 1 358 ? 13.25 -18.531 -36.312 1 96.75 358 THR A C 1
ATOM 2827 O O . THR A 1 358 ? 12.258 -17.812 -36.469 1 96.75 358 THR A O 1
ATOM 2830 N N . THR A 1 359 ? 13.32 -19.766 -36.656 1 96.69 359 THR A N 1
ATOM 2831 C CA . THR A 1 359 ? 12.141 -20.422 -37.188 1 96.69 359 THR A CA 1
ATOM 2832 C C . THR A 1 359 ? 11.023 -20.469 -36.156 1 96.69 359 THR A C 1
ATOM 2834 O O . THR A 1 359 ? 9.867 -20.188 -36.469 1 96.69 359 THR A O 1
ATOM 2837 N N . GLN A 1 360 ? 11.375 -20.781 -34.969 1 97.38 360 GLN A N 1
ATOM 2838 C CA . GLN A 1 360 ? 10.422 -20.844 -33.875 1 97.38 360 GLN A CA 1
ATOM 2839 C C . GLN A 1 360 ? 9.859 -19.469 -33.562 1 97.38 360 GLN A C 1
ATOM 2841 O O . GLN A 1 360 ? 8.672 -19.328 -33.25 1 97.38 360 GLN A O 1
ATOM 2846 N N . ARG A 1 361 ? 10.672 -18.438 -33.656 1 97.19 361 ARG A N 1
ATOM 2847 C CA . ARG A 1 361 ? 10.25 -17.062 -33.406 1 97.19 361 ARG A CA 1
ATOM 2848 C C . ARG A 1 361 ? 9.203 -16.625 -34.438 1 97.19 361 ARG A C 1
ATOM 2850 O O . ARG A 1 361 ? 8.273 -15.891 -34.094 1 97.19 361 ARG A O 1
ATOM 2857 N N . ALA A 1 362 ? 9.398 -17.031 -35.625 1 96.5 362 ALA A N 1
ATOM 2858 C CA . ALA A 1 362 ? 8.43 -16.703 -36.688 1 96.5 362 ALA A CA 1
ATOM 2859 C C . ALA A 1 362 ? 7.055 -17.266 -36.344 1 96.5 362 ALA A C 1
ATOM 2861 O O . ALA A 1 362 ? 6.035 -16.609 -36.594 1 96.5 362 ALA A O 1
ATOM 2862 N N . LYS A 1 363 ? 7.082 -18.453 -35.875 1 95.56 363 LYS A N 1
ATOM 2863 C CA . LYS A 1 363 ? 5.816 -19.047 -35.438 1 95.56 363 LYS A CA 1
ATOM 2864 C C . LYS A 1 363 ? 5.195 -18.266 -34.281 1 95.56 363 LYS A C 1
ATOM 2866 O O . LYS A 1 363 ? 3.98 -18.062 -34.25 1 95.56 363 LYS A O 1
ATOM 2871 N N . MET A 1 364 ? 6.02 -17.828 -33.344 1 97.75 364 MET A N 1
ATOM 2872 C CA . MET A 1 364 ? 5.523 -17.016 -32.25 1 97.75 364 MET A CA 1
ATOM 2873 C C . MET A 1 364 ? 4.906 -15.719 -32.75 1 97.75 364 MET A C 1
ATOM 2875 O O . MET A 1 364 ? 3.885 -15.266 -32.219 1 97.75 364 MET A O 1
ATOM 2879 N N . GLN A 1 365 ? 5.484 -15.172 -33.75 1 97.62 365 GLN A N 1
ATOM 2880 C CA . GLN A 1 365 ? 4.969 -13.938 -34.344 1 97.62 365 GLN A CA 1
ATOM 2881 C C . GLN A 1 365 ? 3.6 -14.172 -34.969 1 97.62 365 GLN A C 1
ATOM 2883 O O . GLN A 1 365 ? 2.721 -13.312 -34.906 1 97.62 365 GLN A O 1
ATOM 2888 N N . GLU A 1 366 ? 3.475 -15.328 -35.625 1 97.06 366 GLU A N 1
ATOM 2889 C CA . GLU A 1 366 ? 2.172 -15.656 -36.188 1 97.06 366 GLU A CA 1
ATOM 2890 C C . GLU A 1 366 ? 1.104 -15.758 -35.094 1 97.06 366 GLU A C 1
ATOM 2892 O O . GLU A 1 366 ? -0.02 -15.289 -35.281 1 97.06 366 GLU A O 1
ATOM 2897 N N . ILE A 1 367 ? 1.471 -16.391 -34.031 1 97.88 367 ILE A N 1
ATOM 2898 C CA . ILE A 1 367 ? 0.542 -16.547 -32.938 1 97.88 367 ILE A CA 1
ATOM 2899 C C . ILE A 1 367 ? 0.16 -15.18 -32.375 1 97.88 367 ILE A C 1
ATOM 2901 O O . ILE A 1 367 ? -1.019 -14.906 -32.125 1 97.88 367 ILE A O 1
ATOM 2905 N N . VAL A 1 368 ? 1.104 -14.297 -32.188 1 98.25 368 VAL A N 1
ATOM 2906 C CA . VAL A 1 368 ? 0.901 -12.953 -31.672 1 98.25 368 VAL A CA 1
ATOM 2907 C C . VAL A 1 368 ? -0.01 -12.164 -32.594 1 98.25 368 VAL A C 1
ATOM 2909 O O . VAL A 1 368 ? -0.899 -11.438 -32.156 1 98.25 368 VAL A O 1
ATOM 2912 N N . GLN A 1 369 ? 0.192 -12.312 -33.875 1 97.81 369 GLN A N 1
ATOM 2913 C CA . GLN A 1 369 ? -0.66 -11.633 -34.844 1 97.81 369 GLN A CA 1
ATOM 2914 C C . GLN A 1 369 ? -2.105 -12.109 -34.75 1 97.81 369 GLN A C 1
ATOM 2916 O O . GLN A 1 369 ? -3.037 -11.305 -34.844 1 97.81 369 GLN A O 1
ATOM 2921 N N . SER A 1 370 ? -2.221 -13.383 -34.562 1 97.81 370 SER A N 1
ATOM 2922 C CA . SER A 1 370 ? -3.566 -13.922 -34.406 1 97.81 370 SER A CA 1
ATOM 2923 C C . SER A 1 370 ? -4.227 -13.391 -33.156 1 97.81 370 SER A C 1
ATOM 2925 O O . SER A 1 370 ? -5.414 -13.07 -33.156 1 97.81 370 SER A O 1
ATOM 2927 N N . LEU A 1 371 ? -3.508 -13.312 -32.031 1 98.56 371 LEU A N 1
ATOM 2928 C CA . LEU A 1 371 ? -4.027 -12.758 -30.797 1 98.56 371 LEU A CA 1
ATOM 2929 C C . LEU A 1 371 ? -4.418 -11.297 -30.969 1 98.56 371 LEU A C 1
ATOM 2931 O O . LEU A 1 371 ? -5.477 -10.875 -30.5 1 98.56 371 LEU A O 1
ATOM 2935 N N . LYS A 1 372 ? -3.598 -10.555 -31.656 1 98.19 372 LYS A N 1
ATOM 2936 C CA . LYS A 1 372 ? -3.875 -9.148 -31.906 1 98.19 372 LYS A CA 1
ATOM 2937 C C . LYS A 1 372 ? -5.16 -8.977 -32.719 1 98.19 372 LYS A C 1
ATOM 2939 O O . LYS A 1 372 ? -5.938 -8.055 -32.469 1 98.19 372 LYS A O 1
ATOM 2944 N N . ARG A 1 373 ? -5.355 -9.852 -33.688 1 97.31 373 ARG A N 1
ATOM 2945 C CA . ARG A 1 373 ? -6.57 -9.812 -34.469 1 97.31 373 ARG A CA 1
ATOM 2946 C C . ARG A 1 373 ? -7.805 -10.047 -33.625 1 97.31 373 ARG A C 1
ATOM 2948 O O . ARG A 1 373 ? -8.914 -9.656 -34 1 97.31 373 ARG A O 1
ATOM 2955 N N . ASN A 1 374 ? -7.578 -10.703 -32.562 1 97.31 374 ASN A N 1
ATOM 2956 C CA . ASN A 1 374 ? -8.672 -10.961 -31.625 1 97.31 374 ASN A CA 1
ATOM 2957 C C . ASN A 1 374 ? -8.641 -10 -30.438 1 97.31 374 ASN A C 1
ATOM 2959 O O . ASN A 1 374 ? -9.07 -10.352 -29.328 1 97.31 374 ASN A O 1
ATOM 2963 N N . ASP A 1 375 ? -8.047 -8.867 -30.531 1 96.62 375 ASP A N 1
ATOM 2964 C CA . ASP A 1 375 ? -8.086 -7.715 -29.641 1 96.62 375 ASP A CA 1
ATOM 2965 C C . ASP A 1 375 ? -7.273 -7.977 -28.375 1 96.62 375 ASP A C 1
ATOM 2967 O O . ASP A 1 375 ? -7.668 -7.559 -27.281 1 96.62 375 ASP A O 1
ATOM 2971 N N . ILE A 1 376 ? -6.23 -8.703 -28.484 1 98.5 376 ILE A N 1
ATOM 2972 C CA . ILE A 1 376 ? -5.293 -8.93 -27.391 1 98.5 376 ILE A CA 1
ATOM 2973 C C . ILE A 1 376 ? -3.934 -8.328 -27.734 1 98.5 376 ILE A C 1
ATOM 2975 O O . ILE A 1 376 ? -3.139 -8.945 -28.453 1 98.5 376 ILE A O 1
ATOM 2979 N N . PRO A 1 377 ? -3.711 -7.141 -27.25 1 98.5 377 PRO A N 1
ATOM 2980 C CA . PRO A 1 377 ? -2.447 -6.488 -27.609 1 98.5 377 PRO A CA 1
ATOM 2981 C C . PRO A 1 377 ? -1.242 -7.141 -26.938 1 98.5 377 PRO A C 1
ATOM 2983 O O . PRO A 1 377 ? -1.148 -7.148 -25.703 1 98.5 377 PRO A O 1
ATOM 2986 N N . ILE A 1 378 ? -0.328 -7.676 -27.703 1 98.25 378 ILE A N 1
ATOM 2987 C CA . ILE A 1 378 ? 0.828 -8.406 -27.203 1 98.25 378 ILE A CA 1
ATOM 2988 C C . ILE A 1 378 ? 1.918 -8.453 -28.281 1 98.25 378 ILE A C 1
ATOM 2990 O O . ILE A 1 378 ? 1.643 -8.242 -29.453 1 98.25 378 ILE A O 1
ATOM 2994 N N . SER A 1 379 ? 3.166 -8.578 -27.891 1 98.5 379 SER A N 1
ATOM 2995 C CA . SER A 1 379 ? 4.293 -8.711 -28.812 1 98.5 379 SER A CA 1
ATOM 2996 C C . SER A 1 379 ? 5.223 -9.844 -28.391 1 98.5 379 SER A C 1
ATOM 2998 O O . SER A 1 379 ? 5.035 -10.445 -27.328 1 98.5 379 SER A O 1
ATOM 3000 N N . VAL A 1 380 ? 6.121 -10.242 -29.25 1 98.12 380 VAL A N 1
ATOM 3001 C CA . VAL A 1 380 ? 7.16 -11.211 -28.922 1 98.12 380 VAL A CA 1
ATOM 3002 C C . VAL A 1 380 ? 8.477 -10.492 -28.672 1 98.12 380 VAL A C 1
ATOM 3004 O O . VAL A 1 380 ? 8.875 -9.609 -29.438 1 98.12 380 VAL A O 1
ATOM 3007 N N . GLN A 1 381 ? 9.062 -10.758 -27.594 1 97.44 381 GLN A N 1
ATOM 3008 C CA . GLN A 1 381 ? 10.383 -10.227 -27.266 1 97.44 381 GLN A CA 1
ATOM 3009 C C . GLN A 1 381 ? 11.344 -11.352 -26.875 1 97.44 381 GLN A C 1
ATOM 3011 O O . GLN A 1 381 ? 11 -12.219 -26.078 1 97.44 381 GLN A O 1
ATOM 3016 N N . GLU A 1 382 ? 12.531 -11.328 -27.469 1 97.12 382 GLU A N 1
ATOM 3017 C CA . GLU A 1 382 ? 13.531 -12.328 -27.109 1 97.12 382 GLU A CA 1
ATOM 3018 C C . GLU A 1 382 ? 14.047 -12.102 -25.688 1 97.12 382 GLU A C 1
ATOM 3020 O O . GLU A 1 382 ? 14.227 -10.961 -25.266 1 97.12 382 GLU A O 1
ATOM 3025 N N . GLY A 1 383 ? 14.211 -13.227 -25.016 1 95.56 383 GLY A N 1
ATOM 3026 C CA . GLY A 1 383 ? 14.766 -13.18 -23.672 1 95.56 383 GLY A CA 1
ATOM 3027 C C . GLY A 1 383 ? 15.164 -14.539 -23.141 1 95.56 383 GLY A C 1
ATOM 3028 O O . GLY A 1 383 ? 14.625 -15.562 -23.578 1 95.56 383 GLY A O 1
ATOM 3029 N N . ASP A 1 384 ? 16.047 -14.508 -22.156 1 94.56 384 ASP A N 1
ATOM 3030 C CA . ASP A 1 384 ? 16.609 -15.773 -21.688 1 94.56 384 ASP A CA 1
ATOM 3031 C C . ASP A 1 384 ? 16.109 -16.094 -20.281 1 94.56 384 ASP A C 1
ATOM 3033 O O . ASP A 1 384 ? 16.5 -17.109 -19.703 1 94.56 384 ASP A O 1
ATOM 3037 N N . LYS A 1 385 ? 15.312 -15.289 -19.703 1 93.56 385 LYS A N 1
ATOM 3038 C CA . LYS A 1 385 ? 14.75 -15.555 -18.391 1 93.56 385 LYS A CA 1
ATOM 3039 C C . LYS A 1 385 ? 13.391 -16.25 -18.5 1 93.56 385 LYS A C 1
ATOM 3041 O O . LYS A 1 385 ? 12.375 -15.594 -18.75 1 93.56 385 LYS A O 1
ATOM 3046 N N . GLN A 1 386 ? 13.383 -17.578 -18.125 1 97.06 386 GLN A N 1
ATOM 3047 C CA . GLN A 1 386 ? 12.18 -18.344 -18.422 1 97.06 386 GLN A CA 1
ATOM 3048 C C . GLN A 1 386 ? 11.57 -18.922 -17.141 1 97.06 386 GLN A C 1
ATOM 3050 O O . GLN A 1 386 ? 10.656 -19.75 -17.188 1 97.06 386 GLN A O 1
ATOM 3055 N N . GLY A 1 387 ? 12.117 -18.516 -15.93 1 96.25 387 GLY A N 1
ATOM 3056 C CA . GLY A 1 387 ? 11.516 -18.906 -14.664 1 96.25 387 GLY A CA 1
ATOM 3057 C C . GLY A 1 387 ? 11.531 -20.406 -14.422 1 96.25 387 GLY A C 1
ATOM 3058 O O . GLY A 1 387 ? 12.578 -21.047 -14.555 1 96.25 387 GLY A O 1
ATOM 3059 N N . ASP A 1 388 ? 10.359 -20.938 -14.172 1 98 388 ASP A N 1
ATOM 3060 C CA . ASP A 1 388 ? 10.227 -22.344 -13.797 1 98 388 ASP A CA 1
ATOM 3061 C C . ASP A 1 388 ? 10.625 -23.266 -14.945 1 98 388 ASP A C 1
ATOM 3063 O O . ASP A 1 388 ? 11.008 -24.422 -14.727 1 98 388 ASP A O 1
ATOM 3067 N N . VAL A 1 389 ? 10.586 -22.781 -16.156 1 98.56 389 VAL A N 1
ATOM 3068 C CA . VAL A 1 389 ? 10.852 -23.672 -17.281 1 98.56 389 VAL A CA 1
ATOM 3069 C C . VAL A 1 389 ? 12.258 -23.422 -17.828 1 98.56 389 VAL A C 1
ATOM 3071 O O . VAL A 1 389 ? 12.578 -23.828 -18.938 1 98.56 389 VAL A O 1
ATOM 3074 N N . GLN A 1 390 ? 13.023 -22.797 -17.031 1 98.31 390 GLN A N 1
ATOM 3075 C CA . GLN A 1 390 ? 14.367 -22.406 -17.438 1 98.31 390 GLN A CA 1
ATOM 3076 C C . GLN A 1 390 ? 15.203 -23.625 -17.812 1 98.31 390 GLN A C 1
ATOM 3078 O O . GLN A 1 390 ? 15.977 -23.578 -18.781 1 98.31 390 GLN A O 1
ATOM 3083 N N . SER A 1 391 ? 15.125 -24.719 -17.078 1 98.5 391 SER A N 1
ATOM 3084 C CA . SER A 1 391 ? 15.93 -25.922 -17.344 1 98.5 391 SER A CA 1
ATOM 3085 C C . SER A 1 391 ? 15.688 -26.453 -18.75 1 98.5 391 SER A C 1
ATOM 3087 O O . SER A 1 391 ? 16.641 -26.828 -19.453 1 98.5 391 SER A O 1
ATOM 3089 N N . TRP A 1 392 ? 14.43 -26.5 -19.219 1 98.56 392 TRP A N 1
ATOM 3090 C CA . TRP A 1 392 ? 14.109 -26.922 -20.578 1 98.56 392 TRP A CA 1
ATOM 3091 C C . TRP A 1 392 ? 14.664 -25.938 -21.609 1 98.56 392 TRP A C 1
ATOM 3093 O O . TRP A 1 392 ? 15.211 -26.344 -22.625 1 98.56 392 TRP A O 1
ATOM 3103 N N . ALA A 1 393 ? 14.469 -24.672 -21.25 1 98.38 393 ALA A N 1
ATOM 3104 C CA . ALA A 1 393 ? 14.945 -23.625 -22.156 1 98.38 393 ALA A CA 1
ATOM 3105 C C . ALA A 1 393 ? 16.453 -23.734 -22.391 1 98.38 393 ALA A C 1
ATOM 3107 O O . ALA A 1 393 ? 16.922 -23.609 -23.516 1 98.38 393 ALA A O 1
ATOM 3108 N N . ASP A 1 394 ? 17.156 -23.953 -21.328 1 97.94 394 ASP A N 1
ATOM 3109 C CA . ASP A 1 394 ? 18.609 -24.078 -21.406 1 97.94 394 ASP A CA 1
ATOM 3110 C C . ASP A 1 394 ? 19.016 -25.281 -22.25 1 97.94 394 ASP A C 1
ATOM 3112 O O . ASP A 1 394 ? 20.094 -25.297 -22.828 1 97.94 394 ASP A O 1
ATOM 3116 N N . ASP A 1 395 ? 18.141 -26.203 -22.328 1 97.19 395 ASP A N 1
ATOM 3117 C CA . ASP A 1 395 ? 18.406 -27.406 -23.109 1 97.19 395 ASP A CA 1
ATOM 3118 C C . ASP A 1 395 ? 17.906 -27.25 -24.547 1 97.19 395 ASP A C 1
ATOM 3120 O O . ASP A 1 395 ? 17.891 -28.219 -25.312 1 97.19 395 ASP A O 1
ATOM 3124 N N . GLY A 1 396 ? 17.391 -26.141 -24.875 1 97.06 396 GLY A N 1
ATOM 3125 C CA . GLY A 1 396 ? 17.094 -25.828 -26.25 1 97.06 396 GLY A CA 1
ATOM 3126 C C . GLY A 1 396 ? 15.617 -25.969 -26.594 1 97.06 396 GLY A C 1
ATOM 3127 O O . GLY A 1 396 ? 15.203 -25.75 -27.734 1 97.06 396 GLY A O 1
ATOM 3128 N N . VAL A 1 397 ? 14.797 -26.344 -25.672 1 98.25 397 VAL A N 1
ATOM 3129 C CA . VAL A 1 397 ? 13.359 -26.406 -25.922 1 98.25 397 VAL A CA 1
ATOM 3130 C C . VAL A 1 397 ? 12.797 -25 -26.047 1 98.25 397 VAL A C 1
ATOM 3132 O O . VAL A 1 397 ? 13.008 -24.156 -25.172 1 98.25 397 VAL A O 1
ATOM 3135 N N . PRO A 1 398 ? 12.125 -24.656 -27.141 1 98.44 398 PRO A N 1
ATOM 3136 C CA . PRO A 1 398 ? 11.531 -23.312 -27.234 1 98.44 398 PRO A CA 1
ATOM 3137 C C . PRO A 1 398 ? 10.578 -23.016 -26.078 1 98.44 398 PRO A C 1
ATOM 3139 O O . PRO A 1 398 ? 9.82 -23.891 -25.656 1 98.44 398 PRO A O 1
ATOM 3142 N N . SER A 1 399 ? 10.711 -21.766 -25.547 1 98.75 399 SER A N 1
ATOM 3143 C CA . SER A 1 399 ? 10.008 -21.453 -24.312 1 98.75 399 SER A CA 1
ATOM 3144 C C . SER A 1 399 ? 9.508 -20.016 -24.297 1 98.75 399 SER A C 1
ATOM 3146 O O . SER A 1 399 ? 10.055 -19.156 -25 1 98.75 399 SER A O 1
ATOM 3148 N N . VAL A 1 400 ? 8.445 -19.812 -23.531 1 98.25 400 VAL A N 1
ATOM 3149 C CA . VAL A 1 400 ? 7.855 -18.484 -23.406 1 98.25 400 VAL A CA 1
ATOM 3150 C C . VAL A 1 400 ? 7.473 -18.219 -21.938 1 98.25 400 VAL A C 1
ATOM 3152 O O . VAL A 1 400 ? 6.98 -19.125 -21.25 1 98.25 400 VAL A O 1
ATOM 3155 N N . GLN A 1 401 ? 7.73 -17.047 -21.516 1 97.62 401 GLN A N 1
ATOM 3156 C CA . GLN A 1 401 ? 7.09 -16.469 -20.344 1 97.62 401 GLN A CA 1
ATOM 3157 C C . GLN A 1 401 ? 6.18 -15.312 -20.734 1 97.62 401 GLN A C 1
ATOM 3159 O O . GLN A 1 401 ? 6.613 -14.375 -21.406 1 97.62 401 GLN A O 1
ATOM 3164 N N . TYR A 1 402 ? 4.945 -15.375 -20.344 1 97.75 402 TYR A N 1
ATOM 3165 C CA . TYR A 1 402 ? 4.062 -14.227 -20.562 1 97.75 402 TYR A CA 1
ATOM 3166 C C . TYR A 1 402 ? 4.301 -13.148 -19.516 1 97.75 402 TYR A C 1
ATOM 3168 O O . TYR A 1 402 ? 4.305 -13.438 -18.312 1 97.75 402 TYR A O 1
ATOM 3176 N N . VAL A 1 403 ? 4.504 -11.914 -19.984 1 97.31 403 VAL A N 1
ATOM 3177 C CA . VAL A 1 403 ? 4.703 -10.766 -19.109 1 97.31 403 VAL A CA 1
ATOM 3178 C C . VAL A 1 403 ? 3.787 -9.625 -19.547 1 97.31 403 VAL A C 1
ATOM 3180 O O . VAL A 1 403 ? 4.051 -8.953 -20.547 1 97.31 403 VAL A O 1
ATOM 3183 N N . ALA A 1 404 ? 2.771 -9.375 -18.766 1 97.62 404 ALA A N 1
ATOM 3184 C CA . ALA A 1 404 ? 1.869 -8.258 -19.031 1 97.62 404 ALA A CA 1
ATOM 3185 C C . ALA A 1 404 ? 2.576 -6.918 -18.828 1 97.62 404 ALA A C 1
ATOM 3187 O O . ALA A 1 404 ? 3.6 -6.848 -18.156 1 97.62 404 ALA A O 1
ATOM 3188 N N . ASP A 1 405 ? 2.035 -5.879 -19.422 1 96.75 405 ASP A N 1
ATOM 3189 C CA . ASP A 1 405 ? 2.59 -4.547 -19.219 1 96.75 405 ASP A CA 1
ATOM 3190 C C . ASP A 1 405 ? 2.559 -4.168 -17.734 1 96.75 405 ASP A C 1
ATOM 3192 O O . ASP A 1 405 ? 3.502 -3.555 -17.234 1 96.75 405 ASP A O 1
ATOM 3196 N N . LYS A 1 406 ? 1.553 -4.586 -16.953 1 95.31 406 LYS A N 1
ATOM 3197 C CA . LYS A 1 406 ? 1.464 -4.371 -15.516 1 95.31 406 LYS A CA 1
ATOM 3198 C C . LYS A 1 406 ? 2.488 -5.219 -14.766 1 95.31 406 LYS A C 1
ATOM 3200 O O . LYS A 1 406 ? 2.736 -5 -13.578 1 95.31 406 LYS A O 1
ATOM 3205 N N . GLY A 1 407 ? 3.072 -6.145 -15.453 1 94.06 407 GLY A N 1
ATOM 3206 C CA . GLY A 1 407 ? 4.008 -7.066 -14.828 1 94.06 407 GLY A CA 1
ATOM 3207 C C . GLY A 1 407 ? 5.352 -6.434 -14.523 1 94.06 407 GLY A C 1
ATOM 3208 O O . GLY A 1 407 ? 6.117 -6.953 -13.703 1 94.06 407 GLY A O 1
ATOM 3209 N N . ALA A 1 408 ? 5.605 -5.277 -15.102 1 88.19 408 ALA A N 1
ATOM 3210 C CA . ALA A 1 408 ? 6.918 -4.652 -14.945 1 88.19 408 ALA A CA 1
ATOM 3211 C C . ALA A 1 408 ? 6.949 -3.744 -13.719 1 88.19 408 ALA A C 1
ATOM 3213 O O . ALA A 1 408 ? 8.016 -3.492 -13.156 1 88.19 408 ALA A O 1
ATOM 3214 N N . ASP A 1 409 ? 5.809 -3.303 -13.305 1 91.75 409 ASP A N 1
ATOM 3215 C CA . ASP A 1 409 ? 5.793 -2.352 -12.203 1 91.75 409 ASP A CA 1
ATOM 3216 C C . ASP A 1 409 ? 4.676 -2.676 -11.211 1 91.75 409 ASP A C 1
ATOM 3218 O O . ASP A 1 409 ? 4.941 -3.051 -10.07 1 91.75 409 ASP A O 1
ATOM 3222 N N . PHE A 1 410 ? 3.404 -2.715 -11.695 1 96.5 410 PHE A N 1
ATOM 3223 C CA . PHE A 1 410 ? 2.234 -2.875 -10.844 1 96.5 410 PHE A CA 1
ATOM 3224 C C . PHE A 1 410 ? 2.297 -4.191 -10.078 1 96.5 410 PHE A C 1
ATOM 3226 O O . PHE A 1 410 ? 1.908 -4.258 -8.914 1 96.5 410 PHE A O 1
ATOM 3233 N N . TYR A 1 411 ? 2.795 -5.227 -10.742 1 97.69 411 TYR A N 1
ATOM 3234 C CA . TYR A 1 411 ? 2.986 -6.527 -10.109 1 97.69 411 TYR A CA 1
ATOM 3235 C C . TYR A 1 411 ? 3.797 -6.395 -8.82 1 97.69 411 TYR A C 1
ATOM 3237 O O . TYR A 1 411 ? 3.467 -7.008 -7.805 1 97.69 411 TYR A O 1
ATOM 3245 N N . PHE A 1 412 ? 4.754 -5.527 -8.781 1 97.81 412 PHE A N 1
ATOM 3246 C CA . PHE A 1 412 ? 5.715 -5.449 -7.684 1 97.81 412 PHE A CA 1
ATOM 3247 C C . PHE A 1 412 ? 5.215 -4.508 -6.594 1 97.81 412 PHE A C 1
ATOM 3249 O O . PHE A 1 412 ? 5.871 -4.336 -5.562 1 97.81 412 PHE A O 1
ATOM 3256 N N . TYR A 1 413 ? 4.023 -3.902 -6.773 1 97.75 413 TYR A N 1
ATOM 3257 C CA . TYR A 1 413 ? 3.361 -3.264 -5.641 1 97.75 413 TYR A CA 1
ATOM 3258 C C . TYR A 1 413 ? 3.041 -4.277 -4.551 1 97.75 413 TYR A C 1
ATOM 3260 O O . TYR A 1 413 ? 3.123 -3.967 -3.359 1 97.75 413 TYR A O 1
ATOM 3268 N N . PHE A 1 414 ? 2.727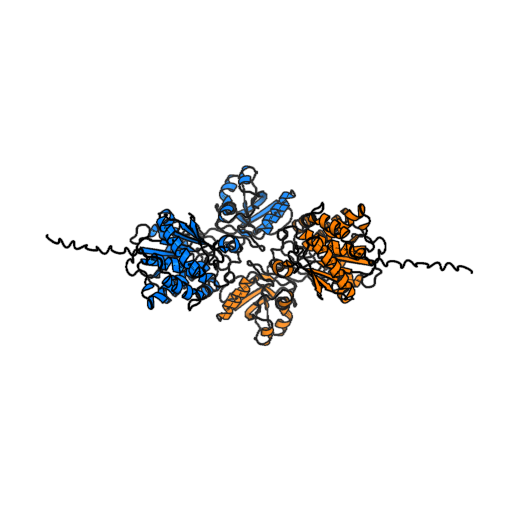 -5.52 -5.051 1 98 414 PHE A N 1
ATOM 3269 C CA . PHE A 1 414 ? 2.094 -6.484 -4.16 1 98 414 PHE A CA 1
ATOM 3270 C C . PHE A 1 414 ? 2.98 -7.711 -3.977 1 98 414 PHE A C 1
ATOM 3272 O O . PHE A 1 414 ? 2.846 -8.438 -2.988 1 98 414 PHE A O 1
ATOM 3279 N N . HIS A 1 415 ? 3.877 -7.949 -4.922 1 97.62 415 HIS A N 1
ATOM 3280 C CA . HIS A 1 415 ? 4.738 -9.125 -4.902 1 97.62 415 HIS A CA 1
ATOM 3281 C C . HIS A 1 415 ? 5.465 -9.258 -3.568 1 97.62 415 HIS A C 1
ATOM 3283 O O . HIS A 1 415 ? 6.113 -8.305 -3.115 1 97.62 415 HIS A O 1
ATOM 3289 N N . HIS A 1 416 ? 5.188 -10.398 -2.865 1 97.62 416 HIS A N 1
ATOM 3290 C CA . HIS A 1 416 ? 5.895 -10.727 -1.633 1 97.62 416 HIS A CA 1
ATOM 3291 C C . HIS A 1 416 ? 5.484 -9.797 -0.498 1 97.62 416 HIS A C 1
ATOM 3293 O O . HIS A 1 416 ? 6.277 -9.531 0.411 1 97.62 416 HIS A O 1
ATOM 3299 N N . THR A 1 417 ? 4.277 -9.164 -0.584 1 98 417 THR A N 1
ATOM 3300 C CA . THR A 1 417 ? 3.75 -8.344 0.5 1 98 417 THR A CA 1
ATOM 3301 C C . THR A 1 417 ? 2.484 -8.969 1.083 1 98 417 THR A C 1
ATOM 3303 O O . THR A 1 417 ? 1.971 -9.953 0.551 1 98 417 THR A O 1
ATOM 3306 N N . THR A 1 418 ? 2.029 -8.328 2.131 1 97.5 418 THR A N 1
ATOM 3307 C CA . THR A 1 418 ? 0.787 -8.742 2.773 1 97.5 418 THR A CA 1
ATOM 3308 C C . THR A 1 418 ? -0.419 -8.336 1.932 1 97.5 418 THR A C 1
ATOM 3310 O O . THR A 1 418 ? -1.549 -8.727 2.227 1 97.5 418 THR A O 1
ATOM 3313 N N . GLY A 1 419 ? -0.195 -7.648 0.848 1 98.25 419 GLY A N 1
ATOM 3314 C CA . GLY A 1 419 ? -1.289 -7.184 0.012 1 98.25 419 GLY A CA 1
ATOM 3315 C C . GLY A 1 419 ? -1.615 -8.133 -1.128 1 98.25 419 GLY A C 1
ATOM 3316 O O . GLY A 1 419 ? -2.49 -7.844 -1.947 1 98.25 419 GLY A O 1
ATOM 3317 N N . ASP A 1 420 ? -1.003 -9.305 -1.197 1 98.38 420 ASP A N 1
ATOM 3318 C CA . ASP A 1 420 ? -1.233 -10.266 -2.266 1 98.38 420 ASP A CA 1
ATOM 3319 C C . ASP A 1 420 ? -2.545 -11.023 -2.053 1 98.38 420 ASP A C 1
ATOM 3321 O O . ASP A 1 420 ? -2.545 -12.148 -1.549 1 98.38 420 ASP A O 1
ATOM 3325 N N . TYR A 1 421 ? -3.641 -10.43 -2.51 1 98.56 421 TYR A N 1
ATOM 3326 C CA . TYR A 1 421 ? -4.984 -10.977 -2.352 1 98.56 421 TYR A CA 1
ATOM 3327 C C . TYR A 1 421 ? -5.719 -11.008 -3.686 1 98.56 421 TYR A C 1
ATOM 3329 O O . TYR A 1 421 ? -5.25 -10.438 -4.676 1 98.56 421 TYR A O 1
ATOM 3337 N N . LEU A 1 422 ? -6.84 -11.617 -3.668 1 98.25 422 LEU A N 1
ATOM 3338 C CA . LEU A 1 422 ? -7.648 -11.883 -4.852 1 98.25 422 LEU A CA 1
ATOM 3339 C C . LEU A 1 422 ? -8.109 -10.586 -5.504 1 98.25 422 LEU A C 1
ATOM 3341 O O . LEU A 1 422 ? -8.258 -10.516 -6.723 1 98.25 422 LEU A O 1
ATOM 3345 N N . ASN A 1 423 ? -8.242 -9.539 -4.723 1 96.69 423 ASN A N 1
ATOM 3346 C CA . ASN A 1 423 ? -8.859 -8.305 -5.195 1 96.69 423 ASN A CA 1
ATOM 3347 C C . ASN A 1 423 ? -7.953 -7.551 -6.156 1 96.69 423 ASN A C 1
ATOM 3349 O O . ASN A 1 423 ? -8.375 -6.57 -6.773 1 96.69 423 ASN A O 1
ATOM 3353 N N . ILE A 1 424 ? -6.77 -8.031 -6.336 1 97.94 424 ILE A N 1
ATOM 3354 C CA . ILE A 1 424 ? -5.828 -7.383 -7.246 1 97.94 424 ILE A CA 1
ATOM 3355 C C . ILE A 1 424 ? -6.293 -7.57 -8.688 1 97.94 424 ILE A C 1
ATOM 3357 O O . ILE A 1 424 ? -6.043 -6.715 -9.547 1 97.94 424 ILE A O 1
ATOM 3361 N N . PHE A 1 425 ? -6.961 -8.719 -8.961 1 98.06 425 PHE A N 1
ATOM 3362 C CA . PHE A 1 425 ? -7.406 -9.031 -10.312 1 98.06 425 PHE A CA 1
ATOM 3363 C C . PHE A 1 425 ? -8.711 -8.312 -10.633 1 98.06 425 PHE A C 1
ATOM 3365 O O . PHE A 1 425 ? -9.672 -8.391 -9.867 1 98.06 425 PHE A O 1
ATOM 3372 N N . GLU A 1 426 ? -8.641 -7.605 -11.711 1 94.31 426 GLU A N 1
ATOM 3373 C CA . GLU A 1 426 ? -9.812 -6.863 -12.172 1 94.31 426 GLU A CA 1
ATOM 3374 C C . GLU A 1 426 ? -9.992 -7.012 -13.68 1 94.31 426 GLU A C 1
ATOM 3376 O O . GLU A 1 426 ? -9.07 -7.422 -14.383 1 94.31 426 GLU A O 1
ATOM 3381 N N . ASP A 1 427 ? -11.156 -6.773 -14.18 1 91.38 427 ASP A N 1
ATOM 3382 C CA . ASP A 1 427 ? -11.445 -6.527 -15.586 1 91.38 427 ASP A CA 1
ATOM 3383 C C . ASP A 1 427 ? -10.984 -7.695 -16.453 1 91.38 427 ASP A C 1
ATOM 3385 O O . ASP A 1 427 ? -10.328 -7.488 -17.484 1 91.38 427 ASP A O 1
ATOM 3389 N N . GLY A 1 428 ? -11.195 -8.914 -16.047 1 97.44 428 GLY A N 1
ATOM 3390 C CA . GLY A 1 428 ? -10.906 -10.078 -16.875 1 97.44 428 GLY A CA 1
ATOM 3391 C C . GLY A 1 428 ? -9.438 -10.438 -16.906 1 97.44 428 GLY A C 1
ATOM 3392 O O . GLY A 1 428 ? -8.992 -11.188 -17.781 1 97.44 428 GLY A O 1
ATOM 3393 N N . ASP A 1 429 ? -8.648 -9.953 -15.984 1 98.5 429 ASP A N 1
ATOM 3394 C CA . ASP A 1 429 ? -7.211 -10.188 -15.914 1 98.5 429 ASP A CA 1
ATOM 3395 C C . ASP A 1 429 ? -6.879 -11.656 -16.156 1 98.5 429 ASP A C 1
ATOM 3397 O O . ASP A 1 429 ? -6.145 -11.992 -17.078 1 98.5 429 ASP A O 1
ATOM 3401 N N . ILE A 1 430 ? -7.473 -12.508 -15.438 1 98.81 430 ILE A N 1
ATOM 3402 C CA . ILE A 1 430 ? -7.156 -13.938 -15.5 1 98.81 430 ILE A CA 1
ATOM 3403 C C . ILE A 1 430 ? -7.648 -14.516 -16.828 1 98.81 430 ILE A C 1
ATOM 3405 O O . ILE A 1 430 ? -6.965 -15.336 -17.438 1 98.81 430 ILE A O 1
ATOM 3409 N N . ASP A 1 431 ? -8.797 -14.031 -17.344 1 98.88 431 ASP A N 1
ATOM 3410 C CA . ASP A 1 431 ? -9.344 -14.508 -18.625 1 98.88 431 ASP A CA 1
ATOM 3411 C C . ASP A 1 431 ? -8.383 -14.227 -19.766 1 98.88 431 ASP A C 1
ATOM 3413 O O . ASP A 1 431 ? -8.148 -15.102 -20.609 1 98.88 431 ASP A O 1
ATOM 3417 N N . TYR A 1 432 ? -7.855 -13.055 -19.812 1 98.88 432 TYR A N 1
ATOM 3418 C CA . TYR A 1 432 ? -6.957 -12.703 -20.906 1 98.88 432 TYR A CA 1
ATOM 3419 C C . TYR A 1 432 ? -5.676 -13.531 -20.844 1 98.88 432 TYR A C 1
ATOM 3421 O O . TYR A 1 432 ? -5.145 -13.945 -21.875 1 98.88 432 TYR A O 1
ATOM 3429 N N . THR A 1 433 ? -5.188 -13.719 -19.656 1 98.81 433 THR A N 1
ATOM 3430 C CA . THR A 1 433 ? -4.016 -14.578 -19.516 1 98.81 433 THR A CA 1
ATOM 3431 C C . THR A 1 433 ? -4.332 -16 -19.953 1 98.81 433 THR A C 1
ATOM 3433 O O . THR A 1 433 ? -3.523 -16.641 -20.625 1 98.81 433 THR A O 1
ATOM 3436 N N . ALA A 1 434 ? -5.5 -16.484 -19.609 1 98.94 434 ALA A N 1
ATOM 3437 C CA . ALA A 1 434 ? -5.941 -17.797 -20.031 1 98.94 434 ALA A CA 1
ATOM 3438 C C . ALA A 1 434 ? -6.031 -17.891 -21.547 1 98.94 434 ALA A C 1
ATOM 3440 O O . ALA A 1 434 ? -5.648 -18.906 -22.141 1 98.94 434 ALA A O 1
ATOM 3441 N N . ALA A 1 435 ? -6.551 -16.859 -22.156 1 98.88 435 ALA A N 1
ATOM 3442 C CA . ALA A 1 435 ? -6.676 -16.844 -23.609 1 98.88 435 ALA A CA 1
ATOM 3443 C C . ALA A 1 435 ? -5.309 -16.953 -24.281 1 98.88 435 ALA A C 1
ATOM 3445 O O . ALA A 1 435 ? -5.152 -17.656 -25.281 1 98.88 435 ALA A O 1
ATOM 3446 N N . ILE A 1 436 ? -4.352 -16.25 -23.734 1 98.88 436 ILE A N 1
ATOM 3447 C CA . ILE A 1 436 ? -3 -16.266 -24.281 1 98.88 436 ILE A CA 1
ATOM 3448 C C . ILE A 1 436 ? -2.391 -17.656 -24.109 1 98.88 436 ILE A C 1
ATOM 3450 O O . ILE A 1 436 ? -1.91 -18.25 -25.078 1 98.88 436 ILE A O 1
ATOM 3454 N N . MET A 1 437 ? -2.471 -18.234 -22.906 1 98.81 437 MET A N 1
ATOM 3455 C CA . MET A 1 437 ? -1.911 -19.547 -22.641 1 98.81 437 MET A CA 1
ATOM 3456 C C . MET A 1 437 ? -2.629 -20.625 -23.438 1 98.81 437 MET A C 1
ATOM 3458 O O . MET A 1 437 ? -1.997 -21.562 -23.938 1 98.81 437 MET A O 1
ATOM 3462 N N . GLY A 1 438 ? -3.916 -20.484 -23.516 1 98.88 438 GLY A N 1
ATOM 3463 C CA . GLY A 1 438 ? -4.691 -21.422 -24.297 1 98.88 438 GLY A CA 1
ATOM 3464 C C . GLY A 1 438 ? -4.348 -21.406 -25.781 1 98.88 438 GLY A C 1
ATOM 3465 O O . GLY A 1 438 ? -4.262 -22.453 -26.422 1 98.88 438 GLY A O 1
ATOM 3466 N N . THR A 1 439 ? -4.188 -20.203 -26.297 1 98.75 439 THR A N 1
ATOM 3467 C CA . THR A 1 439 ? -3.816 -20.062 -27.703 1 98.75 439 THR A CA 1
ATOM 3468 C C . THR A 1 439 ? -2.459 -20.703 -27.969 1 98.75 439 THR A C 1
ATOM 3470 O O . THR A 1 439 ? -2.301 -21.453 -28.938 1 98.75 439 THR A O 1
ATOM 3473 N N . LEU A 1 440 ? -1.499 -20.422 -27.109 1 98.69 440 LEU A N 1
ATOM 3474 C CA . LEU A 1 440 ? -0.184 -21.031 -27.25 1 98.69 440 LEU A CA 1
ATOM 3475 C C . LEU A 1 440 ? -0.293 -22.562 -27.219 1 98.69 440 LEU A C 1
ATOM 3477 O O . LEU A 1 440 ? 0.226 -23.234 -28.109 1 98.69 440 LEU A O 1
ATOM 3481 N N . ALA A 1 441 ? -0.984 -23.078 -26.25 1 98.75 441 ALA A N 1
ATOM 3482 C CA . ALA A 1 441 ? -1.1 -24.516 -26.062 1 98.75 441 ALA A CA 1
ATOM 3483 C C . ALA A 1 441 ? -1.803 -25.172 -27.25 1 98.75 441 ALA A C 1
ATOM 3485 O O . ALA A 1 441 ? -1.33 -26.172 -27.797 1 98.75 441 ALA A O 1
ATOM 3486 N N . HIS A 1 442 ? -2.881 -24.578 -27.703 1 98.62 442 HIS A N 1
ATOM 3487 C CA . HIS A 1 442 ? -3.688 -25.156 -28.766 1 98.62 442 HIS A CA 1
ATOM 3488 C C . HIS A 1 442 ? -2.934 -25.141 -30.094 1 98.62 442 HIS A C 1
ATOM 3490 O O . HIS A 1 442 ? -2.85 -26.172 -30.781 1 98.62 442 HIS A O 1
ATOM 3496 N N . VAL A 1 443 ? -2.412 -24.016 -30.438 1 98.25 443 VAL A N 1
ATOM 3497 C CA . VAL A 1 443 ? -1.762 -23.859 -31.734 1 98.25 443 VAL A CA 1
ATOM 3498 C C . VAL A 1 443 ? -0.533 -24.766 -31.812 1 98.25 443 VAL A C 1
ATOM 3500 O O . VAL A 1 443 ? -0.342 -25.5 -32.781 1 98.25 443 VAL A O 1
ATOM 3503 N N . LEU A 1 444 ? 0.262 -24.797 -30.75 1 98.38 444 LEU A N 1
ATOM 3504 C CA . LEU A 1 444 ? 1.543 -25.5 -30.797 1 98.38 444 LEU A CA 1
ATOM 3505 C C . LEU A 1 444 ? 1.347 -27 -30.656 1 98.38 444 LEU A C 1
ATOM 3507 O O . LEU A 1 444 ? 2.176 -27.797 -31.109 1 98.38 444 LEU A O 1
ATOM 3511 N N . SER A 1 445 ? 0.258 -27.422 -30.016 1 98.12 445 SER A N 1
ATOM 3512 C CA . SER A 1 445 ? -0.006 -28.859 -29.891 1 98.12 445 SER A CA 1
ATOM 3513 C C . SER A 1 445 ? -0.52 -29.438 -31.203 1 98.12 445 SER A C 1
ATOM 3515 O O . SER A 1 445 ? -0.523 -30.656 -31.391 1 98.12 445 SER A O 1
ATOM 3517 N N . ASN A 1 446 ? -0.881 -28.562 -32.156 1 96.75 446 ASN A N 1
ATOM 3518 C CA . ASN A 1 446 ? -1.519 -29.062 -33.375 1 96.75 446 ASN A CA 1
ATOM 3519 C C . ASN A 1 446 ? -0.666 -28.766 -34.594 1 96.75 446 ASN A C 1
ATOM 3521 O O . ASN A 1 446 ? -1.018 -29.172 -35.719 1 96.75 446 ASN A O 1
ATOM 3525 N N . GLN A 1 447 ? 0.445 -28.141 -34.344 1 92.25 447 GLN A N 1
ATOM 3526 C CA . GLN A 1 447 ? 1.292 -27.875 -35.5 1 92.25 447 GLN A CA 1
ATOM 3527 C C . GLN A 1 447 ? 2.111 -29.109 -35.844 1 92.25 447 GLN A C 1
ATOM 3529 O O . GLN A 1 447 ? 2.492 -29.891 -34.969 1 92.25 447 GLN A O 1
ATOM 3534 N N . ASP A 1 448 ? 2.365 -29.219 -37.156 1 89.44 448 ASP A N 1
ATOM 3535 C CA . ASP A 1 448 ? 3.121 -30.375 -37.625 1 89.44 448 ASP A CA 1
ATOM 3536 C C . ASP A 1 448 ? 4.621 -30.172 -37.406 1 89.44 448 ASP A C 1
ATOM 3538 O O . ASP A 1 448 ? 5.324 -31.109 -37 1 89.44 448 ASP A O 1
ATOM 3542 N N . LYS A 1 449 ? 5.059 -29 -37.719 1 87.94 449 LYS A N 1
ATOM 3543 C CA . LYS A 1 449 ? 6.461 -28.641 -37.531 1 87.94 449 LYS A CA 1
ATOM 3544 C C . LYS A 1 449 ? 6.594 -27.156 -37.188 1 87.94 449 LYS A C 1
ATOM 3546 O O . LYS A 1 449 ? 5.656 -26.375 -37.375 1 87.94 449 LYS A O 1
ATOM 3551 N N . TRP A 1 450 ? 7.754 -26.844 -36.625 1 90.88 450 TRP A N 1
ATOM 3552 C CA . TRP A 1 450 ? 8.055 -25.438 -36.406 1 90.88 450 TRP A CA 1
ATOM 3553 C C . TRP A 1 450 ? 8.258 -24.703 -37.719 1 90.88 450 TRP A C 1
ATOM 3555 O O . TRP A 1 450 ? 7.934 -23.516 -37.844 1 90.88 450 TRP A O 1
ATOM 3565 N N . MET B 1 1 ? -21.031 92.188 -22.109 1 29.77 1 MET B N 1
ATOM 3566 C CA . MET B 1 1 ? -20.953 90.75 -22.531 1 29.77 1 MET B CA 1
ATOM 3567 C C . MET B 1 1 ? -19.938 90 -21.703 1 29.77 1 MET B C 1
ATOM 3569 O O . MET B 1 1 ? -18.734 90.125 -21.906 1 29.77 1 MET B O 1
ATOM 3573 N N . ASP B 1 2 ? -20.219 89.875 -20.344 1 32.03 2 ASP B N 1
ATOM 3574 C CA . ASP B 1 2 ? -19.516 89.25 -19.188 1 32.03 2 ASP B CA 1
ATOM 3575 C C . ASP B 1 2 ? -19.344 87.75 -19.344 1 32.03 2 ASP B C 1
ATOM 3577 O O . ASP B 1 2 ? -20.328 87.062 -19.516 1 32.03 2 ASP B O 1
ATOM 3581 N N . TRP B 1 3 ? -18.219 87.312 -19.953 1 34.5 3 TRP B N 1
ATOM 3582 C CA . TRP B 1 3 ? -17.766 85.938 -20.156 1 34.5 3 TRP B CA 1
ATOM 3583 C C . TRP B 1 3 ? -17.625 85.25 -18.828 1 34.5 3 TRP B C 1
ATOM 3585 O O . TRP B 1 3 ? -16.797 85.625 -18 1 34.5 3 TRP B O 1
ATOM 3595 N N . ILE B 1 4 ? -18.703 84.75 -18.172 1 38.5 4 ILE B N 1
ATOM 3596 C CA . ILE B 1 4 ? -18.703 83.875 -17.016 1 38.5 4 ILE B CA 1
ATOM 3597 C C . ILE B 1 4 ? -17.953 82.562 -17.359 1 38.5 4 ILE B C 1
ATOM 3599 O O . ILE B 1 4 ? -18.344 81.875 -18.281 1 38.5 4 ILE B O 1
ATOM 3603 N N . LEU B 1 5 ? -16.625 82.5 -17.156 1 36.25 5 LEU B N 1
ATOM 3604 C CA . LEU B 1 5 ? -15.773 81.312 -17.156 1 36.25 5 LEU B CA 1
ATOM 3605 C C . LEU B 1 5 ? -16.312 80.25 -16.203 1 36.25 5 LEU B C 1
ATOM 3607 O O . LEU B 1 5 ? -16.375 80.5 -15 1 36.25 5 LEU B O 1
ATOM 3611 N N . HIS B 1 6 ? -17.281 79.438 -16.641 1 37.09 6 HIS B N 1
ATOM 3612 C CA . HIS B 1 6 ? -17.688 78.312 -15.867 1 37.09 6 HIS B CA 1
ATOM 3613 C C . HIS B 1 6 ? -16.516 77.375 -15.633 1 37.09 6 HIS B C 1
ATOM 3615 O O . HIS B 1 6 ? -15.953 76.812 -16.594 1 37.09 6 HIS B O 1
ATOM 3621 N N . LEU B 1 7 ? -15.719 77.562 -14.633 1 36.09 7 LEU B N 1
ATOM 3622 C CA . LEU B 1 7 ? -14.734 76.562 -14.172 1 36.09 7 LEU B CA 1
ATOM 3623 C C . LEU B 1 7 ? -15.406 75.25 -13.852 1 36.09 7 LEU B C 1
ATOM 3625 O O . LEU B 1 7 ? -16.234 75.125 -12.945 1 36.09 7 LEU B O 1
ATOM 3629 N N . ILE B 1 8 ? -15.531 74.312 -14.781 1 35.22 8 ILE B N 1
ATOM 3630 C CA . ILE B 1 8 ? -15.891 72.938 -14.547 1 35.22 8 ILE B CA 1
ATOM 3631 C C . ILE B 1 8 ? -14.875 72.312 -13.602 1 35.22 8 ILE B C 1
ATOM 3633 O O . ILE B 1 8 ? -13.695 72.188 -13.945 1 35.22 8 ILE B O 1
ATOM 3637 N N . LEU B 1 9 ? -15.102 72.5 -12.336 1 36.19 9 LEU B N 1
ATOM 3638 C CA . LEU B 1 9 ? -14.375 71.688 -11.375 1 36.19 9 LEU B CA 1
ATOM 3639 C C . LEU B 1 9 ? -14.547 70.188 -11.688 1 36.19 9 LEU B C 1
ATOM 3641 O O . LEU B 1 9 ? -15.664 69.625 -11.602 1 36.19 9 LEU B O 1
ATOM 3645 N N . LEU B 1 10 ? -13.734 69.688 -12.586 1 36.31 10 LEU B N 1
ATOM 3646 C CA . LEU B 1 10 ? -13.609 68.25 -12.664 1 36.31 10 LEU B CA 1
ATOM 3647 C C . LEU B 1 10 ? -13.336 67.625 -11.281 1 36.31 10 LEU B C 1
ATOM 3649 O O . LEU B 1 10 ? -12.258 67.875 -10.719 1 36.31 10 LEU B O 1
ATOM 3653 N N . LEU B 1 11 ? -14.352 67.5 -10.484 1 37.69 11 LEU B N 1
ATOM 3654 C CA . LEU B 1 11 ? -14.234 66.688 -9.305 1 37.69 11 LEU B CA 1
ATOM 3655 C C . LEU B 1 11 ? -13.625 65.312 -9.672 1 37.69 11 LEU B C 1
ATOM 3657 O O . LEU B 1 11 ? -14.18 64.562 -10.484 1 37.69 11 LEU B O 1
ATOM 3661 N N . GLY B 1 12 ? -12.297 65.25 -9.703 1 36.22 12 GLY B N 1
ATOM 3662 C CA . GLY B 1 12 ? -11.656 63.969 -9.727 1 36.22 12 GLY B CA 1
ATOM 3663 C C . GLY B 1 12 ? -12.328 62.938 -8.812 1 36.22 12 GLY B C 1
ATOM 3664 O O . GLY B 1 12 ? -12.461 63.188 -7.609 1 36.22 12 GLY B O 1
ATOM 3665 N N . SER B 1 13 ? -13.32 62.281 -9.289 1 37.75 13 SER B N 1
ATOM 3666 C CA . SER B 1 13 ? -13.852 61.156 -8.547 1 37.75 13 SER B CA 1
ATOM 3667 C C . SER B 1 13 ? -12.727 60.344 -7.91 1 37.75 13 SER B C 1
ATOM 3669 O O . SER B 1 13 ? -11.711 60.062 -8.555 1 37.75 13 SER B O 1
ATOM 3671 N N . PRO B 1 14 ? -12.602 60.344 -6.648 1 39.12 14 PRO B N 1
ATOM 3672 C CA . PRO B 1 14 ? -11.656 59.375 -6.094 1 39.12 14 PRO B CA 1
ATOM 3673 C C . PRO B 1 14 ? -11.766 58 -6.754 1 39.12 14 PRO B C 1
ATOM 3675 O O . PRO B 1 14 ? -12.867 57.469 -6.891 1 39.12 14 PRO B O 1
ATOM 3678 N N . TYR B 1 15 ? -10.953 57.688 -7.742 1 35.09 15 TYR B N 1
ATOM 3679 C CA . TYR B 1 15 ? -10.828 56.312 -8.141 1 35.09 15 TYR B CA 1
ATOM 3680 C C . TYR B 1 15 ? -10.828 55.375 -6.918 1 35.09 15 TYR B C 1
ATOM 3682 O O . TYR B 1 15 ? -9.953 55.5 -6.055 1 35.09 15 TYR B O 1
ATOM 3690 N N . LEU B 1 16 ? -11.969 55.094 -6.473 1 37.59 16 LEU B N 1
ATOM 3691 C CA . LEU B 1 16 ? -12 53.938 -5.609 1 37.59 16 LEU B CA 1
ATOM 3692 C C . LEU B 1 16 ? -11.078 52.844 -6.141 1 37.59 16 LEU B C 1
ATOM 3694 O O . LEU B 1 16 ? -11.32 52.281 -7.215 1 37.59 16 LEU B O 1
ATOM 3698 N N . THR B 1 17 ? -9.836 52.906 -5.938 1 38.81 17 THR B N 1
ATOM 3699 C CA . THR B 1 17 ? -8.945 51.812 -6.242 1 38.81 17 THR B CA 1
ATOM 3700 C C . THR B 1 17 ? -9.539 50.5 -5.75 1 38.81 17 THR B C 1
ATOM 3702 O O . THR B 1 17 ? -9.5 50.188 -4.551 1 38.81 17 THR B O 1
ATOM 3705 N N . VAL B 1 18 ? -10.664 50.125 -6.246 1 45.22 18 VAL B N 1
ATOM 3706 C CA . VAL B 1 18 ? -11.008 48.719 -6.027 1 45.22 18 VAL B CA 1
ATOM 3707 C C . VAL B 1 18 ? -9.758 47.844 -6.18 1 45.22 18 VAL B C 1
ATOM 3709 O O . VAL B 1 18 ? -9.07 47.938 -7.203 1 45.22 18 VAL B O 1
ATOM 3712 N N . GLY B 1 19 ? -9.172 47.5 -5.113 1 54.25 19 GLY B N 1
ATOM 3713 C CA . GLY B 1 19 ? -7.914 46.75 -5.023 1 54.25 19 GLY B CA 1
ATOM 3714 C C . GLY B 1 19 ? -7.906 45.469 -5.84 1 54.25 19 GLY B C 1
ATOM 3715 O O . GLY B 1 19 ? -8.461 44.469 -5.418 1 54.25 19 GLY B O 1
ATOM 3716 N N . PHE B 1 20 ? -7.805 45.594 -7.145 1 68.31 20 PHE B N 1
ATOM 3717 C CA . PHE B 1 20 ? -7.613 44.469 -8.062 1 68.31 20 PHE B CA 1
ATOM 3718 C C . PHE B 1 20 ? -6.402 43.656 -7.656 1 68.31 20 PHE B C 1
ATOM 3720 O O . PHE B 1 20 ? -5.469 44.156 -7.035 1 68.31 20 PHE B O 1
ATOM 3727 N N . VAL B 1 21 ? -6.645 42.344 -7.805 1 82.12 21 VAL B N 1
ATOM 3728 C CA . VAL B 1 21 ? -5.5 41.438 -7.613 1 82.12 21 VAL B CA 1
ATOM 3729 C C . VAL B 1 21 ? -4.34 41.906 -8.492 1 82.12 21 VAL B C 1
ATOM 3731 O O . VAL B 1 21 ? -4.488 42 -9.711 1 82.12 21 VAL B O 1
ATOM 3734 N N . ASN B 1 22 ? -3.26 42.312 -7.887 1 86.94 22 ASN B N 1
ATOM 3735 C CA . ASN B 1 22 ? -2.068 42.719 -8.625 1 86.94 22 ASN B CA 1
ATOM 3736 C C . ASN B 1 22 ? -1.316 41.5 -9.172 1 86.94 22 ASN B C 1
ATOM 3738 O O . ASN B 1 22 ? -0.566 40.844 -8.445 1 86.94 22 ASN B O 1
ATOM 3742 N N . ASN B 1 23 ? -1.412 41.312 -10.406 1 92.38 23 ASN B N 1
ATOM 3743 C CA . ASN B 1 23 ? -0.855 40.125 -11.047 1 92.38 23 ASN B CA 1
ATOM 3744 C C . ASN B 1 23 ? 0.668 40.094 -10.953 1 92.38 23 ASN B C 1
ATOM 3746 O O . ASN B 1 23 ? 1.273 39.031 -10.883 1 92.38 23 ASN B O 1
ATOM 3750 N N . ASP B 1 24 ? 1.208 41.25 -10.898 1 94.81 24 ASP B N 1
ATOM 3751 C CA . ASP B 1 24 ? 2.662 41.344 -10.805 1 94.81 24 ASP B CA 1
ATOM 3752 C C . ASP B 1 24 ? 3.148 40.844 -9.445 1 94.81 24 ASP B C 1
ATOM 3754 O O . ASP B 1 24 ? 4.18 40.156 -9.359 1 94.81 24 ASP B O 1
ATOM 3758 N N . GLU B 1 25 ? 2.439 41.188 -8.438 1 96.81 25 GLU B N 1
ATOM 3759 C CA . GLU B 1 25 ? 2.797 40.719 -7.098 1 96.81 25 GLU B CA 1
ATOM 3760 C C . GLU B 1 25 ? 2.617 39.188 -6.969 1 96.81 25 GLU B C 1
ATOM 3762 O O . GLU B 1 25 ? 3.463 38.531 -6.391 1 96.81 25 GLU B O 1
ATOM 3767 N N . VAL B 1 26 ? 1.546 38.688 -7.52 1 97.94 26 VAL B N 1
ATOM 3768 C CA . VAL B 1 26 ? 1.298 37.25 -7.488 1 97.94 26 VAL B CA 1
ATOM 3769 C C . VAL B 1 26 ? 2.385 36.531 -8.273 1 97.94 26 VAL B C 1
ATOM 3771 O O . VAL B 1 26 ? 2.885 35.469 -7.844 1 97.94 26 VAL B O 1
ATOM 3774 N N . GLN B 1 27 ? 2.773 37.062 -9.414 1 98.25 27 GLN B N 1
ATOM 3775 C CA . GLN B 1 27 ? 3.836 36.469 -10.219 1 98.25 27 GLN B CA 1
ATOM 3776 C C . GLN B 1 27 ? 5.156 36.438 -9.453 1 98.25 27 GLN B C 1
ATOM 3778 O O . GLN B 1 27 ? 5.875 35.438 -9.469 1 98.25 27 GLN B O 1
ATOM 3783 N N . THR B 1 28 ? 5.449 37.594 -8.805 1 98.31 28 THR B N 1
ATOM 3784 C CA . THR B 1 28 ? 6.68 37.656 -8.031 1 98.31 28 THR B CA 1
ATOM 3785 C C . THR B 1 28 ? 6.688 36.625 -6.918 1 98.31 28 THR B C 1
ATOM 3787 O O . THR B 1 28 ? 7.68 35.906 -6.738 1 98.31 28 THR B O 1
ATOM 3790 N N . LEU B 1 29 ? 5.637 36.531 -6.246 1 98.56 29 LEU B N 1
ATOM 3791 C CA . LEU B 1 29 ? 5.512 35.594 -5.125 1 98.56 29 LEU B CA 1
ATOM 3792 C C . LEU B 1 29 ? 5.617 34.156 -5.602 1 98.56 29 LEU B C 1
ATOM 3794 O O . LEU B 1 29 ? 6.398 33.375 -5.051 1 98.56 29 LEU B O 1
ATOM 3798 N N . THR B 1 30 ? 4.875 33.781 -6.637 1 98.62 30 THR B N 1
ATOM 3799 C CA . THR B 1 30 ? 4.848 32.406 -7.109 1 98.62 30 THR B CA 1
ATOM 3800 C C . THR B 1 30 ? 6.195 32 -7.711 1 98.62 30 THR B C 1
ATOM 3802 O O . THR B 1 30 ? 6.676 30.891 -7.496 1 98.62 30 THR B O 1
ATOM 3805 N N . ARG B 1 31 ? 6.859 32.906 -8.398 1 98.44 31 ARG B N 1
ATOM 3806 C CA . ARG B 1 31 ? 8.172 32.625 -8.969 1 98.44 31 ARG B CA 1
ATOM 3807 C C . ARG B 1 31 ? 9.219 32.438 -7.875 1 98.44 31 ARG B C 1
ATOM 3809 O O . ARG B 1 31 ? 10.125 31.625 -8 1 98.44 31 ARG B O 1
ATOM 3816 N N . TYR B 1 32 ? 9.078 33.312 -6.852 1 98.56 32 TYR B N 1
ATOM 3817 C CA . TYR B 1 32 ? 10 33.188 -5.723 1 98.56 32 TYR B CA 1
ATOM 3818 C C . TYR B 1 32 ? 9.93 31.812 -5.082 1 98.56 32 TYR B C 1
ATOM 3820 O O . TYR B 1 32 ? 10.953 31.266 -4.668 1 98.56 32 TYR B O 1
ATOM 3828 N N . ILE B 1 33 ? 8.797 31.219 -5.02 1 98.75 33 ILE B N 1
ATOM 3829 C CA . ILE B 1 33 ? 8.562 29.938 -4.352 1 98.75 33 ILE B CA 1
ATOM 3830 C C . ILE B 1 33 ? 8.898 28.797 -5.297 1 98.75 33 ILE B C 1
ATOM 3832 O O . ILE B 1 33 ? 9.586 27.844 -4.918 1 98.75 33 ILE B O 1
ATOM 3836 N N . LEU B 1 34 ? 8.422 28.844 -6.574 1 98.5 34 LEU B N 1
ATOM 3837 C CA . LEU B 1 34 ? 8.422 27.688 -7.465 1 98.5 34 LEU B CA 1
ATOM 3838 C C . LEU B 1 34 ? 9.734 27.594 -8.234 1 98.5 34 LEU B C 1
ATOM 3840 O O . LEU B 1 34 ? 10.141 26.5 -8.648 1 98.5 34 LEU B O 1
ATOM 3844 N N . ARG B 1 35 ? 10.43 28.703 -8.43 1 97.5 35 ARG B N 1
ATOM 3845 C CA . ARG B 1 35 ? 11.609 28.719 -9.297 1 97.5 35 ARG B CA 1
ATOM 3846 C C . ARG B 1 35 ? 12.734 29.531 -8.656 1 97.5 35 ARG B C 1
ATOM 3848 O O . ARG B 1 35 ? 13.867 29.516 -9.156 1 97.5 35 ARG B O 1
ATOM 3855 N N . GLY B 1 36 ? 12.422 30.156 -7.602 1 97.94 36 GLY B N 1
ATOM 3856 C CA . GLY B 1 36 ? 13.383 31.078 -7 1 97.94 36 GLY B CA 1
ATOM 3857 C C . GLY B 1 36 ? 14.031 30.516 -5.75 1 97.94 36 GLY B C 1
ATOM 3858 O O . GLY B 1 36 ? 14.25 29.312 -5.637 1 97.94 36 GLY B O 1
ATOM 3859 N N . PRO B 1 37 ? 14.445 31.406 -4.855 1 97.81 37 PRO B N 1
ATOM 3860 C CA . PRO B 1 37 ? 15.273 31.031 -3.701 1 97.81 37 PRO B CA 1
ATOM 3861 C C . PRO B 1 37 ? 14.531 30.125 -2.715 1 97.81 37 PRO B C 1
ATOM 3863 O O . PRO B 1 37 ? 15.164 29.406 -1.938 1 97.81 37 PRO B O 1
ATOM 3866 N N . SER B 1 38 ? 13.242 30.141 -2.75 1 98.5 38 SER B N 1
ATOM 3867 C CA . SER B 1 38 ? 12.492 29.406 -1.734 1 98.5 38 SER B CA 1
ATOM 3868 C C . SER B 1 38 ? 12.133 28.016 -2.215 1 98.5 38 SER B C 1
ATOM 3870 O O . SER B 1 38 ? 11.516 27.234 -1.48 1 98.5 38 SER B O 1
ATOM 3872 N N . ARG B 1 39 ? 12.531 27.703 -3.422 1 98.5 39 ARG B N 1
ATOM 3873 C CA . ARG B 1 39 ? 12.188 26.391 -3.977 1 98.5 39 ARG B CA 1
ATOM 3874 C C . ARG B 1 39 ? 12.633 25.266 -3.043 1 98.5 39 ARG B C 1
ATOM 3876 O O . ARG B 1 39 ? 13.766 25.281 -2.549 1 98.5 39 ARG B O 1
ATOM 3883 N N . ASN B 1 40 ? 11.719 24.312 -2.666 1 98.31 40 ASN B N 1
ATOM 3884 C CA . ASN B 1 40 ? 11.914 23.109 -1.878 1 98.31 40 ASN B CA 1
ATOM 3885 C C . ASN B 1 40 ? 12.125 23.422 -0.4 1 98.31 40 ASN B C 1
ATOM 3887 O O . ASN B 1 40 ? 12.359 22.531 0.408 1 98.31 40 ASN B O 1
ATOM 3891 N N . SER B 1 41 ? 12.008 24.703 -0.006 1 98.62 41 SER B N 1
ATOM 3892 C CA . SER B 1 41 ? 12.289 25.062 1.382 1 98.62 41 SER B CA 1
ATOM 3893 C C . SER B 1 41 ? 11.25 24.469 2.326 1 98.62 41 SER B C 1
ATOM 3895 O O . SER B 1 41 ? 11.562 24.125 3.473 1 98.62 41 SER B O 1
ATOM 3897 N N . GLY B 1 42 ? 9.992 24.344 1.848 1 98.75 42 GLY B N 1
ATOM 3898 C CA . GLY B 1 42 ? 8.977 23.703 2.662 1 98.75 42 GLY B CA 1
ATOM 3899 C C . GLY B 1 42 ? 9.305 22.266 3 1 98.75 42 GLY B C 1
ATOM 3900 O O . GLY B 1 42 ? 9.164 21.844 4.148 1 98.75 42 GLY B O 1
ATOM 3901 N N . LEU B 1 43 ? 9.703 21.531 1.996 1 98.62 43 LEU B N 1
ATOM 3902 C CA . LEU B 1 43 ? 10.086 20.125 2.197 1 98.62 43 LEU B CA 1
ATOM 3903 C C . LEU B 1 43 ? 11.273 20.031 3.148 1 98.62 43 LEU B C 1
ATOM 3905 O O . LEU B 1 43 ? 11.305 19.156 4.02 1 98.62 43 LEU B O 1
ATOM 3909 N N . GLU B 1 44 ? 12.234 20.891 2.951 1 98.31 44 GLU B N 1
ATOM 3910 C CA . GLU B 1 44 ? 13.422 20.906 3.801 1 98.31 44 GLU B CA 1
ATOM 3911 C C . GLU B 1 44 ? 13.07 21.266 5.242 1 98.31 44 GLU B C 1
ATOM 3913 O O . GLU B 1 44 ? 13.688 20.766 6.18 1 98.31 44 GLU B O 1
ATOM 3918 N N . TRP B 1 45 ? 12.125 22.141 5.359 1 98.75 45 TRP B N 1
ATOM 3919 C CA . TRP B 1 45 ? 11.641 22.531 6.68 1 98.75 45 TRP B CA 1
ATOM 3920 C C . TRP B 1 45 ? 10.922 21.375 7.367 1 98.75 45 TRP B C 1
ATOM 3922 O O . TRP B 1 45 ? 11.039 21.203 8.578 1 98.75 45 TRP B O 1
ATOM 3932 N N . LEU B 1 46 ? 10.195 20.578 6.66 1 98.81 46 LEU B N 1
ATOM 3933 C CA . LEU B 1 46 ? 9.367 19.484 7.172 1 98.81 46 LEU B CA 1
ATOM 3934 C C . LEU B 1 46 ? 10.219 18.297 7.598 1 98.81 46 LEU B C 1
ATOM 3936 O O . LEU B 1 46 ? 9.906 17.609 8.57 1 98.81 46 LEU B O 1
ATOM 3940 N N . GLU B 1 47 ? 11.281 18.016 6.898 1 98.62 47 GLU B N 1
ATOM 3941 C CA . GLU B 1 47 ? 12.086 16.812 7.023 1 98.62 47 GLU B CA 1
ATOM 3942 C C . GLU B 1 47 ? 12.539 16.594 8.461 1 98.62 47 GLU B C 1
ATOM 3944 O O . GLU B 1 47 ? 12.242 15.555 9.062 1 98.62 47 GLU B O 1
ATOM 3949 N N . PRO B 1 48 ? 13.242 17.531 9.117 1 98.44 48 PRO B N 1
ATOM 3950 C CA . PRO B 1 48 ? 13.672 17.266 10.492 1 98.44 48 PRO B CA 1
ATOM 3951 C C . PRO B 1 48 ? 12.5 17.109 11.453 1 98.44 48 PRO B C 1
ATOM 3953 O O . PRO B 1 48 ? 12.586 16.344 12.43 1 98.44 48 PRO B O 1
ATOM 3956 N N . LEU B 1 49 ? 11.391 17.797 11.195 1 98.62 49 LEU B N 1
ATOM 3957 C CA . LEU B 1 49 ? 10.227 17.703 12.07 1 98.62 49 LEU B CA 1
ATOM 3958 C C . LEU B 1 49 ? 9.664 16.281 12.07 1 98.62 49 LEU B C 1
ATOM 3960 O O . LEU B 1 49 ? 9.477 15.688 13.133 1 98.62 49 LEU B O 1
ATOM 3964 N N . VAL B 1 50 ? 9.484 15.734 10.938 1 98.44 50 VAL B N 1
ATOM 3965 C CA . VAL B 1 50 ? 8.797 14.453 10.867 1 98.44 50 VAL B CA 1
ATOM 3966 C C . VAL B 1 50 ? 9.797 13.32 11.102 1 98.44 50 VAL B C 1
ATOM 3968 O O . VAL B 1 50 ? 9.445 12.281 11.672 1 98.44 50 VAL B O 1
ATOM 3971 N N . ASP B 1 51 ? 11.055 13.477 10.68 1 98.44 51 ASP B N 1
ATOM 3972 C CA . ASP B 1 51 ? 12.047 12.422 10.852 1 98.44 51 ASP B CA 1
ATOM 3973 C C . ASP B 1 51 ? 12.484 12.305 12.305 1 98.44 51 ASP B C 1
ATOM 3975 O O . ASP B 1 51 ? 12.719 11.203 12.805 1 98.44 51 ASP B O 1
ATOM 3979 N N . ASP B 1 52 ? 12.578 13.422 12.969 1 98 52 ASP B N 1
ATOM 3980 C CA . ASP B 1 52 ? 13.172 13.406 14.305 1 98 52 ASP B CA 1
ATOM 3981 C C . ASP B 1 52 ? 12.125 13.117 15.375 1 98 52 ASP B C 1
ATOM 3983 O O . ASP B 1 52 ? 12.43 12.523 16.406 1 98 52 ASP B O 1
ATOM 3987 N N . PHE B 1 53 ? 10.867 13.492 15.133 1 98 53 PHE B N 1
ATOM 3988 C CA . PHE B 1 53 ? 9.867 13.359 16.188 1 98 53 PHE B CA 1
ATOM 3989 C C . PHE B 1 53 ? 8.875 12.258 15.852 1 98 53 PHE B C 1
ATOM 3991 O O . PHE B 1 53 ? 8.188 11.75 16.734 1 98 53 PHE B O 1
ATOM 3998 N N . GLY B 1 54 ? 8.758 11.883 14.547 1 97.44 54 GLY B N 1
ATOM 3999 C CA . GLY B 1 54 ? 7.777 10.883 14.164 1 97.44 54 GLY B CA 1
ATOM 4000 C C . GLY B 1 54 ? 6.352 11.398 14.203 1 97.44 54 GLY B C 1
ATOM 4001 O O . GLY B 1 54 ? 6.098 12.562 13.891 1 97.44 54 GLY B O 1
ATOM 4002 N N . HIS B 1 55 ? 5.453 10.492 14.445 1 97.62 55 HIS B N 1
ATOM 4003 C CA . HIS B 1 55 ? 4.059 10.898 14.578 1 97.62 55 HIS B CA 1
ATOM 4004 C C . HIS B 1 55 ? 3.859 11.805 15.789 1 97.62 55 HIS B C 1
ATOM 4006 O O . HIS B 1 55 ? 4.645 11.766 16.734 1 97.62 55 HIS B O 1
ATOM 4012 N N . ARG B 1 56 ? 2.863 12.531 15.688 1 98.56 56 ARG B N 1
ATOM 4013 C CA . ARG B 1 56 ? 2.57 13.539 16.703 1 98.56 56 ARG B CA 1
ATOM 4014 C C . ARG B 1 56 ? 1.172 13.344 17.281 1 98.56 56 ARG B C 1
ATOM 4016 O O . ARG B 1 56 ? 0.328 14.234 17.188 1 98.56 56 ARG B O 1
ATOM 4023 N N . MET B 1 57 ? 1.032 12.203 17.922 1 98.19 57 MET B N 1
ATOM 4024 C CA . MET B 1 57 ? -0.248 11.844 18.516 1 98.19 57 MET B CA 1
ATOM 4025 C C . MET B 1 57 ? -0.562 12.734 19.719 1 98.19 57 MET B C 1
ATOM 4027 O O . MET B 1 57 ? 0.323 13.031 20.516 1 98.19 57 MET B O 1
ATOM 4031 N N . LEU B 1 58 ? -1.794 13.156 19.734 1 98.62 58 LEU B N 1
ATOM 4032 C CA . LEU B 1 58 ? -2.275 13.984 20.844 1 98.62 58 LEU B CA 1
ATOM 4033 C C . LEU B 1 58 ? -1.934 13.352 22.188 1 98.62 58 LEU B C 1
ATOM 4035 O O . LEU B 1 58 ? -2.109 12.148 22.375 1 98.62 58 LEU B O 1
ATOM 4039 N N . CYS B 1 59 ? -1.41 14.141 23.125 1 98.56 59 CYS B N 1
ATOM 4040 C CA . CYS B 1 59 ? -1.121 13.805 24.516 1 98.56 59 CYS B CA 1
ATOM 4041 C C . CYS B 1 59 ? 0.141 12.953 24.609 1 98.56 59 CYS B C 1
ATOM 4043 O O . CYS B 1 59 ? 0.427 12.383 25.672 1 98.56 59 CYS B O 1
ATOM 4045 N N . ARG B 1 60 ? 0.887 12.828 23.594 1 98 60 ARG B N 1
ATOM 4046 C CA . ARG B 1 60 ? 2.188 12.164 23.641 1 98 60 ARG B CA 1
ATOM 4047 C C . ARG B 1 60 ? 3.318 13.188 23.688 1 98 60 ARG B C 1
ATOM 4049 O O . ARG B 1 60 ? 3.16 14.32 23.25 1 98 60 ARG B O 1
ATOM 4056 N N . LYS B 1 61 ? 4.438 12.719 24.219 1 97.38 61 LYS B N 1
ATOM 4057 C CA . LYS B 1 61 ? 5.617 13.578 24.344 1 97.38 61 LYS B CA 1
ATOM 4058 C C . LYS B 1 61 ? 6.102 14.039 22.969 1 97.38 61 LYS B C 1
ATOM 4060 O O . LYS B 1 61 ? 6.609 15.148 22.828 1 97.38 61 LYS B O 1
ATOM 4065 N N . SER B 1 62 ? 5.969 13.25 21.969 1 97.62 62 SER B N 1
ATOM 4066 C CA . SER B 1 62 ? 6.422 13.586 20.625 1 97.62 62 SER B CA 1
ATOM 4067 C C . SER B 1 62 ? 5.738 14.852 20.109 1 97.62 62 SER B C 1
ATOM 4069 O O . SER B 1 62 ? 6.383 15.703 19.5 1 97.62 62 SER B O 1
ATOM 4071 N N . LEU B 1 63 ? 4.445 14.992 20.344 1 98.75 63 LEU B N 1
ATOM 4072 C CA . LEU B 1 63 ? 3.721 16.188 19.906 1 98.75 63 LEU B CA 1
ATOM 4073 C C . LEU B 1 63 ? 4.242 17.438 20.609 1 98.75 63 LEU B C 1
ATOM 4075 O O . LEU B 1 63 ? 4.551 18.438 19.969 1 98.75 63 LEU B O 1
ATOM 4079 N N . GLU B 1 64 ? 4.34 17.375 21.875 1 98.75 64 GLU B N 1
ATOM 4080 C CA . GLU B 1 64 ? 4.727 18.562 22.641 1 98.75 64 GLU B CA 1
ATOM 4081 C C . GLU B 1 64 ? 6.172 18.953 22.344 1 98.75 64 GLU B C 1
ATOM 4083 O O . GLU B 1 64 ? 6.496 20.141 22.266 1 98.75 64 GLU B O 1
ATOM 4088 N N . ASP B 1 65 ? 7.07 17.953 22.203 1 98.69 65 ASP B N 1
ATOM 4089 C CA . ASP B 1 65 ? 8.445 18.234 21.797 1 98.69 65 ASP B CA 1
ATOM 4090 C C . ASP B 1 65 ? 8.484 18.859 20.406 1 98.69 65 ASP B C 1
ATOM 4092 O O . ASP B 1 65 ? 9.273 19.781 20.156 1 98.69 65 ASP B O 1
ATOM 4096 N N . ALA B 1 66 ? 7.68 18.344 19.531 1 98.88 66 ALA B N 1
ATOM 4097 C CA . ALA B 1 66 ? 7.602 18.891 18.172 1 98.88 66 ALA B CA 1
ATOM 4098 C C . ALA B 1 66 ? 7.094 20.328 18.203 1 98.88 66 ALA B C 1
ATOM 4100 O O . ALA B 1 66 ? 7.543 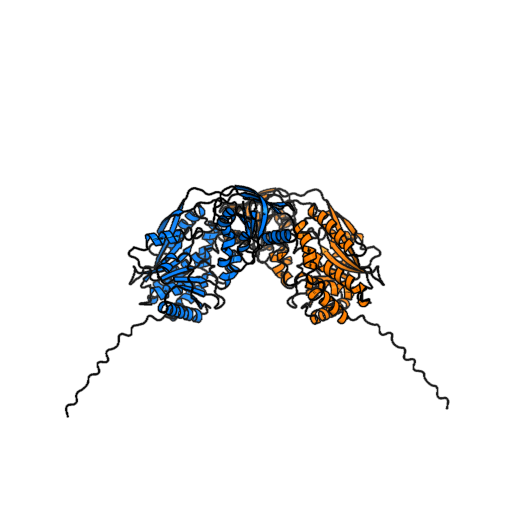21.172 17.406 1 98.88 66 ALA B O 1
ATOM 4101 N N . ILE B 1 67 ? 6.141 20.594 19.031 1 98.94 67 ILE B N 1
ATOM 4102 C CA . ILE B 1 67 ? 5.629 21.953 19.188 1 98.94 67 ILE B CA 1
ATOM 4103 C C . ILE B 1 67 ? 6.754 22.891 19.641 1 98.94 67 ILE B C 1
ATOM 4105 O O . ILE B 1 67 ? 6.961 23.953 19.047 1 98.94 67 ILE B O 1
ATOM 4109 N N . ASP B 1 68 ? 7.492 22.484 20.656 1 98.94 68 ASP B N 1
ATOM 4110 C CA . ASP B 1 68 ? 8.609 23.297 21.141 1 98.94 68 ASP B CA 1
ATOM 4111 C C . ASP B 1 68 ? 9.633 23.531 20.047 1 98.94 68 ASP B C 1
ATOM 4113 O O . ASP B 1 68 ? 10.117 24.641 19.859 1 98.94 68 ASP B O 1
ATOM 4117 N N . PHE B 1 69 ? 9.961 22.5 19.375 1 98.88 69 PHE B N 1
ATOM 4118 C CA . PHE B 1 69 ? 10.906 22.562 18.266 1 98.88 69 PHE B CA 1
ATOM 4119 C C . PHE B 1 69 ? 10.438 23.562 17.219 1 98.88 69 PHE B C 1
ATOM 4121 O O . PHE B 1 69 ? 11.219 24.375 16.734 1 98.88 69 PHE B O 1
ATOM 4128 N N . THR B 1 70 ? 9.18 23.438 16.844 1 98.94 70 THR B N 1
ATOM 4129 C CA . THR B 1 70 ? 8.594 24.297 15.812 1 98.94 70 THR B CA 1
ATOM 4130 C C . THR B 1 70 ? 8.57 25.75 16.281 1 98.94 70 THR B C 1
ATOM 4132 O O . THR B 1 70 ? 8.922 26.656 15.516 1 98.94 70 THR B O 1
ATOM 4135 N N . VAL B 1 71 ? 8.211 26.016 17.453 1 98.94 71 VAL B N 1
ATOM 4136 C CA . VAL B 1 71 ? 8.133 27.359 18 1 98.94 71 VAL B CA 1
ATOM 4137 C C . VAL B 1 71 ? 9.508 28.016 17.953 1 98.94 71 VAL B C 1
ATOM 4139 O O . VAL B 1 71 ? 9.641 29.188 17.547 1 98.94 71 VAL B O 1
ATOM 4142 N N . GLU B 1 72 ? 10.484 27.312 18.344 1 98.81 72 GLU B N 1
ATOM 4143 C CA . GLU B 1 72 ? 11.844 27.844 18.344 1 98.81 72 GLU B CA 1
ATOM 4144 C C . GLU B 1 72 ? 12.273 28.203 16.922 1 98.81 72 GLU B C 1
ATOM 4146 O O . GLU B 1 72 ? 12.875 29.266 16.703 1 98.81 72 GLU B O 1
ATOM 4151 N N . ARG B 1 73 ? 11.961 27.406 16.016 1 98.69 73 ARG B N 1
ATOM 4152 C CA . ARG B 1 73 ? 12.312 27.656 14.633 1 98.69 73 ARG B CA 1
ATOM 4153 C C . ARG B 1 73 ? 11.586 28.891 14.102 1 98.69 73 ARG B C 1
ATOM 4155 O O . ARG B 1 73 ? 12.164 29.688 13.359 1 98.69 73 ARG B O 1
ATOM 4162 N N . LEU B 1 74 ? 10.352 28.969 14.461 1 98.94 74 LEU B N 1
ATOM 4163 C CA . LEU B 1 74 ? 9.57 30.125 14.016 1 98.94 74 LEU B CA 1
ATOM 4164 C C . LEU B 1 74 ? 10.117 31.422 14.602 1 98.94 74 LEU B C 1
ATOM 4166 O O . LEU B 1 74 ? 10.141 32.438 13.922 1 98.94 74 LEU B O 1
ATOM 4170 N N . ARG B 1 75 ? 10.539 31.406 15.82 1 98.81 75 ARG B N 1
ATOM 4171 C CA . ARG B 1 75 ? 11.172 32.562 16.438 1 98.81 75 ARG B CA 1
ATOM 4172 C C . ARG B 1 75 ? 12.453 32.938 15.703 1 98.81 75 ARG B C 1
ATOM 4174 O O . ARG B 1 75 ? 12.695 34.125 15.438 1 98.81 75 ARG B O 1
ATOM 4181 N N . GLN B 1 76 ? 13.211 31.969 15.383 1 98.5 76 GLN B N 1
ATOM 4182 C CA . GLN B 1 76 ? 14.469 32.188 14.68 1 98.5 76 GLN B CA 1
ATOM 4183 C C . GLN B 1 76 ? 14.219 32.781 13.289 1 98.5 76 GLN B C 1
ATOM 4185 O O . GLN B 1 76 ? 15.039 33.531 12.773 1 98.5 76 GLN B O 1
ATOM 4190 N N . ASP B 1 77 ? 13.094 32.406 12.742 1 98.38 77 ASP B N 1
ATOM 4191 C CA . ASP B 1 77 ? 12.727 32.938 11.43 1 98.38 77 ASP B CA 1
ATOM 4192 C C . ASP B 1 77 ? 12.359 34.406 11.492 1 98.38 77 ASP B C 1
ATOM 4194 O O . ASP B 1 77 ? 12.312 35.094 10.461 1 98.38 77 ASP B O 1
ATOM 4198 N N . GLY B 1 78 ? 11.992 34.938 12.648 1 98.25 78 GLY B N 1
ATOM 4199 C CA . GLY B 1 78 ? 11.734 36.344 12.828 1 98.25 78 GLY B CA 1
ATOM 4200 C C . GLY B 1 78 ? 10.266 36.719 12.719 1 98.25 78 GLY B C 1
ATOM 4201 O O . GLY B 1 78 ? 9.914 37.875 12.523 1 98.25 78 GLY B O 1
ATOM 4202 N N . PHE B 1 79 ? 9.43 35.75 12.844 1 98.88 79 PHE B N 1
ATOM 4203 C CA . PHE B 1 79 ? 8 36.031 12.789 1 98.88 79 PHE B CA 1
ATOM 4204 C C . PHE B 1 79 ? 7.559 36.812 14.023 1 98.88 79 PHE B C 1
ATOM 4206 O O . PHE B 1 79 ? 8.227 36.781 15.062 1 98.88 79 PHE B O 1
ATOM 4213 N N . ASP B 1 80 ? 6.484 37.562 13.883 1 98.5 80 ASP B N 1
ATOM 4214 C CA . ASP B 1 80 ? 5.898 38.312 14.984 1 98.5 80 ASP B CA 1
ATOM 4215 C C . ASP B 1 80 ? 4.984 37.406 15.828 1 98.5 80 ASP B C 1
ATOM 4217 O O . ASP B 1 80 ? 4.387 36.469 15.32 1 98.5 80 ASP B O 1
ATOM 4221 N N . ASN B 1 81 ? 4.938 37.688 17.141 1 98.5 81 ASN B N 1
ATOM 4222 C CA . ASN B 1 81 ? 3.945 37.125 18.047 1 98.5 81 ASN B CA 1
ATOM 4223 C C . ASN B 1 81 ? 3.998 35.594 18.078 1 98.5 81 ASN B C 1
ATOM 4225 O O . ASN B 1 81 ? 2.961 34.938 18.016 1 98.5 81 ASN B O 1
ATOM 4229 N N . VAL B 1 82 ? 5.207 35.062 17.984 1 98.88 82 VAL B N 1
ATOM 4230 C CA . VAL B 1 82 ? 5.348 33.594 18.047 1 98.88 82 VAL B CA 1
ATOM 4231 C C . VAL B 1 82 ? 5.074 33.125 19.469 1 98.88 82 VAL B C 1
ATOM 4233 O O . VAL B 1 82 ? 5.777 33.5 20.406 1 98.88 82 VAL B O 1
ATOM 4236 N N . HIS B 1 83 ? 4.004 32.312 19.656 1 98.88 83 HIS B N 1
ATOM 4237 C CA . HIS B 1 83 ? 3.674 31.766 20.969 1 98.88 83 HIS B CA 1
ATOM 4238 C C . HIS B 1 83 ? 2.746 30.562 20.859 1 98.88 83 HIS B C 1
ATOM 4240 O O . HIS B 1 83 ? 2.291 30.219 19.766 1 98.88 83 HIS B O 1
ATOM 4246 N N . THR B 1 84 ? 2.598 29.875 21.969 1 98.94 84 THR B N 1
ATOM 4247 C CA . THR B 1 84 ? 1.628 28.781 22.047 1 98.94 84 THR B CA 1
ATOM 4248 C C . THR B 1 84 ? 0.43 29.188 22.906 1 98.94 84 THR B C 1
ATOM 4250 O O . THR B 1 84 ? 0.532 30.094 23.734 1 98.94 84 THR B O 1
ATOM 4253 N N . GLU B 1 85 ? -0.694 28.672 22.594 1 98.81 85 GLU B N 1
ATOM 4254 C CA . GLU B 1 85 ? -1.878 28.766 23.453 1 98.81 85 GLU B CA 1
ATOM 4255 C C . GLU B 1 85 ? -2.389 27.391 23.859 1 98.81 85 GLU B C 1
ATOM 4257 O O . GLU B 1 85 ? -2.586 26.516 23 1 98.81 85 GLU B O 1
ATOM 4262 N N . GLU B 1 86 ? -2.615 27.219 25.109 1 98.62 86 GLU B N 1
ATOM 4263 C CA . GLU B 1 86 ? -3.043 25.938 25.641 1 98.62 86 GLU B CA 1
ATOM 4264 C C . GLU B 1 86 ? -4.457 25.594 25.188 1 98.62 86 GLU B C 1
ATOM 4266 O O . GLU B 1 86 ? -5.316 26.469 25.094 1 98.62 86 GLU B O 1
ATOM 4271 N N . ALA B 1 87 ? -4.648 24.391 24.875 1 98.62 87 ALA B N 1
ATOM 4272 C CA . ALA B 1 87 ? -5.949 23.75 24.703 1 98.62 87 ALA B CA 1
ATOM 4273 C C . ALA B 1 87 ? -6.152 22.625 25.703 1 98.62 87 ALA B C 1
ATOM 4275 O O . ALA B 1 87 ? -5.609 21.531 25.547 1 98.62 87 ALA B O 1
ATOM 4276 N N . PRO B 1 88 ? -6.938 22.797 26.734 1 98.31 88 PRO B N 1
ATOM 4277 C CA . PRO B 1 88 ? -7.074 21.812 27.812 1 98.31 88 PRO B CA 1
ATOM 4278 C C . PRO B 1 88 ? -8.164 20.781 27.547 1 98.31 88 PRO B C 1
ATOM 4280 O O . PRO B 1 88 ? -8.898 20.906 26.547 1 98.31 88 PRO B O 1
ATOM 4283 N N . ASN B 1 89 ? -8.227 19.781 28.359 1 97.88 89 ASN B N 1
ATOM 4284 C CA . ASN B 1 89 ? -9.258 18.766 28.391 1 97.88 89 ASN B CA 1
ATOM 4285 C C . ASN B 1 89 ? -9.344 18 27.078 1 97.88 89 ASN B C 1
ATOM 4287 O O . ASN B 1 89 ? -10.438 17.766 26.547 1 97.88 89 ASN B O 1
ATOM 4291 N N . MET B 1 90 ? -8.164 17.688 26.516 1 98.19 90 MET B N 1
ATOM 4292 C CA . MET B 1 90 ? -8.086 16.938 25.266 1 98.19 90 MET B CA 1
ATOM 4293 C C . MET B 1 90 ? -8.172 15.438 25.516 1 98.19 90 MET B C 1
ATOM 4295 O O . MET B 1 90 ? -7.625 14.938 26.5 1 98.19 90 MET B O 1
ATOM 4299 N N . PRO B 1 91 ? -8.93 14.719 24.625 1 97 91 PRO B N 1
ATOM 4300 C CA . PRO B 1 91 ? -8.961 13.266 24.812 1 97 91 PRO B CA 1
ATOM 4301 C C . PRO B 1 91 ? -7.574 12.633 24.734 1 97 91 PRO B C 1
ATOM 4303 O O . PRO B 1 91 ? -6.742 13.055 23.922 1 97 91 PRO B O 1
ATOM 4306 N N . ASN B 1 92 ? -7.336 11.648 25.547 1 98.19 92 ASN B N 1
ATOM 4307 C CA . ASN B 1 92 ? -6.082 10.914 25.656 1 98.19 92 ASN B CA 1
ATOM 4308 C C . ASN B 1 92 ? -6.301 9.414 25.484 1 98.19 92 ASN B C 1
ATOM 4310 O O . ASN B 1 92 ? -7.043 8.797 26.25 1 98.19 92 ASN B O 1
ATOM 4314 N N . TRP B 1 93 ? -5.754 8.828 24.453 1 98 93 TRP B N 1
ATOM 4315 C CA . TRP B 1 93 ? -5.938 7.426 24.094 1 98 93 TRP B CA 1
ATOM 4316 C C . TRP B 1 93 ? -4.621 6.793 23.656 1 98 93 TRP B C 1
ATOM 4318 O O . TRP B 1 93 ? -3.82 7.43 22.969 1 98 93 TRP B O 1
ATOM 4328 N N . GLU B 1 94 ? -4.387 5.594 24.078 1 97.75 94 GLU B N 1
ATOM 4329 C CA . GLU B 1 94 ? -3.154 4.887 23.734 1 97.75 94 GLU B CA 1
ATOM 4330 C C . GLU B 1 94 ? -3.455 3.535 23.094 1 97.75 94 GLU B C 1
ATOM 4332 O O . GLU B 1 94 ? -4.195 2.725 23.656 1 97.75 94 GLU B O 1
ATOM 4337 N N . ARG B 1 95 ? -2.881 3.314 21.922 1 97.88 95 ARG B N 1
ATOM 4338 C CA . ARG B 1 95 ? -3.053 2.039 21.219 1 97.88 95 ARG B CA 1
ATOM 4339 C C . ARG B 1 95 ? -2.279 0.928 21.922 1 97.88 95 ARG B C 1
ATOM 4341 O O . ARG B 1 95 ? -1.135 1.124 22.344 1 97.88 95 ARG B O 1
ATOM 4348 N N . GLY B 1 96 ? -2.914 -0.213 22.062 1 97.56 96 GLY B N 1
ATOM 4349 C CA . GLY B 1 96 ? -2.268 -1.388 22.625 1 97.56 96 GLY B CA 1
ATOM 4350 C C . GLY B 1 96 ? -2 -2.471 21.609 1 97.56 96 GLY B C 1
ATOM 4351 O O . GLY B 1 96 ? -2.105 -2.23 20.391 1 97.56 96 GLY B O 1
ATOM 4352 N N . GLU B 1 97 ? -1.486 -3.617 22.078 1 96.75 97 GLU B N 1
ATOM 4353 C CA . GLU B 1 97 ? -1.305 -4.785 21.219 1 96.75 97 GLU B CA 1
ATOM 4354 C C . GLU B 1 97 ? -2.639 -5.469 20.922 1 96.75 97 GLU B C 1
ATOM 4356 O O . GLU B 1 97 ? -2.896 -6.57 21.422 1 96.75 97 GLU B O 1
ATOM 4361 N N . ASP B 1 98 ? -3.414 -4.852 20.109 1 98.62 98 ASP B N 1
ATOM 4362 C CA . ASP B 1 98 ? -4.754 -5.309 19.766 1 98.62 98 ASP B CA 1
ATOM 4363 C C . ASP B 1 98 ? -4.695 -6.43 18.719 1 98.62 98 ASP B C 1
ATOM 4365 O O . ASP B 1 98 ? -3.859 -6.398 17.812 1 98.62 98 ASP B O 1
ATOM 4369 N N . THR B 1 99 ? -5.559 -7.441 18.875 1 98.62 99 THR B N 1
ATOM 4370 C CA . THR B 1 99 ? -5.574 -8.531 17.906 1 98.62 99 THR B CA 1
ATOM 4371 C C . THR B 1 99 ? -7.008 -8.883 17.516 1 98.62 99 THR B C 1
ATOM 4373 O O . THR B 1 99 ? -7.918 -8.805 18.344 1 98.62 99 THR B O 1
ATOM 4376 N N . VAL B 1 100 ? -7.223 -9.172 16.297 1 98.88 100 VAL B N 1
ATOM 4377 C CA . VAL B 1 100 ? -8.445 -9.758 15.758 1 98.88 100 VAL B CA 1
ATOM 4378 C C . VAL B 1 100 ? -8.102 -11.023 14.977 1 98.88 100 VAL B C 1
ATOM 4380 O O . VAL B 1 100 ? -7.223 -11.016 14.109 1 98.88 100 VAL B O 1
ATOM 4383 N N . THR B 1 101 ? -8.758 -12.133 15.305 1 98.88 101 THR B N 1
ATOM 4384 C CA . THR B 1 101 ? -8.469 -13.414 14.672 1 98.88 101 THR B CA 1
ATOM 4385 C C . THR B 1 101 ? -9.742 -14.055 14.141 1 98.88 101 THR B C 1
ATOM 4387 O O . THR B 1 101 ? -10.734 -14.172 14.867 1 98.88 101 THR B O 1
ATOM 4390 N N . LEU B 1 102 ? -9.758 -14.352 12.898 1 98.88 102 LEU B N 1
ATOM 4391 C CA . LEU B 1 102 ? -10.781 -15.242 12.359 1 98.88 102 LEU B CA 1
ATOM 4392 C C . LEU B 1 102 ? -10.547 -16.672 12.812 1 98.88 102 LEU B C 1
ATOM 4394 O O . LEU B 1 102 ? -9.547 -17.297 12.438 1 98.88 102 LEU B O 1
ATOM 4398 N N . LEU B 1 103 ? -11.422 -17.203 13.523 1 98.81 103 LEU B N 1
ATOM 4399 C CA . LEU B 1 103 ? -11.281 -18.547 14.086 1 98.81 103 LEU B CA 1
ATOM 4400 C C . LEU B 1 103 ? -11.883 -19.578 13.148 1 98.81 103 LEU B C 1
ATOM 4402 O O . LEU B 1 103 ? -11.375 -20.703 13.055 1 98.81 103 LEU B O 1
ATOM 4406 N N . GLU B 1 104 ? -13 -19.234 12.578 1 98.25 104 GLU B N 1
ATOM 4407 C CA . GLU B 1 104 ? -13.68 -20.047 11.57 1 98.25 104 GLU B CA 1
ATOM 4408 C C . GLU B 1 104 ? -14.023 -19.203 10.336 1 98.25 104 GLU B C 1
ATOM 4410 O O . GLU B 1 104 ? -14.391 -18.031 10.461 1 98.25 104 GLU B O 1
ATOM 4415 N N . PRO B 1 105 ? -13.906 -19.75 9.219 1 97.56 105 PRO B N 1
ATOM 4416 C CA . PRO B 1 105 ? -13.695 -21.156 8.883 1 97.56 105 PRO B CA 1
ATOM 4417 C C . PRO B 1 105 ? -12.227 -21.562 8.992 1 97.56 105 PRO B C 1
ATOM 4419 O O . PRO B 1 105 ? -11.914 -22.766 8.914 1 97.56 105 PRO B O 1
ATOM 4422 N N . ARG B 1 106 ? -11.344 -20.641 9.109 1 94.88 106 ARG B N 1
ATOM 4423 C CA . ARG B 1 106 ? -9.953 -20.984 9.359 1 94.88 106 ARG B CA 1
ATOM 4424 C C . ARG B 1 106 ? -9.297 -19.984 10.305 1 94.88 106 ARG B C 1
ATOM 4426 O O . ARG B 1 106 ? -9.773 -18.844 10.438 1 94.88 106 ARG B O 1
ATOM 4433 N N . ASN B 1 107 ? -8.203 -20.438 10.906 1 96.62 107 ASN B N 1
ATOM 4434 C CA . ASN B 1 107 ? -7.461 -19.594 11.828 1 96.62 107 ASN B CA 1
ATOM 4435 C C . ASN B 1 107 ? -6.605 -18.562 11.078 1 96.62 107 ASN B C 1
ATOM 4437 O O . ASN B 1 107 ? -5.641 -18.938 10.406 1 96.62 107 ASN B O 1
ATOM 4441 N N . LEU B 1 108 ? -6.984 -17.328 11.172 1 97.5 108 LEU B N 1
ATOM 4442 C CA . LEU B 1 108 ? -6.297 -16.25 10.461 1 97.5 108 LEU B CA 1
ATOM 4443 C C . LEU B 1 108 ? -6.23 -14.992 11.328 1 97.5 108 LEU B C 1
ATOM 4445 O O . LEU B 1 108 ? -7.266 -14.414 11.664 1 97.5 108 LEU B O 1
ATOM 4449 N N . LYS B 1 109 ? -4.996 -14.641 11.75 1 97.69 109 LYS B N 1
ATOM 4450 C CA . LYS B 1 109 ? -4.82 -13.328 12.375 1 97.69 109 LYS B CA 1
ATOM 4451 C C . LYS B 1 109 ? -5.02 -12.211 11.359 1 97.69 109 LYS B C 1
ATOM 4453 O O . LYS B 1 109 ? -4.297 -12.133 10.359 1 97.69 109 LYS B O 1
ATOM 4458 N N . LEU B 1 110 ? -5.949 -11.312 11.578 1 98.5 110 LEU B N 1
ATOM 4459 C CA . LEU B 1 110 ? -6.281 -10.25 10.633 1 98.5 110 LEU B CA 1
ATOM 4460 C C . LEU B 1 110 ? -5.391 -9.031 10.852 1 98.5 110 LEU B C 1
ATOM 4462 O O . LEU B 1 110 ? -4.934 -8.781 11.969 1 98.5 110 LEU B O 1
ATOM 4466 N N . ASN B 1 111 ? -5.07 -8.391 9.766 1 97.44 111 ASN B N 1
ATOM 4467 C CA . ASN B 1 111 ? -4.32 -7.137 9.781 1 97.44 111 ASN B CA 1
ATOM 4468 C C . ASN B 1 111 ? -5.223 -5.949 10.102 1 97.44 111 ASN B C 1
ATOM 4470 O O . ASN B 1 111 ? -5.926 -5.445 9.219 1 97.44 111 ASN B O 1
ATOM 4474 N N . ILE B 1 112 ? -5.133 -5.418 11.359 1 98.5 112 ILE B N 1
ATOM 4475 C CA . ILE B 1 112 ? -6.117 -4.43 11.781 1 98.5 112 ILE B CA 1
ATOM 4476 C C . ILE B 1 112 ? -5.406 -3.203 12.352 1 98.5 112 ILE B C 1
ATOM 4478 O O . ILE B 1 112 ? -4.219 -3.264 12.68 1 98.5 112 ILE B O 1
ATOM 4482 N N . LEU B 1 113 ? -6.109 -2.125 12.328 1 98.5 113 LEU B N 1
ATOM 4483 C CA . LEU B 1 113 ? -5.848 -0.988 13.203 1 98.5 113 LEU B CA 1
ATOM 4484 C C . LEU B 1 113 ? -7.078 -0.644 14.039 1 98.5 113 LEU B C 1
ATOM 4486 O O . LEU B 1 113 ? -8.164 -0.442 13.492 1 98.5 113 LEU B O 1
ATOM 4490 N N . THR B 1 114 ? -6.859 -0.618 15.266 1 98.38 114 THR B N 1
ATOM 4491 C CA . THR B 1 114 ? -7.961 -0.302 16.172 1 98.38 114 THR B CA 1
ATOM 4492 C C . THR B 1 114 ? -8.469 1.117 15.93 1 98.38 114 THR B C 1
ATOM 4494 O O . THR B 1 114 ? -7.68 2.029 15.672 1 98.38 114 THR B O 1
ATOM 4497 N N . ILE B 1 115 ? -9.773 1.249 16 1 98.19 115 ILE B N 1
ATOM 4498 C CA . ILE B 1 115 ? -10.391 2.566 15.898 1 98.19 115 ILE B CA 1
ATOM 4499 C C . ILE B 1 115 ? -10.102 3.373 17.156 1 98.19 115 ILE B C 1
ATOM 4501 O O . ILE B 1 115 ? -10.156 2.838 18.266 1 98.19 115 ILE B O 1
ATOM 4505 N N . GLY B 1 116 ? -9.758 4.59 16.984 1 97.31 116 GLY B N 1
ATOM 4506 C CA . GLY B 1 116 ? -9.344 5.438 18.094 1 97.31 116 GLY B CA 1
ATOM 4507 C C . GLY B 1 116 ? -10.43 5.641 19.125 1 97.31 116 GLY B C 1
ATOM 4508 O O . GLY B 1 116 ? -11.609 5.789 18.781 1 97.31 116 GLY B O 1
ATOM 4509 N N . GLY B 1 117 ? -10.062 5.594 20.375 1 97.31 117 GLY B N 1
ATOM 4510 C CA . GLY B 1 117 ? -10.945 5.965 21.469 1 97.31 117 GLY B CA 1
ATOM 4511 C C . GLY B 1 117 ? -11.609 4.773 22.125 1 97.31 117 GLY B C 1
ATOM 4512 O O . GLY B 1 117 ? -12.312 4.926 23.141 1 97.31 117 GLY B O 1
ATOM 4513 N N . VAL B 1 118 ? -11.375 3.566 21.625 1 98.12 118 VAL B N 1
ATOM 4514 C CA . VAL B 1 118 ? -12.062 2.414 22.203 1 98.12 118 VAL B CA 1
ATOM 4515 C C . VAL B 1 118 ? -11.352 1.979 23.484 1 98.12 118 VAL B C 1
ATOM 4517 O O . VAL B 1 118 ? -10.148 2.213 23.656 1 98.12 118 VAL B O 1
ATOM 4520 N N . ASP B 1 119 ? -12.078 1.366 24.359 1 98.31 119 ASP B N 1
ATOM 4521 C CA . ASP B 1 119 ? -11.578 0.799 25.594 1 98.31 119 ASP B CA 1
ATOM 4522 C C . ASP B 1 119 ? -11.203 -0.671 25.422 1 98.31 119 ASP B C 1
ATOM 4524 O O . ASP B 1 119 ? -11.602 -1.307 24.453 1 98.31 119 ASP B O 1
ATOM 4528 N N . PRO B 1 120 ? -10.414 -1.192 26.406 1 98.5 120 PRO B N 1
ATOM 4529 C CA . PRO B 1 120 ? -10.102 -2.621 26.344 1 98.5 120 PRO B CA 1
ATOM 4530 C C . PRO B 1 120 ? -11.344 -3.502 26.359 1 98.5 120 PRO B C 1
ATOM 4532 O O . PRO B 1 120 ? -12.305 -3.199 27.078 1 98.5 120 PRO B O 1
ATOM 4535 N N . ALA B 1 121 ? -11.328 -4.477 25.594 1 98.5 121 ALA B N 1
ATOM 4536 C CA . ALA B 1 121 ? -12.438 -5.43 25.531 1 98.5 121 ALA B CA 1
ATOM 4537 C C . ALA B 1 121 ? -12.016 -6.723 24.844 1 98.5 121 ALA B C 1
ATOM 4539 O O . ALA B 1 121 ? -11.07 -6.73 24.047 1 98.5 121 ALA B O 1
ATOM 4540 N N . LYS B 1 122 ? -12.633 -7.816 25.25 1 98.31 122 LYS B N 1
ATOM 4541 C CA . LYS B 1 122 ? -12.469 -9.109 24.594 1 98.31 122 LYS B CA 1
ATOM 4542 C C . LYS B 1 122 ? -13.82 -9.719 24.219 1 98.31 122 LYS B C 1
ATOM 4544 O O . LYS B 1 122 ? -14.727 -9.781 25.047 1 98.31 122 LYS B O 1
ATOM 4549 N N . VAL B 1 123 ? -13.953 -10.086 23.016 1 98.81 123 VAL B N 1
ATOM 4550 C CA . VAL B 1 123 ? -15.211 -10.688 22.578 1 98.81 123 VAL B CA 1
ATOM 4551 C C . VAL B 1 123 ? -14.945 -11.727 21.5 1 98.81 123 VAL B C 1
ATOM 4553 O O . VAL B 1 123 ? -14.023 -11.562 20.688 1 98.81 123 VAL B O 1
ATOM 4556 N N . THR B 1 124 ? -15.562 -12.844 21.531 1 98.94 124 THR B N 1
ATOM 4557 C CA . THR B 1 124 ? -15.625 -13.844 20.469 1 98.94 124 THR B CA 1
ATOM 4558 C C . THR B 1 124 ? -17.078 -14.094 20.062 1 98.94 124 THR B C 1
ATOM 4560 O O . THR B 1 124 ? -17.922 -14.391 20.906 1 98.94 124 THR B O 1
ATOM 4563 N N . ALA B 1 125 ? -17.359 -13.906 18.797 1 98.94 125 ALA B N 1
ATOM 4564 C CA . ALA B 1 125 ? -18.719 -14.07 18.312 1 98.94 125 ALA B CA 1
ATOM 4565 C C . ALA B 1 125 ? -18.75 -14.383 16.812 1 98.94 125 ALA B C 1
ATOM 4567 O O . ALA B 1 125 ? -17.719 -14.312 16.141 1 98.94 125 ALA B O 1
ATOM 4568 N N . GLU B 1 126 ? -19.906 -14.82 16.391 1 98.88 126 GLU B N 1
ATOM 4569 C CA . GLU B 1 126 ? -20.125 -14.891 14.945 1 98.88 126 GLU B CA 1
ATOM 4570 C C . GLU B 1 126 ? -20.203 -13.5 14.328 1 98.88 126 GLU B C 1
ATOM 4572 O O . GLU B 1 126 ? -20.562 -12.531 15.008 1 98.88 126 GLU B O 1
ATOM 4577 N N . ALA B 1 127 ? -19.875 -13.477 13.031 1 98.94 127 ALA B N 1
ATOM 4578 C CA . ALA B 1 127 ? -19.891 -12.18 12.359 1 98.94 127 ALA B CA 1
ATOM 4579 C C . ALA B 1 127 ? -20.906 -12.172 11.219 1 98.94 127 ALA B C 1
ATOM 4581 O O . ALA B 1 127 ? -21.203 -13.211 10.633 1 98.94 127 ALA B O 1
ATOM 4582 N N . VAL B 1 128 ? -21.453 -11.047 10.977 1 98.81 128 VAL B N 1
ATOM 4583 C CA . VAL B 1 128 ? -22.234 -10.781 9.781 1 98.81 128 VAL B CA 1
ATOM 4584 C C . VAL B 1 128 ? -21.547 -9.719 8.93 1 98.81 128 VAL B C 1
ATOM 4586 O O . VAL B 1 128 ? -20.984 -8.758 9.469 1 98.81 128 VAL B O 1
ATOM 4589 N N . VAL B 1 129 ? -21.5 -9.938 7.609 1 98.94 129 VAL B N 1
ATOM 4590 C CA . VAL B 1 129 ? -20.859 -8.992 6.699 1 98.94 129 VAL B CA 1
ATOM 4591 C C . VAL B 1 129 ? -21.922 -8.195 5.957 1 98.94 129 VAL B C 1
ATOM 4593 O O . VAL B 1 129 ? -22.797 -8.766 5.316 1 98.94 129 VAL B O 1
ATOM 4596 N N . LEU B 1 130 ? -21.828 -6.875 6.094 1 98.88 130 LEU B N 1
ATOM 4597 C CA . LEU B 1 130 ? -22.781 -5.984 5.441 1 98.88 130 LEU B CA 1
ATOM 4598 C C . LEU B 1 130 ? -22.094 -5.156 4.355 1 98.88 130 LEU B C 1
ATOM 4600 O O . LEU B 1 130 ? -21.094 -4.492 4.621 1 98.88 130 LEU B O 1
ATOM 4604 N N . GLU B 1 131 ? -22.656 -5.082 3.189 1 97.75 131 GLU B N 1
ATOM 4605 C CA . GLU B 1 131 ? -22.062 -4.375 2.057 1 97.75 131 GLU B CA 1
ATOM 4606 C C . GLU B 1 131 ? -22.578 -2.936 1.982 1 97.75 131 GLU B C 1
ATOM 4608 O O . GLU B 1 131 ? -22.062 -2.135 1.194 1 97.75 131 GLU B O 1
ATOM 4613 N N . ASP B 1 132 ? -23.594 -2.678 2.791 1 97.5 132 ASP B N 1
ATOM 4614 C CA . ASP B 1 132 ? -24.172 -1.342 2.852 1 97.5 132 ASP B CA 1
ATOM 4615 C C . ASP B 1 132 ? -24.609 -0.998 4.273 1 97.5 132 ASP B C 1
ATOM 4617 O O . ASP B 1 132 ? -25.016 -1.879 5.031 1 97.5 132 ASP B O 1
ATOM 4621 N N . TYR B 1 133 ? -24.578 0.281 4.512 1 98.06 133 TYR B N 1
ATOM 4622 C CA . TYR B 1 133 ? -24.859 0.744 5.867 1 98.06 133 TYR B CA 1
ATOM 4623 C C . TYR B 1 133 ? -26.281 0.428 6.273 1 98.06 133 TYR B C 1
ATOM 4625 O O . TYR B 1 133 ? -26.547 0.001 7.402 1 98.06 133 TYR B O 1
ATOM 4633 N N . ASP B 1 134 ? -27.266 0.549 5.371 1 97.12 134 ASP B N 1
ATOM 4634 C CA . ASP B 1 134 ? -28.688 0.446 5.676 1 97.12 134 ASP B CA 1
ATOM 4635 C C . ASP B 1 134 ? -29.062 -0.987 6.043 1 97.12 134 ASP B C 1
ATOM 4637 O O . ASP B 1 134 ? -30.109 -1.221 6.648 1 97.12 134 ASP B O 1
ATOM 4641 N N . LEU B 1 135 ? -28.266 -1.886 5.75 1 98.12 135 LEU B N 1
ATOM 4642 C CA . LEU B 1 135 ? -28.547 -3.291 6.02 1 98.12 135 LEU B CA 1
ATOM 4643 C C . LEU B 1 135 ? -28.516 -3.568 7.52 1 98.12 135 LEU B C 1
ATOM 4645 O O . LEU B 1 135 ? -29 -4.613 7.969 1 98.12 135 LEU B O 1
ATOM 4649 N N . ILE B 1 136 ? -28 -2.627 8.344 1 97.62 136 ILE B N 1
ATOM 4650 C CA . ILE B 1 136 ? -28.016 -2.82 9.789 1 97.62 136 ILE B CA 1
ATOM 4651 C C . ILE B 1 136 ? -29.453 -2.885 10.289 1 97.62 136 ILE B C 1
ATOM 4653 O O . ILE B 1 136 ? -29.719 -3.459 11.352 1 97.62 136 ILE B O 1
ATOM 4657 N N . ASN B 1 137 ? -30.391 -2.291 9.531 1 95.88 137 ASN B N 1
ATOM 4658 C CA . ASN B 1 137 ? -31.781 -2.213 9.953 1 95.88 137 ASN B CA 1
ATOM 4659 C C . ASN B 1 137 ? -32.562 -3.465 9.547 1 95.88 137 ASN B C 1
ATOM 4661 O O . ASN B 1 137 ? -33.656 -3.713 10.062 1 95.88 137 ASN B O 1
ATOM 4665 N N . THR B 1 138 ? -32.062 -4.238 8.68 1 97.69 138 THR B N 1
ATOM 4666 C CA . THR B 1 138 ? -32.812 -5.375 8.164 1 97.69 138 THR B CA 1
ATOM 4667 C C . THR B 1 138 ? -32.094 -6.684 8.469 1 97.69 138 THR B C 1
ATOM 4669 O O . THR B 1 138 ? -32.594 -7.766 8.18 1 97.69 138 THR B O 1
ATOM 4672 N N . THR B 1 139 ? -30.922 -6.602 8.984 1 98.06 139 THR B N 1
ATOM 4673 C CA . THR B 1 139 ? -30.141 -7.781 9.328 1 98.06 139 THR B CA 1
ATOM 4674 C C . THR B 1 139 ? -30.062 -7.961 10.836 1 98.06 139 THR B C 1
ATOM 4676 O O . THR B 1 139 ? -29.922 -6.984 11.578 1 98.06 139 THR B O 1
ATOM 4679 N N . ASN B 1 140 ? -30.188 -9.156 11.32 1 98.19 140 ASN B N 1
ATOM 4680 C CA . ASN B 1 140 ? -30.016 -9.43 12.742 1 98.19 140 ASN B CA 1
ATOM 4681 C C . ASN B 1 140 ? -28.562 -9.336 13.156 1 98.19 140 ASN B C 1
ATOM 4683 O O . ASN B 1 140 ? -27.766 -10.234 12.859 1 98.19 140 ASN B O 1
ATOM 4687 N N . VAL B 1 141 ? -28.203 -8.375 13.953 1 98.62 141 VAL B N 1
ATOM 4688 C CA . VAL B 1 141 ? -26.812 -8.164 14.359 1 98.62 141 VAL B CA 1
ATOM 4689 C C . VAL B 1 141 ? -26.672 -8.43 15.852 1 98.62 141 VAL B C 1
ATOM 4691 O O . VAL B 1 141 ? -25.594 -8.25 16.422 1 98.62 141 VAL B O 1
ATOM 4694 N N . ASN B 1 142 ? -27.781 -8.805 16.516 1 98.62 142 ASN B N 1
ATOM 4695 C CA . ASN B 1 142 ? -27.75 -9.039 17.953 1 98.62 142 ASN B CA 1
ATOM 4696 C C . ASN B 1 142 ? -26.75 -10.141 18.328 1 98.62 142 ASN B C 1
ATOM 4698 O O . ASN B 1 142 ? -26.859 -11.266 17.844 1 98.62 142 ASN B O 1
ATOM 4702 N N . GLY B 1 143 ? -25.844 -9.766 19.172 1 98.75 143 GLY B N 1
ATOM 4703 C CA . GLY B 1 143 ? -24.859 -10.719 19.641 1 98.75 143 GLY B CA 1
ATOM 4704 C C . GLY B 1 143 ? -23.781 -11.016 18.609 1 98.75 143 GLY B C 1
ATOM 4705 O O . GLY B 1 143 ? -23.031 -11.984 18.766 1 98.75 143 GLY B O 1
ATOM 4706 N N . LYS B 1 144 ? -23.656 -10.266 17.578 1 98.94 144 LYS B N 1
ATOM 4707 C CA . LYS B 1 144 ? -22.734 -10.562 16.5 1 98.94 144 LYS B CA 1
ATOM 4708 C C . LYS B 1 144 ? -21.719 -9.43 16.312 1 98.94 144 LYS B C 1
ATOM 4710 O O . LYS B 1 144 ? -21.938 -8.32 16.812 1 98.94 144 LYS B O 1
ATOM 4715 N N . ILE B 1 145 ? -20.594 -9.773 15.727 1 98.94 145 ILE B N 1
ATOM 4716 C CA . ILE B 1 145 ? -19.672 -8.773 15.219 1 98.94 145 ILE B CA 1
ATOM 4717 C C . ILE B 1 145 ? -20.109 -8.305 13.836 1 98.94 145 ILE B C 1
ATOM 4719 O O . ILE B 1 145 ? -20.375 -9.125 12.953 1 98.94 145 ILE B O 1
ATOM 4723 N N . VAL B 1 146 ? -20.25 -7.035 13.656 1 98.94 146 VAL B N 1
ATOM 4724 C CA . VAL B 1 146 ? -20.625 -6.488 12.352 1 98.94 146 VAL B CA 1
ATOM 4725 C C . VAL B 1 146 ? -19.375 -6.152 11.555 1 98.94 146 VAL B C 1
ATOM 4727 O O . VAL B 1 146 ? -18.484 -5.434 12.031 1 98.94 146 VAL B O 1
ATOM 4730 N N . VAL B 1 147 ? -19.266 -6.719 10.375 1 98.94 147 VAL B N 1
ATOM 4731 C CA . VAL B 1 147 ? -18.219 -6.398 9.414 1 98.94 147 VAL B CA 1
ATOM 4732 C C . VAL B 1 147 ? -18.812 -5.598 8.25 1 98.94 147 VAL B C 1
ATOM 4734 O O . VAL B 1 147 ? -19.766 -6.035 7.609 1 98.94 147 VAL B O 1
ATOM 4737 N N . PHE B 1 148 ? -18.297 -4.434 7.98 1 98.94 148 PHE B N 1
ATOM 4738 C CA . PHE B 1 148 ? -18.688 -3.689 6.793 1 98.94 148 PHE B CA 1
ATOM 4739 C C . PHE B 1 148 ? -17.719 -3.939 5.645 1 98.94 148 PHE B C 1
ATOM 4741 O O . PHE B 1 148 ? -16.5 -3.904 5.836 1 98.94 148 PHE B O 1
ATOM 4748 N N . ASN B 1 149 ? -18.203 -4.23 4.512 1 98.69 149 ASN B N 1
ATOM 4749 C CA . ASN B 1 149 ? -17.469 -4.449 3.277 1 98.69 149 ASN B CA 1
ATOM 4750 C C . ASN B 1 149 ? -18.016 -3.619 2.127 1 98.69 149 ASN B C 1
ATOM 4752 O O . ASN B 1 149 ? -18.359 -4.16 1.071 1 98.69 149 ASN B O 1
ATOM 4756 N N . GLN B 1 150 ? -18.094 -2.334 2.326 1 98.19 150 GLN B N 1
ATOM 4757 C CA . GLN B 1 150 ? -18.719 -1.426 1.375 1 98.19 150 GLN B CA 1
ATOM 4758 C C . GLN B 1 150 ? -17.781 -1.112 0.21 1 98.19 150 GLN B C 1
ATOM 4760 O O . GLN B 1 150 ? -16.578 -1.298 0.314 1 98.19 150 GLN B O 1
ATOM 4765 N N . LYS B 1 151 ? -18.406 -0.672 -0.863 1 97.12 151 LYS B N 1
ATOM 4766 C CA . LYS B 1 151 ? -17.609 -0.081 -1.939 1 97.12 151 LYS B CA 1
ATOM 4767 C C . LYS B 1 151 ? -17.188 1.346 -1.595 1 97.12 151 LYS B C 1
ATOM 4769 O O . LYS B 1 151 ? -17.938 2.076 -0.94 1 97.12 151 LYS B O 1
ATOM 4774 N N . TRP B 1 152 ? -16.016 1.74 -2.047 1 97.06 152 TRP B N 1
ATOM 4775 C CA . TRP B 1 152 ? -15.508 3.088 -1.812 1 97.06 152 TRP B CA 1
ATOM 4776 C C . TRP B 1 152 ? -16.281 4.109 -2.639 1 97.06 152 TRP B C 1
ATOM 4778 O O . TRP B 1 152 ? -16.391 3.971 -3.859 1 97.06 152 TRP B O 1
ATOM 4788 N N . THR B 1 153 ? -16.812 5.125 -2.008 1 96.69 153 THR B N 1
ATOM 4789 C CA . THR B 1 153 ? -17.516 6.184 -2.725 1 96.69 153 THR B CA 1
ATOM 4790 C C . THR B 1 153 ? -16.984 7.555 -2.316 1 96.69 153 THR B C 1
ATOM 4792 O O . THR B 1 153 ? -17.547 8.586 -2.705 1 96.69 153 THR B O 1
ATOM 4795 N N . GLY B 1 154 ? -15.961 7.586 -1.508 1 95.19 154 GLY B N 1
ATOM 4796 C CA . GLY B 1 154 ? -15.375 8.812 -0.986 1 95.19 154 GLY B CA 1
ATOM 4797 C C . GLY B 1 154 ? -15.312 8.844 0.53 1 95.19 154 GLY B C 1
ATOM 4798 O O . GLY B 1 154 ? -16.141 8.219 1.204 1 95.19 154 GLY B O 1
ATOM 4799 N N . TYR B 1 155 ? -14.438 9.562 1.044 1 94.38 155 TYR B N 1
ATOM 4800 C CA . TYR B 1 155 ? -14.172 9.562 2.479 1 94.38 155 TYR B CA 1
ATOM 4801 C C . TYR B 1 155 ? -15.375 10.062 3.26 1 94.38 155 TYR B C 1
ATOM 4803 O O . TYR B 1 155 ? -15.812 9.422 4.223 1 94.38 155 TYR B O 1
ATOM 4811 N N . TYR B 1 156 ? -15.922 11.164 2.9 1 92.62 156 TYR B N 1
ATOM 4812 C CA . TYR B 1 156 ? -16.969 11.82 3.668 1 92.62 156 TYR B CA 1
ATOM 4813 C C . TYR B 1 156 ? -18.266 11.023 3.607 1 92.62 156 TYR B C 1
ATOM 4815 O O . TYR B 1 156 ? -19.047 11.023 4.562 1 92.62 156 TYR B O 1
ATOM 4823 N N . GLU B 1 157 ? -18.406 10.32 2.514 1 94.94 157 GLU B N 1
ATOM 4824 C CA . GLU B 1 157 ? -19.578 9.461 2.398 1 94.94 157 GLU B CA 1
ATOM 4825 C C . GLU B 1 157 ? -19.406 8.172 3.201 1 94.94 157 GLU B C 1
ATOM 4827 O O . GLU B 1 157 ? -20.359 7.652 3.77 1 94.94 157 GLU B O 1
ATOM 4832 N N . ASP B 1 158 ? -18.188 7.715 3.301 1 97.12 158 ASP B N 1
ATOM 4833 C CA . ASP B 1 158 ? -17.969 6.371 3.818 1 97.12 158 ASP B CA 1
ATOM 4834 C C . ASP B 1 158 ? -17.547 6.406 5.285 1 97.12 158 ASP B C 1
ATOM 4836 O O . ASP B 1 158 ? -17.5 5.371 5.949 1 97.12 158 ASP B O 1
ATOM 4840 N N . ILE B 1 159 ? -17.312 7.562 5.887 1 97.12 159 ILE B N 1
ATOM 4841 C CA . ILE B 1 159 ? -16.859 7.668 7.27 1 97.12 159 ILE B CA 1
ATOM 4842 C C . ILE B 1 159 ? -17.906 7.082 8.203 1 97.12 159 ILE B C 1
ATOM 4844 O O . ILE B 1 159 ? -17.594 6.645 9.312 1 97.12 159 ILE B O 1
ATOM 4848 N N . LYS B 1 160 ? -19.172 6.992 7.789 1 97.88 160 LYS B N 1
ATOM 4849 C CA . LYS B 1 160 ? -20.25 6.457 8.602 1 97.88 160 LYS B CA 1
ATOM 4850 C C . LYS B 1 160 ? -19.984 5 8.977 1 97.88 160 LYS B C 1
ATOM 4852 O O . LYS B 1 160 ? -20.406 4.547 10.047 1 97.88 160 LYS B O 1
ATOM 4857 N N . TYR B 1 161 ? -19.312 4.289 8.164 1 98.62 161 TYR B N 1
ATOM 4858 C CA . TYR B 1 161 ? -19.047 2.881 8.438 1 98.62 161 TYR B CA 1
ATOM 4859 C C . TYR B 1 161 ? -18.078 2.729 9.609 1 98.62 161 TYR B C 1
ATOM 4861 O O . TYR B 1 161 ? -18.25 1.854 10.461 1 98.62 161 TYR B O 1
ATOM 4869 N N . ARG B 1 162 ? -17.016 3.533 9.672 1 98.31 162 ARG B N 1
ATOM 4870 C CA . ARG B 1 162 ? -16.078 3.502 10.797 1 98.31 162 ARG B CA 1
ATOM 4871 C C . ARG B 1 162 ? -16.75 3.979 12.078 1 98.31 162 ARG B C 1
ATOM 4873 O O . ARG B 1 162 ? -16.422 3.518 13.172 1 98.31 162 ARG B O 1
ATOM 4880 N N . ARG B 1 163 ? -17.75 4.84 11.922 1 98.19 163 ARG B N 1
ATOM 4881 C CA . ARG B 1 163 ? -18.422 5.457 13.07 1 98.19 163 ARG B CA 1
ATOM 4882 C C . ARG B 1 163 ? -19.75 4.789 13.359 1 98.19 163 ARG B C 1
ATOM 4884 O O . ARG B 1 163 ? -20.656 5.41 13.922 1 98.19 163 ARG B O 1
ATOM 4891 N N . ALA B 1 164 ? -19.891 3.592 13.016 1 98.69 164 ALA B N 1
ATOM 4892 C CA . ALA B 1 164 ? -21.188 2.904 13.125 1 98.69 164 ALA B CA 1
ATOM 4893 C C . ALA B 1 164 ? -21.375 2.334 14.523 1 98.69 164 ALA B C 1
ATOM 4895 O O . ALA B 1 164 ? -22.469 1.844 14.852 1 98.69 164 ALA B O 1
ATOM 4896 N N . ALA B 1 165 ? -20.422 2.385 15.383 1 98.69 165 ALA B N 1
ATOM 4897 C CA . ALA B 1 165 ? -20.391 1.632 16.641 1 98.69 165 ALA B CA 1
ATOM 4898 C C . ALA B 1 165 ? -21.594 1.952 17.5 1 98.69 165 ALA B C 1
ATOM 4900 O O . ALA B 1 165 ? -22.25 1.047 18.031 1 98.69 165 ALA B O 1
ATOM 4901 N N . LYS B 1 166 ? -21.891 3.223 17.688 1 98.38 166 LYS B N 1
ATOM 4902 C CA . LYS B 1 166 ? -22.984 3.621 18.562 1 98.38 166 LYS B CA 1
ATOM 4903 C C . LYS B 1 166 ? -24.312 3.006 18.094 1 98.38 166 LYS B C 1
ATOM 4905 O O . LYS B 1 166 ? -25.047 2.432 18.891 1 98.38 166 LYS B O 1
ATOM 4910 N N . GLU B 1 167 ? -24.562 3.104 16.812 1 98.44 167 GLU B N 1
ATOM 4911 C CA . GLU B 1 167 ? -25.828 2.641 16.25 1 98.44 167 GLU B CA 1
ATOM 4912 C C . GLU B 1 167 ? -25.938 1.121 16.312 1 98.44 167 GLU B C 1
ATOM 4914 O O . GLU B 1 167 ? -26.969 0.582 16.719 1 98.44 167 GLU B O 1
ATOM 4919 N N . ILE B 1 168 ? -24.906 0.407 15.945 1 98.75 168 ILE B N 1
ATOM 4920 C CA . ILE B 1 168 ? -25.016 -1.045 15.875 1 98.75 168 ILE B CA 1
ATOM 4921 C C . ILE B 1 168 ? -25.016 -1.631 17.281 1 98.75 168 ILE B C 1
ATOM 4923 O O . ILE B 1 168 ? -25.609 -2.682 17.531 1 98.75 168 ILE B O 1
ATOM 4927 N N . LYS B 1 169 ? -24.312 -0.995 18.203 1 98.62 169 LYS B N 1
ATOM 4928 C CA . LYS B 1 169 ? -24.391 -1.406 19.594 1 98.62 169 LYS B CA 1
ATOM 4929 C C . LYS B 1 169 ? -25.828 -1.348 20.109 1 98.62 169 LYS B C 1
ATOM 4931 O O . LYS B 1 169 ? -26.281 -2.248 20.828 1 98.62 169 LYS B O 1
ATOM 4936 N N . ALA B 1 170 ? -26.547 -0.3 19.766 1 98.38 170 ALA B N 1
ATOM 4937 C CA . ALA B 1 170 ? -27.938 -0.138 20.172 1 98.38 170 ALA B CA 1
ATOM 4938 C C . ALA B 1 170 ? -28.797 -1.271 19.609 1 98.38 170 ALA B C 1
ATOM 4940 O O . ALA B 1 170 ? -29.844 -1.606 20.188 1 98.38 170 ALA B O 1
ATOM 4941 N N . LEU B 1 171 ? -28.375 -1.871 18.516 1 98.5 171 LEU B N 1
ATOM 4942 C CA . LEU B 1 171 ? -29.094 -2.971 17.891 1 98.5 171 LEU B CA 1
ATOM 4943 C C . LEU B 1 171 ? -28.609 -4.316 18.406 1 98.5 171 LEU B C 1
ATOM 4945 O O . LEU B 1 171 ? -29.062 -5.367 17.969 1 98.5 171 LEU B O 1
ATOM 4949 N N . GLY B 1 172 ? -27.625 -4.312 19.312 1 98.56 172 GLY B N 1
ATOM 4950 C CA . GLY B 1 172 ? -27.219 -5.52 20.016 1 98.56 172 GLY B CA 1
ATOM 4951 C C . GLY B 1 172 ? -25.906 -6.09 19.516 1 98.56 172 GLY B C 1
ATOM 4952 O O . GLY B 1 172 ? -25.469 -7.156 19.953 1 98.56 172 GLY B O 1
ATOM 4953 N N . ALA B 1 173 ? -25.188 -5.434 18.641 1 98.88 173 ALA B N 1
ATOM 4954 C CA . ALA B 1 173 ? -23.891 -5.902 18.156 1 98.88 173 ALA B CA 1
ATOM 4955 C C . ALA B 1 173 ? -22.859 -5.891 19.266 1 98.88 173 ALA B C 1
ATOM 4957 O O . ALA B 1 173 ? -22.938 -5.078 20.203 1 98.88 173 ALA B O 1
ATOM 4958 N N . VAL B 1 174 ? -21.844 -6.746 19.125 1 98.94 174 VAL B N 1
ATOM 4959 C CA . VAL B 1 174 ? -20.875 -6.867 20.219 1 98.94 174 VAL B CA 1
ATOM 4960 C C . VAL B 1 174 ? -19.484 -6.477 19.719 1 98.94 174 VAL B C 1
ATOM 4962 O O . VAL B 1 174 ? -18.516 -6.52 20.484 1 98.94 174 VAL B O 1
ATOM 4965 N N . GLY B 1 175 ? -19.359 -6.074 18.484 1 98.88 175 GLY B N 1
ATOM 4966 C CA . GLY B 1 175 ? -18.109 -5.609 17.891 1 98.88 175 GLY B CA 1
ATOM 4967 C C . GLY B 1 175 ? -18.281 -5.02 16.516 1 98.88 175 GLY B C 1
ATOM 4968 O O . GLY B 1 175 ? -19.281 -5.27 15.844 1 98.88 175 GLY B O 1
ATOM 4969 N N . LEU B 1 176 ? -17.328 -4.223 16.078 1 98.94 176 LEU B N 1
ATOM 4970 C CA . LEU B 1 176 ? -17.297 -3.596 14.766 1 98.94 176 LEU B CA 1
ATOM 4971 C C . LEU B 1 176 ? -15.961 -3.838 14.07 1 98.94 176 LEU B C 1
ATOM 4973 O O . LEU B 1 176 ? -14.898 -3.564 14.641 1 98.94 176 LEU B O 1
ATOM 4977 N N . LEU B 1 177 ? -16.016 -4.406 12.922 1 98.94 177 LEU B N 1
ATOM 4978 C CA . LEU B 1 177 ? -14.891 -4.41 12 1 98.94 177 LEU B CA 1
ATOM 4979 C C . LEU B 1 177 ? -15.219 -3.625 10.734 1 98.94 177 LEU B C 1
ATOM 4981 O O . LEU B 1 177 ? -15.977 -4.098 9.883 1 98.94 177 LEU B O 1
ATOM 4985 N N . ALA B 1 178 ? -14.641 -2.441 10.633 1 98.81 178 ALA B N 1
ATOM 4986 C CA . ALA B 1 178 ? -14.914 -1.555 9.5 1 98.81 178 ALA B CA 1
ATOM 4987 C C . ALA B 1 178 ? -13.859 -1.709 8.414 1 98.81 178 ALA B C 1
ATOM 4989 O O . ALA B 1 178 ? -12.664 -1.78 8.703 1 98.81 178 ALA B O 1
ATOM 4990 N N . LYS B 1 179 ? -14.32 -1.826 7.145 1 98.69 179 LYS B N 1
ATOM 4991 C CA . LYS B 1 179 ? -13.367 -1.729 6.043 1 98.69 179 LYS B CA 1
ATOM 4992 C C . LYS B 1 179 ? -12.688 -0.36 6.023 1 98.69 179 LYS B C 1
ATOM 4994 O O . LYS B 1 179 ? -13.344 0.666 6.215 1 98.69 179 LYS B O 1
ATOM 4999 N N . SER B 1 180 ? -11.391 -0.332 5.832 1 98.56 180 SER B N 1
ATOM 5000 C CA . SER B 1 180 ? -10.602 0.898 5.809 1 98.56 180 SER B CA 1
ATOM 5001 C C . SER B 1 180 ? -11.141 1.874 4.766 1 98.56 180 SER B C 1
ATOM 5003 O O . SER B 1 180 ? -11.602 1.461 3.701 1 98.56 180 SER B O 1
ATOM 5005 N N . LEU B 1 181 ? -11.039 3.145 5.074 1 97.69 181 LEU B N 1
ATOM 5006 C CA . LEU B 1 181 ? -11.57 4.199 4.215 1 97.69 181 LEU B CA 1
ATOM 5007 C C . LEU B 1 181 ? -10.508 4.684 3.234 1 97.69 181 LEU B C 1
ATOM 5009 O O . LEU B 1 181 ? -9.734 5.59 3.553 1 97.69 181 LEU B O 1
ATOM 5013 N N . GLY B 1 182 ? -10.516 4.207 2.074 1 96.69 182 GLY B N 1
ATOM 5014 C CA . GLY B 1 182 ? -9.617 4.543 0.985 1 96.69 182 GLY B CA 1
ATOM 5015 C C . GLY B 1 182 ? -9.805 3.672 -0.241 1 96.69 182 GLY B C 1
ATOM 5016 O O . GLY B 1 182 ? -10.398 2.596 -0.157 1 96.69 182 GLY B O 1
ATOM 5017 N N . PRO B 1 183 ? -9.305 4.102 -1.321 1 96.94 183 PRO B N 1
ATOM 5018 C CA . PRO B 1 183 ? -9.562 3.414 -2.588 1 96.94 183 PRO B CA 1
ATOM 5019 C C . PRO B 1 183 ? -8.508 2.365 -2.922 1 96.94 183 PRO B C 1
ATOM 5021 O O . PRO B 1 183 ? -8.656 1.618 -3.891 1 96.94 183 PRO B O 1
ATOM 5024 N N . PHE B 1 184 ? -7.441 2.33 -2.166 1 97.62 184 PHE B N 1
ATOM 5025 C CA . PHE B 1 184 ? -6.316 1.471 -2.512 1 97.62 184 PHE B CA 1
ATOM 5026 C C . PHE B 1 184 ? -5.59 0.999 -1.257 1 97.62 184 PHE B C 1
ATOM 5028 O O . PHE B 1 184 ? -5.523 1.724 -0.262 1 97.62 184 PHE B O 1
ATOM 5035 N N . SER B 1 185 ? -5.125 -0.181 -1.339 1 97.94 185 SER B N 1
ATOM 5036 C CA . SER B 1 185 ? -4.492 -0.802 -0.181 1 97.94 185 SER B CA 1
ATOM 5037 C C . SER B 1 185 ? -3.447 -1.829 -0.606 1 97.94 185 SER B C 1
ATOM 5039 O O . SER B 1 185 ? -3.613 -2.506 -1.623 1 97.94 185 SER B O 1
ATOM 5041 N N . ILE B 1 186 ? -2.328 -1.924 0.044 1 98.31 186 ILE B N 1
ATOM 5042 C CA . ILE B 1 186 ? -1.377 -3.029 0.029 1 98.31 186 ILE B CA 1
ATOM 5043 C C . ILE B 1 186 ? -1.272 -3.641 1.426 1 98.31 186 ILE B C 1
ATOM 5045 O O . ILE B 1 186 ? -0.235 -3.529 2.082 1 98.31 186 ILE B O 1
ATOM 5049 N N . GLY B 1 187 ? -2.396 -4.195 1.791 1 98.06 187 GLY B N 1
ATOM 5050 C CA . GLY B 1 187 ? -2.494 -4.68 3.158 1 98.06 187 GLY B CA 1
ATOM 5051 C C . GLY B 1 187 ? -2.373 -3.578 4.191 1 98.06 187 GLY B C 1
ATOM 5052 O O . GLY B 1 187 ? -1.691 -3.742 5.207 1 98.06 187 GLY B O 1
ATOM 5053 N N . SER B 1 188 ? -3.01 -2.475 3.975 1 97.88 188 SER B N 1
ATOM 5054 C CA . SER B 1 188 ? -2.762 -1.284 4.781 1 97.88 188 SER B CA 1
ATOM 5055 C C . SER B 1 188 ? -4.047 -0.782 5.434 1 97.88 188 SER B C 1
ATOM 5057 O O . SER B 1 188 ? -4.746 0.06 4.867 1 97.88 188 SER B O 1
ATOM 5059 N N . PRO B 1 189 ? -4.352 -1.147 6.598 1 98.12 189 PRO B N 1
ATOM 5060 C CA . PRO B 1 189 ? -5.551 -0.64 7.27 1 98.12 189 PRO B CA 1
ATOM 5061 C C . PRO B 1 189 ? -5.406 0.814 7.715 1 98.12 189 PRO B C 1
ATOM 5063 O O . PRO B 1 189 ? -4.289 1.309 7.871 1 98.12 189 PRO B O 1
ATOM 5066 N N . HIS B 1 190 ? -6.523 1.445 7.852 1 97.88 190 HIS B N 1
ATOM 5067 C CA . HIS B 1 190 ? -6.602 2.838 8.273 1 97.88 190 HIS B CA 1
ATOM 5068 C C . HIS B 1 190 ? -7.129 2.951 9.703 1 97.88 190 HIS B C 1
ATOM 5070 O O . HIS B 1 190 ? -8.039 2.217 10.094 1 97.88 190 HIS B O 1
ATOM 5076 N N . THR B 1 191 ? -6.559 3.793 10.445 1 97.31 191 THR B N 1
ATOM 5077 C CA . THR B 1 191 ? -7.148 4.113 11.742 1 97.31 191 THR B CA 1
ATOM 5078 C C . THR B 1 191 ? -8.062 5.336 11.633 1 97.31 191 THR B C 1
ATOM 5080 O O . THR B 1 191 ? -8.484 5.703 10.539 1 97.31 191 THR B O 1
ATOM 5083 N N . GLY B 1 192 ? -8.445 5.914 12.773 1 97.25 192 GLY B N 1
ATOM 5084 C CA . GLY B 1 192 ? -9.32 7.07 12.891 1 97.25 192 GLY B CA 1
ATOM 5085 C C . GLY B 1 192 ? -10.258 7 14.086 1 97.25 192 GLY B C 1
ATOM 5086 O O . GLY B 1 192 ? -10.305 5.984 14.781 1 97.25 192 GLY B O 1
ATOM 5087 N N . GLY B 1 193 ? -10.984 8.047 14.273 1 96.19 193 GLY B N 1
ATOM 5088 C CA . GLY B 1 193 ? -11.875 8.125 15.422 1 96.19 193 GLY B CA 1
ATOM 5089 C C . GLY B 1 193 ? -13.164 7.344 15.234 1 96.19 193 GLY B C 1
ATOM 5090 O O . GLY B 1 193 ? -13.633 7.176 14.109 1 96.19 193 GLY B O 1
ATOM 5091 N N . GLY B 1 194 ? -13.719 6.898 16.359 1 95.31 194 GLY B N 1
ATOM 5092 C CA . GLY B 1 194 ? -14.992 6.184 16.359 1 95.31 194 GLY B CA 1
ATOM 5093 C C . GLY B 1 194 ? -16.109 6.977 17.016 1 95.31 194 GLY B C 1
ATOM 5094 O O . GLY B 1 194 ? -16.031 8.203 17.125 1 95.31 194 GLY B O 1
ATOM 5095 N N . SER B 1 195 ? -17.203 6.172 17.281 1 94.06 195 SER B N 1
ATOM 5096 C CA . SER B 1 195 ? -18.375 6.859 17.828 1 94.06 195 SER B CA 1
ATOM 5097 C C . SER B 1 195 ? -18.766 6.297 19.188 1 94.06 195 SER B C 1
ATOM 5099 O O . SER B 1 195 ? -19.688 6.797 19.812 1 94.06 195 SER B O 1
ATOM 5101 N N . ASP B 1 196 ? -18.109 5.23 19.641 1 94.56 196 ASP B N 1
ATOM 5102 C CA . ASP B 1 196 ? -18.422 4.574 20.906 1 94.56 196 ASP B CA 1
ATOM 5103 C C . ASP B 1 196 ? -17.172 3.934 21.5 1 94.56 196 ASP B C 1
ATOM 5105 O O . ASP B 1 196 ? -16.484 3.152 20.844 1 94.56 196 ASP B O 1
ATOM 5109 N N . GLU B 1 197 ? -16.922 4.238 22.797 1 94.88 197 GLU B N 1
ATOM 5110 C CA . GLU B 1 197 ? -15.695 3.73 23.422 1 94.88 197 GLU B CA 1
ATOM 5111 C C . GLU B 1 197 ? -15.914 2.33 24 1 94.88 197 GLU B C 1
ATOM 5113 O O . GLU B 1 197 ? -14.945 1.634 24.328 1 94.88 197 GLU B O 1
ATOM 5118 N N . HIS B 1 198 ? -17.141 1.868 23.984 1 96.69 198 HIS B N 1
ATOM 5119 C CA . HIS B 1 198 ? -17.422 0.635 24.719 1 96.69 198 HIS B CA 1
ATOM 5120 C C . HIS B 1 198 ? -17.672 -0.524 23.75 1 96.69 198 HIS B C 1
ATOM 5122 O O . HIS B 1 198 ? -17.844 -1.667 24.188 1 96.69 198 HIS B O 1
ATOM 5128 N N . LEU B 1 199 ? -17.812 -0.32 22.531 1 98.56 199 LEU B N 1
ATOM 5129 C CA . LEU B 1 199 ? -17.859 -1.396 21.547 1 98.56 199 LEU B CA 1
ATOM 5130 C C . LEU B 1 199 ? -16.484 -1.65 20.953 1 98.56 199 LEU B C 1
ATOM 5132 O O . LEU B 1 199 ? -15.906 -0.766 20.312 1 98.56 199 LEU B O 1
ATOM 5136 N N . PRO B 1 200 ? -15.898 -2.84 21.203 1 98.62 200 PRO B N 1
ATOM 5137 C CA . PRO B 1 200 ? -14.625 -3.094 20.516 1 98.62 200 PRO B CA 1
ATOM 5138 C C . PRO B 1 200 ? -14.719 -2.91 19 1 98.62 200 PRO B C 1
ATOM 5140 O O . PRO B 1 200 ? -15.641 -3.428 18.375 1 98.62 200 PRO B O 1
ATOM 5143 N N . ALA B 1 201 ? -13.797 -2.107 18.453 1 98.81 201 ALA B N 1
ATOM 5144 C CA . ALA B 1 201 ? -13.883 -1.729 17.031 1 98.81 201 ALA B CA 1
ATOM 5145 C C . ALA B 1 201 ? -12.492 -1.598 16.422 1 98.81 201 ALA B C 1
ATOM 5147 O O . ALA B 1 201 ? -11.562 -1.096 17.062 1 98.81 201 ALA B O 1
ATOM 5148 N N . ALA B 1 202 ? -12.336 -2.115 15.234 1 98.81 202 ALA B N 1
ATOM 5149 C CA . ALA B 1 202 ? -11.094 -2.016 14.469 1 98.81 202 ALA B CA 1
ATOM 5150 C C . ALA B 1 202 ? -11.383 -1.915 12.977 1 98.81 202 ALA B C 1
ATOM 5152 O O . ALA B 1 202 ? -12.492 -2.217 12.523 1 98.81 202 ALA B O 1
ATOM 5153 N N . SER B 1 203 ? -10.438 -1.4 12.297 1 98.81 203 SER B N 1
ATOM 5154 C CA . SER B 1 203 ? -10.5 -1.371 10.836 1 98.81 203 SER B CA 1
ATOM 5155 C C . SER B 1 203 ? -9.711 -2.531 10.227 1 98.81 203 SER B C 1
ATOM 5157 O O . SER B 1 203 ? -8.648 -2.895 10.727 1 98.81 203 SER B O 1
ATOM 5159 N N . LEU B 1 204 ? -10.297 -3.025 9.156 1 98.75 204 LEU B N 1
ATOM 5160 C CA . LEU B 1 204 ? -9.648 -4.051 8.352 1 98.75 204 LEU B CA 1
ATOM 5161 C C . LEU B 1 204 ? -9 -3.438 7.113 1 98.75 204 LEU B C 1
ATOM 5163 O O . LEU B 1 204 ? -9.414 -2.371 6.652 1 98.75 204 LEU B O 1
ATOM 5167 N N . SER B 1 205 ? -7.938 -4.137 6.609 1 98.31 205 SER B N 1
ATOM 5168 C CA . SER B 1 205 ? -7.508 -3.789 5.258 1 98.31 205 SER B CA 1
ATOM 5169 C C . SER B 1 205 ? -8.625 -4.031 4.246 1 98.31 205 SER B C 1
ATOM 5171 O O . SER B 1 205 ? -9.578 -4.758 4.527 1 98.31 205 SER B O 1
ATOM 5173 N N . LEU B 1 206 ? -8.539 -3.377 3.08 1 98.69 206 LEU B N 1
ATOM 5174 C CA . LEU B 1 206 ? -9.516 -3.635 2.023 1 98.69 206 LEU B CA 1
ATOM 5175 C C . LEU B 1 206 ? -9.555 -5.117 1.673 1 98.69 206 LEU B C 1
ATOM 5177 O O . LEU B 1 206 ? -10.633 -5.695 1.52 1 98.69 206 LEU B O 1
ATOM 5181 N N . GLU B 1 207 ? -8.375 -5.711 1.593 1 98.69 207 GLU B N 1
ATOM 5182 C CA . GLU B 1 207 ? -8.211 -7.098 1.172 1 98.69 207 GLU B CA 1
ATOM 5183 C C . GLU B 1 207 ? -8.961 -8.047 2.102 1 98.69 207 GLU B C 1
ATOM 5185 O O . GLU B 1 207 ? -9.68 -8.938 1.641 1 98.69 207 GLU B O 1
ATOM 5190 N N . GLU B 1 208 ? -8.844 -7.789 3.346 1 98.75 208 GLU B N 1
ATOM 5191 C CA . GLU B 1 208 ? -9.367 -8.758 4.305 1 98.75 208 GLU B CA 1
ATOM 5192 C C . GLU B 1 208 ? -10.859 -8.531 4.559 1 98.75 208 GLU B C 1
ATOM 5194 O O . GLU B 1 208 ? -11.594 -9.477 4.828 1 98.75 208 GLU B O 1
ATOM 5199 N N . ALA B 1 209 ? -11.32 -7.27 4.434 1 98.88 209 ALA B N 1
ATOM 5200 C CA . ALA B 1 209 ? -12.773 -7.066 4.422 1 98.88 209 ALA B CA 1
ATOM 5201 C C . ALA B 1 209 ? -13.414 -7.797 3.25 1 98.88 209 ALA B C 1
ATOM 5203 O O . ALA B 1 209 ? -14.453 -8.453 3.414 1 98.88 209 ALA B O 1
ATOM 5204 N N . GLU B 1 210 ? -12.82 -7.738 2.135 1 98.75 210 GLU B N 1
ATOM 5205 C CA . GLU B 1 210 ? -13.359 -8.391 0.943 1 98.75 210 GLU B CA 1
ATOM 5206 C C . GLU B 1 210 ? -13.258 -9.906 1.058 1 98.75 210 GLU B C 1
ATOM 5208 O O . GLU B 1 210 ? -14.133 -10.633 0.581 1 98.75 210 GLU B O 1
ATOM 5213 N N . LEU B 1 211 ? -12.164 -10.391 1.654 1 98.81 211 LEU B N 1
ATOM 5214 C CA . LEU B 1 211 ? -12.047 -11.812 1.947 1 98.81 211 LEU B CA 1
ATOM 5215 C C . LEU B 1 211 ? -13.227 -12.297 2.787 1 98.81 211 LEU B C 1
ATOM 5217 O O . LEU B 1 211 ? -13.867 -13.297 2.453 1 98.81 211 LEU B O 1
ATOM 5221 N N . LEU B 1 212 ? -13.516 -11.578 3.879 1 98.88 212 LEU B N 1
ATOM 5222 C CA . LEU B 1 212 ? -14.633 -11.961 4.738 1 98.88 212 LEU B CA 1
ATOM 5223 C C . LEU B 1 212 ? -15.945 -11.906 3.973 1 98.88 212 LEU B C 1
ATOM 5225 O O . LEU B 1 212 ? -16.828 -12.758 4.176 1 98.88 212 LEU B O 1
ATOM 5229 N N . GLY B 1 213 ? -16.062 -10.891 3.117 1 98.75 213 GLY B N 1
ATOM 5230 C CA . GLY B 1 213 ? -17.234 -10.82 2.268 1 98.75 213 GLY B CA 1
ATOM 5231 C C . GLY B 1 213 ? -17.406 -12.031 1.374 1 98.75 213 GLY B C 1
ATOM 5232 O O . GLY B 1 213 ? -18.516 -12.57 1.254 1 98.75 213 GLY B O 1
ATOM 5233 N N . ARG B 1 214 ? -16.344 -12.469 0.713 1 98.5 214 ARG B N 1
ATOM 5234 C CA . ARG B 1 214 ? -16.422 -13.625 -0.173 1 98.5 214 ARG B CA 1
ATOM 5235 C C . ARG B 1 214 ? -16.734 -14.898 0.609 1 98.5 214 ARG B C 1
ATOM 5237 O O . ARG B 1 214 ? -17.516 -15.734 0.153 1 98.5 214 ARG B O 1
ATOM 5244 N N . LEU B 1 215 ? -16.141 -15.047 1.795 1 98.69 215 LEU B N 1
ATOM 5245 C CA . LEU B 1 215 ? -16.438 -16.203 2.639 1 98.69 215 LEU B CA 1
ATOM 5246 C C . LEU B 1 215 ? -17.906 -16.219 3.029 1 98.69 215 LEU B C 1
ATOM 5248 O O . LEU B 1 215 ? -18.562 -17.266 2.963 1 98.69 215 LEU B O 1
ATOM 5252 N N . ALA B 1 216 ? -18.406 -15.047 3.395 1 98.56 216 ALA B N 1
ATOM 5253 C CA . ALA B 1 216 ? -19.812 -14.945 3.77 1 98.56 216 ALA B CA 1
ATOM 5254 C C . ALA B 1 216 ? -20.719 -15.289 2.594 1 98.56 216 ALA B C 1
ATOM 5256 O O . ALA B 1 216 ? -21.734 -15.977 2.762 1 98.56 216 ALA B O 1
ATOM 5257 N N . ARG B 1 217 ? -20.375 -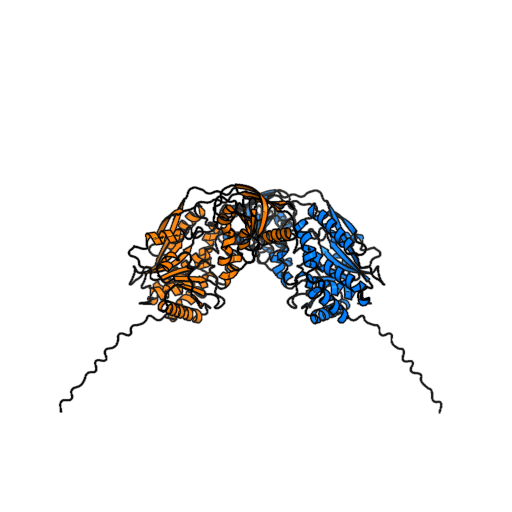14.852 1.435 1 97.62 217 ARG B N 1
ATOM 5258 C CA . ARG B 1 217 ? -21.172 -15.102 0.246 1 97.62 217 ARG B CA 1
ATOM 5259 C C . ARG B 1 217 ? -21.219 -16.594 -0.082 1 97.62 217 ARG B C 1
ATOM 5261 O O . ARG B 1 217 ? -22.188 -17.078 -0.67 1 97.62 217 ARG B O 1
ATOM 5268 N N . ARG B 1 218 ? -20.203 -17.281 0.3 1 97.88 218 ARG B N 1
ATOM 5269 C CA . ARG B 1 218 ? -20.156 -18.719 0.081 1 97.88 218 ARG B CA 1
ATOM 5270 C C . ARG B 1 218 ? -20.75 -19.469 1.266 1 97.88 218 ARG B C 1
ATOM 5272 O O . ARG B 1 218 ? -20.5 -20.672 1.439 1 97.88 218 ARG B O 1
ATOM 5279 N N . ASN B 1 219 ? -21.406 -18.797 2.154 1 97.75 219 ASN B N 1
ATOM 5280 C CA . ASN B 1 219 ? -22.188 -19.312 3.279 1 97.75 219 ASN B CA 1
ATOM 5281 C C . ASN B 1 219 ? -21.281 -19.953 4.332 1 97.75 219 ASN B C 1
ATOM 5283 O O . ASN B 1 219 ? -21.656 -20.953 4.957 1 97.75 219 ASN B O 1
ATOM 5287 N N . LYS B 1 220 ? -20.094 -19.469 4.426 1 98.25 220 LYS B N 1
ATOM 5288 C CA . LYS B 1 220 ? -19.219 -19.891 5.523 1 98.25 220 LYS B CA 1
ATOM 5289 C C . LYS B 1 220 ? -19.578 -19.156 6.812 1 98.25 220 LYS B C 1
ATOM 5291 O O . LYS B 1 220 ? -19.875 -17.953 6.793 1 98.25 220 LYS B O 1
ATOM 5296 N N . THR B 1 221 ? -19.578 -19.891 7.898 1 98.44 221 THR B N 1
ATOM 5297 C CA . THR B 1 221 ? -19.719 -19.25 9.203 1 98.44 221 THR B CA 1
ATOM 5298 C C . THR B 1 221 ? -18.422 -18.547 9.602 1 98.44 221 THR B C 1
ATOM 5300 O O . THR B 1 221 ? -17.359 -19.156 9.594 1 98.44 221 THR B O 1
ATOM 5303 N N . LEU B 1 222 ? -18.594 -17.328 9.992 1 98.88 222 LEU B N 1
ATOM 5304 C CA . LEU B 1 222 ? -17.438 -16.547 10.445 1 98.88 222 LEU B CA 1
ATOM 5305 C C . LEU B 1 222 ? -17.453 -16.391 11.961 1 98.88 222 LEU B C 1
ATOM 5307 O O . LEU B 1 222 ? -18.344 -15.711 12.5 1 98.88 222 LEU B O 1
ATOM 5311 N N . LYS B 1 223 ? -16.594 -16.984 12.625 1 98.94 223 LYS B N 1
ATOM 5312 C CA . LYS B 1 223 ? -16.359 -16.75 14.047 1 98.94 223 LYS B CA 1
ATOM 5313 C C . LYS B 1 223 ? -15.086 -15.953 14.281 1 98.94 223 LYS B C 1
ATOM 5315 O O . LYS B 1 223 ? -14.008 -16.344 13.828 1 98.94 223 LYS B O 1
ATOM 5320 N N . ILE B 1 224 ? -15.188 -14.836 14.961 1 98.94 224 ILE B N 1
ATOM 5321 C CA . ILE B 1 224 ? -14.07 -13.914 15.094 1 98.94 224 ILE B CA 1
ATOM 5322 C C . ILE B 1 224 ? -13.836 -13.586 16.562 1 98.94 224 ILE B C 1
ATOM 5324 O O . ILE B 1 224 ? -14.797 -13.414 17.328 1 98.94 224 ILE B O 1
ATOM 5328 N N . SER B 1 225 ? -12.602 -13.547 16.953 1 98.94 225 SER B N 1
ATOM 5329 C CA . SER B 1 225 ? -12.172 -13.094 18.266 1 98.94 225 SER B CA 1
ATOM 5330 C C . SER B 1 225 ? -11.523 -11.711 18.188 1 98.94 225 SER B C 1
ATOM 5332 O O . SER B 1 225 ? -10.609 -11.484 17.391 1 98.94 225 SER B O 1
ATOM 5334 N N . ILE B 1 226 ? -12.023 -10.797 18.953 1 98.94 226 ILE B N 1
ATOM 5335 C CA . ILE B 1 226 ? -11.461 -9.461 19.094 1 98.94 226 ILE B CA 1
ATOM 5336 C C . ILE B 1 226 ? -10.883 -9.297 20.5 1 98.94 226 ILE B C 1
ATOM 5338 O O . ILE B 1 226 ? -11.57 -9.547 21.5 1 98.94 226 ILE B O 1
ATOM 5342 N N . ASP B 1 227 ? -9.609 -8.945 20.594 1 98.88 227 ASP B N 1
ATOM 5343 C CA . ASP B 1 227 ? -8.922 -8.656 21.844 1 98.88 227 ASP B CA 1
ATOM 5344 C C . ASP B 1 227 ? -8.273 -7.277 21.828 1 98.88 227 ASP B C 1
ATOM 5346 O O . ASP B 1 227 ? -7.141 -7.125 21.359 1 98.88 227 ASP B O 1
ATOM 5350 N N . ILE B 1 228 ? -8.969 -6.293 22.359 1 98.75 228 ILE B N 1
ATOM 5351 C CA . ILE B 1 228 ? -8.516 -4.906 22.375 1 98.75 228 ILE B CA 1
ATOM 5352 C C . ILE B 1 228 ? -7.828 -4.598 23.703 1 98.75 228 ILE B C 1
ATOM 5354 O O . ILE B 1 228 ? -8.422 -4.781 24.766 1 98.75 228 ILE B O 1
ATOM 5358 N N . ARG B 1 229 ? -6.613 -4.105 23.578 1 98.62 229 ARG B N 1
ATOM 5359 C CA . ARG B 1 229 ? -5.832 -3.711 24.75 1 98.62 229 ARG B CA 1
ATOM 5360 C C . ARG B 1 229 ? -5.645 -2.197 24.797 1 98.62 229 ARG B C 1
ATOM 5362 O O . ARG B 1 229 ? -5.227 -1.649 25.812 1 98.62 229 ARG B O 1
ATOM 5369 N N . SER B 1 230 ? -5.973 -1.524 23.734 1 98.38 230 SER B N 1
ATOM 5370 C CA . SER B 1 230 ? -5.973 -0.065 23.719 1 98.38 230 SER B CA 1
ATOM 5371 C C . SER B 1 230 ? -6.828 0.507 24.844 1 98.38 230 SER B C 1
ATOM 5373 O O . SER B 1 230 ? -7.77 -0.143 25.297 1 98.38 230 SER B O 1
ATOM 5375 N N . LYS B 1 231 ? -6.441 1.766 25.234 1 98.25 231 LYS B N 1
ATOM 5376 C CA . LYS B 1 231 ? -7.168 2.266 26.391 1 98.25 231 LYS B CA 1
ATOM 5377 C C . LYS B 1 231 ? -7.219 3.791 26.406 1 98.25 231 LYS B C 1
ATOM 5379 O O . LYS B 1 231 ? -6.305 4.449 25.891 1 98.25 231 LYS B O 1
ATOM 5384 N N . ASN B 1 232 ? -8.234 4.262 26.969 1 98.19 232 ASN B N 1
ATOM 5385 C CA . ASN B 1 232 ? -8.359 5.684 27.266 1 98.19 232 ASN B CA 1
ATOM 5386 C C . ASN B 1 232 ? -7.648 6.055 28.562 1 98.19 232 ASN B C 1
ATOM 5388 O O . ASN B 1 232 ? -7.645 5.277 29.516 1 98.19 232 ASN B O 1
ATOM 5392 N N . LEU B 1 233 ? -7.047 7.18 28.547 1 98.38 233 LEU B N 1
ATOM 5393 C CA . LEU B 1 233 ? -6.324 7.75 29.672 1 98.38 233 LEU B CA 1
ATOM 5394 C C . LEU B 1 233 ? -6.93 9.086 30.094 1 98.38 233 LEU B C 1
ATOM 5396 O O . LEU B 1 233 ? -7.801 9.617 29.406 1 98.38 233 LEU B O 1
ATOM 5400 N N . PRO B 1 234 ? -6.539 9.617 31.281 1 98.19 234 PRO B N 1
ATOM 5401 C CA . PRO B 1 234 ? -7.047 10.938 31.672 1 98.19 234 PRO B CA 1
ATOM 5402 C C . PRO B 1 234 ? -6.734 12.016 30.641 1 98.19 234 PRO B C 1
ATOM 5404 O O . PRO B 1 234 ? -5.668 11.992 30.016 1 98.19 234 PRO B O 1
ATOM 5407 N N . PRO B 1 235 ? -7.645 12.961 30.484 1 98.25 235 PRO B N 1
ATOM 5408 C CA . PRO B 1 235 ? -7.43 14.023 29.5 1 98.25 235 PRO B CA 1
ATOM 5409 C C . PRO B 1 235 ? -6.121 14.773 29.703 1 98.25 235 PRO B C 1
ATOM 5411 O O . PRO B 1 235 ? -5.562 14.75 30.812 1 98.25 235 PRO B O 1
ATOM 5414 N N . CYS B 1 236 ? -5.672 15.414 28.656 1 98.69 236 CYS B N 1
ATOM 5415 C CA . CYS B 1 236 ? -4.426 16.172 28.719 1 98.69 236 CYS B CA 1
ATOM 5416 C C . CYS B 1 236 ? -4.621 17.578 28.188 1 98.69 236 CYS B C 1
ATOM 5418 O O . CYS B 1 236 ? -5.738 17.969 27.844 1 98.69 236 CYS B O 1
ATOM 5420 N N . THR B 1 237 ? -3.609 18.406 28.359 1 98.69 237 THR B N 1
ATOM 5421 C CA . THR B 1 237 ? -3.529 19.734 27.734 1 98.69 237 THR B CA 1
ATOM 5422 C C . THR B 1 237 ? -2.496 19.734 26.609 1 98.69 237 THR B C 1
ATOM 5424 O O . THR B 1 237 ? -1.407 19.172 26.766 1 98.69 237 THR B O 1
ATOM 5427 N N . SER B 1 238 ? -2.867 20.172 25.531 1 98.75 238 SER B N 1
ATOM 5428 C CA . SER B 1 238 ? -1.951 20.391 24.422 1 98.75 238 SER B CA 1
ATOM 5429 C C . SER B 1 238 ? -1.934 21.859 24 1 98.75 238 SER B C 1
ATOM 5431 O O . SER B 1 238 ? -2.455 22.719 24.703 1 98.75 238 SER B O 1
ATOM 5433 N N . ARG B 1 239 ? -1.164 22.203 22.875 1 98.88 239 ARG B N 1
ATOM 5434 C CA . ARG B 1 239 ? -0.978 23.609 22.562 1 98.88 239 ARG B CA 1
ATOM 5435 C C . ARG B 1 239 ? -1.103 23.844 21.062 1 98.88 239 ARG B C 1
ATOM 5437 O O . ARG B 1 239 ? -0.629 23.047 20.25 1 98.88 239 ARG B O 1
ATOM 5444 N N . ASN B 1 240 ? -1.821 24.891 20.734 1 98.94 240 ASN B N 1
ATOM 5445 C CA . ASN B 1 240 ? -1.736 25.469 19.406 1 98.94 240 ASN B CA 1
ATOM 5446 C C . ASN B 1 240 ? -0.488 26.328 19.234 1 98.94 240 ASN B C 1
ATOM 5448 O O . ASN B 1 240 ? 0.02 26.891 20.219 1 98.94 240 ASN B O 1
ATOM 5452 N N . ILE B 1 241 ? 0.047 26.438 18.016 1 99 241 ILE B N 1
ATOM 5453 C CA . ILE B 1 241 ? 1.131 27.375 17.703 1 99 241 ILE B CA 1
ATOM 5454 C C . ILE B 1 241 ? 0.59 28.547 16.891 1 99 241 ILE B C 1
ATOM 5456 O O . ILE B 1 241 ? -0.081 28.344 15.867 1 99 241 ILE B O 1
ATOM 5460 N N . ILE B 1 242 ? 0.893 29.766 17.312 1 98.94 242 ILE B N 1
ATOM 5461 C CA . ILE B 1 242 ? 0.474 30.984 16.625 1 98.94 242 ILE B CA 1
ATOM 5462 C C . ILE B 1 242 ? 1.701 31.781 16.203 1 98.94 242 ILE B C 1
ATOM 5464 O O . ILE B 1 242 ? 2.645 31.938 16.984 1 98.94 242 ILE B O 1
ATOM 5468 N N . PHE B 1 243 ? 1.712 32.312 15 1 98.94 243 PHE B N 1
ATOM 5469 C CA . PHE B 1 243 ? 2.736 33.281 14.586 1 98.94 243 PHE B CA 1
ATOM 5470 C C . PHE B 1 243 ? 2.205 34.188 13.508 1 98.94 243 PHE B C 1
ATOM 5472 O O . PHE B 1 243 ? 1.333 33.812 12.719 1 98.94 243 PHE B O 1
ATOM 5479 N N . ASP B 1 244 ? 2.76 35.469 13.453 1 98.88 244 ASP B N 1
ATOM 5480 C CA . ASP B 1 244 ? 2.164 36.531 12.648 1 98.88 244 ASP B CA 1
ATOM 5481 C C . ASP B 1 244 ? 3.211 37.188 11.758 1 98.88 244 ASP B C 1
ATOM 5483 O O . ASP B 1 244 ? 4.41 37.094 12.008 1 98.88 244 ASP B O 1
ATOM 5487 N N . ILE B 1 245 ? 2.719 37.688 10.68 1 98.88 245 ILE B N 1
ATOM 5488 C CA . ILE B 1 245 ? 3.246 38.906 10.078 1 98.88 245 ILE B CA 1
ATOM 5489 C C . ILE B 1 245 ? 2.322 40.094 10.383 1 98.88 245 ILE B C 1
ATOM 5491 O O . ILE B 1 245 ? 1.22 40.188 9.836 1 98.88 245 ILE B O 1
ATOM 5495 N N . LYS B 1 246 ? 2.787 40.969 11.227 1 98.5 246 LYS B N 1
ATOM 5496 C CA . LYS B 1 246 ? 1.927 42.031 11.727 1 98.5 246 LYS B CA 1
ATOM 5497 C C . LYS B 1 246 ? 1.539 43 10.609 1 98.5 246 LYS B C 1
ATOM 5499 O O . LYS B 1 246 ? 2.385 43.406 9.805 1 98.5 246 LYS B O 1
ATOM 5504 N N . GLY B 1 247 ? 0.272 43.344 10.633 1 98.25 247 GLY B N 1
ATOM 5505 C CA . GLY B 1 247 ? -0.224 44.281 9.641 1 98.25 247 GLY B CA 1
ATOM 5506 C C . GLY B 1 247 ? 0.256 45.688 9.867 1 98.25 247 GLY B C 1
ATOM 5507 O O . GLY B 1 247 ? 0.365 46.156 11.016 1 98.25 247 GLY B O 1
ATOM 5508 N N . SER B 1 248 ? 0.365 46.438 8.766 1 97.06 248 SER B N 1
ATOM 5509 C CA . SER B 1 248 ? 0.929 47.781 8.836 1 97.06 248 SER B CA 1
ATOM 5510 C C . SER B 1 248 ? -0.162 48.812 9.047 1 97.06 248 SER B C 1
ATOM 5512 O O . SER B 1 248 ? 0.087 49.875 9.633 1 97.06 248 SER B O 1
ATOM 5514 N N . GLU B 1 249 ? -1.344 48.531 8.594 1 97.31 249 GLU B N 1
ATOM 5515 C CA . GLU B 1 249 ? -2.404 49.531 8.625 1 97.31 249 GLU B CA 1
ATOM 5516 C C . GLU B 1 249 ? -3.568 49.094 9.5 1 97.31 249 GLU B C 1
ATOM 5518 O O . GLU B 1 249 ? -4.168 49.906 10.211 1 97.31 249 GLU B O 1
ATOM 5523 N N . LYS B 1 250 ? -3.861 47.875 9.422 1 97.44 250 LYS B N 1
ATOM 5524 C CA . LYS B 1 250 ? -4.973 47.281 10.164 1 97.44 250 LYS B CA 1
ATOM 5525 C C . LYS B 1 250 ? -4.516 46.062 10.953 1 97.44 250 LYS B C 1
ATOM 5527 O O . LYS B 1 250 ? -5.008 44.969 10.734 1 97.44 250 LYS B O 1
ATOM 5532 N N . PRO B 1 251 ? -3.684 46.25 11.977 1 97.44 251 PRO B N 1
ATOM 5533 C CA . PRO B 1 251 ? -3.072 45.125 12.672 1 97.44 251 PRO B CA 1
ATOM 5534 C C . PRO B 1 251 ? -4.098 44.281 13.422 1 97.44 251 PRO B C 1
ATOM 5536 O O . PRO B 1 251 ? -3.816 43.125 13.766 1 97.44 251 PRO B O 1
ATOM 5539 N N . GLU B 1 252 ? -5.316 44.781 13.641 1 97.5 252 GLU B N 1
ATOM 5540 C CA . GLU B 1 252 ? -6.324 44.031 14.391 1 97.5 252 GLU B CA 1
ATOM 5541 C C . GLU B 1 252 ? -7.207 43.219 13.453 1 97.5 252 GLU B C 1
ATOM 5543 O O . GLU B 1 252 ? -8.016 42.406 13.906 1 97.5 252 GLU B O 1
ATOM 5548 N N . GLU B 1 253 ? -7.098 43.375 12.148 1 98.19 253 GLU B N 1
ATOM 5549 C CA . GLU B 1 253 ? -7.754 42.5 11.164 1 98.19 253 GLU B CA 1
ATOM 5550 C C . GLU B 1 253 ? -6.828 41.375 10.703 1 98.19 253 GLU B C 1
ATOM 5552 O O . GLU B 1 253 ? -5.641 41.625 10.453 1 98.19 253 GLU B O 1
ATOM 5557 N N . VAL B 1 254 ? -7.426 40.156 10.664 1 98.62 254 VAL B N 1
ATOM 5558 C CA . VAL B 1 254 ? -6.547 39 10.516 1 98.62 254 VAL B CA 1
ATOM 5559 C C . VAL B 1 254 ? -6.941 38.219 9.273 1 98.62 254 VAL B C 1
ATOM 5561 O O . VAL B 1 254 ? -8.125 37.938 9.062 1 98.62 254 VAL B O 1
ATOM 5564 N N . VAL B 1 255 ? -6.023 37.938 8.438 1 98.81 255 VAL B N 1
ATOM 5565 C CA . VAL B 1 255 ? -6.102 36.875 7.43 1 98.81 255 VAL B CA 1
ATOM 5566 C C . VAL B 1 255 ? -5.398 35.625 7.93 1 98.81 255 VAL B C 1
ATOM 5568 O O . VAL B 1 255 ? -4.184 35.625 8.141 1 98.81 255 VAL B O 1
ATOM 5571 N N . LEU B 1 256 ? -6.191 34.562 8.094 1 98.88 256 LEU B N 1
ATOM 5572 C CA . LEU B 1 256 ? -5.688 33.344 8.758 1 98.88 256 LEU B CA 1
ATOM 5573 C C . LEU B 1 256 ? -5.422 32.25 7.738 1 98.88 256 LEU B C 1
ATOM 5575 O O . LEU B 1 256 ? -6.305 31.891 6.949 1 98.88 256 LEU B O 1
ATOM 5579 N N . ILE B 1 257 ? -4.207 31.719 7.684 1 98.88 257 ILE B N 1
ATOM 5580 C CA . ILE B 1 257 ? -3.885 30.469 7.008 1 98.88 257 ILE B CA 1
ATOM 5581 C C . ILE B 1 257 ? -3.396 29.453 8.031 1 98.88 257 ILE B C 1
ATOM 5583 O O . ILE B 1 257 ? -2.723 29.797 9 1 98.88 257 ILE B O 1
ATOM 5587 N N . SER B 1 258 ? -3.809 28.188 7.836 1 98.88 258 SER B N 1
ATOM 5588 C CA . SER B 1 258 ? -3.555 27.266 8.953 1 98.88 258 SER B CA 1
ATOM 5589 C C . SER B 1 258 ? -3.396 25.828 8.469 1 98.88 258 SER B C 1
ATOM 5591 O O . SER B 1 258 ? -3.668 25.531 7.301 1 98.88 258 SER B O 1
ATOM 5593 N N . ALA B 1 259 ? -2.844 25.016 9.281 1 98.88 259 ALA B N 1
ATOM 5594 C CA . ALA B 1 259 ? -2.68 23.562 9.219 1 98.88 259 ALA B CA 1
ATOM 5595 C C . ALA B 1 259 ? -2.678 22.953 10.617 1 98.88 259 ALA B C 1
ATOM 5597 O O . ALA B 1 259 ? -2.834 23.672 11.609 1 98.88 259 ALA B O 1
ATOM 5598 N N . HIS B 1 260 ? -2.611 21.641 10.68 1 98.88 260 HIS B N 1
ATOM 5599 C CA . HIS B 1 260 ? -2.6 21.109 12.031 1 98.88 260 HIS B CA 1
ATOM 5600 C C . HIS B 1 260 ? -1.327 20.312 12.297 1 98.88 260 HIS B C 1
ATOM 5602 O O . HIS B 1 260 ? -0.759 19.719 11.375 1 98.88 260 HIS B O 1
ATOM 5608 N N . ILE B 1 261 ? -0.939 20.266 13.547 1 98.88 261 ILE B N 1
ATOM 5609 C CA . ILE B 1 261 ? 0.375 19.719 13.875 1 98.88 261 ILE B CA 1
ATOM 5610 C C . ILE B 1 261 ? 0.226 18.281 14.383 1 98.88 261 ILE B C 1
ATOM 5612 O O . ILE B 1 261 ? 1.142 17.469 14.234 1 98.88 261 ILE B O 1
ATOM 5616 N N . ASP B 1 262 ? -0.927 17.922 14.961 1 98.75 262 ASP B N 1
ATOM 5617 C CA . ASP B 1 262 ? -1.074 16.578 15.484 1 98.75 262 ASP B CA 1
ATOM 5618 C C . ASP B 1 262 ? -1.276 15.562 14.359 1 98.75 262 ASP B C 1
ATOM 5620 O O . ASP B 1 262 ? -1.538 15.945 13.219 1 98.75 262 ASP B O 1
ATOM 5624 N N . SER B 1 263 ? -1.068 14.359 14.602 1 98.31 263 SER B N 1
ATOM 5625 C CA . SER B 1 263 ? -1.356 13.227 13.719 1 98.31 263 SER B CA 1
ATOM 5626 C C . SER B 1 263 ? -1.752 11.992 14.516 1 98.31 263 SER B C 1
ATOM 5628 O O . SER B 1 263 ? -1.66 11.977 15.742 1 98.31 263 SER B O 1
ATOM 5630 N N . TRP B 1 264 ? -2.264 10.992 13.867 1 98.06 264 TRP B N 1
ATOM 5631 C CA . TRP B 1 264 ? -2.416 9.695 14.508 1 98.06 264 TRP B CA 1
ATOM 5632 C C . TRP B 1 264 ? -1.055 9.078 14.812 1 98.06 264 TRP B C 1
ATOM 5634 O O . TRP B 1 264 ? -0.017 9.625 14.438 1 98.06 264 TRP B O 1
ATOM 5644 N N . ASP B 1 265 ? -1.002 7.953 15.523 1 97.12 265 ASP B N 1
ATOM 5645 C CA . ASP B 1 265 ? 0.183 7.363 16.141 1 97.12 265 ASP B CA 1
ATOM 5646 C C . ASP B 1 265 ? 0.932 6.473 15.156 1 97.12 265 ASP B C 1
ATOM 5648 O O . ASP B 1 265 ? 1.645 5.551 15.555 1 97.12 265 ASP B O 1
ATOM 5652 N N . LEU B 1 266 ? 0.688 6.66 13.836 1 95.5 266 LEU B N 1
ATOM 5653 C CA . LEU B 1 266 ? 1.298 5.848 12.797 1 95.5 266 LEU B CA 1
ATOM 5654 C C . LEU B 1 266 ? 2.109 6.707 11.836 1 95.5 266 LEU B C 1
ATOM 5656 O O . LEU B 1 266 ? 1.817 7.895 11.664 1 95.5 266 LEU B O 1
ATOM 5660 N N . GLY B 1 267 ? 3.117 6.059 11.141 1 96.25 267 GLY B N 1
ATOM 5661 C CA . GLY B 1 267 ? 3.938 6.828 10.219 1 96.25 267 GLY B CA 1
ATOM 5662 C C . GLY B 1 267 ? 4.617 8.016 10.883 1 96.25 267 GLY B C 1
ATOM 5663 O O . GLY B 1 267 ? 5.09 7.914 12.016 1 96.25 267 GLY B O 1
ATOM 5664 N N . GLN B 1 268 ? 4.66 9.094 10.023 1 97.38 268 GLN B N 1
ATOM 5665 C CA . GLN B 1 268 ? 5.316 10.289 10.531 1 97.38 268 GLN B CA 1
ATOM 5666 C C . GLN B 1 268 ? 4.355 11.477 10.562 1 97.38 268 GLN B C 1
ATOM 5668 O O . GLN B 1 268 ? 4.707 12.555 11.055 1 97.38 268 GLN B O 1
ATOM 5673 N N . GLY B 1 269 ? 3.223 11.305 10 1 98.06 269 GLY B N 1
ATOM 5674 C CA . GLY B 1 269 ? 2.326 12.445 9.867 1 98.06 269 GLY B CA 1
ATOM 5675 C C . GLY B 1 269 ? 2.816 13.469 8.859 1 98.06 269 GLY B C 1
ATOM 5676 O O . GLY B 1 269 ? 2.541 14.664 9.008 1 98.06 269 GLY B O 1
ATOM 5677 N N . ALA B 1 270 ? 3.59 13.055 7.922 1 98.69 270 ALA B N 1
ATOM 5678 C CA . ALA B 1 270 ? 4.117 13.984 6.926 1 98.69 270 ALA B CA 1
ATOM 5679 C C . ALA B 1 270 ? 3.004 14.5 6.02 1 98.69 270 ALA B C 1
ATOM 5681 O O . ALA B 1 270 ? 2.947 15.695 5.715 1 98.69 270 ALA B O 1
ATOM 5682 N N . LEU B 1 271 ? 2.191 13.555 5.582 1 98.38 271 LEU B N 1
ATOM 5683 C CA . LEU B 1 271 ? 1.071 13.906 4.719 1 98.38 271 LEU B CA 1
ATOM 5684 C C . LEU B 1 271 ? -0.027 14.609 5.508 1 98.38 271 LEU B C 1
ATOM 5686 O O . LEU B 1 271 ? -0.508 15.672 5.102 1 98.38 271 LEU B O 1
ATOM 5690 N N . ASP B 1 272 ? -0.4 14.141 6.594 1 98 272 ASP B N 1
ATOM 5691 C CA . ASP B 1 272 ? -1.498 14.578 7.453 1 98 272 ASP B CA 1
ATOM 5692 C C . ASP B 1 272 ? -0.99 14.977 8.836 1 98 272 ASP B C 1
ATOM 5694 O O . ASP B 1 272 ? -0.968 14.156 9.758 1 98 272 ASP B O 1
ATOM 5698 N N . ASP B 1 273 ? -0.607 16.188 9.078 1 98.12 273 ASP B N 1
ATOM 5699 C CA . ASP B 1 273 ? -0.715 17.297 8.148 1 98.12 273 ASP B CA 1
ATOM 5700 C C . ASP B 1 273 ? 0.588 18.094 8.094 1 98.12 273 ASP B C 1
ATOM 5702 O O . ASP B 1 273 ? 0.568 19.328 8.023 1 98.12 273 ASP B O 1
ATOM 5706 N N . GLY B 1 274 ? 1.729 17.375 8.258 1 98.81 274 GLY B N 1
ATOM 5707 C CA . GLY B 1 274 ? 3.021 18.031 8.164 1 98.81 274 GLY B CA 1
ATOM 5708 C C . GLY B 1 274 ? 3.195 18.828 6.879 1 98.81 274 GLY B C 1
ATOM 5709 O O . GLY B 1 274 ? 3.795 19.891 6.883 1 98.81 274 GLY B O 1
ATOM 5710 N N . GLY B 1 275 ? 2.717 18.266 5.785 1 98.75 275 GLY B N 1
ATOM 5711 C CA . GLY B 1 275 ? 2.793 18.969 4.512 1 98.75 275 GLY B CA 1
ATOM 5712 C C . GLY B 1 275 ? 2.094 20.312 4.523 1 98.75 275 GLY B C 1
ATOM 5713 O O . GLY B 1 275 ? 2.615 21.281 3.992 1 98.75 275 GLY B O 1
ATOM 5714 N N . GLY B 1 276 ? 0.901 20.344 5.113 1 98.75 276 GLY B N 1
ATOM 5715 C CA . GLY B 1 276 ? 0.207 21.609 5.262 1 98.75 276 GLY B CA 1
ATOM 5716 C C . GLY B 1 276 ? 0.972 22.609 6.098 1 98.75 276 GLY B C 1
ATOM 5717 O O . GLY B 1 276 ? 1.046 23.797 5.75 1 98.75 276 GLY B O 1
ATOM 5718 N N . MET B 1 277 ? 1.548 22.156 7.184 1 98.94 277 MET B N 1
ATOM 5719 C CA . MET B 1 277 ? 2.367 23.031 8.023 1 98.94 277 MET B CA 1
ATOM 5720 C C . MET B 1 277 ? 3.52 23.625 7.223 1 98.94 277 MET B C 1
ATOM 5722 O O . MET B 1 277 ? 3.775 24.828 7.297 1 98.94 277 MET B O 1
ATOM 5726 N N . ALA B 1 278 ? 4.164 22.781 6.48 1 98.94 278 ALA B N 1
ATOM 5727 C CA . ALA B 1 278 ? 5.316 23.203 5.691 1 98.94 278 ALA B CA 1
ATOM 5728 C C . ALA B 1 278 ? 4.91 24.25 4.648 1 98.94 278 ALA B C 1
ATOM 5730 O O . ALA B 1 278 ? 5.625 25.219 4.43 1 98.94 278 ALA B O 1
ATOM 5731 N N . ALA B 1 279 ? 3.803 24.031 4.012 1 98.94 279 ALA B N 1
ATOM 5732 C CA . ALA B 1 279 ? 3.316 24.953 2.992 1 98.94 279 ALA B CA 1
ATOM 5733 C C . ALA B 1 279 ? 2.973 26.312 3.605 1 98.94 279 ALA B C 1
ATOM 5735 O O . ALA B 1 279 ? 3.332 27.359 3.059 1 98.94 279 ALA B O 1
ATOM 5736 N N . VAL B 1 280 ? 2.289 26.297 4.703 1 98.94 280 VAL B N 1
ATOM 5737 C CA . VAL B 1 280 ? 1.898 27.516 5.395 1 98.94 280 VAL B CA 1
ATOM 5738 C C . VAL B 1 280 ? 3.145 28.266 5.859 1 98.94 280 VAL B C 1
ATOM 5740 O O . VAL B 1 280 ? 3.25 29.484 5.668 1 98.94 280 VAL B O 1
ATOM 5743 N N . TRP B 1 281 ? 4.066 27.531 6.449 1 98.94 281 TRP B N 1
ATOM 5744 C CA . TRP B 1 281 ? 5.324 28.156 6.867 1 98.94 281 TRP B CA 1
ATOM 5745 C C . TRP B 1 281 ? 6.027 28.812 5.684 1 98.94 281 TRP B C 1
ATOM 5747 O O . TRP B 1 281 ? 6.473 29.953 5.777 1 98.94 281 TRP B O 1
ATOM 5757 N N . GLN B 1 282 ? 6.141 28.078 4.594 1 98.94 282 GLN B N 1
ATOM 5758 C CA . GLN B 1 282 ? 6.852 28.578 3.422 1 98.94 282 GLN B CA 1
ATOM 5759 C C . GLN B 1 282 ? 6.18 29.828 2.865 1 98.94 282 GLN B C 1
ATOM 5761 O O . GLN B 1 282 ? 6.859 30.797 2.486 1 98.94 282 GLN B O 1
ATOM 5766 N N . ALA B 1 283 ? 4.867 29.812 2.828 1 98.94 283 ALA B N 1
ATOM 5767 C CA . ALA B 1 283 ? 4.105 30.984 2.387 1 98.94 283 ALA B CA 1
ATOM 5768 C C . ALA B 1 283 ? 4.418 32.188 3.256 1 98.94 283 ALA B C 1
ATOM 5770 O O . ALA B 1 283 ? 4.742 33.281 2.74 1 98.94 283 ALA B O 1
ATOM 5771 N N . MET B 1 284 ? 4.367 32.031 4.547 1 98.94 284 MET B N 1
ATOM 5772 C CA . MET B 1 284 ? 4.625 33.094 5.5 1 98.94 284 MET B CA 1
ATOM 5773 C C . MET B 1 284 ? 6.059 33.594 5.367 1 98.94 284 MET B C 1
ATOM 5775 O O . MET B 1 284 ? 6.289 34.812 5.359 1 98.94 284 MET B O 1
ATOM 5779 N N . LYS B 1 285 ? 6.961 32.688 5.23 1 98.94 285 LYS B N 1
ATOM 5780 C CA . LYS B 1 285 ? 8.375 33.031 5.148 1 98.94 285 LYS B CA 1
ATOM 5781 C C . LYS B 1 285 ? 8.664 33.875 3.906 1 98.94 285 LYS B C 1
ATOM 5783 O O . LYS B 1 285 ? 9.367 34.875 3.98 1 98.94 285 LYS B O 1
ATOM 5788 N N . VAL B 1 286 ? 8.109 33.5 2.826 1 98.81 286 VAL B N 1
ATOM 5789 C CA . VAL B 1 286 ? 8.352 34.188 1.561 1 98.81 286 VAL B CA 1
ATOM 5790 C C . VAL B 1 286 ? 7.746 35.594 1.602 1 98.81 286 VAL B C 1
ATOM 5792 O O . VAL B 1 286 ? 8.375 36.562 1.173 1 98.81 286 VAL B O 1
ATOM 5795 N N . ILE B 1 287 ? 6.512 35.719 2.127 1 98.88 287 ILE B N 1
ATOM 5796 C CA . ILE B 1 287 ? 5.875 37.031 2.225 1 98.88 287 ILE B CA 1
ATOM 5797 C C . ILE B 1 287 ? 6.723 37.938 3.096 1 98.88 287 ILE B C 1
ATOM 5799 O O . ILE B 1 287 ? 6.949 39.125 2.744 1 98.88 287 ILE B O 1
ATOM 5803 N N . ARG B 1 288 ? 7.195 37.438 4.172 1 98.56 288 ARG B N 1
ATOM 5804 C CA . ARG B 1 288 ? 8.031 38.25 5.066 1 98.56 288 ARG B CA 1
ATOM 5805 C C . ARG B 1 288 ? 9.32 38.656 4.379 1 98.56 288 ARG B C 1
ATOM 5807 O O . ARG B 1 288 ? 9.719 39.844 4.465 1 98.56 288 ARG B O 1
ATOM 5814 N N . GLU B 1 289 ? 9.961 37.75 3.691 1 98.12 289 GLU B N 1
ATOM 5815 C CA . GLU B 1 289 ? 11.227 38.031 3.014 1 98.12 289 GLU B CA 1
ATOM 5816 C C . GLU B 1 289 ? 11.039 39.062 1.911 1 98.12 289 GLU B C 1
ATOM 5818 O O . GLU B 1 289 ? 11.836 40 1.788 1 98.12 289 GLU B O 1
ATOM 5823 N N . LEU B 1 290 ? 10.031 38.844 1.169 1 98.19 290 LEU B N 1
ATOM 5824 C CA . LEU B 1 290 ? 9.758 39.812 0.109 1 98.19 290 LEU B CA 1
ATOM 5825 C C . LEU B 1 290 ? 9.445 41.188 0.691 1 98.19 290 LEU B C 1
ATOM 5827 O O . LEU B 1 290 ? 9.812 42.219 0.111 1 98.19 290 LEU B O 1
ATOM 5831 N N . GLY B 1 291 ? 8.797 41.25 1.843 1 97.12 291 GLY B N 1
ATOM 5832 C CA . GLY B 1 291 ? 8.445 42.5 2.498 1 97.12 291 GLY B CA 1
ATOM 5833 C C . GLY B 1 291 ? 9.648 43.281 2.967 1 97.12 291 GLY B C 1
ATOM 5834 O O . GLY B 1 291 ? 9.562 44.5 3.16 1 97.12 291 GLY B O 1
ATOM 5835 N N . GLN B 1 292 ? 10.758 42.656 3.086 1 95.88 292 GLN B N 1
ATOM 5836 C CA . GLN B 1 292 ? 11.977 43.344 3.537 1 95.88 292 GLN B CA 1
ATOM 5837 C C . GLN B 1 292 ? 12.586 44.188 2.42 1 95.88 292 GLN B C 1
ATOM 5839 O O . GLN B 1 292 ? 13.289 45.156 2.686 1 95.88 292 GLN B O 1
ATOM 5844 N N . THR B 1 293 ? 12.242 43.844 1.167 1 95.44 293 THR B N 1
ATOM 5845 C CA . THR B 1 293 ? 12.906 44.531 0.065 1 95.44 293 THR B CA 1
ATOM 5846 C C . THR B 1 293 ? 11.891 45.188 -0.843 1 95.44 293 THR B C 1
ATOM 5848 O O . THR B 1 293 ? 12.25 46.062 -1.647 1 95.44 293 THR B O 1
ATOM 5851 N N . ASP B 1 294 ? 10.641 44.844 -0.723 1 96.44 294 ASP B N 1
ATOM 5852 C CA . ASP B 1 294 ? 9.562 45.375 -1.547 1 96.44 294 ASP B CA 1
ATOM 5853 C C . ASP B 1 294 ? 8.352 45.719 -0.695 1 96.44 294 ASP B C 1
ATOM 5855 O O . ASP B 1 294 ? 7.617 44.844 -0.248 1 96.44 294 ASP B O 1
ATOM 5859 N N . LYS B 1 295 ? 8 46.938 -0.574 1 94.31 295 LYS B N 1
ATOM 5860 C CA . LYS B 1 295 ? 6.945 47.406 0.309 1 94.31 295 LYS B CA 1
ATOM 5861 C C . LYS B 1 295 ? 5.582 46.906 -0.118 1 94.31 295 LYS B C 1
ATOM 5863 O O . LYS B 1 295 ? 4.648 46.844 0.685 1 94.31 295 LYS B O 1
ATOM 5868 N N . ARG B 1 296 ? 5.539 46.562 -1.389 1 93.88 296 ARG B N 1
ATOM 5869 C CA . ARG B 1 296 ? 4.281 46.031 -1.902 1 93.88 296 ARG B CA 1
ATOM 5870 C C . ARG B 1 296 ? 3.896 44.75 -1.185 1 93.88 296 ARG B C 1
ATOM 5872 O O . ARG B 1 296 ? 2.73 44.344 -1.196 1 93.88 296 ARG B O 1
ATOM 5879 N N . PHE B 1 297 ? 4.844 44.156 -0.413 1 97.5 297 PHE B N 1
ATOM 5880 C CA . PHE B 1 297 ? 4.617 42.875 0.235 1 97.5 297 PHE B CA 1
ATOM 5881 C C . PHE B 1 297 ? 4.473 43.062 1.742 1 97.5 297 PHE B C 1
ATOM 5883 O O . PHE B 1 297 ? 4.355 42.062 2.477 1 97.5 297 PHE B O 1
ATOM 5890 N N . LEU B 1 298 ? 4.477 44.281 2.186 1 97.56 298 LEU B N 1
ATOM 5891 C CA . LEU B 1 298 ? 4.074 44.531 3.562 1 97.56 298 LEU B CA 1
ATOM 5892 C C . LEU B 1 298 ? 2.559 44.469 3.709 1 97.56 298 LEU B C 1
ATOM 5894 O O . LEU B 1 298 ? 1.842 45.312 3.15 1 97.56 298 LEU B O 1
ATOM 5898 N N . PRO B 1 299 ? 2.09 43.5 4.492 1 98.25 299 PRO B N 1
ATOM 5899 C CA . PRO B 1 299 ? 0.633 43.375 4.555 1 98.25 299 PRO B CA 1
ATOM 5900 C C . PRO B 1 299 ? -0.033 44.531 5.305 1 98.25 299 PRO B C 1
ATOM 5902 O O . PRO B 1 299 ? 0.504 45 6.305 1 98.25 299 PRO B O 1
ATOM 5905 N N . LYS B 1 300 ? -1.217 44.969 4.828 1 97.94 300 LYS B N 1
ATOM 5906 C CA . LYS B 1 300 ? -2.025 45.969 5.535 1 97.94 300 LYS B CA 1
ATOM 5907 C C . LYS B 1 300 ? -2.717 45.344 6.746 1 97.94 300 LYS B C 1
ATOM 5909 O O . LYS B 1 300 ? -2.777 45.969 7.812 1 97.94 300 LYS B O 1
ATOM 5914 N N . ARG B 1 301 ? -3.248 44.188 6.602 1 98.56 301 ARG B N 1
ATOM 5915 C CA . ARG B 1 301 ? -3.824 43.375 7.676 1 98.56 301 ARG B CA 1
ATOM 5916 C C . ARG B 1 301 ? -2.82 42.375 8.203 1 98.56 301 ARG B C 1
ATOM 5918 O O . ARG B 1 301 ? -1.911 41.938 7.477 1 98.56 301 ARG B O 1
ATOM 5925 N N . THR B 1 302 ? -2.977 41.906 9.445 1 98.69 302 THR B N 1
ATOM 5926 C CA . THR B 1 302 ? -2.129 40.875 9.992 1 98.69 302 THR B CA 1
ATOM 5927 C C . THR B 1 302 ? -2.383 39.531 9.281 1 98.69 302 THR B C 1
ATOM 5929 O O . THR B 1 302 ? -3.533 39.125 9.094 1 98.69 302 THR B O 1
ATOM 5932 N N . ILE B 1 303 ? -1.327 38.969 8.75 1 98.94 303 ILE B N 1
ATOM 5933 C CA . ILE B 1 303 ? -1.408 37.562 8.336 1 98.94 303 ILE B CA 1
ATOM 5934 C C . ILE B 1 303 ? -1.026 36.656 9.508 1 98.94 303 ILE B C 1
ATOM 5936 O O . ILE B 1 303 ? 0.088 36.75 10.031 1 98.94 303 ILE B O 1
ATOM 5940 N N . ARG B 1 304 ? -1.92 35.844 9.969 1 98.94 304 ARG B N 1
ATOM 5941 C CA . ARG B 1 304 ? -1.686 34.906 11.062 1 98.94 304 ARG B CA 1
ATOM 5942 C C . ARG B 1 304 ? -1.662 33.469 10.555 1 98.94 304 ARG B C 1
ATOM 5944 O O . ARG B 1 304 ? -2.529 33.062 9.781 1 98.94 304 ARG B O 1
ATOM 5951 N N . ALA B 1 305 ? -0.688 32.781 10.969 1 98.94 305 ALA B N 1
ATOM 5952 C CA . ALA B 1 305 ? -0.652 31.328 10.766 1 98.94 305 ALA B CA 1
ATOM 5953 C C . ALA B 1 305 ? -0.828 30.594 12.094 1 98.94 305 ALA B C 1
ATOM 5955 O O . ALA B 1 305 ? -0.297 31.016 13.125 1 98.94 305 ALA B O 1
ATOM 5956 N N . ILE B 1 306 ? -1.623 29.531 12.039 1 98.94 306 ILE B N 1
ATOM 5957 C CA . ILE B 1 306 ? -1.806 28.703 13.227 1 98.94 306 ILE B CA 1
ATOM 5958 C C . ILE B 1 306 ? -1.629 27.234 12.867 1 98.94 306 ILE B C 1
ATOM 5960 O O . ILE B 1 306 ? -2.168 26.766 11.859 1 98.94 306 ILE B O 1
ATOM 5964 N N . PHE B 1 307 ? -0.816 26.516 13.617 1 98.94 307 PHE B N 1
ATOM 5965 C CA . PHE B 1 307 ? -0.764 25.047 13.602 1 98.94 307 PHE B CA 1
ATOM 5966 C C . PHE B 1 307 ? -1.59 24.469 14.742 1 98.94 307 PHE B C 1
ATOM 5968 O O . PHE B 1 307 ? -1.193 24.547 15.906 1 98.94 307 PHE B O 1
ATOM 5975 N N . TRP B 1 308 ? -2.688 23.875 14.344 1 98.94 308 TRP B N 1
ATOM 5976 C CA . TRP B 1 308 ? -3.674 23.422 15.32 1 98.94 308 TRP B CA 1
ATOM 5977 C C . TRP B 1 308 ? -3.248 22.094 15.938 1 98.94 308 TRP B C 1
ATOM 5979 O O . TRP B 1 308 ? -2.75 21.203 15.242 1 98.94 308 TRP B O 1
ATOM 5989 N N . THR B 1 309 ? -3.404 21.953 17.266 1 98.81 309 THR B N 1
ATOM 5990 C CA . THR B 1 309 ? -3.365 20.656 17.906 1 98.81 309 THR B CA 1
ATOM 5991 C C . THR B 1 309 ? -4.742 20 17.875 1 98.81 309 THR B C 1
ATOM 5993 O O . THR B 1 309 ? -5.734 20.625 17.516 1 98.81 309 THR B O 1
ATOM 5996 N N . ALA B 1 310 ? -4.82 18.688 18.094 1 98.44 310 ALA B N 1
ATOM 5997 C CA . ALA B 1 310 ? -6.027 17.906 18.328 1 98.44 310 ALA B CA 1
ATOM 5998 C C . ALA B 1 310 ? -7 18.031 17.156 1 98.44 310 ALA B C 1
ATOM 6000 O O . ALA B 1 310 ? -8.219 18.047 17.359 1 98.44 310 ALA B O 1
ATOM 6001 N N . GLU B 1 311 ? -6.496 18.281 15.977 1 98.5 311 GLU B N 1
ATOM 6002 C CA . GLU B 1 311 ? -7.363 18.234 14.797 1 98.5 311 GLU B CA 1
ATOM 6003 C C . GLU B 1 311 ? -8.008 16.859 14.641 1 98.5 311 GLU B C 1
ATOM 6005 O O . GLU B 1 311 ? -9.211 16.766 14.367 1 98.5 311 GLU B O 1
ATOM 6010 N N . GLU B 1 312 ? -7.258 15.773 14.867 1 97.62 312 GLU B N 1
ATOM 6011 C CA . GLU B 1 312 ? -7.684 14.391 14.648 1 97.62 312 GLU B CA 1
ATOM 6012 C C . GLU B 1 312 ? -8.82 14.016 15.594 1 97.62 312 GLU B C 1
ATOM 6014 O O . GLU B 1 312 ? -9.484 12.992 15.391 1 97.62 312 GLU B O 1
ATOM 6019 N N . HIS B 1 313 ? -8.961 14.828 16.578 1 95.88 313 HIS B N 1
ATOM 6020 C CA . HIS B 1 313 ? -9.984 14.562 17.578 1 95.88 313 HIS B CA 1
ATOM 6021 C C . HIS B 1 313 ? -11.094 15.609 17.516 1 95.88 313 HIS B C 1
ATOM 6023 O O . HIS B 1 313 ? -11.461 16.188 18.531 1 95.88 313 HIS B O 1
ATOM 6029 N N . GLY B 1 314 ? -11.531 15.828 16.328 1 95 314 GLY B N 1
ATOM 6030 C CA . GLY B 1 314 ? -12.703 16.656 16.125 1 95 314 GLY B CA 1
ATOM 6031 C C . GLY B 1 314 ? -12.367 18.141 16.047 1 95 314 GLY B C 1
ATOM 6032 O O . GLY B 1 314 ? -13.133 18.984 16.531 1 95 314 GLY B O 1
ATOM 6033 N N . 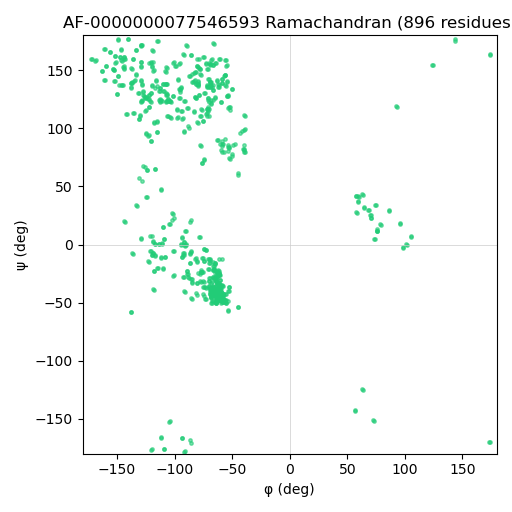PHE B 1 315 ? -11.25 18.531 15.625 1 97.81 315 PHE B N 1
ATOM 6034 C CA . PHE B 1 315 ? -10.836 19.922 15.469 1 97.81 315 PHE B CA 1
ATOM 6035 C C . PHE B 1 315 ? -10.773 20.625 16.812 1 97.81 315 PHE B C 1
ATOM 6037 O O . PHE B 1 315 ? -11.039 21.828 16.906 1 97.81 315 PHE B O 1
ATOM 6044 N N . ALA B 1 316 ? -10.445 19.938 17.844 1 98.19 316 ALA B N 1
ATOM 6045 C CA . ALA B 1 316 ? -10.633 20.453 19.203 1 98.19 316 ALA B CA 1
ATOM 6046 C C . ALA B 1 316 ? -9.742 21.656 19.453 1 98.19 316 ALA B C 1
ATOM 6048 O O . ALA B 1 316 ? -10.141 22.594 20.141 1 98.19 316 ALA B O 1
ATOM 6049 N N . GLY B 1 317 ? -8.523 21.625 18.969 1 98.69 317 GLY B N 1
ATOM 6050 C CA . GLY B 1 317 ? -7.641 22.766 19.156 1 98.69 317 GLY B CA 1
ATOM 6051 C C . GLY B 1 317 ? -8.164 24.031 18.5 1 98.69 317 GLY B C 1
ATOM 6052 O O . GLY B 1 317 ? -8.148 25.094 19.109 1 98.69 317 GLY B O 1
ATOM 6053 N N . ALA B 1 318 ? -8.609 23.875 17.297 1 98.81 318 ALA B N 1
ATOM 6054 C CA . ALA B 1 318 ? -9.156 25.016 16.562 1 98.81 318 ALA B CA 1
ATOM 6055 C C . ALA B 1 318 ? -10.438 25.531 17.219 1 98.81 318 ALA B C 1
ATOM 6057 O O . ALA B 1 318 ? -10.641 26.734 17.312 1 98.81 318 ALA B O 1
ATOM 6058 N N . LYS B 1 319 ? -11.305 24.625 17.609 1 98.56 319 LYS B N 1
ATOM 6059 C CA . LYS B 1 319 ? -12.547 25.016 18.266 1 98.56 319 LYS B CA 1
ATOM 6060 C C . LYS B 1 319 ? -12.273 25.781 19.547 1 98.56 319 LYS B C 1
ATOM 6062 O O . LYS B 1 319 ? -12.93 26.781 19.844 1 98.56 319 LYS B O 1
ATOM 6067 N N . HIS B 1 320 ? -11.336 25.297 20.312 1 98.56 320 HIS B N 1
ATOM 6068 C CA . HIS B 1 320 ? -10.984 25.984 21.547 1 98.56 320 HIS B CA 1
ATOM 6069 C C . HIS B 1 320 ? -10.461 27.391 21.281 1 98.56 320 HIS B C 1
ATOM 6071 O O . HIS B 1 320 ? -10.852 28.344 21.953 1 98.56 320 HIS B O 1
ATOM 6077 N N . TYR B 1 321 ? -9.562 27.531 20.359 1 98.69 321 TYR B N 1
ATOM 6078 C CA . TYR B 1 321 ? -9.031 28.844 19.984 1 98.69 321 TYR B CA 1
ATOM 6079 C C . TYR B 1 321 ? -10.148 29.781 19.562 1 98.69 321 TYR B C 1
ATOM 6081 O O . TYR B 1 321 ? -10.164 30.953 19.953 1 98.69 321 TYR B O 1
ATOM 6089 N N . TYR B 1 322 ? -11.039 29.297 18.703 1 98.69 322 TYR B N 1
ATOM 6090 C CA . TYR B 1 322 ? -12.172 30.109 18.234 1 98.69 322 TYR B CA 1
ATOM 6091 C C . TYR B 1 322 ? -12.977 30.641 19.406 1 98.69 322 TYR B C 1
ATOM 6093 O O . TYR B 1 322 ? -13.273 31.844 19.469 1 98.69 322 TYR B O 1
ATOM 6101 N N . GLU B 1 323 ? -13.297 29.797 20.344 1 98 323 GLU B N 1
ATOM 6102 C CA . GLU B 1 323 ? -14.109 30.188 21.5 1 98 323 GLU B CA 1
ATOM 6103 C C . GLU B 1 323 ? -13.406 31.234 22.344 1 98 323 GLU B C 1
ATOM 6105 O O . GLU B 1 323 ? -14.047 32.125 22.891 1 98 323 GLU B O 1
ATOM 6110 N N . GLN B 1 324 ? -12.086 31.125 22.406 1 97.19 324 GLN B N 1
ATOM 6111 C CA . GLN B 1 324 ? -11.312 32.031 23.234 1 97.19 324 GLN B CA 1
ATOM 6112 C C . GLN B 1 324 ? -11.172 33.406 22.547 1 97.19 324 GLN B C 1
ATOM 6114 O O . GLN B 1 324 ? -10.977 34.406 23.219 1 97.19 324 GLN B O 1
ATOM 6119 N N . HIS B 1 325 ? -11.305 33.438 21.234 1 97.19 325 HIS B N 1
ATOM 6120 C CA . HIS B 1 325 ? -10.922 34.656 20.531 1 97.19 325 HIS B CA 1
ATOM 6121 C C . HIS B 1 325 ? -12.125 35.281 19.828 1 97.19 325 HIS B C 1
ATOM 6123 O O . HIS B 1 325 ? -12.039 36.406 19.344 1 97.19 325 HIS B O 1
ATOM 6129 N N . LYS B 1 326 ? -13.25 34.625 19.75 1 95 326 LYS B N 1
ATOM 6130 C CA . LYS B 1 326 ? -14.383 35.031 18.938 1 95 326 LYS B CA 1
ATOM 6131 C C . LYS B 1 326 ? -14.914 36.406 19.406 1 95 326 LYS B C 1
ATOM 6133 O O . LYS B 1 326 ? -15.461 37.156 18.609 1 95 326 LYS B O 1
ATOM 6138 N N . ASN B 1 327 ? -14.734 36.812 20.703 1 93.69 327 ASN B N 1
ATOM 6139 C CA . ASN B 1 327 ? -15.242 38.062 21.25 1 93.69 327 ASN B CA 1
ATOM 6140 C C . ASN B 1 327 ? -14.109 39.031 21.547 1 93.69 327 ASN B C 1
ATOM 6142 O O . ASN B 1 327 ? -14.305 40.031 22.266 1 93.69 327 ASN B O 1
ATOM 6146 N N . GLY B 1 328 ? -12.945 38.75 21 1 92.56 328 GLY B N 1
ATOM 6147 C CA . GLY B 1 328 ? -11.805 39.594 21.266 1 92.56 328 GLY B CA 1
ATOM 6148 C C . GLY B 1 328 ? -11.719 40.781 20.328 1 92.56 328 GLY B C 1
ATOM 6149 O O . GLY B 1 328 ? -12.672 41.094 19.609 1 92.56 328 GLY B O 1
ATOM 6150 N N . LYS B 1 329 ? -10.609 41.469 20.391 1 92.19 329 LYS B N 1
ATOM 6151 C CA . LYS B 1 329 ? -10.367 42.688 19.641 1 92.19 329 LYS B CA 1
ATOM 6152 C C . LYS B 1 329 ? -10.047 42.375 18.188 1 92.19 329 LYS B C 1
ATOM 6154 O O . LYS B 1 329 ? -10.258 43.219 17.297 1 92.19 329 LYS B O 1
ATOM 6159 N N . GLU B 1 330 ? -9.609 41.25 17.969 1 95.25 330 GLU B N 1
ATOM 6160 C CA . GLU B 1 330 ? -9.227 40.875 16.609 1 95.25 330 GLU B CA 1
ATOM 6161 C C . GLU B 1 330 ? -10.445 40.469 15.781 1 95.25 330 GLU B C 1
ATOM 6163 O O . GLU B 1 330 ? -11.367 39.844 16.297 1 95.25 330 GLU B O 1
ATOM 6168 N N . LYS B 1 331 ? -10.422 40.938 14.57 1 95.88 331 LYS B N 1
ATOM 6169 C CA . LYS B 1 331 ? -11.453 40.562 13.609 1 95.88 331 LYS B CA 1
ATOM 6170 C C . LYS B 1 331 ? -10.867 39.719 12.477 1 95.88 331 LYS B C 1
ATOM 6172 O O . LYS B 1 331 ? -9.961 40.156 11.773 1 95.88 331 LYS B O 1
ATOM 6177 N N . PHE B 1 332 ? -11.414 38.562 12.312 1 98.12 332 PHE B N 1
ATOM 6178 C CA . PHE B 1 332 ? -10.938 37.719 11.242 1 98.12 332 PHE B CA 1
ATOM 6179 C C . PHE B 1 332 ? -11.586 38.094 9.914 1 98.12 332 PHE B C 1
ATOM 6181 O O . PHE B 1 332 ? -12.797 37.969 9.75 1 98.12 332 PHE B O 1
ATOM 6188 N N . TYR B 1 333 ? -10.789 38.562 9.023 1 97.81 333 TYR B N 1
ATOM 6189 C CA . TYR B 1 333 ? -11.203 39.031 7.707 1 97.81 333 TYR B CA 1
ATOM 6190 C C . TYR B 1 333 ? -11.391 37.875 6.746 1 97.81 333 TYR B C 1
ATOM 6192 O O . TYR B 1 333 ? -12.258 37.906 5.867 1 97.81 333 TYR B O 1
ATOM 6200 N N . PHE B 1 334 ? -10.609 36.844 6.883 1 98.5 334 PHE B N 1
ATOM 6201 C CA . PHE B 1 334 ? -10.555 35.625 6.07 1 98.5 334 PHE B CA 1
ATOM 6202 C C . PHE B 1 334 ? -9.852 34.5 6.816 1 98.5 334 PHE B C 1
ATOM 6204 O O . PHE B 1 334 ? -8.914 34.75 7.582 1 98.5 334 PHE B O 1
ATOM 6211 N N . VAL B 1 335 ? -10.375 33.25 6.641 1 98.88 335 VAL B N 1
ATOM 6212 C CA . VAL B 1 335 ? -9.719 32.125 7.27 1 98.88 335 VAL B CA 1
ATOM 6213 C C . VAL B 1 335 ? -9.562 30.984 6.262 1 98.88 335 VAL B C 1
ATOM 6215 O O . VAL B 1 335 ? -10.422 30.797 5.391 1 98.88 335 VAL B O 1
ATOM 6218 N N . SER B 1 336 ? -8.461 30.219 6.379 1 98.69 336 SER B N 1
ATOM 6219 C CA . SER B 1 336 ? -8.219 29.109 5.469 1 98.69 336 SER B CA 1
ATOM 6220 C C . SER B 1 336 ? -7.402 28.016 6.137 1 98.69 336 SER B C 1
ATOM 6222 O O . SER B 1 336 ? -6.746 28.25 7.156 1 98.69 336 SER B O 1
ATOM 6224 N N . GLU B 1 337 ? -7.531 26.828 5.602 1 97.44 337 GLU B N 1
ATOM 6225 C CA . GLU B 1 337 ? -6.676 25.719 6 1 97.44 337 GLU B CA 1
ATOM 6226 C C . GLU B 1 337 ? -6.344 24.828 4.812 1 97.44 337 GLU B C 1
ATOM 6228 O O . GLU B 1 337 ? -6.949 24.953 3.746 1 97.44 337 GLU B O 1
ATOM 6233 N N . THR B 1 338 ? -5.312 24.016 4.895 1 96.69 338 THR B N 1
ATOM 6234 C CA . THR B 1 338 ? -4.949 22.984 3.938 1 96.69 338 THR B CA 1
ATOM 6235 C C . THR B 1 338 ? -4.707 21.656 4.648 1 96.69 338 THR B C 1
ATOM 6237 O O . THR B 1 338 ? -3.727 21.5 5.383 1 96.69 338 THR B O 1
ATOM 6240 N N . ASP B 1 339 ? -5.625 20.688 4.422 1 95.62 339 ASP B N 1
ATOM 6241 C CA . ASP B 1 339 ? -5.547 19.438 5.184 1 95.62 339 ASP B CA 1
ATOM 6242 C C . ASP B 1 339 ? -5.938 18.234 4.316 1 95.62 339 ASP B C 1
ATOM 6244 O O . ASP B 1 339 ? -6.34 17.203 4.836 1 95.62 339 ASP B O 1
ATOM 6248 N N . GLN B 1 340 ? -5.93 18.281 3.072 1 95.06 340 GLN B N 1
ATOM 6249 C CA . GLN B 1 340 ? -6.195 17.141 2.205 1 95.06 340 GLN B CA 1
ATOM 6250 C C . GLN B 1 340 ? -5.039 16.906 1.237 1 95.06 340 GLN B C 1
ATOM 6252 O O . GLN B 1 340 ? -5.258 16.672 0.046 1 95.06 340 GLN B O 1
ATOM 6257 N N . GLY B 1 341 ? -3.848 17.078 1.853 1 94.31 341 GLY B N 1
ATOM 6258 C CA . GLY B 1 341 ? -2.615 16.828 1.124 1 94.31 341 GLY B CA 1
ATOM 6259 C C . GLY B 1 341 ? -2.049 18.062 0.466 1 94.31 341 GLY B C 1
ATOM 6260 O O . GLY B 1 341 ? -2.719 18.703 -0.35 1 94.31 341 GLY B O 1
ATOM 6261 N N . ALA B 1 342 ? -0.877 18.438 0.849 1 98.12 342 ALA B N 1
ATOM 6262 C CA . ALA B 1 342 ? -0.149 19.531 0.221 1 98.12 342 ALA B CA 1
ATOM 6263 C C . ALA B 1 342 ? 0.445 19.109 -1.118 1 98.12 342 ALA B C 1
ATOM 6265 O O . ALA B 1 342 ? 1.665 19 -1.256 1 98.12 342 ALA B O 1
ATOM 6266 N N . PHE B 1 343 ? -0.492 18.906 -2.109 1 98.44 343 PHE B N 1
ATOM 6267 C CA . PHE B 1 343 ? -0.079 18.406 -3.412 1 98.44 343 PHE B CA 1
ATOM 6268 C C . PHE B 1 343 ? -0.142 19.516 -4.465 1 98.44 343 PHE B C 1
ATOM 6270 O O . PHE B 1 343 ? -0.933 20.453 -4.344 1 98.44 343 PHE B O 1
ATOM 6277 N N . LYS B 1 344 ? 0.68 19.359 -5.441 1 98.19 344 LYS B N 1
ATOM 6278 C CA . LYS B 1 344 ? 0.664 20.203 -6.633 1 98.19 344 LYS B CA 1
ATOM 6279 C C . LYS B 1 344 ? -0.629 20.016 -7.422 1 98.19 344 LYS B C 1
ATOM 6281 O O . LYS B 1 344 ? -1.03 18.891 -7.711 1 98.19 344 LYS B O 1
ATOM 6286 N N . PRO B 1 345 ? -1.323 21.141 -7.695 1 98.06 345 PRO B N 1
ATOM 6287 C CA . PRO B 1 345 ? -2.453 21.016 -8.617 1 98.06 345 PRO B CA 1
ATOM 6288 C C . PRO B 1 345 ? -2.018 20.656 -10.039 1 98.06 345 PRO B C 1
ATOM 6290 O O . PRO B 1 345 ? -1.107 21.297 -10.586 1 98.06 345 PRO B O 1
ATOM 6293 N N . THR B 1 346 ? -2.67 19.703 -10.609 1 97.31 346 THR B N 1
ATOM 6294 C CA . THR B 1 346 ? -2.26 19.297 -11.945 1 97.31 346 THR B CA 1
ATOM 6295 C C . THR B 1 346 ? -3.357 19.594 -12.969 1 97.31 346 THR B C 1
ATOM 6297 O O . THR B 1 346 ? -3.098 19.641 -14.172 1 97.31 346 THR B O 1
ATOM 6300 N N . THR B 1 347 ? -4.559 19.75 -12.516 1 97.44 347 THR B N 1
ATOM 6301 C CA . THR B 1 347 ? -5.695 20.125 -13.359 1 97.44 347 THR B CA 1
ATOM 6302 C C . THR B 1 347 ? -6.605 21.109 -12.633 1 97.44 347 THR B C 1
ATOM 6304 O O . THR B 1 347 ? -6.398 21.391 -11.453 1 97.44 347 THR B O 1
ATOM 6307 N N . THR B 1 348 ? -7.605 21.562 -13.297 1 96.56 348 THR B N 1
ATOM 6308 C CA . THR B 1 348 ? -8.547 22.5 -12.719 1 96.56 348 THR B CA 1
ATOM 6309 C C . THR B 1 348 ? -9.531 21.781 -11.797 1 96.56 348 THR B C 1
ATOM 6311 O O . THR B 1 348 ? -10.445 22.406 -11.25 1 96.56 348 THR B O 1
ATOM 6314 N N . LYS B 1 349 ? -9.266 20.469 -11.578 1 96.56 349 LYS B N 1
ATOM 6315 C CA . LYS B 1 349 ? -10.031 19.75 -10.57 1 96.56 349 LYS B CA 1
ATOM 6316 C C . LYS B 1 349 ? -9.492 20.031 -9.172 1 96.56 349 LYS B C 1
ATOM 6318 O O . LYS B 1 349 ? -10.148 19.719 -8.172 1 96.56 349 LYS B O 1
ATOM 6323 N N . SER B 1 350 ? -8.312 20.578 -9.164 1 98 350 SER B N 1
ATOM 6324 C CA . SER B 1 350 ? -7.891 21.188 -7.91 1 98 350 SER B CA 1
ATOM 6325 C C . SER B 1 350 ? -8.719 22.438 -7.594 1 98 350 SER B C 1
ATOM 6327 O O . SER B 1 350 ? -8.977 23.25 -8.477 1 98 350 SER B O 1
ATOM 6329 N N . ILE B 1 351 ? -9.117 22.562 -6.289 1 97.75 351 ILE B N 1
ATOM 6330 C CA . ILE B 1 351 ? -10.102 23.609 -6.047 1 97.75 351 ILE B CA 1
ATOM 6331 C C . ILE B 1 351 ? -9.75 24.359 -4.773 1 97.75 351 ILE B C 1
ATOM 6333 O O . ILE B 1 351 ? -9.102 23.812 -3.877 1 97.75 351 ILE B O 1
ATOM 6337 N N . LEU B 1 352 ? -10.156 25.594 -4.766 1 98.31 352 LEU B N 1
ATOM 6338 C CA . LEU B 1 352 ? -10.445 26.312 -3.527 1 98.31 352 LEU B CA 1
ATOM 6339 C C . LEU B 1 352 ? -11.891 26.094 -3.1 1 98.31 352 LEU B C 1
ATOM 6341 O O . LEU B 1 352 ? -12.805 26.703 -3.662 1 98.31 352 LEU B O 1
ATOM 6345 N N . ARG B 1 353 ? -12.109 25.25 -2.152 1 97.69 353 ARG B N 1
ATOM 6346 C CA . ARG B 1 353 ? -13.453 25.109 -1.603 1 97.69 353 ARG B CA 1
ATOM 6347 C C . ARG B 1 353 ? -13.828 26.328 -0.766 1 97.69 353 ARG B C 1
ATOM 6349 O O . ARG B 1 353 ? -13.328 26.5 0.344 1 97.69 353 ARG B O 1
ATOM 6356 N N . PHE B 1 354 ? -14.734 27.062 -1.27 1 98.56 354 PHE B N 1
ATOM 6357 C CA . PHE B 1 354 ? -14.984 28.406 -0.759 1 98.56 354 PHE B CA 1
ATOM 6358 C C . PHE B 1 354 ? -16.344 28.484 -0.093 1 98.56 354 PHE B C 1
ATOM 6360 O O . PHE B 1 354 ? -17.328 27.906 -0.586 1 98.56 354 PHE B O 1
ATOM 6367 N N . MET B 1 355 ? -16.406 29.094 1.05 1 98.62 355 MET B N 1
ATOM 6368 C CA . MET B 1 355 ? -17.641 29.469 1.708 1 98.62 355 MET B CA 1
ATOM 6369 C C . MET B 1 355 ? -17.688 30.969 1.963 1 98.62 355 MET B C 1
ATOM 6371 O O . MET B 1 355 ? -16.797 31.531 2.598 1 98.62 355 MET B O 1
ATOM 6375 N N . GLY B 1 356 ? -18.625 31.672 1.406 1 98.12 356 GLY B N 1
ATOM 6376 C CA . GLY B 1 356 ? -18.812 33.125 1.499 1 98.12 356 GLY B CA 1
ATOM 6377 C C . GLY B 1 356 ? -19.922 33.625 0.591 1 98.12 356 GLY B C 1
ATOM 6378 O O . GLY B 1 356 ? -20.703 32.844 0.055 1 98.12 356 GLY B O 1
ATOM 6379 N N . ASN B 1 357 ? -20.062 34.938 0.421 1 97.06 357 ASN B N 1
ATOM 6380 C CA . ASN B 1 357 ? -21.109 35.531 -0.409 1 97.06 357 ASN B CA 1
ATOM 6381 C C . ASN B 1 357 ? -20.641 35.75 -1.84 1 97.06 357 ASN B C 1
ATOM 6383 O O . ASN B 1 357 ? -19.5 35.438 -2.178 1 97.06 357 ASN B O 1
ATOM 6387 N N . THR B 1 358 ? -21.453 36.281 -2.615 1 96.75 358 THR B N 1
ATOM 6388 C CA . THR B 1 358 ? -21.219 36.406 -4.047 1 96.75 358 THR B CA 1
ATOM 6389 C C . THR B 1 358 ? -20.078 37.406 -4.316 1 96.75 358 THR B C 1
ATOM 6391 O O . THR B 1 358 ? -19.266 37.156 -5.215 1 96.75 358 THR B O 1
ATOM 6394 N N . THR B 1 359 ? -20.062 38.438 -3.555 1 96.69 359 THR B N 1
ATOM 6395 C CA . THR B 1 359 ? -19.016 39.438 -3.721 1 96.69 359 THR B CA 1
ATOM 6396 C C . THR B 1 359 ? -17.641 38.844 -3.381 1 96.69 359 THR B C 1
ATOM 6398 O O . THR B 1 359 ? -16.672 39.031 -4.109 1 96.69 359 THR B O 1
ATOM 6401 N N . GLN B 1 360 ? -17.609 38.125 -2.348 1 97.31 360 GLN B N 1
ATOM 6402 C CA . GLN B 1 360 ? -16.391 37.469 -1.91 1 97.31 360 GLN B CA 1
ATOM 6403 C C . GLN B 1 360 ? -15.945 36.375 -2.91 1 97.31 360 GLN B C 1
ATOM 6405 O O . GLN B 1 360 ? -14.75 36.219 -3.17 1 97.31 360 GLN B O 1
ATOM 6410 N N . ARG B 1 361 ? -16.875 35.688 -3.51 1 97.19 361 ARG B N 1
ATOM 6411 C CA . ARG B 1 361 ? -16.594 34.656 -4.516 1 97.19 361 ARG B CA 1
ATOM 6412 C C . ARG B 1 361 ? -15.945 35.281 -5.75 1 97.19 361 ARG B C 1
ATOM 6414 O O . ARG B 1 361 ? -15.062 34.688 -6.363 1 97.19 361 ARG B O 1
ATOM 6421 N N . ALA B 1 362 ? -16.422 36.438 -6.109 1 96.44 362 ALA B N 1
ATOM 6422 C CA . ALA B 1 362 ? -15.836 37.125 -7.262 1 96.44 362 ALA B CA 1
ATOM 6423 C C . ALA B 1 362 ? -14.359 37.406 -7.031 1 96.44 362 ALA B C 1
ATOM 6425 O O . ALA B 1 362 ? -13.547 37.312 -7.949 1 96.44 362 ALA B O 1
ATOM 6426 N N . LYS B 1 363 ? -14.086 37.844 -5.836 1 95.62 363 LYS B N 1
ATOM 6427 C CA . LYS B 1 363 ? -12.688 38.062 -5.488 1 95.62 363 LYS B CA 1
ATOM 6428 C C . LYS B 1 363 ? -11.875 36.781 -5.559 1 95.62 363 LYS B C 1
ATOM 6430 O O . LYS B 1 363 ? -10.742 36.781 -6.039 1 95.62 363 LYS B O 1
ATOM 6435 N N . MET B 1 364 ? -12.453 35.688 -5.098 1 97.75 364 MET B N 1
ATOM 6436 C CA . MET B 1 364 ? -11.781 34.375 -5.184 1 97.75 364 MET B CA 1
ATOM 6437 C C . MET B 1 364 ? -11.508 34 -6.633 1 97.75 364 MET B C 1
ATOM 6439 O O . MET B 1 364 ? -10.445 33.469 -6.949 1 97.75 364 MET B O 1
ATOM 6443 N N . GLN B 1 365 ? -12.414 34.312 -7.484 1 97.62 365 GLN B N 1
ATOM 6444 C CA . GLN B 1 365 ? -12.258 34.031 -8.906 1 97.62 365 GLN B CA 1
ATOM 6445 C C . GLN B 1 365 ? -11.102 34.844 -9.5 1 97.62 365 GLN B C 1
ATOM 6447 O O . GLN B 1 365 ? -10.352 34.344 -10.344 1 97.62 365 GLN B O 1
ATOM 6452 N N . GLU B 1 366 ? -11 36.094 -9.047 1 97.06 366 GLU B N 1
ATOM 6453 C CA . GLU B 1 366 ? -9.883 36.906 -9.508 1 97.06 366 GLU B CA 1
ATOM 6454 C C . GLU B 1 366 ? -8.547 36.281 -9.086 1 97.06 366 GLU B C 1
ATOM 6456 O O . GLU B 1 366 ? -7.594 36.25 -9.859 1 97.06 366 GLU B O 1
ATOM 6461 N N . ILE B 1 367 ? -8.516 35.844 -7.875 1 97.88 367 ILE B N 1
ATOM 6462 C CA . ILE B 1 367 ? -7.301 35.25 -7.344 1 97.88 367 ILE B CA 1
ATOM 6463 C C . ILE B 1 367 ? -6.957 34 -8.141 1 97.88 367 ILE B C 1
ATOM 6465 O O . ILE B 1 367 ? -5.805 33.781 -8.531 1 97.88 367 ILE B O 1
ATOM 6469 N N . VAL B 1 368 ? -7.93 33.156 -8.438 1 98.25 368 VAL B N 1
ATOM 6470 C CA . VAL B 1 368 ? -7.762 31.922 -9.18 1 98.25 368 VAL B CA 1
ATOM 6471 C C . VAL B 1 368 ? -7.266 32.219 -10.594 1 98.25 368 VAL B C 1
ATOM 6473 O O . VAL B 1 368 ? -6.391 31.531 -11.117 1 98.25 368 VAL B O 1
ATOM 6476 N N . GLN B 1 369 ? -7.793 33.25 -11.188 1 97.81 369 GLN B N 1
ATOM 6477 C CA . GLN B 1 369 ? -7.348 33.656 -12.516 1 97.81 369 GLN B CA 1
ATOM 6478 C C . GLN B 1 369 ? -5.883 34.062 -12.508 1 97.81 369 GLN B C 1
ATOM 6480 O O . GLN B 1 369 ? -5.133 33.75 -13.438 1 97.81 369 GLN B O 1
ATOM 6485 N N . SER B 1 370 ? -5.555 34.812 -11.484 1 97.81 370 SER B N 1
ATOM 6486 C CA . SER B 1 370 ? -4.156 35.219 -11.367 1 97.81 370 SER B CA 1
ATOM 6487 C C . SER B 1 370 ? -3.242 34 -11.188 1 97.81 370 SER B C 1
ATOM 6489 O O . SER B 1 370 ? -2.154 33.938 -11.766 1 97.81 370 SER B O 1
ATOM 6491 N N . LEU B 1 371 ? -3.627 33.031 -10.383 1 98.56 371 LEU B N 1
ATOM 6492 C CA . LEU B 1 371 ? -2.855 31.797 -10.195 1 98.56 371 LEU B CA 1
ATOM 6493 C C . LEU B 1 371 ? -2.73 31.031 -11.5 1 98.56 371 LEU B C 1
ATOM 6495 O O . LEU B 1 371 ? -1.648 30.547 -11.836 1 98.56 371 LEU B O 1
ATOM 6499 N N . LYS B 1 372 ? -3.809 30.953 -12.242 1 98.19 372 LYS B N 1
ATOM 6500 C CA . LYS B 1 372 ? -3.801 30.266 -13.531 1 98.19 372 LYS B CA 1
ATOM 6501 C C . LYS B 1 372 ? -2.832 30.922 -14.508 1 98.19 372 LYS B C 1
ATOM 6503 O O . LYS B 1 372 ? -2.143 30.234 -15.266 1 98.19 372 LYS B O 1
ATOM 6508 N N . ARG B 1 373 ? -2.793 32.25 -14.484 1 97.31 373 ARG B N 1
ATOM 6509 C CA . ARG B 1 373 ? -1.869 32.969 -15.344 1 97.31 373 ARG B CA 1
ATOM 6510 C C . ARG B 1 373 ? -0.421 32.656 -15 1 97.31 373 ARG B C 1
ATOM 6512 O O . ARG B 1 373 ? 0.475 32.812 -15.828 1 97.31 373 ARG B O 1
ATOM 6519 N N . ASN B 1 374 ? -0.246 32.219 -13.797 1 97.38 374 ASN B N 1
ATOM 6520 C CA . ASN B 1 374 ? 1.09 31.859 -13.352 1 97.38 374 ASN B CA 1
ATOM 6521 C C . ASN B 1 374 ? 1.271 30.344 -13.359 1 97.38 374 ASN B C 1
ATOM 6523 O O . ASN B 1 374 ? 2.037 29.797 -12.555 1 97.38 374 ASN B O 1
ATOM 6527 N N . ASP B 1 375 ? 0.511 29.594 -14.078 1 96.62 375 ASP B N 1
ATOM 6528 C CA . ASP B 1 375 ? 0.643 28.188 -14.414 1 96.62 375 ASP B CA 1
ATOM 6529 C C . ASP B 1 375 ? 0.27 27.297 -13.227 1 96.62 375 ASP B C 1
ATOM 6531 O O . ASP B 1 375 ? 0.897 26.266 -13 1 96.62 375 ASP B O 1
ATOM 6535 N N . ILE B 1 376 ? -0.656 27.719 -12.453 1 98.5 376 ILE B N 1
ATOM 6536 C CA . ILE B 1 376 ? -1.209 26.922 -11.367 1 98.5 376 ILE B CA 1
ATOM 6537 C C . ILE B 1 376 ? -2.678 26.609 -11.648 1 98.5 376 ILE B C 1
ATOM 6539 O O . ILE B 1 376 ? -3.553 27.438 -11.383 1 98.5 376 ILE B O 1
ATOM 6543 N N . PRO B 1 377 ? -2.906 25.453 -12.18 1 98.5 377 PRO B N 1
ATOM 6544 C CA . PRO B 1 377 ? -4.289 25.109 -12.523 1 98.5 377 PRO B CA 1
ATOM 6545 C C . PRO B 1 377 ? -5.164 24.875 -11.289 1 98.5 377 PRO B C 1
ATOM 6547 O O . PRO B 1 377 ? -4.918 23.938 -10.531 1 98.5 377 PRO B O 1
ATOM 6550 N N . ILE B 1 378 ? -6.172 25.688 -11.094 1 98.19 378 ILE B N 1
ATOM 6551 C CA . ILE B 1 378 ? -7.027 25.641 -9.914 1 98.19 378 ILE B CA 1
ATOM 6552 C C . ILE B 1 378 ? -8.359 26.328 -10.211 1 98.19 378 ILE B C 1
ATOM 6554 O O . ILE B 1 378 ? -8.461 27.125 -11.156 1 98.19 378 ILE B O 1
ATOM 6558 N N . SER B 1 379 ? -9.414 25.953 -9.531 1 98.5 379 SER B N 1
ATOM 6559 C CA . SER B 1 379 ? -10.734 26.578 -9.664 1 98.5 379 SER B CA 1
ATOM 6560 C C . SER B 1 379 ? -11.344 26.875 -8.297 1 98.5 379 SER B C 1
ATOM 6562 O O . SER B 1 379 ? -10.781 26.5 -7.27 1 98.5 379 SER B O 1
ATOM 6564 N N . VAL B 1 380 ? -12.398 27.656 -8.273 1 98.12 380 VAL B N 1
ATOM 6565 C CA . VAL B 1 380 ? -13.164 27.906 -7.062 1 98.12 380 VAL B CA 1
ATOM 6566 C C . VAL B 1 380 ? -14.438 27.062 -7.07 1 98.12 380 VAL B C 1
ATOM 6568 O O . VAL B 1 380 ? -15.148 27 -8.078 1 98.12 380 VAL B O 1
ATOM 6571 N N . GLN B 1 381 ? -14.648 26.359 -6.055 1 97.44 381 GLN B N 1
ATOM 6572 C CA . GLN B 1 381 ? -15.883 25.594 -5.883 1 97.44 381 GLN B CA 1
ATOM 6573 C C . GLN B 1 381 ? -16.547 25.906 -4.539 1 97.44 381 GLN B C 1
ATOM 6575 O O . GLN B 1 381 ? -15.875 25.906 -3.502 1 97.44 381 GLN B O 1
ATOM 6580 N N . GLU B 1 382 ? -17.844 26.172 -4.586 1 97.12 382 GLU B N 1
ATOM 6581 C CA . GLU B 1 382 ? -18.562 26.422 -3.336 1 97.12 382 GLU B CA 1
ATOM 6582 C C . GLU B 1 382 ? -18.688 2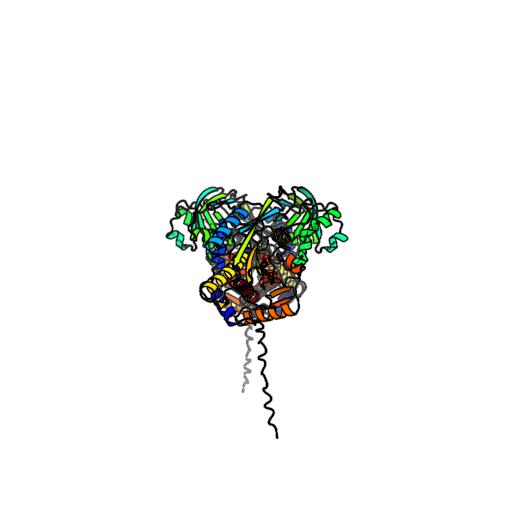5.156 -2.506 1 97.12 382 GLU B C 1
ATOM 6584 O O . GLU B 1 382 ? -18.875 24.062 -3.053 1 97.12 382 GLU B O 1
ATOM 6589 N N . GLY B 1 383 ? -18.516 25.375 -1.207 1 95.5 383 GLY B N 1
ATOM 6590 C CA . GLY B 1 383 ? -18.672 24.266 -0.278 1 95.5 383 GLY B CA 1
ATOM 6591 C C . GLY B 1 383 ? -18.703 24.703 1.174 1 95.5 383 GLY B C 1
ATOM 6592 O O . GLY B 1 383 ? -18.172 25.75 1.524 1 95.5 383 GLY B O 1
ATOM 6593 N N . ASP B 1 384 ? -19.281 23.828 1.988 1 94.56 384 ASP B N 1
ATOM 6594 C CA . ASP B 1 384 ? -19.5 24.234 3.375 1 94.56 384 ASP B CA 1
ATOM 6595 C C . ASP B 1 384 ? -18.594 23.453 4.324 1 94.56 384 ASP B C 1
ATOM 6597 O O . ASP B 1 384 ? -18.656 23.641 5.539 1 94.56 384 ASP B O 1
ATOM 6601 N N . LYS B 1 385 ? -17.781 22.609 3.836 1 93.56 385 LYS B N 1
ATOM 6602 C CA . LYS B 1 385 ? -16.828 21.859 4.668 1 93.56 385 LYS B CA 1
ATOM 6603 C C . LYS B 1 385 ? -15.484 22.578 4.734 1 93.56 385 LYS B C 1
ATOM 6605 O O . LYS B 1 385 ? -14.68 22.469 3.809 1 93.56 385 LYS B O 1
ATOM 6610 N N . GLN B 1 386 ? -15.195 23.172 5.945 1 97.06 386 GLN B N 1
ATOM 6611 C CA . GLN B 1 386 ? -14.023 24.047 6.012 1 97.06 386 GLN B CA 1
ATOM 6612 C C . GLN B 1 386 ? -13.016 23.531 7.031 1 97.06 386 GLN B C 1
ATOM 6614 O O . GLN B 1 386 ? -12.047 24.234 7.355 1 97.06 386 GLN B O 1
ATOM 6619 N N . GLY B 1 387 ? -13.242 22.297 7.613 1 96.25 387 GLY B N 1
ATOM 6620 C CA . GLY B 1 387 ? -12.266 21.672 8.492 1 96.25 387 GLY B CA 1
ATOM 6621 C C . GLY B 1 387 ? -12.008 22.469 9.758 1 96.25 387 GLY B C 1
ATOM 6622 O O . GLY B 1 387 ? -12.953 22.844 10.461 1 96.25 387 GLY B O 1
ATOM 6623 N N . ASP B 1 388 ? -10.734 22.797 9.992 1 98 388 ASP B N 1
ATOM 6624 C CA . ASP B 1 388 ? -10.312 23.438 11.227 1 98 388 ASP B CA 1
ATOM 6625 C C . ASP B 1 388 ? -10.898 24.844 11.336 1 98 388 ASP B C 1
ATOM 6627 O O . ASP B 1 388 ? -11.047 25.391 12.438 1 98 388 ASP B O 1
ATOM 6631 N N . VAL B 1 389 ? -11.281 25.438 10.227 1 98.62 389 VAL B N 1
ATOM 6632 C CA . VAL B 1 389 ? -11.727 26.828 10.297 1 98.62 389 VAL B CA 1
ATOM 6633 C C . VAL B 1 389 ? -13.25 26.875 10.18 1 98.62 389 VAL B C 1
ATOM 6635 O O . VAL B 1 389 ? -13.82 27.938 9.898 1 98.62 389 VAL B O 1
ATOM 6638 N N . GLN B 1 390 ? -13.844 25.766 10.406 1 98.31 390 GLN B N 1
ATOM 6639 C CA . GLN B 1 390 ? -15.289 25.641 10.25 1 98.31 390 GLN B CA 1
ATOM 6640 C C . GLN B 1 390 ? -16.031 26.609 11.164 1 98.31 390 GLN B C 1
ATOM 6642 O O . GLN B 1 390 ? -17.047 27.203 10.773 1 98.31 390 GLN B O 1
ATOM 6647 N N . SER B 1 391 ? -15.609 26.797 12.414 1 98.44 391 SER B N 1
ATOM 6648 C CA . SER B 1 391 ? -16.281 27.656 13.375 1 98.44 391 SER B CA 1
ATOM 6649 C C . SER B 1 391 ? -16.391 29.094 12.859 1 98.44 391 SER B C 1
ATOM 6651 O O . SER B 1 391 ? -17.438 29.734 12.992 1 98.44 391 SER B O 1
ATOM 6653 N N . TRP B 1 392 ? -15.32 29.641 12.258 1 98.56 392 TRP B N 1
ATOM 6654 C CA . TRP B 1 392 ? -15.336 30.969 11.664 1 98.56 392 TRP B CA 1
ATOM 6655 C C . TRP B 1 392 ? -16.281 31.031 10.469 1 98.56 392 TRP B C 1
ATOM 6657 O O . TRP B 1 392 ? -17.031 31.984 10.312 1 98.56 392 TRP B O 1
ATOM 6667 N N . ALA B 1 393 ? -16.172 29.953 9.672 1 98.38 393 ALA B N 1
ATOM 6668 C CA . ALA B 1 393 ? -17.016 29.891 8.484 1 98.38 393 ALA B CA 1
ATOM 6669 C C . ALA B 1 393 ? -18.484 29.938 8.859 1 98.38 393 ALA B C 1
ATOM 6671 O O . ALA B 1 393 ? -19.281 30.641 8.219 1 98.38 393 ALA B O 1
ATOM 6672 N N . ASP B 1 394 ? -18.828 29.188 9.852 1 97.94 394 ASP B N 1
ATOM 6673 C CA . ASP B 1 394 ? -20.203 29.141 10.32 1 97.94 394 ASP B CA 1
ATOM 6674 C C . ASP B 1 394 ? -20.672 30.5 10.82 1 97.94 394 ASP B C 1
ATOM 6676 O O . ASP B 1 394 ? -21.875 30.812 10.789 1 97.94 394 ASP B O 1
ATOM 6680 N N . ASP B 1 395 ? -19.75 31.281 11.219 1 97.19 395 ASP B N 1
ATOM 6681 C CA . ASP B 1 395 ? -20.062 32.625 11.719 1 97.19 395 ASP B CA 1
ATOM 6682 C C . ASP B 1 395 ? -20.016 33.656 10.602 1 97.19 395 ASP B C 1
ATOM 6684 O O . ASP B 1 395 ? -20.094 34.844 10.859 1 97.19 395 ASP B O 1
ATOM 6688 N N . GLY B 1 396 ? -19.766 33.219 9.43 1 97 396 GLY B N 1
ATOM 6689 C CA . GLY B 1 396 ? -19.906 34.094 8.273 1 97 396 GLY B CA 1
ATOM 6690 C C . GLY B 1 396 ? -18.578 34.656 7.766 1 97 396 GLY B C 1
ATOM 6691 O O . GLY B 1 396 ? -18.547 35.406 6.805 1 97 396 GLY B O 1
ATOM 6692 N N . VAL B 1 397 ? -17.5 34.312 8.375 1 98.19 397 VAL B N 1
ATOM 6693 C CA . VAL B 1 397 ? -16.188 34.719 7.867 1 98.19 397 VAL B CA 1
ATOM 6694 C C . VAL B 1 397 ? -15.875 33.969 6.574 1 98.19 397 VAL B C 1
ATOM 6696 O O . VAL B 1 397 ? -15.938 32.75 6.531 1 98.19 397 VAL B O 1
ATOM 6699 N N . PRO B 1 398 ? -15.602 34.656 5.453 1 98.44 398 PRO B N 1
ATOM 6700 C CA . PRO B 1 398 ? -15.234 33.938 4.234 1 98.44 398 PRO B CA 1
ATOM 6701 C C . PRO B 1 398 ? -14.047 33 4.441 1 98.44 398 PRO B C 1
ATOM 6703 O O . PRO B 1 398 ? -13.086 33.375 5.133 1 98.44 398 PRO B O 1
ATOM 6706 N N . SER B 1 399 ? -14.188 31.781 3.863 1 98.75 399 SER B N 1
ATOM 6707 C CA . SER B 1 399 ? -13.211 30.75 4.18 1 98.75 399 SER B CA 1
ATOM 6708 C C . SER B 1 399 ? -12.922 29.859 2.965 1 98.75 399 SER B C 1
ATOM 6710 O O . SER B 1 399 ? -13.75 29.766 2.059 1 98.75 399 SER B O 1
ATOM 6712 N N . VAL B 1 400 ? -11.719 29.312 2.973 1 98.25 400 VAL B N 1
ATOM 6713 C CA . VAL B 1 400 ? -11.297 28.422 1.89 1 98.25 400 VAL B CA 1
ATOM 6714 C C . VAL B 1 400 ? -10.562 27.219 2.463 1 98.25 400 VAL B C 1
ATOM 6716 O O . VAL B 1 400 ? -9.781 27.359 3.408 1 98.25 400 VAL B O 1
ATOM 6719 N N . GLN B 1 401 ? -10.836 26.109 1.899 1 97.62 401 GLN B N 1
ATOM 6720 C CA . GLN B 1 401 ? -9.969 24.938 1.991 1 97.62 401 GLN B CA 1
ATOM 6721 C C . GLN B 1 401 ? -9.367 24.594 0.633 1 97.62 401 GLN B C 1
ATOM 6723 O O . GLN B 1 401 ? -10.094 24.438 -0.352 1 97.62 401 GLN B O 1
ATOM 6728 N N . TYR B 1 402 ? -8.07 24.516 0.57 1 97.75 402 TYR B N 1
ATOM 6729 C CA . TYR B 1 402 ? -7.449 24.047 -0.663 1 97.75 402 TYR B CA 1
ATOM 6730 C C . TYR B 1 402 ? -7.516 22.531 -0.771 1 97.75 402 TYR B C 1
ATOM 6732 O O . TYR B 1 402 ? -7.141 21.812 0.162 1 97.75 402 TYR B O 1
ATOM 6740 N N . VAL B 1 403 ? -8.008 22.047 -1.929 1 97.31 403 VAL B N 1
ATOM 6741 C CA . VAL B 1 403 ? -8.102 20.625 -2.209 1 97.31 403 VAL B CA 1
ATOM 6742 C C . VAL B 1 403 ? -7.504 20.328 -3.584 1 97.31 403 VAL B C 1
ATOM 6744 O O . VAL B 1 403 ? -8.125 20.609 -4.609 1 97.31 403 VAL B O 1
ATOM 6747 N N . ALA B 1 404 ? -6.355 19.703 -3.574 1 97.62 404 ALA B N 1
ATOM 6748 C CA . ALA B 1 404 ? -5.719 19.297 -4.824 1 97.62 404 ALA B CA 1
ATOM 6749 C C . ALA B 1 404 ? -6.512 18.188 -5.508 1 97.62 404 ALA B C 1
ATOM 6751 O O . ALA B 1 404 ? -7.305 17.484 -4.863 1 97.62 404 ALA B O 1
ATOM 6752 N N . ASP B 1 405 ? -6.309 18.031 -6.793 1 96.69 405 ASP B N 1
ATOM 6753 C CA . ASP B 1 405 ? -6.953 16.922 -7.508 1 96.69 405 ASP B CA 1
ATOM 6754 C C . ASP B 1 405 ? -6.555 15.578 -6.914 1 96.69 405 ASP B C 1
ATOM 6756 O O . ASP B 1 405 ? -7.387 14.68 -6.797 1 96.69 405 ASP B O 1
ATOM 6760 N N . LYS B 1 406 ? -5.316 15.391 -6.43 1 95.31 406 LYS B N 1
ATOM 6761 C CA . LYS B 1 406 ? -4.852 14.188 -5.758 1 95.31 406 LYS B CA 1
ATOM 6762 C C . LYS B 1 406 ? -5.504 14.039 -4.387 1 95.31 406 LYS B C 1
ATOM 6764 O O . LYS B 1 406 ? -5.441 12.969 -3.773 1 95.31 406 LYS B O 1
ATOM 6769 N N . GLY B 1 407 ? -6.137 15.078 -3.932 1 94 407 GLY B N 1
ATOM 6770 C CA . GLY B 1 407 ? -6.727 15.086 -2.604 1 94 407 GLY B CA 1
ATOM 6771 C C . GLY B 1 407 ? -8 14.266 -2.512 1 94 407 GLY B C 1
ATOM 6772 O O . GLY B 1 407 ? -8.422 13.891 -1.416 1 94 407 GLY B O 1
ATOM 6773 N N . ALA B 1 408 ? -8.555 13.914 -3.646 1 88.25 408 ALA B N 1
ATOM 6774 C CA . ALA B 1 408 ? -9.836 13.219 -3.652 1 88.25 408 ALA B CA 1
ATOM 6775 C C . ALA B 1 408 ? -9.641 11.703 -3.58 1 88.25 408 ALA B C 1
ATOM 6777 O O . ALA B 1 408 ? -10.531 10.977 -3.129 1 88.25 408 ALA B O 1
ATOM 6778 N N . ASP B 1 409 ? -8.492 11.258 -3.982 1 91.75 409 ASP B N 1
ATOM 6779 C CA . ASP B 1 409 ? -8.289 9.812 -4.027 1 91.75 409 ASP B CA 1
ATOM 6780 C C . ASP B 1 409 ? -6.906 9.438 -3.508 1 91.75 409 ASP B C 1
ATOM 6782 O O . ASP B 1 409 ? -6.785 8.797 -2.461 1 91.75 409 ASP B O 1
ATOM 6786 N N . PHE B 1 410 ? -5.828 9.984 -4.133 1 96.62 410 PHE B N 1
ATOM 6787 C CA . PHE B 1 410 ? -4.453 9.609 -3.83 1 96.62 410 PHE B CA 1
ATOM 6788 C C . PHE B 1 410 ? -4.125 9.891 -2.367 1 96.62 410 PHE B C 1
ATOM 6790 O O . PHE B 1 410 ? -3.422 9.109 -1.725 1 96.62 410 PHE B O 1
ATOM 6797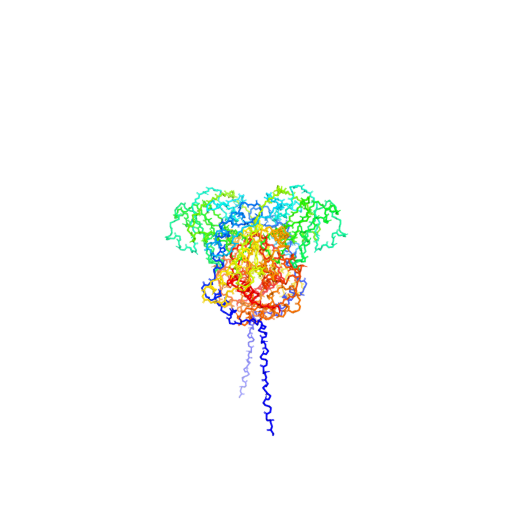 N N . TYR B 1 411 ? -4.648 11 -1.855 1 97.75 411 TYR B N 1
ATOM 6798 C CA . TYR B 1 411 ? -4.48 11.352 -0.449 1 97.75 411 TYR B CA 1
ATOM 6799 C C . TYR B 1 411 ? -4.906 10.195 0.452 1 97.75 411 TYR B C 1
ATOM 6801 O O . TYR B 1 411 ? -4.219 9.875 1.427 1 97.75 411 TYR B O 1
ATOM 6809 N N . PHE B 1 412 ? -5.914 9.469 0.105 1 97.81 412 PHE B N 1
ATOM 6810 C CA . PHE B 1 412 ? -6.527 8.477 0.977 1 97.81 412 PHE B CA 1
ATOM 6811 C C . PHE B 1 412 ? -5.871 7.113 0.786 1 97.81 412 PHE B C 1
ATOM 6813 O O . PHE B 1 412 ? -6.227 6.148 1.466 1 97.81 412 PHE B O 1
ATOM 6820 N N . TYR B 1 413 ? -4.867 7.004 -0.109 1 97.75 413 TYR B N 1
ATOM 6821 C CA . TYR B 1 413 ? -4 5.832 -0.094 1 97.75 413 TYR B CA 1
ATOM 6822 C C . TYR B 1 413 ? -3.258 5.715 1.232 1 97.75 413 TYR B C 1
ATOM 6824 O O . TYR B 1 413 ? -3.043 4.613 1.737 1 97.75 413 TYR B O 1
ATOM 6832 N N . PHE B 1 414 ? -2.936 6.941 1.771 1 98.06 414 PHE B N 1
ATOM 6833 C CA . PHE B 1 414 ? -1.959 6.984 2.852 1 98.06 414 PHE B CA 1
ATOM 6834 C C . PHE B 1 414 ? -2.59 7.527 4.129 1 98.06 414 PHE B C 1
ATOM 6836 O O . PHE B 1 414 ? -2.088 7.285 5.227 1 98.06 414 PHE B O 1
ATOM 6843 N N . HIS B 1 415 ? -3.68 8.273 3.984 1 97.69 415 HIS B N 1
ATOM 6844 C CA . HIS B 1 415 ? -4.34 8.914 5.117 1 97.69 415 HIS B CA 1
ATOM 6845 C C . HIS B 1 415 ? -4.637 7.906 6.223 1 97.69 415 HIS B C 1
ATOM 6847 O O . HIS B 1 415 ? -5.254 6.867 5.969 1 97.69 415 HIS B O 1
ATOM 6853 N N . HIS B 1 416 ? -4.027 8.156 7.422 1 97.69 416 HIS B N 1
ATOM 6854 C CA . HIS B 1 416 ? -4.305 7.355 8.609 1 97.69 416 HIS B CA 1
ATOM 6855 C C . HIS B 1 416 ? -3.719 5.953 8.484 1 97.69 416 HIS B C 1
ATOM 6857 O O . HIS B 1 416 ? -4.242 5 9.062 1 97.69 416 HIS B O 1
ATOM 6863 N N . THR B 1 417 ? -2.676 5.77 7.617 1 98 417 THR B N 1
ATOM 6864 C CA . THR B 1 417 ? -1.973 4.492 7.508 1 98 417 THR B CA 1
ATOM 6865 C C . THR B 1 417 ? -0.523 4.637 7.965 1 98 417 THR B C 1
ATOM 6867 O O . THR B 1 417 ? -0.059 5.746 8.242 1 98 417 THR B O 1
ATOM 6870 N N . THR B 1 418 ? 0.128 3.496 7.988 1 97.5 418 THR B N 1
ATOM 6871 C CA . THR B 1 418 ? 1.545 3.455 8.336 1 97.5 418 THR B CA 1
ATOM 6872 C C . THR B 1 418 ? 2.398 3.984 7.184 1 97.5 418 THR B C 1
ATOM 6874 O O . THR B 1 418 ? 3.605 4.18 7.34 1 97.5 418 THR B O 1
ATOM 6877 N N . GLY B 1 419 ? 1.789 4.316 6.078 1 98.31 419 GLY B N 1
ATOM 6878 C CA . GLY B 1 419 ? 2.529 4.785 4.918 1 98.31 419 GLY B CA 1
ATOM 6879 C C . GLY B 1 419 ? 2.643 6.297 4.852 1 98.31 419 GLY B C 1
ATOM 6880 O O . GLY B 1 419 ? 3.205 6.84 3.898 1 98.31 419 GLY B O 1
ATOM 6881 N N . ASP B 1 420 ? 2.193 7.027 5.863 1 98.38 420 ASP B N 1
ATOM 6882 C CA . ASP B 1 420 ? 2.236 8.484 5.883 1 98.38 420 ASP B CA 1
ATOM 6883 C C . ASP B 1 420 ? 3.643 8.992 6.203 1 98.38 420 ASP B C 1
ATOM 6885 O O . ASP B 1 420 ? 3.932 9.344 7.348 1 98.38 420 ASP B O 1
ATOM 6889 N N . TYR B 1 421 ? 4.477 9.094 5.176 1 98.56 421 TYR B N 1
ATOM 6890 C CA . TYR B 1 421 ? 5.871 9.5 5.297 1 98.56 421 TYR B CA 1
ATOM 6891 C C . TYR B 1 421 ? 6.199 10.617 4.316 1 98.56 421 TYR B C 1
ATOM 6893 O O . TYR B 1 421 ? 5.398 10.93 3.43 1 98.56 421 TYR B O 1
ATOM 6901 N N . LEU B 1 422 ? 7.348 11.164 4.465 1 98.25 422 LEU B N 1
ATOM 6902 C CA . LEU B 1 422 ? 7.816 12.328 3.725 1 98.25 422 LEU B CA 1
ATOM 6903 C C . LEU B 1 422 ? 7.902 12.023 2.232 1 98.25 422 LEU B C 1
ATOM 6905 O O . LEU B 1 422 ? 7.691 12.914 1.403 1 98.25 422 LEU B O 1
ATOM 6909 N N . ASN B 1 423 ? 8.117 10.781 1.884 1 96.75 423 ASN B N 1
ATOM 6910 C CA . ASN B 1 423 ? 8.414 10.414 0.504 1 96.75 423 ASN B CA 1
ATOM 6911 C C . ASN B 1 423 ? 7.176 10.516 -0.385 1 96.75 423 ASN B C 1
ATOM 6913 O O . ASN B 1 423 ? 7.273 10.391 -1.606 1 96.75 423 ASN B O 1
ATOM 6917 N N . ILE B 1 424 ? 6.059 10.805 0.195 1 97.94 424 ILE B N 1
ATOM 6918 C CA . ILE B 1 424 ? 4.824 10.93 -0.573 1 97.94 424 ILE B CA 1
ATOM 6919 C C . ILE B 1 424 ? 4.879 12.188 -1.437 1 97.94 424 ILE B C 1
ATOM 6921 O O . ILE B 1 424 ? 4.285 12.234 -2.516 1 97.94 424 ILE B O 1
ATOM 6925 N N . PHE B 1 425 ? 5.59 13.234 -0.929 1 98.06 425 PHE B N 1
ATOM 6926 C CA . PHE B 1 425 ? 5.664 14.508 -1.638 1 98.06 425 PHE B CA 1
ATOM 6927 C C . PHE B 1 425 ? 6.719 14.453 -2.738 1 98.06 425 PHE B C 1
ATOM 6929 O O . PHE B 1 425 ? 7.852 14.039 -2.498 1 98.06 425 PHE B O 1
ATOM 6936 N N . GLU B 1 426 ? 6.262 14.797 -3.895 1 94.44 426 GLU B N 1
ATOM 6937 C CA . GLU B 1 426 ? 7.141 14.82 -5.059 1 94.44 426 GLU B CA 1
ATOM 6938 C C . GLU B 1 426 ? 6.906 16.078 -5.902 1 94.44 426 GLU B C 1
ATOM 6940 O O . GLU B 1 426 ? 5.887 16.75 -5.75 1 94.44 426 GLU B O 1
ATOM 6945 N N . ASP B 1 427 ? 7.848 16.438 -6.711 1 91.62 427 ASP B N 1
ATOM 6946 C CA . ASP B 1 427 ? 7.695 17.359 -7.824 1 91.62 427 ASP B CA 1
ATOM 6947 C C . ASP B 1 427 ? 7.156 18.719 -7.344 1 91.62 427 ASP B C 1
ATOM 6949 O O . ASP B 1 427 ? 6.215 19.25 -7.926 1 91.62 427 ASP B O 1
ATOM 6953 N N . GLY B 1 428 ? 7.625 19.234 -6.234 1 97.44 428 GLY B N 1
ATOM 6954 C CA . GLY B 1 428 ? 7.27 20.562 -5.785 1 97.44 428 GLY B CA 1
ATOM 6955 C C . GLY B 1 428 ? 5.91 20.641 -5.117 1 97.44 428 GLY B C 1
ATOM 6956 O O . GLY B 1 428 ? 5.34 21.719 -4.961 1 97.44 428 GLY B O 1
ATOM 6957 N N . ASP B 1 429 ? 5.355 19.516 -4.707 1 98.5 429 ASP B N 1
ATOM 6958 C CA . ASP B 1 429 ? 4.039 19.422 -4.082 1 98.5 429 ASP B CA 1
ATOM 6959 C C . ASP B 1 429 ? 3.852 20.516 -3.027 1 98.5 429 ASP B C 1
ATOM 6961 O O . ASP B 1 429 ? 2.928 21.312 -3.123 1 98.5 429 ASP B O 1
ATOM 6965 N N . ILE B 1 430 ? 4.734 20.609 -2.131 1 98.81 430 ILE B N 1
ATOM 6966 C CA . ILE B 1 430 ? 4.605 21.547 -1.015 1 98.81 430 ILE B CA 1
ATOM 6967 C C . ILE B 1 430 ? 4.773 22.969 -1.516 1 98.81 430 ILE B C 1
ATOM 6969 O O . ILE B 1 430 ? 4.059 23.875 -1.078 1 98.81 430 ILE B O 1
ATOM 6973 N N . ASP B 1 431 ? 5.656 23.203 -2.512 1 98.88 431 ASP B N 1
ATOM 6974 C CA . ASP B 1 431 ? 5.883 24.531 -3.074 1 98.88 431 ASP B CA 1
ATOM 6975 C C . ASP B 1 431 ? 4.605 25.094 -3.701 1 98.88 431 ASP B C 1
ATOM 6977 O O . ASP B 1 431 ? 4.258 26.266 -3.492 1 98.88 431 ASP B O 1
ATOM 6981 N N . TYR B 1 432 ? 3.939 24.281 -4.453 1 98.88 432 TYR B N 1
ATOM 6982 C CA . TYR B 1 432 ? 2.729 24.75 -5.113 1 98.88 432 TYR B CA 1
ATOM 6983 C C . TYR B 1 432 ? 1.639 25.078 -4.098 1 98.88 432 TYR B C 1
ATOM 6985 O O . TYR B 1 432 ? 0.897 26.047 -4.258 1 98.88 432 TYR B O 1
ATOM 6993 N N . THR B 1 433 ? 1.53 24.25 -3.105 1 98.81 433 THR B N 1
ATOM 6994 C CA . THR B 1 433 ? 0.576 24.547 -2.041 1 98.81 433 THR B CA 1
ATOM 6995 C C . THR B 1 433 ? 0.94 25.844 -1.33 1 98.81 433 THR B C 1
ATOM 6997 O O . THR B 1 433 ? 0.066 26.656 -1.029 1 98.81 433 THR B O 1
ATOM 7000 N N . ALA B 1 434 ? 2.215 26.047 -1.103 1 98.94 434 ALA B N 1
ATOM 7001 C CA . ALA B 1 434 ? 2.689 27.281 -0.489 1 98.94 434 ALA B CA 1
ATOM 7002 C C . ALA B 1 434 ? 2.355 28.5 -1.361 1 98.94 434 ALA B C 1
ATOM 7004 O O . ALA B 1 434 ? 1.96 29.547 -0.852 1 98.94 434 ALA B O 1
ATOM 7005 N N . ALA B 1 435 ? 2.541 28.344 -2.648 1 98.88 435 ALA B N 1
ATOM 7006 C CA . ALA B 1 435 ? 2.244 29.438 -3.574 1 98.88 435 ALA B CA 1
ATOM 7007 C C . ALA B 1 435 ? 0.769 29.828 -3.51 1 98.88 435 ALA B C 1
ATOM 7009 O O . ALA B 1 435 ? 0.431 31.016 -3.531 1 98.88 435 ALA B O 1
ATOM 7010 N N . ILE B 1 436 ? -0.08 28.828 -3.424 1 98.88 436 ILE B N 1
ATOM 7011 C CA . ILE B 1 436 ? -1.518 29.078 -3.359 1 98.88 436 ILE B CA 1
ATOM 7012 C C . ILE B 1 436 ? -1.867 29.766 -2.047 1 98.88 436 ILE B C 1
ATOM 7014 O O . ILE B 1 436 ? -2.52 30.812 -2.047 1 98.88 436 ILE B O 1
ATOM 7018 N N . MET B 1 437 ? -1.376 29.25 -0.921 1 98.81 437 MET B N 1
ATOM 7019 C CA . MET B 1 437 ? -1.656 29.828 0.391 1 98.81 437 MET B CA 1
ATOM 7020 C C . MET B 1 437 ? -1.06 31.219 0.51 1 98.81 437 MET B C 1
ATOM 7022 O O . MET B 1 437 ? -1.681 32.125 1.083 1 98.81 437 MET B O 1
ATOM 7026 N N . GLY B 1 438 ? 0.118 31.359 -0.009 1 98.88 438 GLY B N 1
ATOM 7027 C CA . GLY B 1 438 ? 0.76 32.656 0.007 1 98.88 438 GLY B CA 1
ATOM 7028 C C . GLY B 1 438 ? 0.009 33.719 -0.799 1 98.88 438 GLY B C 1
ATOM 7029 O O . GLY B 1 438 ? -0.115 34.875 -0.372 1 98.88 438 GLY B O 1
ATOM 7030 N N . THR B 1 439 ? -0.448 33.312 -1.965 1 98.75 439 THR B N 1
ATOM 7031 C CA . THR B 1 439 ? -1.216 34.219 -2.807 1 98.75 439 THR B CA 1
ATOM 7032 C C . THR B 1 439 ? -2.496 34.656 -2.1 1 98.75 439 THR B C 1
ATOM 7034 O O . THR B 1 439 ? -2.822 35.844 -2.076 1 98.75 439 THR B O 1
ATOM 7037 N N . LEU B 1 440 ? -3.203 33.688 -1.524 1 98.69 440 LEU B N 1
ATOM 7038 C CA . LEU B 1 440 ? -4.41 34.031 -0.771 1 98.69 440 LEU B CA 1
ATOM 7039 C C . LEU B 1 440 ? -4.098 35 0.349 1 98.69 440 LEU B C 1
ATOM 7041 O O . LEU B 1 440 ? -4.758 36.031 0.468 1 98.69 440 LEU B O 1
ATOM 7045 N N . ALA B 1 441 ? -3.09 34.719 1.121 1 98.75 441 ALA B N 1
ATOM 7046 C CA . ALA B 1 441 ? -2.736 35.531 2.277 1 98.75 441 ALA B CA 1
ATOM 7047 C C . ALA B 1 441 ? -2.322 36.938 1.849 1 98.75 441 ALA B C 1
ATOM 7049 O O . ALA B 1 441 ? -2.791 37.938 2.41 1 98.75 441 ALA B O 1
ATOM 7050 N N . HIS B 1 442 ? -1.503 37.031 0.839 1 98.62 442 HIS B N 1
ATOM 7051 C CA . HIS B 1 442 ? -0.965 38.312 0.393 1 98.62 442 HIS B CA 1
ATOM 7052 C C . HIS B 1 442 ? -2.059 39.188 -0.203 1 98.62 442 HIS B C 1
ATOM 7054 O O . HIS B 1 442 ? -2.199 40.375 0.177 1 98.62 442 HIS B O 1
ATOM 7060 N N . VAL B 1 443 ? -2.805 38.625 -1.105 1 98.25 443 VAL B N 1
ATOM 7061 C CA . VAL B 1 443 ? -3.811 39.438 -1.812 1 98.25 443 VAL B CA 1
ATOM 7062 C C . VAL B 1 443 ? -4.879 39.906 -0.831 1 98.25 443 VAL B C 1
ATOM 7064 O O . VAL B 1 443 ? -5.242 41.094 -0.822 1 98.25 443 VAL B O 1
ATOM 7067 N N . LEU B 1 444 ? -5.328 39.031 0.053 1 98.31 444 LEU B N 1
ATOM 7068 C CA . LEU B 1 444 ? -6.465 39.375 0.912 1 98.31 444 LEU B CA 1
ATOM 7069 C C . LEU B 1 444 ? -6.035 40.25 2.072 1 98.31 444 LEU B C 1
ATOM 7071 O O . LEU B 1 444 ? -6.852 41 2.615 1 98.31 444 LEU B O 1
ATOM 7075 N N . SER B 1 445 ? -4.766 40.188 2.461 1 98.12 445 SER B N 1
ATOM 7076 C CA . SER B 1 445 ? -4.293 41.062 3.525 1 98.12 445 SER B CA 1
ATOM 7077 C C . SER B 1 445 ? -4.102 42.5 3.021 1 98.12 445 SER B C 1
ATOM 7079 O O . SER B 1 445 ? -3.992 43.438 3.816 1 98.12 445 SER B O 1
ATOM 7081 N N . ASN B 1 446 ? -4.145 42.688 1.706 1 96.69 446 ASN B N 1
ATOM 7082 C CA . ASN B 1 446 ? -3.824 44 1.155 1 96.69 446 ASN B CA 1
ATOM 7083 C C . ASN B 1 446 ? -5.023 44.625 0.437 1 96.69 446 ASN B C 1
ATOM 7085 O O . ASN B 1 446 ? -4.945 45.75 -0.057 1 96.69 446 ASN B O 1
ATOM 7089 N N . GLN B 1 447 ? -6.09 43.844 0.483 1 92 447 GLN B N 1
ATOM 7090 C CA . GLN B 1 447 ? -7.266 44.438 -0.156 1 92 447 GLN B CA 1
ATOM 7091 C C . GLN B 1 447 ? -7.98 45.406 0.78 1 92 447 GLN B C 1
ATOM 7093 O O . GLN B 1 447 ? -7.988 45.219 1.997 1 92 447 GLN B O 1
ATOM 7098 N N . ASP B 1 448 ? -8.57 46.406 0.128 1 89.19 448 ASP B N 1
ATOM 7099 C CA . ASP B 1 448 ? -9.266 47.406 0.941 1 89.19 448 ASP B CA 1
ATOM 7100 C C . ASP B 1 448 ? -10.656 46.938 1.339 1 89.19 448 ASP B C 1
ATOM 7102 O O . ASP B 1 448 ? -11.094 47.125 2.471 1 89.19 448 ASP B O 1
ATOM 7106 N N . LYS B 1 449 ? -11.312 46.344 0.403 1 87.75 449 LYS B N 1
ATOM 7107 C CA . LYS B 1 449 ? -12.648 45.781 0.62 1 87.75 449 LYS B CA 1
ATOM 7108 C C . LYS B 1 449 ? -12.867 44.531 -0.24 1 87.75 449 LYS B C 1
ATOM 7110 O O . LYS B 1 449 ? -12.125 44.312 -1.191 1 87.75 449 LYS B O 1
ATOM 7115 N N . TRP B 1 450 ? -13.859 43.781 0.182 1 90.94 450 TRP B N 1
ATOM 7116 C CA . TRP B 1 450 ? -14.258 42.656 -0.649 1 90.94 450 TRP B CA 1
ATOM 7117 C C . TRP B 1 450 ? -14.914 43.125 -1.941 1 90.94 450 TRP B C 1
ATOM 7119 O O . TRP B 1 450 ? -14.781 42.5 -2.986 1 90.94 450 TRP B O 1
#

Radius of gyration: 32.84 Å; Cα contacts (8 Å, |Δi|>4): 2220; chains: 2; bounding box: 67×132×120 Å

InterPro domains:
  IPR007484 Peptidase M28 [PF04389] (240-435)
  IPR039866 Carboxypeptidase Q [PTHR12053] (24-448)

Sequence (900 aa):
MDWILHLILLLGSPYLTVGFVNNDEVQTLTRYILRGPSRNSGLEWLEPLVDDFGHRMLCRKSLEDAIDFTVERLRQDGFDNVHTEEAPNMPNWERGEDTVTLLEPRNLKLNILTIGGVDPAKVTAEAVVLEDYDLINTTNVNGKIVVFNQKWTGYYEDIKYRRAAKEIKALGAVGLLAKSLGPFSIGSPHTGGGSDEHLPAASLSLEEAELLGRLARRNKTLKISIDIRSKNLPPCTSRNIIFDIKGSEKPEEVVLISAHIDSWDLGQGALDDGGGMAAVWQAMKVIRELGQTDKRFLPKRTIRAIFWTAEEHGFAGAKHYYEQHKNGKEKFYFVSETDQGAFKPTTTKSILRFMGNTTQRAKMQEIVQSLKRNDIPISVQEGDKQGDVQSWADDGVPSVQYVADKGADFYFYFHHTTGDYLNIFEDGDIDYTAAIMGTLAHVLSNQDKWMDWILHLILLLGSPYLTVGFVNNDEVQTLTRYILRGPSRNSGLEWLEPLVDDFGHRMLCRKSLEDAIDFTVERLRQDGFDNVHTEEAPNMPNWERGEDTVTLLEPRNLKLNILTIGGVDPAKVTAEAVVLEDYDLINTTNVNGKIVVFNQKWTGYYEDIKYRRAAKEIKALGAVGLLAKSLGPFSIGSPHTGGGSDEHLPAASLSLEEAELLGRLARRNKTLKISIDIRSKNLPPCTSRNIIFDIKGSEKPEEVVLISAHIDSWDLGQGALDDGGGMAAVWQAMKVIRELGQTDKRFLPKRTIRAIFWTAEEHGFAGAKHYYEQHKNGKEKFYFVSETDQGAFKPTTTKSILRFMGNTTQRAKMQEIVQSLKRNDIPISVQEGDKQGDVQSWADDGVPSVQYVADKGADFYFYFHHTTGDYLNIFEDGDIDYTAAIMGTLAHVLSNQDKW

Solvent-accessible surface area (backbone atoms only — not comparable to full-atom values): 44970 Å² total; per-residue (Å²): 137,84,80,76,79,76,79,77,74,75,72,74,67,75,74,71,72,68,61,64,80,56,55,65,57,48,45,52,53,38,42,36,29,67,73,37,89,45,44,62,45,24,56,62,61,34,46,62,55,30,71,69,43,31,23,14,24,58,80,37,71,39,29,56,52,46,47,53,54,48,51,53,50,44,48,73,70,63,48,37,76,63,47,72,46,79,32,69,79,33,79,23,58,46,87,45,86,56,49,39,30,31,57,30,86,46,80,42,78,54,64,66,24,61,31,42,61,22,35,59,38,75,46,74,34,45,49,47,74,35,59,47,80,73,48,66,80,78,45,92,40,59,64,16,28,42,28,36,45,56,80,78,81,43,62,85,74,48,49,56,58,56,39,36,44,48,64,43,42,76,58,38,28,58,28,38,37,17,41,30,74,45,83,50,63,41,57,40,25,20,46,50,63,48,58,38,42,81,42,43,42,29,13,24,9,54,63,56,24,49,48,52,43,54,42,46,74,70,70,47,63,38,30,36,36,41,39,39,54,19,33,64,50,77,59,33,67,47,53,29,40,38,36,27,48,72,19,77,73,35,55,50,33,28,30,36,43,31,21,31,61,29,20,60,87,40,42,21,18,23,43,54,14,38,28,18,41,21,13,51,49,42,18,52,50,49,42,54,56,46,29,75,79,35,69,89,45,51,35,30,19,12,39,34,39,37,37,24,22,38,43,84,65,75,24,44,30,35,53,48,51,46,71,73,41,71,84,48,85,53,42,68,67,30,38,30,34,34,78,36,40,34,40,46,45,82,40,59,70,5,27,35,34,30,35,68,54,70,58,50,48,52,48,52,49,50,50,37,51,47,39,39,74,64,75,39,37,45,35,80,38,83,42,87,78,37,71,64,45,31,72,50,39,75,71,64,30,36,30,34,23,47,33,20,48,51,33,75,46,63,38,31,51,28,53,58,19,58,33,18,32,67,79,74,62,54,92,54,7,30,34,47,34,10,37,53,54,29,44,52,48,54,51,62,19,57,39,83,70,108,138,82,80,78,78,78,77,78,75,75,73,74,68,76,74,73,72,70,62,63,81,56,55,66,58,49,46,51,54,37,41,35,29,68,74,38,91,46,44,60,44,24,55,62,60,35,47,62,55,30,71,67,44,32,21,13,25,59,80,37,69,40,28,58,53,46,48,53,54,49,51,53,51,43,49,74,70,62,49,36,77,63,46,72,46,79,34,69,78,32,81,23,59,47,86,45,87,56,48,38,31,33,57,31,87,45,82,40,79,55,64,65,26,59,31,42,61,22,36,58,39,74,48,74,34,45,52,47,74,34,59,48,79,74,46,66,81,78,45,90,41,59,64,16,27,42,30,35,44,56,78,78,80,44,63,85,74,48,49,54,58,57,39,36,45,48,63,43,43,75,58,37,29,61,29,37,38,17,41,29,73,44,84,51,63,44,56,40,24,21,47,48,61,49,57,38,42,82,43,41,40,29,13,23,10,55,62,56,24,48,48,53,42,54,42,45,74,69,68,48,64,36,31,36,37,41,39,39,55,19,33,64,50,76,60,32,66,49,52,28,42,38,34,28,48,72,20,74,74,36,56,50,32,29,29,35,43,30,22,31,63,30,20,60,85,40,43,20,18,24,45,54,15,37,27,16,40,20,13,51,50,42,19,53,50,49,43,54,56,45,29,75,79,35,68,90,45,52,36,31,18,12,39,34,39,35,35,25,21,38,44,83,65,76,25,42,30,34,52,49,51,45,69,71,42,71,84,49,86,54,42,69,68,30,40,32,33,34,78,35,40,35,40,47,45,82,39,58,70,5,29,35,33,31,35,69,53,72,58,50,47,52,47,50,48,50,51,36,50,47,38,41,75,65,75,38,39,45,34,80,39,83,44,86,79,37,70,64,44,31,72,50,39,75,69,64,30,33,29,34,24,48,35,20,46,53,34,75,47,63,38,31,50,25,53,57,19,58,31,17,33,68,81,74,62,54,93,55,7,29,32,47,34,10,37,52,53,28,44,52,47,53,52,62,18,58,39,82,69,109

Foldseek 3Di:
DDPPPPPPPPPPPPPPPQQFQDLVVLLVLLCCLPPRDNDCVLLVVLVCLLVVLNAFAPPDPSVQVSLVVVLVVQVVLPFPPWDKDKQWQFWAKDFDPKWKFWPPPHTDTFLWAWAPQAAWDKDKFWEDEAQDDVCLVVDQQARHEYQYQYAADFQVVQVCLQAVQVVSVVSHHQAYEYEAHAHDDPQWHFYAHYNDRHRGYIYGYNVVSVVVVVCVVVVTITIMIIGGHMHIDGIGMDIKIKTKLAADAARQEEAEEEFARHAPPAGRCCFQPSLQVSLQVSLRSSLVVCCVPPVLSRFNYMYMYMHFYCLRVVLSRLVSVCVVPVPHSHHYQEYAYEGLGLFQADAQLWEWAKQADPVVVVSVQSLQVSVVVSVRRYYYDYDQDGRNCNVVSVVHRIYTYTAHPCSGHVSSRPGRTNNNYSVSYDDSSSSNSSSSSSSSSRSSSHRPHD/DDPPPPPPPPPPDPPPCQQFQDLVVLLVLLCCLPPRDNDCVLLVVLVCLLVVLNAFAPPDPSVQVSLVVVLVVVVVLPFPPWDKDKQWQAWAKDFDPKWKFWPPPHTGTFLKAWAPQAAWDKDKAWEDEDQDDCCLVVDQQARHEYQYLYAADFQVVQVCLQAVQVVSVVSHHQAYEYEAHAHDDPQWHFYAHYNDRHRGYIYGYNVVSVVVVVCVVVVTITIMMIGGHMHIDGIGMDIKIKTKLAADAARQEEAEEEFARHAPPAGRCCFQPSLQVSLQVSLRSSLVVCCVPDVLSRFNYMYMYMHFYCLRVVLSRLVVVCVVPVPHSHHYQEYAYEGLGLFQADAQLWEWAKQADPVVVVSVQSLQVSCVVSVRRYYYDYDQDGRNCNVVSVVHRIYTYTAHPCSGHVSSRPGRTNNNYSVSYDDSSSSNSSSSSSSSSRSSSHRPHD